Protein AF-0000000072869289 (afdb_homodimer)

Organism: Klebsiella pneumoniae subsp. ozaenae (NCBI:txid574)

Solvent-accessible surface area (backbone atoms only — not comparable to full-atom values): 39805 Å² total; per-residue (Å²): 125,84,65,54,56,80,21,33,35,34,39,14,36,30,57,50,55,31,47,49,37,37,30,36,33,13,69,44,69,39,49,22,33,37,42,73,49,72,54,67,86,74,88,50,42,26,40,28,37,53,55,65,25,35,77,48,53,43,68,58,25,20,51,44,46,40,52,46,50,61,37,41,61,85,64,80,50,32,36,40,34,40,40,46,49,60,77,60,43,44,37,63,23,15,38,50,53,29,48,28,62,72,66,62,29,43,35,32,43,36,34,38,27,24,44,95,76,33,20,27,25,54,93,42,24,36,24,51,71,84,39,50,33,42,76,42,73,50,31,65,33,90,76,38,51,25,81,55,28,42,49,60,59,53,28,50,75,48,31,85,66,52,68,44,70,43,44,40,87,50,43,46,61,54,62,72,63,57,66,88,62,60,37,33,38,33,38,30,22,65,44,68,66,37,38,38,41,42,46,60,48,38,54,90,43,26,69,43,31,32,38,29,19,12,58,38,34,35,39,27,44,19,53,52,54,35,54,68,45,32,46,27,44,38,31,41,36,69,39,85,36,69,52,35,50,44,18,55,57,59,35,70,76,40,90,54,51,43,78,44,71,40,57,72,65,38,56,77,73,48,58,48,64,60,56,11,49,56,52,23,52,42,41,73,72,60,20,24,32,38,36,32,59,59,81,41,76,72,39,70,73,33,45,62,55,47,19,60,74,66,73,36,51,69,67,55,45,52,49,47,44,29,48,36,51,12,48,18,49,44,50,15,47,73,72,28,71,58,18,29,38,34,25,27,15,46,64,37,37,51,36,32,37,49,59,38,49,30,45,26,37,34,41,62,26,65,42,64,88,71,28,38,28,25,31,46,34,58,51,53,50,68,51,46,34,31,42,36,44,27,71,59,80,53,54,54,35,56,48,42,46,53,49,44,45,56,52,64,46,59,98,124,81,66,55,59,80,21,33,36,35,41,13,36,30,59,50,56,32,47,48,38,36,30,36,33,14,67,42,69,39,49,23,32,35,40,72,49,72,55,65,88,72,86,49,42,27,42,27,38,53,54,64,25,37,77,48,53,44,68,57,24,20,51,43,44,39,52,44,49,62,37,42,61,86,62,80,51,34,36,38,35,40,41,45,49,60,78,59,42,43,36,62,23,16,38,50,53,30,47,28,62,72,65,62,30,43,36,33,42,37,33,38,26,24,42,95,77,34,20,27,26,55,92,42,24,36,23,52,71,82,38,49,34,42,76,42,74,49,31,65,33,91,76,37,51,25,81,55,28,42,48,61,60,52,28,51,74,48,32,86,66,51,69,44,70,44,46,39,87,51,42,46,62,55,63,71,64,57,66,89,62,59,38,34,38,34,38,31,22,65,43,66,67,36,37,38,41,42,46,60,48,37,56,90,42,26,68,43,30,33,38,30,18,12,57,38,34,34,38,27,46,18,54,52,54,36,54,67,45,34,46,28,43,39,30,42,36,70,38,85,36,69,52,36,50,45,16,56,56,57,36,71,78,41,88,53,50,44,79,46,70,38,56,72,64,39,58,77,72,48,58,49,64,61,56,12,49,54,52,22,52,42,41,73,71,61,21,24,32,38,37,32,59,58,82,42,76,73,38,70,73,33,45,62,57,47,20,60,73,65,73,35,52,68,66,54,46,52,50,48,44,29,47,37,52,14,49,18,49,44,52,16,48,72,72,28,71,56,19,27,40,35,25,27,15,47,64,37,39,51,34,33,36,50,61,38,48,30,47,25,37,34,42,62,25,64,41,65,88,72,28,39,27,28,29,45,32,57,51,51,50,69,50,44,34,31,42,36,45,25,72,59,80,52,55,54,34,56,47,41,46,53,49,45,46,57,52,62,46,60,97

Secondary structure (DSSP, 8-state):
---S---EEEEESSHHHHHHHHHHHHHTT--EEEESSTT-----SEEEEE---TTS-HHHHHHHHHHHHHHTTT---SEEEEE--TT--S-HHHHHHHHHHHHT-SEEEEE--BGGGTEEEETTEEEETTEEGGGSGGGG-SSS----SBHHHHHHTT----EEEEEGGGHHHHHHT--SS-EEEEEEBSSHHHHHHHHHHHGGGGGGEEEEE-HHHHHHHHHHHHHHT---EEEEE----HHHHHHHHGGGG-TTEEEEEE-TTHHHHS-HHHHHHHHHHHHHTT-EEEEEE---HHHHHHHHHHHHHHT--HHHHHHHHHHHHHHHHHHHHHHS--SEEEEESHHHHHHHHHHTT--EEEEEEEETTTEEEEEEESSS--SEEEEE-TT-S-TTHHHHHHHHHHHHS--/---S---EEEEESSHHHHHHHHHHHHHTT--EEEESSTT-----SEEEEE---TTS-HHHHHHHHHHHHHHTTT---SEEEEE--TT--S-HHHHHHHHHHHHT-SEEEEE--BGGGTEEEETTEEEETTEEGGGSGGGG-SSS----SBHHHHHHTT----EEEEEGGGHHHHHHT--SS-EEEEEEBSSHHHHHHHHHHHGGGGGGEEEEE-HHHHHHHHHHHHHHT---EEEEE----HHHHHHHHGGGG-TTEEEEEE-TTHHHHS-HHHHHHHHHHHHHTT-EEEEEE---HHHHHHHHHHHHHHT--HHHHHHHHHHHHHHHHHHHHHHS--SEEEEESHHHHHHHHHHTT--EEEEEEEETTTEEEEEEESSS--SEEEEE-TT-S-TTHHHHHHHHHHHHS--

InterPro domains:
  IPR010737 Four-carbon acid sugar kinase, N-terminal domain [PF07005] (9-221)
  IPR031475 Four-carbon acid sugar kinase, nucleotide binding domain [PF17042] (234-398)
  IPR037051 Four-carbon acid sugar kinase, N-terminal domain superfamily [G3DSA:3.40.50.10840] (5-224)
  IPR042213 Four-carbon acid sugar kinase, nucleotide binding domain superfamily [G3DSA:3.40.980.20] (225-406)

Radius of gyration: 29.25 Å; Cα contacts (8 Å, |Δi|>4): 1875; chains: 2; bounding box: 71×81×58 Å

Nearest PDB structures (foldseek):
  4xfm-assembly1_A  TM=5.303E-01  e=4.701E-38  Pectobacterium atrosepticum SCRI1043
  4xfr-assembly1_A  TM=5.429E-01  e=4.885E-29  Bordetella bronchiseptica RB50
  4xg0-assembly1_A  TM=5.554E-01  e=2.476E-28  Bordetella bronchiseptica RB50
  3dqq-assembly2_B  TM=5.123E-01  e=5.082E-27  Salmonella enterica subsp. enterica serovar Typhimurium
  5dmh-assembly2_B  TM=4.931E-01  e=1.295E-24  Cupriavidus necator H16

Foldseek 3Di:
DVLLLQAEEEEEAADVQLVLLQVLQVVLVWFEDEDPDFQDDDLTSYYYYYQVQQLPDLQVSLVSLLVRCVSVVVDQHLAAEYAYALLRGGHLQSNVVSNCVNLVAQEEEAEAADQVQQWWADPQFIDRVNHGSLPDPQCVPPRTHDNGRRNQVSNVVRHDAAEDEDELVCLLVCVVPRDNHRHYYYYGDNDLVSLLSNCVSCNVVRSRYYYYYHSSNSNSNSVVVLLVLAFAEEEEQEDLDPLLVLLVVLCVPPPQEDEDEDELVCLPVNDLLVLLVVQLVSRVVRGHYHYYYPNPVVVVVCLVVVCVVVVHDSVRSSLSSLLSSLLSPLNNCVSHPGSEYEYEAPSNVVNNCVSQPFPAWDWDQDFLVHWTKGAGRDGSHGHMYTYDYNNDDHSCSVVRVSVCSCPVSVD/DCLLLQAEEEEEAADVQLVLLQVLQVVLVWFEDEDPDFQDDDLTSYYYYYQVQQLPDLVVSLVSLLVRCVSVVVDQHLAAEYAYALLRGGHLQSNVVSNCVNLVAQEEEAEAADQVQQWWADPQFIDRVNHGSLPDPQCVPPRTHDNGRRNQVSNVVRHDAAEDEDELVCLLVCVVPRDNHRHYYYYGDNDLVRLLSNCVSCNVVRSRYYYYYHSSNSNSNSVVSLLVLAFAEEEEQEDLDPLLVLLVVVCVPPPQEDEDEDELVCLVVNDLLVLLVVQLVSRVVRGHYHYYYPNPVVCVVCLVVVCVVVVHDSVRSSLSSLLSSLLSVLNNCVSHPGSEYEYEAPSNVVSNCVSQPFPAWDWDQDFLVHWTKGAGRDGSHGHMYTYDYNNDDHSCSVVRVSVCSCPVSVD

Sequence (822 aa):
MNDGNNRVLVLADDFTGANDAGVSLAEAGMSVEVAFTAGQPSTARALILNSDSRAMSAAAAADKVAALLRGAATYVPHWQVKKIDSTLRGNPGGELEAMMAAQGCRMAVVAPAYPSAGRHTRDGRCYVHGVPLDQTEFASDPKTPVSRAEISEIIAMQSRLPCLTLNAGQLPAALATAGEEKRVLIVDAWEDSHLDQVIDAVAPHARETLLVGSAGLCEALARRLRRSEQGPLLAVVGSMSEMAQRQVAALQVHSRVRVIEIDVEQAFSGSPKEEASRIAGALREGQHCVVTTRPNHAVRQGIEARCRERGLSRAAYGEHICAWLADVTAQAVAQSSPGALYLSGGDVAIAVAHALGATGFQIRGRVAECVPYGHFLGGRWSRPVMTKAGGFGTDTTLLHVVNFIEEKLSVMNDGNNRVLVLADDFTGANDAGVSLAEAGMSVEVAFTAGQPSTARALILNSDSRAMSAAAAADKVAALLRGAATYVPHWQVKKIDSTLRGNPGGELEAMMAAQGCRMAVVAPAYPSAGRHTRDGRCYVHGVPLDQTEFASDPKTPVSRAEISEIIAMQSRLPCLTLNAGQLPAALATAGEEKRVLIVDAWEDSHLDQVIDAVAPHARETLLVGSAGLCEALARRLRRSEQGPLLAVVGSMSEMAQRQVAALQVHSRVRVIEIDVEQAFSGSPKEEASRIAGALREGQHCVVTTRPNHAVRQGIEARCRERGLSRAAYGEHICAWLADVTAQAVAQSSPGALYLSGGDVAIAVAHALGATGFQIRGRVAECVPYGHFLGGRWSRPVMTKAGGFGTDTTLLHVVNFIEEKLSV

Structure (mmCIF, N/CA/C/O backbone):
data_AF-0000000072869289-model_v1
#
loop_
_entity.id
_entity.type
_entity.pdbx_description
1 polymer 'Inner membrane protein'
#
loop_
_atom_site.group_PDB
_atom_site.id
_atom_site.type_symbol
_atom_site.label_atom_id
_atom_site.label_alt_id
_atom_site.label_comp_id
_atom_site.label_asym_id
_atom_site.label_entity_id
_atom_site.label_seq_id
_atom_site.pdbx_PDB_ins_code
_atom_site.Cartn_x
_atom_site.Cartn_y
_atom_site.Cartn_z
_atom_site.occupancy
_atom_site.B_iso_or_equiv
_atom_site.auth_seq_id
_atom_site.auth_comp_id
_atom_site.auth_asym_id
_atom_site.auth_atom_id
_atom_site.pdbx_PDB_model_num
ATOM 1 N N . MET A 1 1 ? 26.469 6.867 6.949 1 24.45 1 MET A N 1
ATOM 2 C CA . MET A 1 1 ? 25.859 5.703 6.305 1 24.45 1 MET A CA 1
ATOM 3 C C . MET A 1 1 ? 24.359 5.898 6.117 1 24.45 1 MET A C 1
ATOM 5 O O . MET A 1 1 ? 23.641 6.156 7.082 1 24.45 1 MET A O 1
ATOM 9 N N . ASN A 1 2 ? 23.953 6.629 5.098 1 33.03 2 ASN A N 1
ATOM 10 C CA . ASN A 1 2 ? 22.562 6.863 4.73 1 33.03 2 ASN A CA 1
ATOM 11 C C . ASN A 1 2 ? 21.703 5.617 4.949 1 33.03 2 ASN A C 1
ATOM 13 O O . ASN A 1 2 ? 21.859 4.621 4.238 1 33.03 2 ASN A O 1
ATOM 17 N N . ASP A 1 3 ? 21.719 5.184 5.988 1 37.91 3 ASP A N 1
ATOM 18 C CA . ASP A 1 3 ? 21.141 3.889 6.328 1 37.91 3 ASP A CA 1
ATOM 19 C C . ASP A 1 3 ? 19.781 3.705 5.664 1 37.91 3 ASP A C 1
ATOM 21 O O . ASP A 1 3 ? 19.047 2.77 5.988 1 37.91 3 ASP A O 1
ATOM 25 N N . GLY A 1 4 ? 19.734 4.078 4.426 1 49.69 4 GLY A N 1
ATOM 26 C CA . GLY A 1 4 ? 18.703 3.785 3.436 1 49.69 4 GLY A CA 1
ATOM 27 C C . GLY A 1 4 ? 17.297 3.881 3.984 1 49.69 4 GLY A C 1
ATOM 28 O O . GLY A 1 4 ? 16.328 3.805 3.23 1 49.69 4 GLY A O 1
ATOM 29 N N . ASN A 1 5 ? 17.172 3.883 5.426 1 60.34 5 ASN A N 1
ATOM 30 C CA . ASN A 1 5 ? 15.773 3.764 5.805 1 60.34 5 ASN A CA 1
ATOM 31 C C . ASN A 1 5 ? 15.117 5.133 5.98 1 60.34 5 ASN A C 1
ATOM 33 O O . ASN A 1 5 ? 15.453 5.867 6.914 1 60.34 5 ASN A O 1
ATOM 37 N N . ASN A 1 6 ? 14.781 5.949 5.023 1 80.25 6 ASN A N 1
ATOM 38 C CA . ASN A 1 6 ? 14.117 7.246 4.957 1 80.25 6 ASN A CA 1
ATOM 39 C C . ASN A 1 6 ? 12.727 7.195 5.582 1 80.25 6 ASN A C 1
ATOM 41 O O . ASN A 1 6 ? 11.773 7.762 5.043 1 80.25 6 ASN A O 1
ATOM 45 N N . ARG A 1 7 ? 12.734 6.504 6.82 1 88.31 7 ARG A N 1
ATOM 46 C CA . ARG A 1 7 ? 11.453 6.469 7.52 1 88.31 7 ARG A CA 1
ATOM 47 C C . ARG A 1 7 ? 11.094 7.84 8.078 1 88.31 7 ARG A C 1
ATOM 49 O O . ARG A 1 7 ? 11.961 8.562 8.578 1 88.31 7 ARG A O 1
ATOM 56 N N . VAL A 1 8 ? 9.836 8.156 8.016 1 95.12 8 VAL A N 1
ATOM 57 C CA . VAL A 1 8 ? 9.359 9.469 8.43 1 95.12 8 VAL A CA 1
ATOM 58 C C . VAL A 1 8 ? 8.336 9.312 9.555 1 95.12 8 VAL A C 1
ATOM 60 O O . VAL A 1 8 ? 7.371 8.555 9.422 1 95.12 8 VAL A O 1
ATOM 63 N N . LEU A 1 9 ? 8.578 9.93 10.656 1 96.5 9 LEU A N 1
ATOM 64 C CA . LEU A 1 9 ? 7.59 10.055 11.727 1 96.5 9 LEU A CA 1
ATOM 65 C C . LEU A 1 9 ? 6.98 11.453 11.742 1 96.5 9 LEU A C 1
ATOM 67 O O . LEU A 1 9 ? 7.703 12.453 11.82 1 96.5 9 LEU A O 1
ATOM 71 N N . VAL A 1 10 ? 5.668 11.492 11.586 1 97.75 10 VAL A N 1
ATOM 72 C CA . VAL A 1 10 ? 4.961 12.773 11.633 1 97.75 10 VAL A CA 1
ATOM 73 C C . VAL A 1 10 ? 4 12.789 12.82 1 97.75 10 VAL A C 1
ATOM 75 O O . VAL A 1 10 ? 3.309 11.805 13.086 1 97.75 10 VAL A O 1
ATOM 78 N N . LEU A 1 11 ? 4.031 13.828 13.57 1 97.56 11 LEU A N 1
ATOM 79 C CA . LEU A 1 11 ? 3.041 14.07 14.617 1 97.56 11 LEU A CA 1
ATOM 80 C C . LEU A 1 11 ? 2.199 15.297 14.297 1 97.56 11 LEU A C 1
ATOM 82 O O . LEU A 1 11 ? 2.725 16.406 14.219 1 97.56 11 LEU A O 1
ATOM 86 N N . ALA A 1 12 ? 0.949 15.055 14.086 1 96 12 ALA A N 1
ATOM 87 C CA . ALA A 1 12 ? 0.015 16.141 13.773 1 96 12 ALA A CA 1
ATOM 88 C C . ALA A 1 12 ? -0.88 16.453 14.969 1 96 12 ALA A C 1
ATOM 90 O O . ALA A 1 12 ? -1.074 15.609 15.844 1 96 12 ALA A O 1
ATOM 91 N N . ASP A 1 13 ? -1.413 17.672 14.984 1 93.88 13 ASP A N 1
ATOM 92 C CA . ASP A 1 13 ? -2.248 18.062 16.109 1 93.88 13 ASP A CA 1
ATOM 93 C C . ASP A 1 13 ? -3.729 17.875 15.797 1 93.88 13 ASP A C 1
ATOM 95 O O . ASP A 1 13 ? -4.586 18.062 16.656 1 93.88 13 ASP A O 1
ATOM 99 N N . ASP A 1 14 ? -3.988 17.547 14.602 1 88.5 14 ASP A N 1
ATOM 100 C CA . ASP A 1 14 ? -5.352 17.188 14.219 1 88.5 14 ASP A CA 1
ATOM 101 C C . ASP A 1 14 ? -5.359 16.234 13.023 1 88.5 14 ASP A C 1
ATOM 103 O O . ASP A 1 14 ? -4.348 16.078 12.344 1 88.5 14 ASP A O 1
ATOM 107 N N . PHE A 1 15 ? -6.484 15.656 12.75 1 87.56 15 PHE A N 1
ATOM 108 C CA . PHE A 1 15 ? -6.578 14.586 11.766 1 87.56 15 PHE A CA 1
ATOM 109 C C . PHE A 1 15 ? -6.461 15.133 10.352 1 87.56 15 PHE A C 1
ATOM 111 O O . PHE A 1 15 ? -5.879 14.484 9.477 1 87.56 15 PHE A O 1
ATOM 118 N N . THR A 1 16 ? -7.039 16.219 10.125 1 82.44 16 THR A N 1
ATOM 119 C CA . THR A 1 16 ? -6.938 16.844 8.805 1 82.44 16 THR A CA 1
ATOM 120 C C . THR A 1 16 ? -5.48 17.109 8.445 1 82.44 16 THR A C 1
ATOM 122 O O . THR A 1 16 ? -5.043 16.781 7.336 1 82.44 16 THR A O 1
ATOM 125 N N . GLY A 1 17 ? -4.785 17.672 9.352 1 89.19 17 GLY A N 1
ATOM 126 C CA . GLY A 1 17 ? -3.363 17.906 9.156 1 89.19 17 GLY A CA 1
ATOM 127 C C . GLY A 1 17 ? -2.572 16.625 8.969 1 89.19 17 GLY A C 1
ATOM 128 O O . GLY A 1 17 ? -1.647 16.578 8.156 1 89.19 17 GLY A O 1
ATOM 129 N N . ALA A 1 18 ? -2.93 15.633 9.758 1 93.06 18 ALA A N 1
ATOM 130 C CA . ALA A 1 18 ? -2.301 14.328 9.602 1 93.06 18 ALA A CA 1
ATOM 131 C C . ALA A 1 18 ? -2.455 13.812 8.18 1 93.06 18 ALA A C 1
ATOM 133 O O . ALA A 1 18 ? -1.488 13.336 7.57 1 93.06 18 ALA A O 1
ATOM 134 N N . ASN A 1 19 ? -3.609 13.977 7.645 1 91.19 19 ASN A N 1
ATOM 135 C CA . ASN A 1 19 ? -3.887 13.508 6.293 1 91.19 19 ASN A CA 1
ATOM 136 C C . ASN A 1 19 ? -3.131 14.32 5.246 1 91.19 19 ASN A C 1
ATOM 138 O O . ASN A 1 19 ? -2.637 13.773 4.262 1 91.19 19 ASN A O 1
ATOM 142 N N . ASP A 1 20 ? -3.041 15.578 5.473 1 87.94 20 ASP A N 1
ATOM 143 C CA . ASP A 1 20 ? -2.311 16.438 4.551 1 87.94 20 ASP A CA 1
ATOM 144 C C . ASP A 1 20 ? -0.848 16.016 4.441 1 87.94 20 ASP A C 1
ATOM 146 O O . ASP A 1 20 ? -0.31 15.898 3.338 1 87.94 20 ASP A O 1
ATOM 150 N N . ALA A 1 21 ? -0.309 15.875 5.582 1 93.62 21 ALA A N 1
ATOM 151 C CA . ALA A 1 21 ? 1.081 15.422 5.609 1 93.62 21 ALA A CA 1
ATOM 152 C C . ALA A 1 21 ? 1.229 14.055 4.953 1 93.62 21 ALA A C 1
ATOM 154 O O . ALA A 1 21 ? 2.127 13.844 4.133 1 93.62 21 ALA A O 1
ATOM 155 N N . GLY A 1 22 ? 0.324 13.211 5.27 1 93.88 22 GLY A N 1
ATOM 156 C CA . GLY A 1 22 ? 0.373 11.852 4.754 1 93.88 22 GLY A CA 1
ATOM 157 C C . GLY A 1 22 ? 0.218 11.781 3.246 1 93.88 22 GLY A C 1
ATOM 158 O O . GLY A 1 22 ? 0.919 11.016 2.58 1 93.88 22 GLY A O 1
ATOM 159 N N . VAL A 1 23 ? -0.647 12.539 2.697 1 91.44 23 VAL A N 1
ATOM 160 C CA . VAL A 1 23 ? -0.933 12.516 1.266 1 91.44 23 VAL A CA 1
ATOM 161 C C . VAL A 1 23 ? 0.312 12.93 0.483 1 91.44 23 VAL A C 1
ATOM 163 O O . VAL A 1 23 ? 0.65 12.312 -0.528 1 91.44 23 VAL A O 1
ATOM 166 N N . SER A 1 24 ? 0.971 13.953 0.944 1 91.44 24 SER A N 1
ATOM 167 C CA . SER A 1 24 ? 2.182 14.406 0.268 1 91.44 24 SER A CA 1
ATOM 168 C C . SER A 1 24 ? 3.23 13.305 0.21 1 91.44 24 SER A C 1
ATOM 170 O O . SER A 1 24 ? 3.871 13.102 -0.825 1 91.44 24 SER A O 1
ATOM 172 N N . LEU A 1 25 ? 3.334 12.602 1.282 1 92 25 LEU A N 1
ATOM 173 C CA . LEU A 1 25 ? 4.324 11.539 1.365 1 92 25 LEU A CA 1
ATOM 174 C C . LEU A 1 25 ? 3.891 10.328 0.542 1 92 25 LEU A C 1
ATOM 176 O O . LEU A 1 25 ? 4.711 9.711 -0.139 1 92 25 LEU A O 1
AT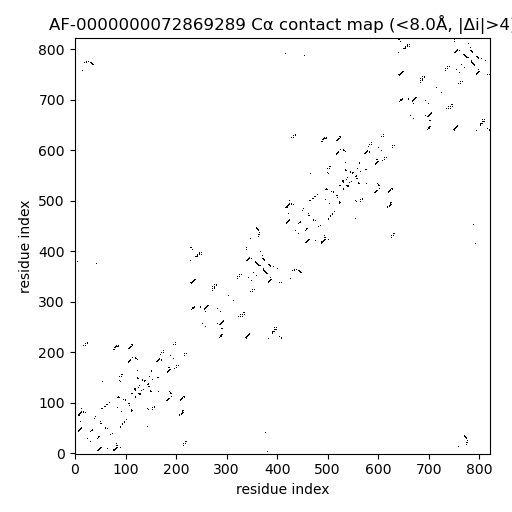OM 180 N N . ALA A 1 26 ? 2.625 10.008 0.577 1 87.31 26 ALA A N 1
ATOM 181 C CA . ALA A 1 26 ? 2.098 8.891 -0.211 1 87.31 26 ALA A CA 1
ATOM 182 C C . ALA A 1 26 ? 2.291 9.141 -1.704 1 87.31 26 ALA A C 1
ATOM 184 O O . ALA A 1 26 ? 2.674 8.234 -2.445 1 87.31 26 ALA A O 1
ATOM 185 N N . GLU A 1 27 ? 2.051 10.328 -2.094 1 82.88 27 GLU A N 1
ATOM 186 C CA . GLU A 1 27 ? 2.184 10.695 -3.502 1 82.88 27 GLU A CA 1
ATOM 187 C C . GLU A 1 27 ? 3.639 10.633 -3.953 1 82.88 27 GLU A C 1
ATOM 189 O O . GLU A 1 27 ? 3.92 10.531 -5.148 1 82.88 27 GLU A O 1
ATOM 194 N N . ALA A 1 28 ? 4.504 10.711 -3.004 1 80.81 28 ALA A N 1
ATOM 195 C CA . ALA A 1 28 ? 5.926 10.555 -3.301 1 80.81 28 ALA A CA 1
ATOM 196 C C . ALA A 1 28 ? 6.312 9.078 -3.346 1 80.81 28 ALA A C 1
ATOM 198 O O . ALA A 1 28 ? 7.492 8.742 -3.494 1 80.81 28 ALA A O 1
ATOM 199 N N . GLY A 1 29 ? 5.34 8.234 -3.158 1 74.44 29 GLY A N 1
ATOM 200 C CA . GLY A 1 29 ? 5.594 6.809 -3.316 1 74.44 29 GLY A CA 1
ATOM 201 C C . GLY A 1 29 ? 5.824 6.094 -1.999 1 74.44 29 GLY A C 1
ATOM 202 O O . GLY A 1 29 ? 6.129 4.902 -1.98 1 74.44 29 GLY A O 1
ATOM 203 N N . MET A 1 30 ? 5.617 6.738 -0.908 1 82.31 30 MET A N 1
ATOM 204 C CA . MET A 1 30 ? 5.848 6.117 0.393 1 82.31 30 MET A CA 1
ATOM 205 C C . MET A 1 30 ? 4.602 5.383 0.873 1 82.31 30 MET A C 1
ATOM 207 O O . MET A 1 30 ? 3.479 5.824 0.623 1 82.31 30 MET A O 1
ATOM 211 N N . SER A 1 31 ? 4.777 4.254 1.491 1 81.94 31 SER A N 1
ATOM 212 C CA . SER A 1 31 ? 3.695 3.688 2.287 1 81.94 31 SER A CA 1
ATOM 213 C C . SER A 1 31 ? 3.41 4.539 3.52 1 81.94 31 SER A C 1
ATOM 215 O O . SER A 1 31 ? 4.312 4.812 4.312 1 81.94 31 SER A O 1
ATOM 217 N N . VAL A 1 32 ? 2.164 4.988 3.654 1 90.06 32 VAL A N 1
ATOM 218 C CA . VAL A 1 32 ? 1.821 5.941 4.703 1 90.06 32 VAL A CA 1
ATOM 219 C C . VAL A 1 32 ? 0.677 5.391 5.551 1 90.06 32 VAL A C 1
ATOM 221 O O . VAL A 1 32 ? -0.313 4.887 5.016 1 90.06 32 VAL A O 1
ATOM 224 N N . GLU A 1 33 ? 0.871 5.496 6.832 1 90.25 33 GLU A N 1
ATOM 225 C CA . GLU A 1 33 ? -0.158 5.082 7.781 1 90.25 33 GLU A CA 1
ATOM 226 C C . GLU A 1 33 ? -0.417 6.168 8.82 1 90.25 33 GLU A C 1
ATOM 228 O O . GLU A 1 33 ? 0.524 6.75 9.367 1 90.25 33 GLU A O 1
ATOM 233 N N . VAL A 1 34 ? -1.645 6.5 8.984 1 92.19 34 VAL A N 1
ATOM 234 C CA . VAL A 1 34 ? -2.064 7.312 10.125 1 92.19 34 VAL A CA 1
ATOM 235 C C . VAL A 1 34 ? -2.543 6.41 11.258 1 92.19 34 VAL A C 1
ATOM 237 O O . VAL A 1 34 ? -3.506 5.656 11.094 1 92.19 34 VAL A O 1
ATOM 240 N N . ALA A 1 35 ? -1.951 6.496 12.391 1 89.5 35 ALA A N 1
ATOM 241 C CA . ALA A 1 35 ? -2.322 5.652 13.523 1 89.5 35 ALA A CA 1
ATOM 242 C C . ALA A 1 35 ? -3.418 6.305 14.359 1 89.5 35 ALA A C 1
ATOM 244 O O . ALA A 1 35 ? -3.32 7.484 14.703 1 89.5 35 ALA A O 1
ATOM 245 N N . PHE A 1 36 ? -4.441 5.508 14.617 1 81.62 36 PHE A N 1
ATOM 246 C CA . PHE A 1 36 ? -5.5 6 15.492 1 81.62 36 PHE A CA 1
ATOM 247 C C . PHE A 1 36 ? -5.203 5.645 16.938 1 81.62 36 PHE A C 1
ATOM 249 O O . PHE A 1 36 ? -5.715 6.289 17.859 1 81.62 36 PHE A O 1
ATOM 256 N N . THR A 1 37 ? -4.527 4.535 17.078 1 74.12 37 THR A N 1
ATOM 257 C CA . THR A 1 37 ? -4.176 4.062 18.406 1 74.12 37 THR A CA 1
ATOM 258 C C . THR A 1 37 ? -2.662 3.943 18.562 1 74.12 37 THR A C 1
ATOM 260 O O . THR A 1 37 ? -1.956 3.664 17.594 1 74.12 37 THR A O 1
ATOM 263 N N . ALA A 1 38 ? -2.262 4.301 19.812 1 68.44 38 ALA A N 1
ATOM 264 C CA . ALA A 1 38 ? -0.838 4.176 20.109 1 68.44 38 ALA A CA 1
ATOM 265 C C . ALA A 1 38 ? -0.44 2.713 20.281 1 68.44 38 ALA A C 1
ATOM 267 O O . ALA A 1 38 ? -1.241 1.896 20.75 1 68.44 38 ALA A O 1
ATOM 268 N N . GLY A 1 39 ? 0.732 2.359 19.766 1 71.31 39 GLY A N 1
ATOM 269 C CA . GLY A 1 39 ? 1.302 1.084 20.172 1 71.31 39 GLY A CA 1
ATOM 270 C C . GLY A 1 39 ? 1.252 0.034 19.078 1 71.31 39 GLY A C 1
ATOM 271 O O . GLY A 1 39 ? 1.812 -1.054 19.234 1 71.31 39 GLY A O 1
ATOM 272 N N . GLN A 1 40 ? 0.487 0.354 18.109 1 70.5 40 GLN A N 1
ATOM 273 C CA . GLN A 1 40 ? 0.489 -0.673 17.078 1 70.5 40 GLN A CA 1
ATOM 274 C C . GLN A 1 40 ? 1.732 -0.567 16.203 1 70.5 40 GLN A C 1
ATOM 276 O O . GLN A 1 40 ? 2.066 0.516 15.719 1 70.5 40 GLN A O 1
ATOM 281 N N . PRO A 1 41 ? 2.432 -1.708 16.156 1 73.44 41 PRO A N 1
ATOM 282 C CA . PRO A 1 41 ? 3.598 -1.683 15.266 1 73.44 41 PRO A CA 1
ATOM 283 C C . PRO A 1 41 ? 3.23 -1.379 13.812 1 73.44 41 PRO A C 1
ATOM 285 O O . PRO A 1 41 ? 2.158 -1.772 13.352 1 73.44 41 PRO A O 1
ATOM 288 N N . SER A 1 42 ? 4.07 -0.537 13.227 1 79.19 42 SER A N 1
ATOM 289 C CA . SER A 1 42 ? 3.859 -0.193 11.828 1 79.19 42 SER A CA 1
ATOM 290 C C . SER A 1 42 ? 5.102 -0.484 10.992 1 79.19 42 SER A C 1
ATOM 292 O O . SER A 1 42 ? 6.227 -0.239 11.438 1 79.19 42 SER A O 1
ATOM 294 N N . THR A 1 43 ? 4.867 -1.037 9.828 1 72.25 43 THR A N 1
ATOM 295 C CA . THR A 1 43 ? 5.957 -1.271 8.891 1 72.25 43 THR A CA 1
ATOM 296 C C . THR A 1 43 ? 5.965 -0.211 7.793 1 72.25 43 THR A C 1
ATOM 298 O O . THR A 1 43 ? 6.793 -0.259 6.879 1 72.25 43 THR A O 1
ATOM 301 N N . ALA A 1 44 ? 5.059 0.737 7.93 1 81.81 44 ALA A N 1
ATOM 302 C CA . ALA A 1 44 ? 5.004 1.778 6.906 1 81.81 44 ALA A CA 1
ATOM 303 C C . ALA A 1 44 ? 6.277 2.619 6.91 1 81.81 44 ALA A C 1
ATOM 305 O O . ALA A 1 44 ? 6.914 2.791 7.953 1 81.81 44 ALA A O 1
ATOM 306 N N . ARG A 1 45 ? 6.617 3.186 5.789 1 84.94 45 ARG A N 1
ATOM 307 C CA . ARG A 1 45 ? 7.777 4.062 5.688 1 84.94 45 ARG A CA 1
ATOM 308 C C . ARG A 1 45 ? 7.508 5.41 6.348 1 84.94 45 ARG A C 1
ATOM 310 O O . ARG A 1 45 ? 8.43 6.059 6.852 1 84.94 45 ARG A O 1
ATOM 317 N N . ALA A 1 46 ? 6.227 5.797 6.324 1 92.44 46 ALA A N 1
ATOM 318 C CA . ALA A 1 46 ? 5.809 7.008 7.023 1 92.44 46 ALA A CA 1
ATOM 319 C C . ALA A 1 46 ? 4.691 6.703 8.016 1 92.44 46 ALA A C 1
ATOM 321 O O . ALA A 1 46 ? 3.635 6.191 7.641 1 92.44 46 ALA A O 1
ATOM 322 N N . LEU A 1 47 ? 4.965 6.977 9.227 1 93.88 47 LEU A N 1
ATOM 323 C CA . LEU A 1 47 ? 3.979 6.832 10.289 1 93.88 47 LEU A CA 1
ATOM 324 C C . LEU A 1 47 ? 3.518 8.195 10.789 1 93.88 47 LEU A C 1
ATOM 326 O O . LEU A 1 47 ? 4.336 9.023 11.203 1 93.88 47 LEU A O 1
ATOM 330 N N . ILE A 1 48 ? 2.23 8.422 10.695 1 96.44 48 ILE A N 1
ATOM 331 C CA . ILE A 1 48 ? 1.646 9.68 11.148 1 96.44 48 ILE A CA 1
ATOM 332 C C . ILE A 1 48 ? 0.826 9.445 12.414 1 96.44 48 ILE A C 1
ATOM 334 O O . ILE A 1 48 ? -0.081 8.617 12.422 1 96.44 48 ILE A O 1
ATOM 338 N N . LEU A 1 49 ? 1.187 10.141 13.43 1 95.25 49 LEU A N 1
ATOM 339 C CA . LEU A 1 49 ? 0.43 10.164 14.68 1 95.25 49 LEU A CA 1
ATOM 340 C C . LEU A 1 49 ? -0.436 11.414 14.773 1 95.25 49 LEU A C 1
ATOM 342 O O . LEU A 1 49 ? -0.054 12.477 14.273 1 95.25 49 LEU A O 1
ATOM 346 N N . ASN A 1 50 ? -1.587 11.211 15.336 1 92.12 50 ASN A N 1
ATOM 347 C CA . ASN A 1 50 ? -2.492 12.328 15.562 1 92.12 50 ASN A CA 1
ATOM 348 C C . ASN A 1 50 ? -2.771 12.531 17.047 1 92.12 50 ASN A C 1
ATOM 350 O O . ASN A 1 50 ? -3.389 11.68 17.688 1 92.12 50 ASN A O 1
ATOM 354 N N . SER A 1 51 ? -2.408 13.664 17.547 1 92.19 51 SER A N 1
ATOM 355 C CA . SER A 1 51 ? -2.598 13.922 18.969 1 92.19 51 SER A CA 1
ATOM 356 C C . SER A 1 51 ? -3.971 14.523 19.234 1 92.19 51 SER A C 1
ATOM 358 O O . SER A 1 51 ? -4.43 14.539 20.391 1 92.19 51 SER A O 1
ATOM 360 N N . ASP A 1 52 ? -4.605 15.055 18.234 1 88.31 52 ASP A N 1
ATOM 361 C CA . ASP A 1 52 ? -5.863 15.773 18.422 1 88.31 52 ASP A CA 1
ATOM 362 C C . ASP A 1 52 ? -5.758 16.766 19.578 1 88.31 52 ASP A C 1
ATOM 364 O O . ASP A 1 52 ? -6.59 16.75 20.484 1 88.31 52 ASP A O 1
ATOM 368 N N . SER A 1 53 ? -4.789 17.547 19.547 1 92.88 53 SER A N 1
ATOM 369 C CA . SER A 1 53 ? -4.461 18.375 20.703 1 92.88 53 SER A CA 1
ATOM 370 C C . SER A 1 53 ? -4.582 19.859 20.391 1 92.88 53 SER A C 1
ATOM 372 O O . SER A 1 53 ? -4.238 20.703 21.203 1 92.88 53 SER A O 1
ATOM 374 N N . ARG A 1 54 ? -5.078 20.156 19.297 1 90.38 54 ARG A N 1
ATOM 375 C CA . ARG A 1 54 ? -5.059 21.547 18.859 1 90.38 54 ARG A CA 1
ATOM 376 C C . ARG A 1 54 ? -5.812 22.438 19.828 1 90.38 54 ARG A C 1
ATOM 378 O O . ARG A 1 54 ? -5.355 23.547 20.156 1 90.38 54 ARG A O 1
ATOM 385 N N . ALA A 1 55 ? -6.906 21.953 20.344 1 88.19 55 ALA A N 1
ATOM 386 C CA . ALA A 1 55 ? -7.766 22.797 21.172 1 88.19 55 ALA A CA 1
ATOM 387 C C . ALA A 1 55 ? -7.516 22.531 22.656 1 88.19 55 ALA A C 1
ATOM 389 O O . ALA A 1 55 ? -8.258 23.016 23.516 1 88.19 55 ALA A O 1
ATOM 390 N N . MET A 1 56 ? -6.5 21.828 22.969 1 92.5 56 MET A N 1
ATOM 391 C CA . MET A 1 56 ? -6.168 21.531 24.359 1 92.5 56 MET A CA 1
ATOM 392 C C . MET A 1 56 ? -5.316 22.641 24.969 1 92.5 56 MET A C 1
ATOM 394 O O . MET A 1 56 ? -4.855 23.531 24.25 1 92.5 56 MET A O 1
ATOM 398 N N . SER A 1 57 ? -5.215 22.578 26.281 1 95.12 57 SER A N 1
ATOM 399 C CA . SER A 1 57 ? -4.203 23.422 26.922 1 95.12 57 SER A CA 1
ATOM 400 C C . SER A 1 57 ? -2.799 23 26.516 1 95.12 57 SER A C 1
ATOM 402 O O . SER A 1 57 ? -2.58 21.844 26.125 1 95.12 57 SER A O 1
ATOM 404 N N . ALA A 1 58 ? -1.84 23.906 26.609 1 96.06 58 ALA A N 1
ATOM 405 C CA . ALA A 1 58 ? -0.462 23.625 26.219 1 96.06 58 ALA A CA 1
ATOM 406 C C . ALA A 1 58 ? 0.097 22.438 27 1 96.06 58 ALA A C 1
ATOM 408 O O . ALA A 1 58 ? 0.744 21.562 26.438 1 96.06 58 ALA A O 1
ATOM 409 N N . ALA A 1 59 ? -0.178 22.438 28.266 1 96.62 59 ALA A N 1
ATOM 410 C CA . ALA A 1 59 ? 0.324 21.359 29.125 1 96.62 59 ALA A CA 1
ATOM 411 C C . ALA A 1 59 ? -0.296 20.016 28.75 1 96.62 59 ALA A C 1
ATOM 413 O O . ALA A 1 59 ? 0.403 19 28.672 1 96.62 59 ALA A O 1
ATOM 414 N N . ALA A 1 60 ? -1.588 20 28.531 1 96.5 60 ALA A N 1
ATOM 415 C CA . ALA A 1 60 ? -2.283 18.781 28.141 1 96.5 60 ALA A CA 1
ATOM 416 C C . ALA A 1 60 ? -1.805 18.281 26.781 1 96.5 60 ALA A C 1
ATOM 418 O O . ALA A 1 60 ? -1.661 17.078 26.562 1 96.5 60 ALA A O 1
ATOM 419 N N . ALA A 1 61 ? -1.602 19.188 25.906 1 96.62 61 ALA A N 1
ATOM 420 C CA . ALA A 1 61 ? -1.098 18.859 24.578 1 96.62 61 ALA A CA 1
ATOM 421 C C . ALA A 1 61 ? 0.283 18.219 24.656 1 96.62 61 ALA A C 1
ATOM 423 O O . ALA A 1 61 ? 0.543 17.203 24.016 1 96.62 61 ALA A O 1
ATOM 424 N N . ALA A 1 62 ? 1.149 18.781 25.484 1 97.69 62 ALA A N 1
ATOM 425 C CA . ALA A 1 62 ? 2.492 18.25 25.688 1 97.69 62 ALA A CA 1
ATOM 426 C C . ALA A 1 62 ? 2.439 16.828 26.234 1 97.69 62 ALA A C 1
ATOM 428 O O . ALA A 1 62 ? 3.186 15.953 25.766 1 97.69 62 ALA A O 1
ATOM 429 N N . ASP A 1 63 ? 1.526 16.609 27.125 1 97.06 63 ASP A N 1
ATOM 430 C CA . ASP A 1 63 ? 1.363 15.281 27.719 1 97.06 63 ASP A CA 1
ATOM 431 C C . ASP A 1 63 ? 0.887 14.273 26.672 1 97.06 63 ASP A C 1
ATOM 433 O O . ASP A 1 63 ? 1.353 13.133 26.641 1 97.06 63 ASP A O 1
ATOM 437 N N . LYS A 1 64 ? 0.001 14.734 25.891 1 95.31 64 LYS A N 1
ATOM 438 C CA . LYS A 1 64 ? -0.529 13.867 24.844 1 95.31 64 LYS A CA 1
ATOM 439 C C . LYS A 1 64 ? 0.56 13.492 23.844 1 95.31 64 LYS A C 1
ATOM 441 O O . LYS A 1 64 ? 0.655 12.328 23.438 1 95.31 64 LYS A O 1
ATOM 446 N N . VAL A 1 65 ? 1.329 14.406 23.469 1 96.5 65 VAL A N 1
ATOM 447 C CA . VAL A 1 65 ? 2.426 14.188 22.531 1 96.5 65 VAL A CA 1
ATOM 448 C C . VAL A 1 65 ? 3.418 13.188 23.109 1 96.5 65 VAL A C 1
ATOM 450 O O . VAL A 1 65 ? 3.799 12.219 22.453 1 96.5 65 VAL A O 1
ATOM 453 N N . ALA A 1 66 ? 3.746 13.375 24.359 1 96.5 66 ALA A N 1
ATOM 454 C CA . ALA A 1 66 ? 4.695 12.492 25.016 1 96.5 66 ALA A CA 1
ATOM 455 C C . ALA A 1 66 ? 4.156 11.062 25.094 1 96.5 66 ALA A C 1
ATOM 457 O O . ALA A 1 66 ? 4.887 10.102 24.844 1 96.5 66 ALA A O 1
ATOM 458 N N . ALA A 1 67 ? 2.939 10.953 25.375 1 94.75 67 ALA A N 1
ATOM 459 C CA . ALA A 1 67 ? 2.309 9.648 25.5 1 94.75 67 ALA A CA 1
ATOM 460 C C . ALA A 1 67 ? 2.281 8.914 24.156 1 94.75 67 ALA A C 1
ATOM 462 O O . ALA A 1 67 ? 2.576 7.719 24.094 1 94.75 67 ALA A O 1
ATOM 463 N N . LEU A 1 68 ? 1.912 9.602 23.141 1 93.94 68 LEU A N 1
ATOM 464 C CA . LEU A 1 68 ? 1.851 9.016 21.797 1 93.94 68 LEU A CA 1
ATOM 465 C C . LEU A 1 68 ? 3.225 8.523 21.359 1 93.94 68 LEU A C 1
ATOM 467 O O . LEU A 1 68 ? 3.352 7.426 20.812 1 93.94 68 LEU A O 1
ATOM 471 N N . LEU A 1 69 ? 4.211 9.289 21.625 1 95.5 69 LEU A N 1
ATOM 472 C CA . LEU A 1 69 ? 5.562 8.961 21.172 1 95.5 69 LEU A CA 1
ATOM 473 C C . LEU A 1 69 ? 6.117 7.785 21.984 1 95.5 69 LEU A C 1
ATOM 475 O O . LEU A 1 69 ? 6.879 6.973 21.453 1 95.5 69 LEU A O 1
ATOM 479 N N . ARG A 1 70 ? 5.723 7.707 23.219 1 93.81 70 ARG A N 1
ATOM 480 C CA . ARG A 1 70 ? 6.09 6.531 24.016 1 93.81 70 ARG A CA 1
ATOM 481 C C . ARG A 1 70 ? 5.504 5.262 23.406 1 93.81 70 ARG A C 1
ATOM 483 O O . ARG A 1 70 ? 6.164 4.223 23.359 1 93.81 70 ARG A O 1
ATOM 490 N N . GLY A 1 71 ? 4.328 5.383 22.969 1 91.06 71 GLY A N 1
ATOM 491 C CA . GLY A 1 71 ? 3.67 4.25 22.344 1 91.06 71 GLY A CA 1
ATOM 492 C C . GLY A 1 71 ? 4.297 3.852 21.016 1 91.06 71 GLY A C 1
ATOM 493 O O . GLY A 1 71 ? 4.188 2.699 20.594 1 91.06 71 GLY A O 1
ATOM 494 N N . ALA A 1 72 ? 4.953 4.773 20.406 1 90.5 72 ALA A N 1
ATOM 495 C CA . ALA A 1 72 ? 5.551 4.523 19.109 1 90.5 72 ALA A CA 1
ATOM 496 C C . ALA A 1 72 ? 7.066 4.375 19.219 1 90.5 72 ALA A C 1
ATOM 498 O O . ALA A 1 72 ? 7.789 4.594 18.234 1 90.5 72 ALA A O 1
ATOM 499 N N . ALA A 1 73 ? 7.527 3.979 20.297 1 89.38 73 ALA A N 1
ATOM 500 C CA . ALA A 1 73 ? 8.961 3.986 20.594 1 89.38 73 ALA A CA 1
ATOM 501 C C . ALA A 1 73 ? 9.711 2.99 19.719 1 89.38 73 ALA A C 1
ATOM 503 O O . ALA A 1 73 ? 10.906 3.152 19.469 1 89.38 73 ALA A O 1
ATOM 504 N N . THR A 1 74 ? 9.023 2.012 19.219 1 85.69 74 THR A N 1
ATOM 505 C CA . THR A 1 74 ? 9.695 0.997 18.406 1 85.69 74 THR A CA 1
ATOM 506 C C . THR A 1 74 ? 9.898 1.487 16.984 1 85.69 74 THR A C 1
ATOM 508 O O . THR A 1 74 ? 10.656 0.89 16.219 1 85.69 74 THR A O 1
ATOM 511 N N . TYR A 1 75 ? 9.211 2.488 16.625 1 88.69 75 TYR A N 1
ATOM 512 C CA . TYR A 1 75 ? 9.406 3.086 15.305 1 88.69 75 TYR A CA 1
ATOM 513 C C . TYR A 1 75 ? 10.586 4.047 15.312 1 88.69 75 TYR A C 1
ATOM 515 O O . TYR A 1 75 ? 10.523 5.121 15.914 1 88.69 75 TYR A O 1
ATOM 523 N N . VAL A 1 76 ? 11.688 3.723 14.648 1 88.12 76 VAL A N 1
ATOM 524 C CA . VAL A 1 76 ? 12.891 4.547 14.625 1 88.12 76 VAL A CA 1
ATOM 525 C C . VAL A 1 76 ? 12.953 5.34 13.328 1 88.12 76 VAL A C 1
ATOM 527 O O . VAL A 1 76 ? 13.344 4.809 12.281 1 88.12 76 VAL A O 1
ATOM 530 N N . PRO A 1 77 ? 12.641 6.598 13.414 1 91.88 77 PRO A N 1
ATOM 531 C CA . PRO A 1 77 ? 12.578 7.395 12.188 1 91.88 77 PRO A CA 1
ATOM 532 C C . PRO A 1 77 ? 13.914 8.039 11.828 1 91.88 77 PRO A C 1
ATOM 534 O O . PRO A 1 77 ? 14.766 8.227 12.703 1 91.88 77 PRO A O 1
ATOM 537 N N . HIS A 1 78 ? 14.117 8.258 10.516 1 92.25 78 HIS A N 1
ATOM 538 C CA . HIS A 1 78 ? 15.203 9.102 10.023 1 92.25 78 HIS A CA 1
ATOM 539 C C . HIS A 1 78 ? 14.805 10.57 10.023 1 92.25 78 HIS A C 1
ATOM 541 O O . HIS A 1 78 ? 15.586 11.43 10.43 1 92.25 78 HIS A O 1
ATOM 547 N N . TRP A 1 79 ? 13.625 10.836 9.562 1 96.19 79 TRP A N 1
ATOM 548 C CA . TRP A 1 79 ? 13.039 12.18 9.57 1 96.19 79 TRP A CA 1
ATOM 549 C C . TRP A 1 79 ? 11.953 12.297 10.633 1 96.19 79 TRP A C 1
ATOM 551 O O . TRP A 1 79 ? 11.164 11.367 10.828 1 96.19 79 TRP A O 1
ATOM 561 N N . GLN A 1 80 ? 11.953 13.383 11.305 1 97.56 80 GLN A N 1
ATOM 562 C CA . GLN A 1 80 ? 10.945 13.688 12.312 1 97.56 80 GLN A CA 1
ATOM 563 C C . GLN A 1 80 ? 10.266 15.023 12.023 1 97.56 80 GLN A C 1
ATOM 565 O O . GLN A 1 80 ? 10.938 16.047 11.836 1 97.56 80 GLN A O 1
ATOM 570 N N . VAL A 1 81 ? 8.938 14.945 11.992 1 98.56 81 VAL A N 1
ATOM 571 C CA . VAL A 1 81 ? 8.195 16.141 11.617 1 98.56 81 VAL A CA 1
ATOM 572 C C . VAL A 1 81 ? 7.078 16.391 12.633 1 98.56 81 VAL A C 1
ATOM 574 O O . VAL A 1 81 ? 6.285 15.5 12.93 1 98.56 81 VAL A O 1
ATOM 577 N N . LYS A 1 82 ? 7.039 17.516 13.188 1 98.69 82 LYS A N 1
ATOM 578 C CA . LYS A 1 82 ? 5.852 18.031 13.867 1 98.69 82 LYS A CA 1
ATOM 579 C C . LYS A 1 82 ? 4.996 18.859 12.906 1 98.69 82 LYS A C 1
ATOM 581 O O . LYS A 1 82 ? 5.344 20 12.586 1 98.69 82 LYS A O 1
ATOM 586 N N . LYS A 1 83 ? 3.945 18.234 12.5 1 97.88 83 LYS A N 1
ATOM 587 C CA . LYS A 1 83 ? 3.006 18.938 11.617 1 97.88 83 LYS A CA 1
ATOM 588 C C . LYS A 1 83 ? 2.129 19.906 12.398 1 97.88 83 LYS A C 1
ATOM 590 O O . LYS A 1 83 ? 1.413 19.5 13.32 1 97.88 83 LYS A O 1
ATOM 595 N N . ILE A 1 84 ? 2.145 21.203 12.039 1 97.25 84 ILE A N 1
ATOM 596 C CA . ILE A 1 84 ? 1.352 22.234 12.695 1 97.25 84 ILE A CA 1
ATOM 597 C C . ILE A 1 84 ? 0.452 22.938 11.68 1 97.25 84 ILE A C 1
ATOM 599 O O . ILE A 1 84 ? 0.583 22.703 10.469 1 97.25 84 ILE A O 1
ATOM 603 N N . ASP A 1 85 ? -0.44 23.688 12.211 1 93.94 85 ASP A N 1
ATOM 604 C CA . ASP A 1 85 ? -1.27 24.547 11.367 1 93.94 85 ASP A CA 1
ATOM 605 C C . ASP A 1 85 ? -0.451 25.688 10.773 1 93.94 85 ASP A C 1
ATOM 607 O O . ASP A 1 85 ? 0.377 26.297 11.461 1 93.94 85 ASP A O 1
ATOM 611 N N . SER A 1 86 ? -0.716 26.016 9.555 1 95.38 86 SER A N 1
ATOM 612 C CA . SER A 1 86 ? 0.053 27.062 8.875 1 95.38 86 SER A CA 1
ATOM 613 C C . SER A 1 86 ? -0.22 28.422 9.477 1 95.38 86 SER A C 1
ATOM 615 O O . SER A 1 86 ? 0.517 29.391 9.227 1 95.38 86 SER A O 1
ATOM 617 N N . THR A 1 87 ? -1.283 28.547 10.242 1 95.5 87 THR A N 1
ATOM 618 C CA . THR A 1 87 ? -1.604 29.812 10.898 1 95.5 87 THR A CA 1
ATOM 619 C C . THR A 1 87 ? -1.315 29.719 12.391 1 95.5 87 THR A C 1
ATOM 621 O O . THR A 1 87 ? -1.831 30.531 13.172 1 95.5 87 THR A O 1
ATOM 624 N N . LEU A 1 88 ? -0.606 28.719 12.75 1 97.25 88 LEU A N 1
ATOM 625 C CA . LEU A 1 88 ? 0.002 28.578 14.07 1 97.25 88 LEU A CA 1
ATOM 626 C C . LEU A 1 88 ? -1.066 28.438 15.148 1 97.25 88 LEU A C 1
ATOM 628 O O . LEU A 1 88 ? -0.836 28.797 16.312 1 97.25 88 LEU A O 1
ATOM 632 N N . ARG A 1 89 ? -2.225 28.016 14.82 1 94.75 89 ARG A N 1
ATOM 633 C CA . ARG A 1 89 ? -3.248 27.719 15.812 1 94.75 89 ARG A CA 1
ATOM 634 C C . ARG A 1 89 ? -2.828 26.531 16.688 1 94.75 89 ARG A C 1
ATOM 636 O O . ARG A 1 89 ? -2.064 25.672 16.25 1 94.75 89 ARG A O 1
ATOM 643 N N . GLY A 1 90 ? -3.311 26.547 17.891 1 95.81 90 GLY A N 1
ATOM 644 C CA . GLY A 1 90 ? -3.105 25.422 18.797 1 95.81 90 GLY A CA 1
ATOM 645 C C . GLY A 1 90 ? -1.889 25.594 19.688 1 95.81 90 GLY A C 1
ATOM 646 O O . GLY A 1 90 ? -1.74 26.625 20.359 1 95.81 90 GLY A O 1
ATOM 647 N N . ASN A 1 91 ? -1.055 24.531 19.797 1 97.38 91 ASN A N 1
ATOM 648 C CA . ASN A 1 91 ? 0.019 24.516 20.781 1 97.38 91 ASN A CA 1
ATOM 649 C C . ASN A 1 91 ? 1.369 24.219 20.125 1 97.38 91 ASN A C 1
ATOM 651 O O . ASN A 1 91 ? 2.082 23.312 20.562 1 97.38 91 ASN A O 1
ATOM 655 N N . PRO A 1 92 ? 1.742 25.016 19.141 1 97.69 92 PRO A N 1
ATOM 656 C CA . PRO A 1 92 ? 3.004 24.703 18.453 1 97.69 92 PRO A CA 1
ATOM 657 C C . PRO A 1 92 ? 4.195 24.672 19.406 1 97.69 92 PRO A C 1
ATOM 659 O O . PRO A 1 92 ? 5.059 23.797 19.297 1 97.69 92 PRO A O 1
ATOM 662 N N . GLY A 1 93 ? 4.246 25.609 20.391 1 98.06 93 GLY A N 1
ATOM 663 C CA . GLY A 1 93 ? 5.363 25.641 21.328 1 98.06 93 GLY A CA 1
ATOM 664 C C . GLY A 1 93 ? 5.391 24.453 22.25 1 98.06 93 GLY A C 1
ATOM 665 O O . GLY A 1 93 ? 6.426 23.797 22.406 1 98.06 93 GLY A O 1
ATOM 666 N N . GLY A 1 94 ? 4.289 24.188 22.875 1 98.12 94 GLY A N 1
ATOM 667 C CA . GLY A 1 94 ? 4.203 23.062 23.812 1 98.12 94 GLY A CA 1
ATOM 668 C C . GLY A 1 94 ? 4.457 21.719 23.156 1 98.12 94 GLY A C 1
ATOM 669 O O . GLY A 1 94 ? 5.145 20.875 23.719 1 98.12 94 GLY A O 1
ATOM 670 N N . GLU A 1 95 ? 3.979 21.547 22.016 1 98.31 95 GLU A N 1
ATOM 671 C CA . GLU A 1 95 ? 4.082 20.266 21.328 1 98.31 95 GLU A CA 1
ATOM 672 C C . GLU A 1 95 ? 5.488 20.047 20.781 1 98.31 95 GLU A C 1
ATOM 674 O O . GLU A 1 95 ? 6.02 18.922 20.844 1 98.31 95 GLU A O 1
ATOM 679 N N . LEU A 1 96 ? 6.066 21.094 20.188 1 98.25 96 LEU A N 1
ATOM 680 C CA . LEU A 1 96 ? 7.414 20.922 19.656 1 98.25 96 LEU A CA 1
ATOM 681 C C . LEU A 1 96 ? 8.398 20.609 20.766 1 98.25 96 LEU A C 1
ATOM 683 O O . LEU A 1 96 ? 9.281 19.766 20.609 1 98.25 96 LEU A O 1
ATOM 687 N N . GLU A 1 97 ? 8.242 21.281 21.906 1 98 97 GLU A N 1
ATOM 688 C CA . GLU A 1 97 ? 9.133 21.016 23.031 1 98 97 GLU A CA 1
ATOM 689 C C . GLU A 1 97 ? 8.984 19.578 23.516 1 98 97 GLU A C 1
ATOM 691 O O . GLU A 1 97 ? 9.984 18.906 23.781 1 98 97 GLU A O 1
ATOM 696 N N . ALA A 1 98 ? 7.777 19.125 23.656 1 98.06 98 ALA A N 1
ATOM 697 C CA . ALA A 1 98 ? 7.512 17.75 24.109 1 98.06 98 ALA A CA 1
ATOM 698 C C . ALA A 1 98 ? 8.102 16.734 23.141 1 98.06 98 ALA A C 1
ATOM 700 O O . ALA A 1 98 ? 8.703 15.742 23.547 1 98.06 98 ALA A O 1
ATOM 701 N N . MET A 1 99 ? 7.969 16.984 21.859 1 97.88 99 MET A N 1
ATOM 702 C CA . MET A 1 99 ? 8.477 16.047 20.859 1 97.88 99 MET A CA 1
ATOM 703 C C . MET A 1 99 ? 10 16.062 20.828 1 97.88 99 MET A C 1
ATOM 705 O O . MET A 1 99 ? 10.625 15 20.719 1 97.88 99 MET A O 1
ATOM 709 N N . MET A 1 100 ? 10.609 17.234 20.938 1 97.44 100 MET A N 1
ATOM 710 C CA . MET A 1 100 ? 12.062 17.312 21.016 1 97.44 100 MET A CA 1
ATOM 711 C C . MET A 1 100 ? 12.586 16.484 22.188 1 97.44 100 MET A C 1
ATOM 713 O O . MET A 1 100 ? 13.578 15.766 22.047 1 97.44 100 MET A O 1
ATOM 717 N N . ALA A 1 101 ? 11.922 16.609 23.266 1 96.12 101 ALA A N 1
ATOM 718 C CA . ALA A 1 101 ? 12.336 15.875 24.469 1 96.12 101 ALA A CA 1
ATOM 719 C C . ALA A 1 101 ? 12.188 14.367 24.281 1 96.12 101 ALA A C 1
ATOM 721 O O . ALA A 1 101 ? 13.094 13.602 24.594 1 96.12 101 ALA A O 1
ATOM 722 N N . ALA A 1 102 ? 11.055 13.953 23.781 1 96.06 102 ALA A N 1
ATOM 723 C CA . ALA A 1 102 ? 10.75 12.531 23.625 1 96.06 102 ALA A CA 1
ATOM 724 C C . ALA A 1 102 ? 11.688 11.875 22.609 1 96.06 102 ALA A C 1
ATOM 726 O O . ALA A 1 102 ? 12.078 10.719 22.781 1 96.06 102 ALA A O 1
ATOM 727 N N . GLN A 1 103 ? 12.039 12.617 21.578 1 95.25 103 GLN A N 1
ATOM 728 C CA . GLN A 1 103 ? 12.797 12.039 20.484 1 95.25 103 GLN A CA 1
ATOM 729 C C . GLN A 1 103 ? 14.289 12.312 20.641 1 95.25 103 GLN A C 1
ATOM 731 O O . GLN A 1 103 ? 15.102 11.828 19.844 1 95.25 103 GLN A O 1
ATOM 736 N N . GLY A 1 104 ? 14.633 13.117 21.578 1 93.62 104 GLY A N 1
ATOM 737 C CA . GLY A 1 104 ? 16.031 13.438 21.828 1 93.62 104 GLY A CA 1
ATOM 738 C C . GLY A 1 104 ? 16.609 14.391 20.797 1 93.62 104 GLY A C 1
ATOM 739 O O . GLY A 1 104 ? 17.812 14.312 20.484 1 93.62 104 GLY A O 1
ATOM 740 N N . CYS A 1 105 ? 15.789 15.258 20.266 1 94.62 105 CYS A N 1
ATOM 741 C CA . CYS A 1 105 ? 16.266 16.234 19.297 1 94.62 105 CYS A CA 1
ATOM 742 C C . CYS A 1 105 ? 16.859 17.453 20 1 94.62 105 CYS A C 1
ATOM 744 O O . CYS A 1 105 ? 16.297 17.953 20.984 1 94.62 105 CYS A O 1
ATOM 746 N N . ARG A 1 106 ? 17.922 17.906 19.484 1 92.81 106 ARG A N 1
ATOM 747 C CA . ARG A 1 106 ? 18.562 19.094 20.047 1 92.81 106 ARG A CA 1
ATOM 748 C C . ARG A 1 106 ? 18.078 20.359 19.375 1 92.81 106 ARG A C 1
ATOM 750 O O . ARG A 1 106 ? 18.047 21.438 19.984 1 92.81 106 ARG A O 1
ATOM 757 N N . MET A 1 107 ? 17.719 20.219 18.125 1 96.19 107 MET A N 1
ATOM 758 C CA . MET A 1 107 ? 17.297 21.375 17.344 1 96.19 107 MET A CA 1
ATOM 759 C C . MET A 1 107 ? 15.898 21.156 16.766 1 96.19 107 MET A C 1
ATOM 761 O O . MET A 1 107 ? 15.539 20.031 16.422 1 96.19 107 MET A O 1
ATOM 765 N N . ALA A 1 108 ? 15.18 22.188 16.781 1 98.19 108 ALA A N 1
ATOM 766 C CA . ALA A 1 108 ? 13.945 22.25 16 1 98.19 108 ALA A CA 1
ATOM 767 C C . ALA A 1 108 ? 14.016 23.312 14.922 1 98.19 108 ALA A C 1
ATOM 769 O O . ALA A 1 108 ? 14.445 24.438 15.188 1 98.19 108 ALA A O 1
ATOM 770 N N . VAL A 1 109 ? 13.742 22.953 13.742 1 98.69 109 VAL A N 1
ATOM 771 C CA . VAL A 1 109 ? 13.656 23.906 12.633 1 98.69 109 VAL A CA 1
ATOM 772 C C . VAL A 1 109 ? 12.188 24.172 12.297 1 98.69 109 VAL A C 1
ATOM 774 O O . VAL A 1 109 ? 11.484 23.281 11.812 1 98.69 109 VAL A O 1
ATOM 777 N N . VAL A 1 110 ? 11.727 25.422 12.539 1 98.88 110 VAL A N 1
ATOM 778 C CA . VAL A 1 110 ? 10.336 25.828 12.367 1 98.88 110 VAL A CA 1
ATOM 779 C C . VAL A 1 110 ? 10.18 26.594 11.055 1 98.88 110 VAL A C 1
ATOM 781 O O . VAL A 1 110 ? 10.727 27.688 10.906 1 98.88 110 VAL A O 1
ATOM 784 N N . ALA A 1 111 ? 9.523 26.031 10.117 1 98.81 111 ALA A N 1
ATOM 785 C CA . ALA A 1 111 ? 9.188 26.641 8.836 1 98.81 111 ALA A CA 1
ATOM 786 C C . ALA A 1 111 ? 7.711 26.438 8.5 1 98.81 111 ALA A C 1
ATOM 788 O O . ALA A 1 111 ? 7.375 25.578 7.676 1 98.81 111 ALA A O 1
ATOM 789 N N . PRO A 1 112 ? 6.836 27.25 8.992 1 98.38 112 PRO A N 1
ATOM 790 C CA . PRO A 1 112 ? 5.395 27.016 8.898 1 98.38 112 PRO A CA 1
ATOM 791 C C . PRO A 1 112 ? 4.801 27.484 7.574 1 98.38 112 PRO A C 1
ATOM 793 O O . PRO A 1 112 ? 3.602 27.312 7.336 1 98.38 112 PRO A O 1
ATOM 796 N N . ALA A 1 113 ? 5.551 28.094 6.68 1 98.12 113 ALA A N 1
ATOM 797 C CA . ALA A 1 113 ? 5.043 28.656 5.438 1 98.12 113 ALA A CA 1
ATOM 798 C C . ALA A 1 113 ? 4.336 27.609 4.594 1 98.12 113 ALA A C 1
ATOM 800 O O . ALA A 1 113 ? 4.719 26.438 4.605 1 98.12 113 ALA A O 1
ATOM 801 N N . TYR A 1 114 ? 3.348 28 3.906 1 97.06 114 TYR A N 1
ATOM 802 C CA . TYR A 1 114 ? 2.615 27.25 2.889 1 97.06 114 TYR A CA 1
ATOM 803 C C . TYR A 1 114 ? 2.281 28.141 1.696 1 97.06 114 TYR A C 1
ATOM 805 O O . TYR A 1 114 ? 1.127 28.547 1.514 1 97.06 114 TYR A O 1
ATOM 813 N N . PRO A 1 115 ? 3.199 28.344 0.852 1 96.44 115 PRO A N 1
ATOM 814 C CA . PRO A 1 115 ? 3.107 29.375 -0.19 1 96.44 115 PRO A CA 1
ATOM 815 C C . PRO A 1 115 ? 1.861 29.219 -1.061 1 96.44 115 PRO A C 1
ATOM 817 O O . PRO A 1 115 ? 1.187 30.219 -1.358 1 96.44 115 PRO A O 1
ATOM 820 N N . SER A 1 116 ? 1.495 28 -1.391 1 89.56 116 SER A N 1
ATOM 821 C CA . SER A 1 116 ? 0.361 27.766 -2.279 1 89.56 116 SER A CA 1
ATOM 822 C C . SER A 1 116 ? -0.949 28.203 -1.626 1 89.56 116 SER A C 1
ATOM 824 O O . SER A 1 116 ? -1.939 28.453 -2.314 1 89.56 116 SER A O 1
ATOM 826 N N . ALA A 1 117 ? -0.946 28.328 -0.303 1 89 117 ALA A N 1
ATOM 827 C CA . ALA A 1 117 ? -2.133 28.781 0.424 1 89 117 ALA A CA 1
ATOM 828 C C . ALA A 1 117 ? -1.987 30.219 0.872 1 89 117 ALA A C 1
ATOM 830 O O . ALA A 1 117 ? -2.773 30.719 1.688 1 89 117 ALA A O 1
ATOM 831 N N . GLY A 1 118 ? -0.914 30.844 0.451 1 94.88 118 GLY A N 1
ATOM 832 C CA . GLY A 1 118 ? -0.702 32.25 0.749 1 94.88 118 GLY A CA 1
ATOM 833 C C . GLY A 1 118 ? -0.142 32.5 2.139 1 94.88 118 GLY A C 1
ATOM 834 O O . GLY A 1 118 ? -0.256 33.594 2.68 1 94.88 118 GLY A O 1
ATOM 835 N N . ARG A 1 119 ? 0.414 31.5 2.766 1 97.38 119 ARG A N 1
ATOM 836 C CA . ARG A 1 119 ? 1.03 31.625 4.082 1 97.38 119 ARG A CA 1
ATOM 837 C C . ARG A 1 119 ? 2.537 31.812 3.967 1 97.38 119 ARG A C 1
ATOM 839 O O . ARG A 1 119 ? 3.248 30.938 3.48 1 97.38 119 ARG A O 1
ATOM 846 N N . HIS A 1 120 ? 3.006 32.938 4.469 1 98.25 120 HIS A N 1
ATOM 847 C CA . HIS A 1 120 ? 4.414 33.281 4.34 1 98.25 120 HIS A CA 1
ATOM 848 C C . HIS A 1 120 ? 5.023 33.625 5.695 1 98.25 120 HIS A C 1
ATOM 850 O O . HIS A 1 120 ? 4.312 34.031 6.613 1 98.25 120 HIS A O 1
ATOM 856 N N . THR A 1 121 ? 6.223 33.375 5.852 1 98.69 121 THR A N 1
ATOM 857 C CA . THR A 1 121 ? 7.012 33.812 6.992 1 98.69 121 THR A CA 1
ATOM 858 C C . THR A 1 121 ? 8.094 34.812 6.539 1 98.69 121 THR A C 1
ATOM 860 O O . THR A 1 121 ? 8.914 34.469 5.68 1 98.69 121 THR A O 1
ATOM 863 N N . ARG A 1 122 ? 8.047 35.969 7.078 1 98.25 122 ARG A N 1
ATOM 864 C CA . ARG A 1 122 ? 9.023 37 6.801 1 98.25 122 ARG A CA 1
ATOM 865 C C . ARG A 1 122 ? 9.492 37.688 8.094 1 98.25 122 ARG A C 1
ATOM 867 O O . ARG A 1 122 ? 8.672 38.188 8.867 1 98.25 122 ARG A O 1
ATOM 874 N N . ASP A 1 123 ? 10.773 37.688 8.266 1 97.94 123 ASP A N 1
ATOM 875 C CA . ASP A 1 123 ? 11.383 38.281 9.461 1 97.94 123 ASP A CA 1
ATOM 876 C C . ASP A 1 123 ? 10.789 37.656 10.727 1 97.94 123 ASP A C 1
ATOM 878 O O . ASP A 1 123 ? 10.469 38.375 11.672 1 97.94 123 ASP A O 1
ATOM 882 N N . GLY A 1 124 ? 10.531 36.406 10.68 1 98.38 124 GLY A N 1
ATOM 883 C CA . GLY A 1 124 ? 10.047 35.656 11.844 1 98.38 124 GLY A CA 1
ATOM 884 C C . GLY A 1 124 ? 8.562 35.844 12.094 1 98.38 124 GLY A C 1
ATOM 885 O O . GLY A 1 124 ? 8.039 35.375 13.102 1 98.38 124 GLY A O 1
ATOM 886 N N . ARG A 1 125 ? 7.875 36.562 11.172 1 98.56 125 ARG A N 1
ATOM 887 C CA . ARG A 1 125 ? 6.445 36.844 11.32 1 98.56 125 ARG A CA 1
ATOM 888 C C . ARG A 1 125 ? 5.637 36.062 10.281 1 98.56 125 ARG A C 1
ATOM 890 O O . ARG A 1 125 ? 6.062 35.906 9.141 1 98.56 125 ARG A O 1
ATOM 897 N N . CYS A 1 126 ? 4.504 35.594 10.711 1 98.5 126 CYS A N 1
ATOM 898 C CA . CYS A 1 126 ? 3.615 34.844 9.836 1 98.5 126 CYS A CA 1
ATOM 899 C C . CYS A 1 126 ? 2.6 35.75 9.172 1 98.5 126 CYS A C 1
ATOM 901 O O . CYS A 1 126 ? 1.979 36.594 9.836 1 98.5 126 CYS A O 1
ATOM 903 N N . TYR A 1 127 ? 2.457 35.625 7.836 1 98.38 127 TYR A N 1
ATOM 904 C CA . TYR A 1 127 ? 1.519 36.406 7.043 1 98.38 127 TYR A CA 1
ATOM 905 C C . TYR A 1 127 ? 0.538 35.5 6.301 1 98.38 127 TYR A C 1
ATOM 907 O O . TYR A 1 127 ? 0.909 34.438 5.832 1 98.38 127 TYR A O 1
ATOM 915 N N . VAL A 1 128 ? -0.718 35.938 6.207 1 96.62 128 VAL A N 1
ATOM 916 C CA . VAL A 1 128 ? -1.755 35.312 5.391 1 96.62 128 VAL A CA 1
ATOM 917 C C . VAL A 1 128 ? -2.148 36.219 4.246 1 96.62 128 VAL A C 1
ATOM 919 O O . VAL A 1 128 ? -2.797 37.25 4.469 1 96.62 128 VAL A O 1
ATOM 922 N N . HIS A 1 129 ? -1.72 35.844 3.084 1 95.56 129 HIS A N 1
ATOM 923 C CA . HIS A 1 129 ? -1.943 36.688 1.91 1 95.56 129 HIS A CA 1
ATOM 924 C C . HIS A 1 129 ? -1.495 38.125 2.164 1 95.56 129 HIS A C 1
ATOM 926 O O . HIS A 1 129 ? -2.25 39.062 1.92 1 95.56 129 HIS A O 1
ATOM 932 N N . GLY A 1 130 ? -0.418 38.219 2.76 1 96.75 130 GLY A N 1
ATOM 933 C CA . GLY A 1 130 ? 0.223 39.5 2.938 1 96.75 130 GLY A CA 1
ATOM 934 C C . GLY A 1 130 ? -0.222 40.219 4.199 1 96.75 130 GLY A C 1
ATOM 935 O O . GLY A 1 130 ? 0.355 41.25 4.574 1 96.75 130 GLY A O 1
ATOM 936 N N . VAL A 1 131 ? -1.242 39.719 4.941 1 97.81 131 VAL A N 1
ATOM 937 C CA . VAL A 1 131 ? -1.747 40.312 6.172 1 97.81 131 VAL A CA 1
ATOM 938 C C . VAL A 1 131 ? -1.144 39.594 7.379 1 97.81 131 VAL A C 1
ATOM 940 O O . VAL A 1 131 ? -1.134 38.375 7.438 1 97.81 131 VAL A O 1
ATOM 943 N N . PRO A 1 132 ? -0.602 40.438 8.352 1 98.12 132 PRO A N 1
ATOM 944 C CA . PRO A 1 132 ? -0.086 39.781 9.555 1 98.12 132 PRO A CA 1
ATOM 945 C C . PRO A 1 132 ? -1.121 38.875 10.234 1 98.12 132 PRO A C 1
ATOM 947 O O . PRO A 1 132 ? -2.303 39.219 10.297 1 98.12 132 PRO A O 1
ATOM 950 N N . LEU A 1 133 ? -0.581 37.781 10.734 1 97.19 133 LEU A N 1
ATOM 951 C CA . LEU A 1 133 ? -1.446 36.719 11.25 1 97.19 133 LEU A CA 1
ATOM 952 C C . LEU A 1 133 ? -2.389 37.25 12.32 1 97.19 133 LEU A C 1
ATOM 954 O O . LEU A 1 133 ? -3.58 36.938 12.32 1 97.19 133 LEU A O 1
ATOM 958 N N . ASP A 1 134 ? -1.94 38.125 13.234 1 96.31 134 ASP A N 1
ATOM 959 C CA . ASP A 1 134 ? -2.727 38.625 14.352 1 96.31 134 ASP A CA 1
ATOM 960 C C . ASP A 1 134 ? -3.74 39.656 13.891 1 96.31 134 ASP A C 1
ATOM 962 O O . ASP A 1 134 ? -4.508 40.188 14.703 1 96.31 134 ASP A O 1
ATOM 966 N N . GLN A 1 135 ? -3.768 39.969 12.617 1 96.19 135 GLN A N 1
ATOM 967 C CA . GLN A 1 135 ? -4.727 40.906 12.039 1 96.19 135 GLN A CA 1
ATOM 968 C C . GLN A 1 135 ? -5.688 40.188 11.094 1 96.19 135 GLN A C 1
ATOM 970 O O . GLN A 1 135 ? -6.391 40.844 10.312 1 96.19 135 GLN A O 1
ATOM 975 N N . THR A 1 136 ? -5.633 38.938 11.125 1 94.06 136 THR A N 1
ATOM 976 C CA . THR A 1 136 ? -6.508 38.125 10.281 1 94.06 136 THR A CA 1
ATOM 977 C C . THR A 1 136 ? -7.641 37.5 11.109 1 94.06 136 THR A C 1
ATOM 979 O O . THR A 1 136 ? -7.738 37.75 12.312 1 94.06 136 THR A O 1
ATOM 982 N N . GLU A 1 137 ? -8.461 36.719 10.508 1 88 137 GLU A N 1
ATOM 983 C CA . GLU A 1 137 ? -9.586 36.031 11.156 1 88 137 GLU A CA 1
ATOM 984 C C . GLU A 1 137 ? -9.117 35.062 12.219 1 88 137 GLU A C 1
ATOM 986 O O . GLU A 1 137 ? -9.852 34.75 13.164 1 88 137 GLU A O 1
ATOM 991 N N . PHE A 1 138 ? -7.902 34.656 12.094 1 89.38 138 PHE A N 1
ATOM 992 C CA . PHE A 1 138 ? -7.379 33.656 13.008 1 89.38 138 PHE A CA 1
ATOM 993 C C . PHE A 1 138 ? -7.105 34.281 14.383 1 89.38 138 PHE A C 1
ATOM 995 O O . PHE A 1 138 ? -7.004 33.531 15.375 1 89.38 138 PHE A O 1
ATOM 1002 N N . ALA A 1 139 ? -6.98 35.531 14.414 1 91 139 ALA A N 1
ATOM 1003 C CA . ALA A 1 139 ? -6.801 36.219 15.68 1 91 139 ALA A CA 1
ATOM 1004 C C . ALA A 1 139 ? -8.016 36.031 16.578 1 91 139 ALA A C 1
ATOM 1006 O O . ALA A 1 139 ? -7.891 36.062 17.812 1 91 139 ALA A O 1
ATOM 1007 N N . SER A 1 140 ? -9.164 35.781 15.953 1 85.94 140 SER A N 1
ATOM 1008 C CA . SER A 1 140 ? -10.406 35.656 16.703 1 85.94 140 SER A CA 1
ATOM 1009 C C . SER A 1 140 ? -11 34.25 16.562 1 85.94 140 SER A C 1
ATOM 1011 O O . SER A 1 140 ? -12.211 34.062 16.719 1 85.94 140 SER A O 1
ATOM 1013 N N . ASP A 1 141 ? -10.125 33.375 16.125 1 81.94 141 ASP A N 1
ATOM 1014 C CA . ASP A 1 141 ? -10.609 32 16.078 1 81.94 141 ASP A CA 1
ATOM 1015 C C . ASP A 1 141 ? -11.312 31.625 17.375 1 81.94 141 ASP A C 1
ATOM 1017 O O . ASP A 1 141 ? -10.789 31.859 18.469 1 81.94 141 ASP A O 1
ATOM 1021 N N . PRO A 1 142 ? -12.43 30.969 17.328 1 73.88 142 PRO A N 1
ATOM 1022 C CA . PRO A 1 142 ? -13.219 30.719 18.547 1 73.88 142 PRO A CA 1
ATOM 1023 C C . PRO A 1 142 ? -12.562 29.703 19.469 1 73.88 142 PRO A C 1
ATOM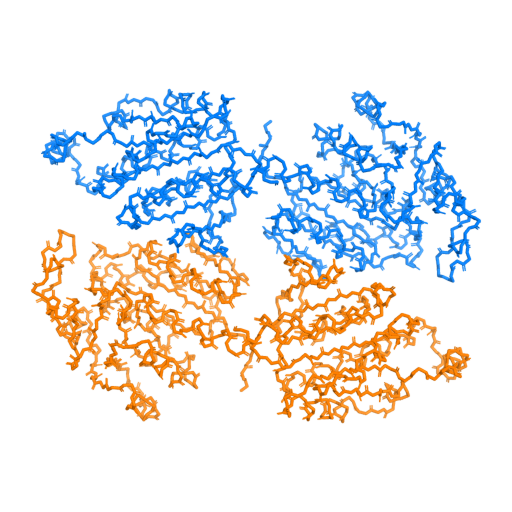 1025 O O . PRO A 1 142 ? -12.773 29.75 20.688 1 73.88 142 PRO A O 1
ATOM 1028 N N . LYS A 1 143 ? -11.75 28.859 18.984 1 77.75 143 LYS A N 1
ATOM 1029 C CA . LYS A 1 143 ? -11.195 27.781 19.797 1 77.75 143 LYS A CA 1
ATOM 1030 C C . LYS A 1 143 ? -9.727 28.031 20.125 1 77.75 143 LYS A C 1
ATOM 1032 O O . LYS A 1 143 ? -9.281 27.797 21.25 1 77.75 143 LYS A O 1
ATOM 1037 N N . THR A 1 144 ? -9.086 28.531 19.062 1 88.69 144 THR A N 1
ATOM 1038 C CA . THR A 1 144 ? -7.641 28.672 19.219 1 88.69 144 THR A CA 1
ATOM 1039 C C . THR A 1 144 ? -7.168 30 18.625 1 88.69 144 THR A C 1
ATOM 1041 O O . THR A 1 144 ? -6.434 30.016 17.641 1 88.69 144 THR A O 1
ATOM 1044 N N . PRO A 1 145 ? -7.543 31.094 19.281 1 91.25 145 PRO A N 1
ATOM 1045 C CA . PRO A 1 145 ? -7.129 32.406 18.75 1 91.25 145 PRO A CA 1
ATOM 1046 C C . PRO A 1 145 ? -5.613 32.594 18.781 1 91.25 145 PRO A C 1
ATOM 1048 O O . PRO A 1 145 ? -4.945 32.125 19.703 1 91.25 145 PRO A O 1
ATOM 1051 N N . VAL A 1 146 ? -5.129 33.25 17.781 1 94.62 146 VAL A N 1
ATOM 1052 C CA . VAL A 1 146 ? -3.707 33.562 17.672 1 94.62 146 VAL A CA 1
ATOM 1053 C C . VAL A 1 146 ? -3.502 35.062 17.797 1 94.62 146 VAL A C 1
ATOM 1055 O O . VAL A 1 146 ? -3.867 35.812 16.906 1 94.62 146 VAL A O 1
ATOM 1058 N N . SER A 1 147 ? -2.828 35.438 18.766 1 94.44 147 SER A N 1
ATOM 1059 C CA . SER A 1 147 ? -2.818 36.844 19.125 1 94.44 147 SER A CA 1
ATOM 1060 C C . SER A 1 147 ? -1.536 37.531 18.641 1 94.44 147 SER A C 1
ATOM 1062 O O . SER A 1 147 ? -1.376 38.75 18.797 1 94.44 147 SER A O 1
ATOM 1064 N N . ARG A 1 148 ? -0.595 36.781 18.125 1 97.31 148 ARG A N 1
ATOM 1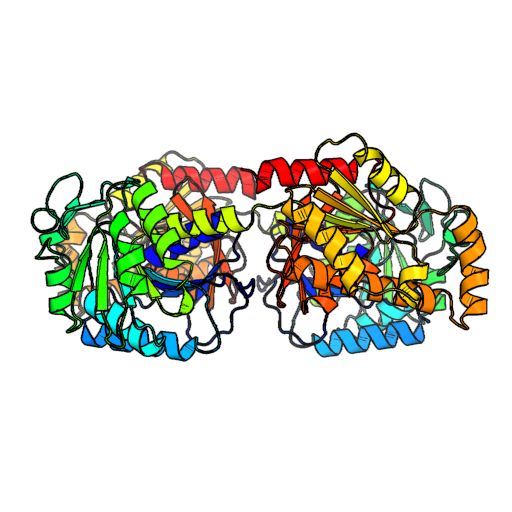065 C CA . ARG A 1 148 ? 0.685 37.312 17.672 1 97.31 148 ARG A CA 1
ATOM 1066 C C . ARG A 1 148 ? 1.028 36.812 16.281 1 97.31 148 ARG A C 1
ATOM 1068 O O . ARG A 1 148 ? 0.622 35.719 15.891 1 97.31 148 ARG A O 1
ATOM 1075 N N . ALA A 1 149 ? 1.728 37.625 15.578 1 98.12 149 ALA A N 1
ATOM 1076 C CA . ALA A 1 149 ? 2.246 37.188 14.281 1 98.12 149 ALA A CA 1
ATOM 1077 C C . ALA A 1 149 ? 3.695 36.719 14.398 1 98.12 149 ALA A C 1
ATOM 1079 O O . ALA A 1 149 ? 4.195 36 13.523 1 98.12 149 ALA A O 1
ATOM 1080 N N . GLU A 1 150 ? 4.383 37.281 15.422 1 98.5 150 GLU A N 1
ATOM 1081 C CA . GLU A 1 150 ? 5.766 36.875 15.664 1 98.5 150 GLU A CA 1
ATOM 1082 C C . GLU A 1 150 ? 5.84 35.438 16.156 1 98.5 150 GLU A C 1
ATOM 1084 O O . GLU A 1 150 ? 5.375 35.125 17.266 1 98.5 150 GLU A O 1
ATOM 1089 N N . ILE A 1 151 ? 6.484 34.562 15.391 1 98.69 151 ILE A N 1
ATOM 1090 C CA . ILE A 1 151 ? 6.48 33.125 15.648 1 98.69 151 ILE A CA 1
ATOM 1091 C C . ILE A 1 151 ? 7.215 32.844 16.953 1 98.69 151 ILE A C 1
ATOM 1093 O O . ILE A 1 151 ? 6.773 32 17.75 1 98.69 151 ILE A O 1
ATOM 1097 N N . SER A 1 152 ? 8.289 33.594 17.234 1 98.56 152 SER A N 1
ATOM 1098 C CA . SER A 1 152 ? 9.039 33.375 18.469 1 98.56 152 SER A CA 1
ATOM 1099 C C . SER A 1 152 ? 8.18 33.688 19.703 1 98.56 152 SER A C 1
ATOM 1101 O O . SER A 1 152 ? 8.281 33.031 20.719 1 98.56 152 SER A O 1
ATOM 1103 N N . GLU A 1 153 ? 7.316 34.688 19.562 1 98.25 153 GLU A N 1
ATOM 1104 C CA . GLU A 1 153 ? 6.426 35.031 20.656 1 98.25 153 GLU A CA 1
ATOM 1105 C C . GLU A 1 153 ? 5.363 33.969 20.891 1 98.25 153 GLU A C 1
ATOM 1107 O O . GLU A 1 153 ? 5.012 33.688 22.031 1 98.25 153 GLU A O 1
ATOM 1112 N N . ILE A 1 154 ? 4.938 33.469 19.781 1 98.12 154 ILE A N 1
ATOM 1113 C CA . ILE A 1 154 ? 3.924 32.406 19.875 1 98.12 154 ILE A CA 1
ATOM 1114 C C . ILE A 1 154 ? 4.512 31.188 20.578 1 98.12 154 ILE A C 1
ATOM 1116 O O . ILE A 1 154 ? 3.898 30.625 21.484 1 98.12 154 ILE A O 1
ATOM 1120 N N . ILE A 1 155 ? 5.672 30.797 20.188 1 98.25 155 ILE A N 1
ATOM 1121 C CA . ILE A 1 155 ? 6.34 29.641 20.781 1 98.25 155 ILE A CA 1
ATOM 1122 C C . ILE A 1 155 ? 6.625 29.922 22.266 1 98.25 155 ILE A C 1
ATOM 1124 O O . ILE A 1 155 ? 6.414 29.062 23.109 1 98.25 155 ILE A O 1
ATOM 1128 N N . ALA A 1 156 ? 6.961 31.141 22.625 1 97.38 156 ALA A N 1
ATOM 1129 C CA . ALA A 1 156 ? 7.355 31.531 23.984 1 97.38 156 ALA A CA 1
ATOM 1130 C C . ALA A 1 156 ? 6.16 31.484 24.922 1 97.38 156 ALA A C 1
ATOM 1132 O O . ALA A 1 156 ? 6.328 31.375 26.141 1 97.38 156 ALA A O 1
ATOM 1133 N N . MET A 1 157 ? 4.996 31.531 24.391 1 96.56 157 MET A N 1
ATOM 1134 C CA . MET A 1 157 ? 3.793 31.438 25.203 1 96.56 157 MET A CA 1
ATOM 1135 C C . MET A 1 157 ? 3.668 30.047 25.828 1 96.56 157 MET A C 1
ATOM 1137 O O . MET A 1 157 ? 2.98 29.891 26.844 1 96.56 157 MET A O 1
ATOM 1141 N N . GLN A 1 158 ? 4.395 29.109 25.266 1 96.94 158 GLN A N 1
ATOM 1142 C CA . GLN A 1 158 ? 4.141 27.719 25.672 1 96.94 158 GLN A CA 1
ATOM 1143 C C . GLN A 1 158 ? 5.449 26.984 25.953 1 96.94 158 GLN A C 1
ATOM 1145 O O . GLN A 1 158 ? 5.438 25.859 26.438 1 96.94 158 GLN A O 1
ATOM 1150 N N . SER A 1 159 ? 6.539 27.578 25.594 1 96.69 159 SER A N 1
ATOM 1151 C CA . SER A 1 159 ? 7.84 26.938 25.703 1 96.69 159 SER A CA 1
ATOM 1152 C C . SER A 1 159 ? 8.922 27.922 26.109 1 96.69 159 SER A C 1
ATOM 1154 O O . SER A 1 159 ? 8.82 29.125 25.797 1 96.69 159 SER A O 1
ATOM 1156 N N . ARG A 1 160 ? 9.961 27.375 26.781 1 94.38 160 ARG A N 1
ATOM 1157 C CA . ARG A 1 160 ? 11.055 28.234 27.219 1 94.38 160 ARG A CA 1
ATOM 1158 C C . ARG A 1 160 ? 12.273 28.062 26.312 1 94.38 160 ARG A C 1
ATOM 1160 O O . ARG A 1 160 ? 13.32 28.672 26.562 1 94.38 160 ARG A O 1
ATOM 1167 N N . LEU A 1 161 ? 12.125 27.328 25.281 1 96.06 161 LEU A N 1
ATOM 1168 C CA . LEU A 1 161 ? 13.242 27.109 24.375 1 96.06 161 LEU A CA 1
ATOM 1169 C C . LEU A 1 161 ? 13.609 28.391 23.641 1 96.06 161 LEU A C 1
ATOM 1171 O O . LEU A 1 161 ? 12.734 29.125 23.188 1 96.06 161 LEU A O 1
ATOM 1175 N N . PRO A 1 162 ? 14.906 28.719 23.594 1 95.88 162 PRO A N 1
ATOM 1176 C CA . PRO A 1 162 ? 15.328 29.906 22.859 1 95.88 162 PRO A CA 1
ATOM 1177 C C . PRO A 1 162 ? 15.078 29.797 21.359 1 95.88 162 PRO A C 1
ATOM 1179 O O . PRO A 1 162 ? 15.266 28.719 20.781 1 95.88 162 PRO A O 1
ATOM 1182 N N . CYS A 1 163 ? 14.633 30.922 20.766 1 97.19 163 CYS A N 1
ATOM 1183 C CA . CYS A 1 163 ? 14.336 30.953 19.328 1 97.19 163 CYS A CA 1
ATOM 1184 C C . CYS A 1 163 ? 15.305 31.875 18.594 1 97.19 163 CYS A C 1
ATOM 1186 O O . CYS A 1 163 ? 15.719 32.906 19.141 1 97.19 163 CYS A O 1
ATOM 1188 N N . LEU A 1 164 ? 15.727 31.453 17.469 1 96.06 164 LEU A N 1
ATOM 1189 C CA . LEU A 1 164 ? 16.516 32.25 16.547 1 96.06 164 LEU A CA 1
ATOM 1190 C C . LEU A 1 164 ? 15.867 32.312 15.164 1 96.06 164 LEU A C 1
ATOM 1192 O O . LEU A 1 164 ? 15.508 31.266 14.609 1 96.06 164 LEU A O 1
ATOM 1196 N N . THR A 1 165 ? 15.641 33.5 14.648 1 97.88 165 THR A N 1
ATOM 1197 C CA . THR A 1 165 ? 15.078 33.688 13.312 1 97.88 165 THR A CA 1
ATOM 1198 C C . THR A 1 165 ? 16.188 33.812 12.273 1 97.88 165 THR A C 1
ATOM 1200 O O . THR A 1 165 ? 17.156 34.531 12.477 1 97.88 165 THR A O 1
ATOM 1203 N N . LEU A 1 166 ? 16.047 33.094 11.219 1 97.44 166 LEU A N 1
ATOM 1204 C CA . LEU A 1 166 ? 17.031 33.156 10.141 1 97.44 166 LEU A CA 1
ATOM 1205 C C . LEU A 1 166 ? 16.391 32.844 8.797 1 97.44 166 LEU A C 1
ATOM 1207 O O . LEU A 1 166 ? 15.203 32.531 8.727 1 97.44 166 LEU A O 1
ATOM 1211 N N . ASN A 1 167 ? 17.078 33.125 7.691 1 95.69 167 ASN A N 1
ATOM 1212 C CA . ASN A 1 167 ? 16.625 32.719 6.367 1 95.69 167 ASN A CA 1
ATOM 1213 C C . ASN A 1 167 ? 17.188 31.344 5.984 1 95.69 167 ASN A C 1
ATOM 1215 O O . ASN A 1 167 ? 18.062 30.812 6.672 1 95.69 167 ASN A O 1
ATOM 1219 N N . ALA A 1 168 ? 16.625 30.812 4.949 1 94.25 168 ALA A N 1
ATOM 1220 C CA . ALA A 1 168 ? 16.969 29.453 4.531 1 94.25 168 ALA A CA 1
ATOM 1221 C C . ALA A 1 168 ? 18.469 29.344 4.23 1 94.25 168 ALA A C 1
ATOM 1223 O O . ALA A 1 168 ? 19.094 28.312 4.504 1 94.25 168 ALA A O 1
ATOM 1224 N N . GLY A 1 169 ? 19.062 30.391 3.713 1 94.5 169 GLY A N 1
ATOM 1225 C CA . GLY A 1 169 ? 20.484 30.391 3.361 1 94.5 169 GLY A CA 1
ATOM 1226 C C . GLY A 1 169 ? 21.391 30.328 4.57 1 94.5 169 GLY A C 1
ATOM 1227 O O . GLY A 1 169 ? 22.547 29.891 4.461 1 94.5 169 GLY A O 1
ATOM 1228 N N . GLN A 1 170 ? 20.938 30.734 5.727 1 96.25 170 GLN A N 1
ATOM 1229 C CA . GLN A 1 170 ? 21.719 30.781 6.953 1 96.25 170 GLN A CA 1
ATOM 1230 C C . GLN A 1 170 ? 21.594 29.484 7.738 1 96.25 170 GLN A C 1
ATOM 1232 O O . GLN A 1 170 ? 22.375 29.234 8.664 1 96.25 170 GLN A O 1
ATOM 1237 N N . LEU A 1 171 ? 20.656 28.672 7.383 1 97.06 171 LEU A N 1
ATOM 1238 C CA . LEU A 1 171 ? 20.266 27.516 8.18 1 97.06 171 LEU A CA 1
ATOM 1239 C C . LEU A 1 171 ? 21.391 26.5 8.242 1 97.06 171 LEU A C 1
ATOM 1241 O O . LEU A 1 171 ? 21.703 25.969 9.32 1 97.06 171 LEU A O 1
ATOM 1245 N N . PRO A 1 172 ? 22.125 26.203 7.121 1 96.06 172 PRO A N 1
ATOM 1246 C CA . PRO A 1 172 ? 23.203 25.219 7.199 1 96.06 172 PRO A CA 1
ATOM 1247 C C . PRO A 1 172 ? 24.266 25.578 8.242 1 96.06 172 PRO A C 1
ATOM 1249 O O . PRO A 1 172 ? 24.672 24.719 9.023 1 96.06 172 PRO A O 1
ATOM 1252 N N . ALA A 1 173 ? 24.625 26.812 8.273 1 95.06 173 ALA A N 1
ATOM 1253 C CA . ALA A 1 173 ? 25.625 27.25 9.234 1 95.06 173 ALA A CA 1
ATOM 1254 C C . ALA A 1 173 ? 25.094 27.156 10.664 1 95.06 173 ALA A C 1
ATOM 1256 O O . ALA A 1 173 ? 25.828 26.781 11.578 1 95.06 173 ALA A O 1
ATOM 1257 N N . ALA A 1 174 ? 23.859 27.531 10.836 1 95.19 174 ALA A N 1
ATOM 1258 C CA . ALA A 1 174 ? 23.25 27.469 12.156 1 95.19 174 ALA A CA 1
ATOM 1259 C C . ALA A 1 174 ? 23.188 26.031 12.672 1 95.19 174 ALA A C 1
ATOM 1261 O O . ALA A 1 174 ? 23.422 25.781 13.852 1 95.19 174 ALA A O 1
ATOM 1262 N N . LEU A 1 175 ? 22.875 25.078 11.812 1 94.75 175 LEU A N 1
ATOM 1263 C CA . LEU A 1 175 ? 22.766 23.672 12.18 1 94.75 175 LEU A CA 1
ATOM 1264 C C . LEU A 1 175 ? 24.141 23.078 12.461 1 94.75 175 LEU A C 1
ATOM 1266 O O . LEU A 1 175 ? 24.297 22.25 13.352 1 94.75 175 LEU A O 1
ATOM 1270 N N . ALA A 1 176 ? 25.109 23.531 11.758 1 90.31 176 ALA A N 1
ATOM 1271 C CA . ALA A 1 176 ? 26.469 23.016 11.914 1 90.31 176 ALA A CA 1
ATOM 1272 C C . ALA A 1 176 ? 27.078 23.469 13.234 1 90.31 176 ALA A C 1
ATOM 1274 O O . ALA A 1 176 ? 27.938 22.797 13.797 1 90.31 176 ALA A O 1
ATOM 1275 N N . THR A 1 177 ? 26.625 24.578 13.758 1 83.31 177 THR A N 1
ATOM 1276 C CA . THR A 1 177 ? 27.234 25.156 14.945 1 83.31 177 THR A CA 1
ATOM 1277 C C . THR A 1 177 ? 26.375 24.891 16.172 1 83.31 177 THR A C 1
ATOM 1279 O O . THR A 1 177 ? 26.594 25.5 17.234 1 83.31 177 THR A O 1
ATOM 1282 N N . ALA A 1 178 ? 25.484 23.984 15.914 1 74.75 178 ALA A N 1
ATOM 1283 C CA . ALA A 1 178 ? 24.562 23.719 17.016 1 74.75 178 ALA A CA 1
ATOM 1284 C C . ALA A 1 178 ? 25.297 23.109 18.219 1 74.75 178 ALA A C 1
ATOM 1286 O O . ALA A 1 178 ? 26.094 22.188 18.047 1 74.75 178 ALA A O 1
ATOM 1287 N N . GLY A 1 179 ? 25.406 23.781 19.297 1 74.56 179 GLY A N 1
ATOM 1288 C CA . GLY A 1 179 ? 25.969 23.281 20.547 1 74.56 179 GLY A CA 1
ATOM 1289 C C . GLY A 1 179 ? 25.078 22.281 21.25 1 74.56 179 GLY A C 1
ATOM 1290 O O . GLY A 1 179 ? 24.297 21.594 20.625 1 74.56 179 GLY A O 1
ATOM 1291 N N . GLU A 1 180 ? 25.25 22.125 22.484 1 80.12 180 GLU A N 1
ATOM 1292 C CA . GLU A 1 180 ? 24.547 21.141 23.312 1 80.12 180 GLU A CA 1
ATOM 1293 C C . GLU A 1 180 ? 23.188 21.688 23.75 1 80.12 180 GLU A C 1
ATOM 1295 O O . GLU A 1 180 ? 22.312 20.906 24.156 1 80.12 180 GLU A O 1
ATOM 1300 N N . GLU A 1 181 ? 23.047 22.984 23.531 1 87.75 181 GLU A N 1
ATOM 1301 C CA . GLU A 1 181 ? 21.797 23.578 24.016 1 87.75 181 GLU A CA 1
ATOM 1302 C C . GLU A 1 181 ? 20.672 23.422 23 1 87.75 181 GLU A C 1
ATOM 1304 O O . GLU A 1 181 ? 20.906 23.562 21.797 1 87.75 181 GLU A O 1
ATOM 1309 N N . LYS A 1 182 ? 19.547 23.094 23.5 1 92.44 182 LYS A N 1
ATOM 1310 C CA . LYS A 1 182 ? 18.375 22.969 22.641 1 92.44 182 LYS A CA 1
ATOM 1311 C C . LYS A 1 182 ? 17.938 24.328 22.109 1 92.44 182 LYS A C 1
ATOM 1313 O O . LYS A 1 182 ? 17.969 25.328 22.828 1 92.44 182 LYS A O 1
ATOM 1318 N N . ARG A 1 183 ? 17.703 24.453 20.844 1 94.12 183 ARG A N 1
ATOM 1319 C CA . ARG A 1 183 ? 17.297 25.703 20.219 1 94.12 183 ARG A CA 1
ATOM 1320 C C . ARG A 1 183 ? 16.219 25.469 19.156 1 94.12 183 ARG A C 1
ATOM 1322 O O . ARG A 1 183 ? 16.109 24.359 18.625 1 94.12 183 ARG A O 1
ATOM 1329 N N . VAL A 1 184 ? 15.461 26.516 19 1 97.75 184 VAL A N 1
ATOM 1330 C CA . VAL A 1 184 ? 14.461 26.562 17.938 1 97.75 184 VAL A CA 1
ATOM 1331 C C . VAL A 1 184 ? 14.906 27.547 16.859 1 97.75 184 VAL A C 1
ATOM 1333 O O . VAL A 1 184 ? 15.172 28.719 17.141 1 97.75 184 VAL A O 1
ATOM 1336 N N . LEU A 1 185 ? 15.094 27.062 15.672 1 98.25 185 LEU A N 1
ATOM 1337 C CA . LEU A 1 185 ? 15.438 27.906 14.531 1 98.25 185 LEU A CA 1
ATOM 1338 C C . LEU A 1 185 ? 14.211 28.188 13.672 1 98.25 185 LEU A C 1
ATOM 1340 O O . LEU A 1 185 ? 13.633 27.281 13.078 1 98.25 185 LEU A O 1
ATOM 1344 N N . ILE A 1 186 ? 13.766 29.453 13.648 1 98.75 186 ILE A N 1
ATOM 1345 C CA . ILE A 1 186 ? 12.625 29.891 12.836 1 98.75 186 ILE A CA 1
ATOM 1346 C C . ILE A 1 186 ? 13.117 30.375 11.477 1 98.75 186 ILE A C 1
ATOM 1348 O O . ILE A 1 186 ? 13.93 31.297 11.391 1 98.75 186 ILE A O 1
ATOM 1352 N N . VAL A 1 187 ? 12.602 29.75 10.414 1 98.81 187 VAL A N 1
ATOM 1353 C CA . VAL A 1 187 ? 13.156 30.016 9.094 1 98.81 187 VAL A CA 1
ATOM 1354 C C . VAL A 1 187 ? 12.125 30.766 8.242 1 98.81 187 VAL A C 1
ATOM 1356 O O . VAL A 1 187 ? 10.992 30.312 8.086 1 98.81 187 VAL A O 1
ATOM 1359 N N . ASP A 1 188 ? 12.578 31.891 7.668 1 98.62 188 ASP A N 1
ATOM 1360 C CA . ASP A 1 188 ? 11.766 32.656 6.723 1 98.62 188 ASP A CA 1
ATOM 1361 C C . ASP A 1 188 ? 11.609 31.906 5.406 1 98.62 188 ASP A C 1
ATOM 1363 O O . ASP A 1 188 ? 12.586 31.391 4.852 1 98.62 188 ASP A O 1
ATOM 1367 N N . ALA A 1 189 ? 10.359 31.781 4.938 1 98.44 189 ALA A N 1
ATOM 1368 C CA . ALA A 1 189 ? 10.047 31.125 3.67 1 98.44 189 ALA A CA 1
ATOM 1369 C C . ALA A 1 189 ? 8.781 31.688 3.051 1 98.44 189 ALA A C 1
ATOM 1371 O O . ALA A 1 189 ? 7.797 31.953 3.754 1 98.44 189 ALA A O 1
ATOM 1372 N N . TRP A 1 190 ? 8.75 31.969 1.741 1 97.38 190 TRP A N 1
ATOM 1373 C CA . TRP A 1 190 ? 7.562 32.469 1.054 1 97.38 190 TRP A CA 1
ATOM 1374 C C . TRP A 1 190 ? 7.43 31.828 -0.325 1 97.38 190 TRP A C 1
ATOM 1376 O O . TRP A 1 190 ? 6.48 32.125 -1.058 1 97.38 190 TRP A O 1
ATOM 1386 N N . GLU A 1 191 ? 8.328 30.938 -0.663 1 97.12 191 GLU A N 1
ATOM 1387 C CA . GLU A 1 191 ? 8.281 30.094 -1.856 1 97.12 191 GLU A CA 1
ATOM 1388 C C . GLU A 1 191 ? 8.609 28.641 -1.524 1 97.12 191 GLU A C 1
ATOM 1390 O O . GLU A 1 191 ? 9.273 28.359 -0.522 1 97.12 191 GLU A O 1
ATOM 1395 N N . ASP A 1 192 ? 8.148 27.828 -2.404 1 96.81 192 ASP A N 1
ATOM 1396 C CA . ASP A 1 192 ? 8.414 26.406 -2.199 1 96.81 192 ASP A CA 1
ATOM 1397 C C . ASP A 1 192 ? 9.914 26.125 -2.186 1 96.81 192 ASP A C 1
ATOM 1399 O O . ASP A 1 192 ? 10.375 25.266 -1.441 1 96.81 192 ASP A O 1
ATOM 1403 N N . SER A 1 193 ? 10.633 26.844 -2.961 1 97.19 193 SER A N 1
ATOM 1404 C CA . SER A 1 193 ? 12.07 26.641 -3.047 1 97.19 193 SER A CA 1
ATOM 1405 C C . SER A 1 193 ? 12.758 26.922 -1.711 1 97.19 193 SER A C 1
ATOM 1407 O O . SER A 1 193 ? 13.773 26.297 -1.384 1 97.19 193 SER A O 1
ATOM 1409 N N . HIS A 1 194 ? 12.219 27.906 -0.953 1 98.06 194 HIS A N 1
ATOM 1410 C CA . HIS A 1 194 ? 12.758 28.156 0.377 1 98.06 194 HIS A CA 1
ATOM 1411 C C . HIS A 1 194 ? 12.594 26.938 1.282 1 98.06 194 HIS A C 1
ATOM 1413 O O . HIS A 1 194 ? 13.508 26.609 2.043 1 98.06 194 HIS A O 1
ATOM 1419 N N . LEU A 1 195 ? 11.469 26.312 1.2 1 98.5 195 LEU A N 1
ATOM 1420 C CA . LEU A 1 195 ? 11.211 25.125 2.008 1 98.5 195 LEU A CA 1
ATOM 1421 C C . LEU A 1 195 ? 12.086 23.953 1.556 1 98.5 195 LEU A C 1
ATOM 1423 O O . LEU A 1 195 ? 12.539 23.156 2.379 1 98.5 195 LEU A O 1
ATOM 1427 N N . ASP A 1 196 ? 12.32 23.875 0.234 1 97.44 196 ASP A N 1
ATOM 1428 C CA . ASP A 1 196 ? 13.258 22.875 -0.275 1 97.44 196 ASP A CA 1
ATOM 1429 C C . ASP A 1 196 ? 14.648 23.078 0.329 1 97.44 196 ASP A C 1
ATOM 1431 O O . ASP A 1 196 ? 15.312 22.109 0.701 1 97.44 196 ASP A O 1
ATOM 1435 N N . GLN A 1 197 ? 15.07 24.297 0.438 1 97.88 197 GLN A N 1
ATOM 1436 C CA . GLN A 1 197 ? 16.359 24.625 1.024 1 97.88 197 GLN A CA 1
ATOM 1437 C C . GLN A 1 197 ? 16.422 24.219 2.494 1 97.88 197 GLN A C 1
ATOM 1439 O O . GLN A 1 197 ? 17.469 23.766 2.979 1 97.88 197 GLN A O 1
ATOM 1444 N N . VAL A 1 198 ? 15.344 24.391 3.145 1 98.44 198 VAL A N 1
ATOM 1445 C CA . VAL A 1 198 ? 15.273 23.984 4.547 1 98.44 198 VAL A CA 1
ATOM 1446 C C . VAL A 1 198 ? 15.523 22.484 4.668 1 98.44 198 VAL A C 1
ATOM 1448 O O . VAL A 1 198 ? 16.359 22.047 5.469 1 98.44 198 VAL A O 1
ATOM 1451 N N . ILE A 1 199 ? 14.781 21.688 3.883 1 97.88 199 ILE A N 1
ATOM 1452 C CA . ILE A 1 199 ? 14.914 20.234 3.926 1 97.88 199 ILE A CA 1
ATOM 1453 C C . ILE A 1 199 ? 16.344 19.844 3.576 1 97.88 199 ILE A C 1
ATOM 1455 O O . ILE A 1 199 ? 16.938 19 4.25 1 97.88 199 ILE A O 1
ATOM 1459 N N . ASP A 1 200 ? 16.891 20.469 2.576 1 95.69 200 ASP A N 1
ATOM 1460 C CA . ASP A 1 200 ? 18.25 20.156 2.148 1 95.69 200 ASP A CA 1
ATOM 1461 C C . ASP A 1 200 ? 19.25 20.453 3.258 1 95.69 200 ASP A C 1
ATOM 1463 O O . ASP A 1 200 ? 20.203 19.688 3.467 1 95.69 200 ASP A O 1
ATOM 1467 N N . ALA A 1 201 ? 19.078 21.5 3.924 1 96.94 201 ALA A N 1
ATOM 1468 C CA . ALA A 1 201 ? 19.969 21.891 5.004 1 96.94 201 ALA A CA 1
ATOM 1469 C C . ALA A 1 201 ? 19.875 20.922 6.176 1 96.94 201 ALA A C 1
ATOM 1471 O O . ALA A 1 201 ? 20.875 20.641 6.836 1 96.94 201 ALA A O 1
ATOM 1472 N N . VAL A 1 202 ? 18.719 20.406 6.434 1 96.94 202 VAL A N 1
ATOM 1473 C CA . VAL A 1 202 ? 18.469 19.562 7.594 1 96.94 202 VAL A CA 1
ATOM 1474 C C . VAL A 1 202 ? 18.906 18.125 7.297 1 96.94 202 VAL A C 1
ATOM 1476 O O . VAL A 1 202 ? 19.25 17.375 8.211 1 96.94 202 VAL A O 1
ATOM 1479 N N . ALA A 1 203 ? 18.938 17.734 6.066 1 93.69 203 ALA A N 1
ATOM 1480 C CA . ALA A 1 203 ? 19.141 16.359 5.613 1 93.69 203 ALA A CA 1
ATOM 1481 C C . ALA A 1 203 ? 20.344 15.719 6.293 1 93.69 203 ALA A C 1
ATOM 1483 O O . ALA A 1 203 ? 20.25 14.633 6.863 1 93.69 203 ALA A O 1
ATOM 1484 N N . PRO A 1 204 ? 21.516 16.438 6.371 1 91.31 204 PRO A N 1
ATOM 1485 C CA . PRO A 1 204 ? 22.672 15.836 7.027 1 91.31 204 PRO A CA 1
ATOM 1486 C C . PRO A 1 204 ? 22.484 15.68 8.539 1 91.31 204 PRO A C 1
ATOM 1488 O O . PRO A 1 204 ? 23.234 14.953 9.188 1 91.31 204 PRO A O 1
ATOM 1491 N N . HIS A 1 205 ? 21.438 16.359 9.086 1 93.31 205 HIS A N 1
ATOM 1492 C CA . HIS A 1 205 ? 21.203 16.375 10.523 1 93.31 205 HIS A CA 1
ATOM 1493 C C . HIS A 1 205 ? 19.828 15.812 10.859 1 93.31 205 HIS A C 1
ATOM 1495 O O . HIS A 1 205 ? 19.281 16.078 11.938 1 93.31 205 HIS A O 1
ATOM 1501 N N . ALA A 1 206 ? 19.266 15.07 10 1 93.62 206 ALA A N 1
ATOM 1502 C CA . ALA A 1 206 ? 17.859 14.727 10.039 1 93.62 206 ALA A CA 1
ATOM 1503 C C . ALA A 1 206 ? 17.5 13.992 11.336 1 93.62 206 ALA A C 1
ATOM 1505 O O . ALA A 1 206 ? 16.5 14.289 11.977 1 93.62 206 ALA A O 1
ATOM 1506 N N . ARG A 1 207 ? 18.359 13.133 11.875 1 91.38 207 ARG A N 1
ATOM 1507 C CA . ARG A 1 207 ? 18.062 12.289 13.023 1 91.38 207 ARG A CA 1
ATOM 1508 C C . ARG A 1 207 ? 18.047 13.094 14.312 1 91.38 207 ARG A C 1
ATOM 1510 O O . ARG A 1 207 ? 17.391 12.727 15.281 1 91.38 207 ARG A O 1
ATOM 1517 N N . GLU A 1 208 ? 18.75 14.203 14.273 1 93.19 208 GLU A N 1
ATOM 1518 C CA . GLU A 1 208 ? 18.891 14.992 15.492 1 93.19 208 GLU A CA 1
ATOM 1519 C C . GLU A 1 208 ? 18.062 16.281 15.414 1 93.19 208 GLU A C 1
ATOM 1521 O O . GLU A 1 208 ? 18.125 17.125 16.312 1 93.19 208 GLU A O 1
ATOM 1526 N N . THR A 1 209 ? 17.375 16.453 14.359 1 97 209 THR A N 1
ATOM 1527 C CA . THR A 1 209 ? 16.641 17.688 14.125 1 97 209 THR A CA 1
ATOM 1528 C C . THR A 1 209 ? 15.141 17.406 13.977 1 97 209 THR A C 1
ATOM 1530 O O . THR A 1 209 ? 14.758 16.453 13.297 1 97 209 THR A O 1
ATOM 1533 N N . LEU A 1 210 ? 14.359 18.172 14.695 1 98.44 210 LEU A N 1
ATOM 1534 C CA . LEU A 1 210 ? 12.914 18.125 14.523 1 98.44 210 LEU A CA 1
ATOM 1535 C C . LEU A 1 210 ? 12.461 19.156 13.5 1 98.44 210 LEU A C 1
ATOM 1537 O O . LEU A 1 210 ? 12.695 20.359 13.68 1 98.44 210 LEU A O 1
ATOM 1541 N N . LEU A 1 211 ? 11.883 18.672 12.43 1 98.75 211 LEU A N 1
ATOM 1542 C CA . LEU A 1 211 ? 11.227 19.578 11.492 1 98.75 211 LEU A CA 1
ATOM 1543 C C . LEU A 1 211 ? 9.836 19.969 11.984 1 98.75 211 LEU A C 1
ATOM 1545 O O . LEU A 1 211 ? 9.055 19.094 12.391 1 98.75 211 LEU A O 1
ATOM 1549 N N . VAL A 1 212 ? 9.523 21.266 12 1 98.81 212 VAL A N 1
ATOM 1550 C CA . VAL A 1 212 ? 8.219 21.766 12.43 1 98.81 212 VAL A CA 1
ATOM 1551 C C . VAL A 1 212 ? 7.613 22.641 11.336 1 98.81 212 VAL A C 1
ATOM 1553 O O . VAL A 1 212 ? 8.188 23.672 10.969 1 98.81 212 VAL A O 1
ATOM 1556 N N . GLY A 1 213 ? 6.516 22.203 10.844 1 98.44 213 GLY A N 1
ATOM 1557 C CA . GLY A 1 213 ? 5.957 23.016 9.773 1 98.44 213 GLY A CA 1
ATOM 1558 C C . GLY A 1 213 ? 4.59 22.547 9.32 1 98.44 213 GLY A C 1
ATOM 1559 O O . GLY A 1 213 ? 3.975 21.703 9.961 1 98.44 213 GLY A O 1
ATOM 1560 N N . SER A 1 214 ? 4.047 23.25 8.312 1 96.88 214 SER A N 1
ATOM 1561 C CA . SER A 1 214 ? 2.73 22.984 7.738 1 96.88 214 SER A CA 1
ATOM 1562 C C . SER A 1 214 ? 2.818 21.969 6.594 1 96.88 214 SER A C 1
ATOM 1564 O O . SER A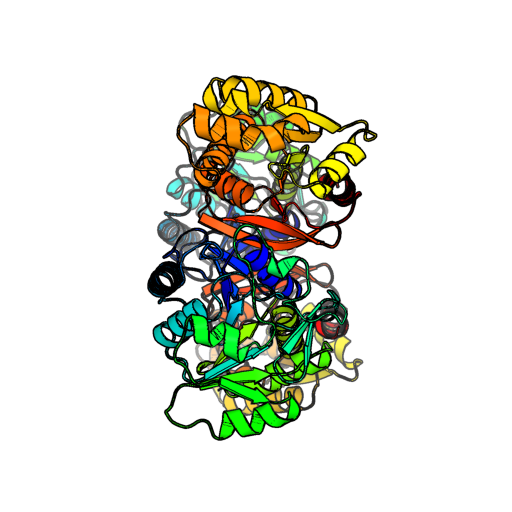 1 214 ? 3.791 21.219 6.492 1 96.88 214 SER A O 1
ATOM 1566 N N . ALA A 1 215 ? 1.724 21.891 5.789 1 93.44 215 ALA A N 1
ATOM 1567 C CA . ALA A 1 215 ? 1.696 21.047 4.602 1 93.44 215 ALA A CA 1
ATOM 1568 C C . ALA A 1 215 ? 2.834 21.391 3.648 1 93.44 215 ALA A C 1
ATOM 1570 O O . ALA A 1 215 ? 3.387 20.516 2.977 1 93.44 215 ALA A O 1
ATOM 1571 N N . GLY A 1 216 ? 3.186 22.672 3.654 1 95.69 216 GLY A N 1
ATOM 1572 C CA . GLY A 1 216 ? 4.27 23.125 2.791 1 95.69 216 GLY A CA 1
ATOM 1573 C C . GLY A 1 216 ? 5.586 22.422 3.08 1 95.69 216 GLY A C 1
ATOM 1574 O O . GLY A 1 216 ? 6.285 22 2.158 1 95.69 216 GLY A O 1
ATOM 1575 N N . LEU A 1 217 ? 5.922 22.312 4.312 1 97.94 217 LEU A N 1
ATOM 1576 C CA . LEU A 1 217 ? 7.16 21.656 4.707 1 97.94 217 LEU A CA 1
ATOM 1577 C C . LEU A 1 217 ? 7.102 20.156 4.402 1 97.94 217 LEU A C 1
ATOM 1579 O O . LEU A 1 217 ? 8.094 19.578 3.967 1 97.94 217 LEU A O 1
ATOM 1583 N N . CYS A 1 218 ? 5.949 19.547 4.621 1 96.69 218 CYS A N 1
ATOM 1584 C CA . CYS A 1 218 ? 5.758 18.141 4.316 1 96.69 218 CYS A CA 1
ATOM 1585 C C . CYS A 1 218 ? 5.906 17.875 2.82 1 96.69 218 CYS A C 1
ATOM 1587 O O . CYS A 1 218 ? 6.512 16.891 2.418 1 96.69 218 CYS A O 1
ATOM 1589 N N . GLU A 1 219 ? 5.379 18.75 2.039 1 94.81 219 GLU A N 1
ATOM 1590 C CA . GLU A 1 219 ? 5.527 18.641 0.591 1 94.81 219 GLU A CA 1
ATOM 1591 C C . GLU A 1 219 ? 6.992 18.75 0.179 1 94.81 219 GLU A C 1
ATOM 1593 O O . GLU A 1 219 ? 7.449 18.031 -0.708 1 94.81 219 GLU A O 1
ATOM 1598 N N . ALA A 1 220 ? 7.664 19.703 0.796 1 97.12 220 ALA A N 1
ATOM 1599 C CA . ALA A 1 220 ? 9.086 19.859 0.505 1 97.12 220 ALA A CA 1
ATOM 1600 C C . ALA A 1 220 ? 9.859 18.578 0.836 1 97.12 220 ALA A C 1
ATOM 1602 O O . ALA A 1 220 ? 10.711 18.141 0.06 1 97.12 220 ALA A O 1
ATOM 1603 N N . LEU A 1 221 ? 9.562 18 1.992 1 96.88 221 LEU A N 1
ATOM 1604 C CA . LEU A 1 221 ? 10.195 16.75 2.375 1 96.88 221 LEU A CA 1
ATOM 1605 C C . LEU A 1 221 ? 9.875 15.648 1.37 1 96.88 221 LEU A C 1
ATOM 1607 O O . LEU A 1 221 ? 10.758 14.898 0.956 1 96.88 221 LEU A O 1
ATOM 1611 N N . ALA A 1 222 ? 8.625 15.562 0.972 1 92.88 222 ALA A N 1
ATOM 1612 C CA . ALA A 1 222 ? 8.188 14.57 -0.011 1 92.88 222 ALA A CA 1
ATOM 1613 C C . ALA A 1 222 ? 8.961 14.727 -1.318 1 92.88 222 ALA A C 1
ATOM 1615 O O . ALA A 1 222 ? 9.391 13.734 -1.914 1 92.88 222 ALA A O 1
ATOM 1616 N N . ARG A 1 223 ? 9.102 15.984 -1.746 1 90.81 223 ARG A N 1
ATOM 1617 C CA . ARG A 1 223 ? 9.852 16.25 -2.971 1 90.81 223 ARG A CA 1
ATOM 1618 C C . ARG A 1 223 ? 11.289 15.734 -2.852 1 90.81 223 ARG A C 1
ATOM 1620 O O . ARG A 1 223 ? 11.82 15.141 -3.787 1 90.81 223 ARG A O 1
ATOM 1627 N N . ARG A 1 224 ? 11.898 16 -1.726 1 91.06 224 ARG A N 1
ATOM 1628 C CA . ARG A 1 224 ? 13.266 15.539 -1.5 1 91.06 224 ARG A CA 1
ATOM 1629 C C . ARG A 1 224 ? 13.344 14.016 -1.538 1 91.06 224 ARG A C 1
ATOM 1631 O O . ARG A 1 224 ? 14.266 13.453 -2.131 1 91.06 224 ARG A O 1
ATOM 1638 N N . LEU A 1 225 ? 12.414 13.398 -0.891 1 86.69 225 LEU A N 1
ATOM 1639 C CA . LEU A 1 225 ? 12.43 11.945 -0.79 1 86.69 225 LEU A CA 1
ATOM 1640 C C . LEU A 1 225 ? 12.164 11.305 -2.148 1 86.69 225 LEU A C 1
ATOM 1642 O O . LEU A 1 225 ? 12.727 10.25 -2.461 1 86.69 225 LEU A O 1
ATOM 1646 N N . ARG A 1 226 ? 11.328 11.914 -2.914 1 79.94 226 ARG A N 1
ATOM 1647 C CA . ARG A 1 226 ? 11.078 11.445 -4.273 1 79.94 226 ARG A CA 1
ATOM 1648 C C . ARG A 1 226 ? 12.344 11.516 -5.121 1 79.94 226 ARG A C 1
ATOM 1650 O O . ARG A 1 226 ? 12.625 10.609 -5.906 1 79.94 226 ARG A O 1
ATOM 1657 N N . ARG A 1 227 ? 13.133 12.578 -5.016 1 74.62 227 ARG A N 1
ATOM 1658 C CA . ARG A 1 227 ? 14.367 12.781 -5.762 1 74.62 227 ARG A CA 1
ATOM 1659 C C . ARG A 1 227 ? 15.43 11.758 -5.355 1 74.62 227 ARG A C 1
ATOM 1661 O O . ARG A 1 227 ? 16.219 11.312 -6.191 1 74.62 227 ARG A O 1
ATOM 1668 N N . SER A 1 228 ? 15.375 11.531 -4.078 1 69.75 228 SER A N 1
ATOM 1669 C CA . SER A 1 228 ? 16.375 10.602 -3.57 1 69.75 228 SER A CA 1
ATOM 1670 C C . SER A 1 228 ? 16.125 9.188 -4.098 1 69.75 228 SER A C 1
ATOM 1672 O O . SER A 1 228 ? 17.047 8.359 -4.102 1 69.75 228 SER A O 1
ATOM 1674 N N . GLU A 1 229 ? 14.906 9.008 -4.473 1 67.94 229 GLU A N 1
ATOM 1675 C CA . GLU A 1 229 ? 14.578 7.684 -4.988 1 67.94 229 GLU A CA 1
ATOM 1676 C C . GLU A 1 229 ? 14.875 7.586 -6.484 1 67.94 229 GLU A C 1
ATOM 1678 O O . GLU A 1 229 ? 14.859 6.492 -7.055 1 67.94 229 GLU A O 1
ATOM 1683 N N . GLN A 1 230 ? 15.234 8.766 -6.949 1 73.19 230 GLN A N 1
ATOM 1684 C CA . GLN A 1 230 ? 15.578 8.766 -8.367 1 73.19 230 GLN A CA 1
ATOM 1685 C C . GLN A 1 230 ? 17 8.273 -8.586 1 73.19 230 GLN A C 1
ATOM 1687 O O . GLN A 1 230 ? 17.875 8.516 -7.758 1 73.19 230 GLN A O 1
ATOM 1692 N N . GLY A 1 231 ? 17.328 7.293 -9.359 1 81.12 231 GLY A N 1
ATOM 1693 C CA . GLY A 1 231 ? 18.609 6.719 -9.703 1 81.12 231 GLY A CA 1
ATOM 1694 C C . GLY A 1 231 ? 18.531 5.676 -10.797 1 81.12 231 GLY A C 1
ATOM 1695 O O . GLY A 1 231 ? 17.438 5.332 -11.258 1 81.12 231 GLY A O 1
ATOM 1696 N N . PRO A 1 232 ? 19.719 5.367 -11.203 1 90.88 232 PRO A N 1
ATOM 1697 C CA . PRO A 1 232 ? 19.75 4.359 -12.266 1 90.88 232 PRO A CA 1
ATOM 1698 C C . PRO A 1 232 ? 19.266 2.992 -11.805 1 90.88 232 PRO A C 1
ATOM 1700 O O . PRO A 1 232 ? 19.172 2.74 -10.602 1 90.88 232 PRO A O 1
ATOM 1703 N N . LEU A 1 233 ? 18.938 2.23 -12.789 1 94.5 233 LEU A N 1
ATOM 1704 C CA . LEU A 1 233 ? 18.5 0.858 -12.547 1 94.5 233 LEU A CA 1
ATOM 1705 C C . LEU A 1 233 ? 19.703 -0.066 -12.359 1 94.5 233 LEU A C 1
ATOM 1707 O O . LEU A 1 233 ? 20.703 0.036 -13.086 1 94.5 233 LEU A O 1
ATOM 1711 N N . LEU A 1 234 ? 19.672 -0.875 -11.344 1 96.69 234 LEU A N 1
ATOM 1712 C CA . LEU A 1 234 ? 20.531 -2.051 -11.266 1 96.69 234 LEU A CA 1
ATOM 1713 C C . LEU A 1 234 ? 19.734 -3.322 -11.57 1 96.69 234 LEU A C 1
ATOM 1715 O O . LEU A 1 234 ? 18.875 -3.719 -10.789 1 96.69 234 LEU A O 1
ATOM 1719 N N . ALA A 1 235 ? 20.016 -3.857 -12.68 1 96.5 235 ALA A N 1
ATOM 1720 C CA . ALA A 1 235 ? 19.391 -5.105 -13.094 1 96.5 235 ALA A CA 1
ATOM 1721 C C . ALA A 1 235 ? 20.328 -6.293 -12.883 1 96.5 235 ALA A C 1
ATOM 1723 O O . ALA A 1 235 ? 21.469 -6.273 -13.328 1 96.5 235 ALA A O 1
ATOM 1724 N N . VAL A 1 236 ? 19.844 -7.309 -12.164 1 95.81 236 VAL A N 1
ATOM 1725 C CA . VAL A 1 236 ? 20.578 -8.555 -11.977 1 95.81 236 VAL A CA 1
ATOM 1726 C C . VAL A 1 236 ? 19.859 -9.695 -12.695 1 95.81 236 VAL A C 1
ATOM 1728 O O . VAL A 1 236 ? 18.781 -10.117 -12.273 1 95.81 236 VAL A O 1
ATOM 1731 N N . VAL A 1 237 ? 20.453 -10.133 -13.773 1 92.06 237 VAL A N 1
ATOM 1732 C CA . VAL A 1 237 ? 19.891 -11.188 -14.609 1 92.06 237 VAL A CA 1
ATOM 1733 C C . VAL A 1 237 ? 20.672 -12.484 -14.414 1 92.06 237 VAL A C 1
ATOM 1735 O O . VAL A 1 237 ? 21.672 -12.719 -15.086 1 92.06 237 VAL A O 1
ATOM 1738 N N . GLY A 1 238 ? 20.156 -13.328 -13.5 1 81.69 238 GLY A N 1
ATOM 1739 C CA . GLY A 1 238 ? 20.828 -14.586 -13.195 1 81.69 238 GLY A CA 1
ATOM 1740 C C . GLY A 1 238 ? 20.375 -15.734 -14.078 1 81.69 238 GLY A C 1
ATOM 1741 O O . GLY A 1 238 ? 21.031 -16.781 -14.117 1 81.69 238 GLY A O 1
ATOM 1742 N N . SER A 1 239 ? 19.312 -15.562 -14.797 1 75.19 239 SER A N 1
ATOM 1743 C CA . SER A 1 239 ? 18.734 -16.641 -15.594 1 75.19 239 SER A CA 1
ATOM 1744 C C . SER A 1 239 ? 19.562 -16.906 -16.844 1 75.19 239 SER A C 1
ATOM 1746 O O . SER A 1 239 ? 20.078 -15.969 -17.469 1 75.19 239 SER A O 1
ATOM 1748 N N . MET A 1 240 ? 19.75 -18.203 -17.109 1 71.25 240 MET A N 1
ATOM 1749 C CA . MET A 1 240 ? 20.469 -18.625 -18.297 1 71.25 240 MET A CA 1
ATOM 1750 C C . MET A 1 240 ? 19.516 -18.875 -19.453 1 71.25 240 MET A C 1
ATOM 1752 O O . MET A 1 240 ? 19.906 -19.438 -20.484 1 71.25 240 MET A O 1
ATOM 1756 N N . SER A 1 241 ? 18.297 -18.453 -19.203 1 76.06 241 SER A N 1
ATOM 1757 C CA . SER A 1 241 ? 17.312 -18.688 -20.266 1 76.06 241 SER A CA 1
ATOM 1758 C C . SER A 1 241 ? 17.656 -17.891 -21.516 1 76.06 241 SER A C 1
ATOM 1760 O O . SER A 1 241 ? 18.266 -16.828 -21.438 1 76.06 241 SER A O 1
ATOM 1762 N N . GLU A 1 242 ? 17.266 -18.438 -22.672 1 80.62 242 GLU A N 1
ATOM 1763 C CA . GLU A 1 242 ? 17.469 -17.734 -23.938 1 80.62 242 GLU A CA 1
ATOM 1764 C C . GLU A 1 242 ? 16.75 -16.391 -23.938 1 80.62 242 GLU A C 1
ATOM 1766 O O . GLU A 1 242 ? 17.297 -15.398 -24.422 1 80.62 242 GLU A O 1
ATOM 1771 N N . MET A 1 243 ? 15.617 -16.359 -23.391 1 83.75 243 MET A N 1
ATOM 1772 C CA . MET A 1 243 ? 14.836 -15.141 -23.344 1 83.75 243 MET A CA 1
ATOM 1773 C C . MET A 1 243 ? 15.547 -14.062 -22.531 1 83.75 243 MET A C 1
ATOM 1775 O O . MET A 1 243 ? 15.633 -12.906 -22.969 1 83.75 243 MET A O 1
ATOM 1779 N N . ALA A 1 244 ? 16.078 -14.422 -21.438 1 85 244 ALA A N 1
ATOM 1780 C CA . ALA A 1 244 ? 16.812 -13.469 -20.594 1 85 244 ALA A CA 1
ATOM 1781 C C . ALA A 1 244 ? 18.016 -12.891 -21.344 1 85 244 ALA A C 1
ATOM 1783 O O . ALA A 1 244 ? 18.281 -11.688 -21.281 1 85 244 ALA A O 1
ATOM 1784 N N . GLN A 1 245 ? 18.641 -13.727 -22.141 1 85.62 245 GLN A N 1
ATOM 1785 C CA . GLN A 1 245 ? 19.797 -13.297 -22.906 1 85.62 245 GLN A CA 1
ATOM 1786 C C . GLN A 1 245 ? 19.391 -12.328 -24.016 1 85.62 245 GLN A C 1
ATOM 1788 O O . GLN A 1 245 ? 20.078 -11.328 -24.266 1 85.62 245 GLN A O 1
ATOM 1793 N N . ARG A 1 246 ? 18.359 -12.633 -24.594 1 90.06 246 ARG A N 1
ATOM 1794 C CA . ARG A 1 246 ? 17.859 -11.758 -25.656 1 90.06 246 ARG A CA 1
ATOM 1795 C C . ARG A 1 246 ? 17.438 -10.406 -25.094 1 90.06 246 ARG A C 1
ATOM 1797 O O . ARG A 1 246 ? 17.625 -9.375 -25.75 1 90.06 246 ARG A O 1
ATOM 1804 N N . GLN A 1 247 ? 16.891 -10.406 -23.953 1 91.56 247 GLN A N 1
ATOM 1805 C CA . GLN A 1 247 ? 16.469 -9.172 -23.312 1 91.56 247 GLN A CA 1
ATOM 1806 C C . GLN A 1 247 ? 17.672 -8.297 -22.969 1 91.56 247 GLN A C 1
ATOM 1808 O O . GLN A 1 247 ? 17.625 -7.074 -23.125 1 91.56 247 GLN A O 1
ATOM 1813 N N . VAL A 1 248 ? 18.719 -8.938 -22.531 1 92.31 248 VAL A N 1
ATOM 1814 C CA . VAL A 1 248 ? 19.938 -8.195 -22.219 1 92.31 248 VAL A CA 1
ATOM 1815 C C . VAL A 1 248 ? 20.547 -7.637 -23.516 1 92.31 248 VAL A C 1
ATOM 1817 O O . VAL A 1 248 ? 20.984 -6.488 -23.547 1 92.31 248 VAL A O 1
ATOM 1820 N N . ALA A 1 249 ? 20.516 -8.445 -24.531 1 91.44 249 ALA A N 1
ATOM 1821 C CA . ALA A 1 249 ? 21.078 -8.039 -25.812 1 91.44 249 ALA A CA 1
ATOM 1822 C C . ALA A 1 249 ? 20.328 -6.828 -26.375 1 91.44 249 ALA A C 1
ATOM 1824 O O . ALA A 1 249 ? 20.922 -5.969 -27.016 1 91.44 249 ALA A O 1
ATOM 1825 N N . ALA A 1 250 ? 19.094 -6.785 -26.125 1 93 250 ALA A N 1
ATOM 1826 C CA . ALA A 1 250 ? 18.25 -5.703 -26.641 1 93 250 ALA A CA 1
ATOM 1827 C C . ALA A 1 250 ? 18.641 -4.367 -26.016 1 93 250 ALA A C 1
ATOM 1829 O O . ALA A 1 250 ? 18.297 -3.307 -26.547 1 93 250 ALA A O 1
ATOM 1830 N N . LEU A 1 251 ? 19.344 -4.367 -24.891 1 92.88 251 LEU A N 1
ATOM 1831 C CA . LEU A 1 251 ? 19.688 -3.15 -24.172 1 92.88 251 LEU A CA 1
ATOM 1832 C C . LEU A 1 251 ? 21 -2.562 -24.703 1 92.88 251 LEU A C 1
ATOM 1834 O O . LEU A 1 251 ? 21.359 -1.44 -24.359 1 92.88 251 LEU A O 1
ATOM 1838 N N . GLN A 1 252 ? 21.625 -3.328 -25.516 1 84.62 252 GLN A N 1
ATOM 1839 C CA . GLN A 1 252 ? 22.938 -2.906 -26 1 84.62 252 GLN A CA 1
ATOM 1840 C C . GLN A 1 252 ? 22.828 -1.597 -26.781 1 84.62 252 GLN A C 1
ATOM 1842 O O . GLN A 1 252 ? 23.781 -0.817 -26.812 1 84.62 252 GLN A O 1
ATOM 1847 N N . VAL A 1 253 ? 21.688 -1.289 -27.234 1 83.69 253 VAL A N 1
ATOM 1848 C CA . VAL A 1 253 ? 21.5 -0.103 -28.062 1 83.69 253 VAL A CA 1
ATOM 1849 C C . VAL A 1 253 ? 21.172 1.102 -27.188 1 83.69 253 VAL A C 1
ATOM 1851 O O . VAL A 1 253 ? 21.219 2.244 -27.641 1 83.69 253 VAL A O 1
ATOM 1854 N N . HIS A 1 254 ? 20.969 0.873 -26 1 89.69 254 HIS A N 1
ATOM 1855 C CA . HIS A 1 254 ? 20.578 1.968 -25.109 1 89.69 254 HIS A CA 1
ATOM 1856 C C . HIS A 1 254 ? 21.812 2.684 -24.562 1 89.69 254 HIS A C 1
ATOM 1858 O O . HIS A 1 254 ? 22.656 2.07 -23.891 1 89.69 254 HIS A O 1
ATOM 1864 N N . SER A 1 255 ? 21.938 3.949 -24.703 1 88.62 255 SER A N 1
ATOM 1865 C CA . SER A 1 255 ? 23.141 4.73 -24.469 1 88.62 255 SER A CA 1
ATOM 1866 C C . SER A 1 255 ? 23.438 4.855 -22.969 1 88.62 255 SER A C 1
ATOM 1868 O O . SER A 1 255 ? 24.578 5.098 -22.578 1 88.62 255 SER A O 1
ATOM 1870 N N . ARG A 1 256 ? 22.531 4.609 -22.156 1 92.06 256 ARG A N 1
ATOM 1871 C CA . ARG A 1 256 ? 22.75 4.816 -20.734 1 92.06 256 ARG A CA 1
ATOM 1872 C C . ARG A 1 256 ? 22.812 3.484 -19.984 1 92.06 256 ARG A C 1
ATOM 1874 O O . ARG A 1 256 ? 22.672 3.443 -18.766 1 92.06 256 ARG A O 1
ATOM 1881 N N . VAL A 1 257 ? 23.016 2.43 -20.766 1 95.56 257 VAL A N 1
ATOM 1882 C CA . VAL A 1 257 ? 23.047 1.118 -20.141 1 95.56 257 VAL A CA 1
ATOM 1883 C C . VAL A 1 257 ? 24.453 0.535 -20.234 1 95.56 257 VAL A C 1
ATOM 1885 O O . VAL A 1 257 ? 25.062 0.527 -21.297 1 95.56 257 VAL A O 1
ATOM 1888 N N . ARG A 1 258 ? 24.984 0.11 -19.156 1 95.56 258 ARG A N 1
ATOM 1889 C CA . ARG A 1 258 ? 26.234 -0.651 -19.094 1 95.56 258 ARG A CA 1
ATOM 1890 C C . ARG A 1 258 ? 25.969 -2.104 -18.719 1 95.56 258 ARG A C 1
ATOM 1892 O O . ARG A 1 258 ? 25.344 -2.381 -17.672 1 95.56 258 ARG A O 1
ATOM 1899 N N . VAL A 1 259 ? 26.438 -2.979 -19.547 1 94.94 259 VAL A N 1
ATOM 1900 C CA . VAL A 1 259 ? 26.297 -4.402 -19.266 1 94.94 259 VAL A CA 1
ATOM 1901 C C . VAL A 1 259 ? 27.594 -4.941 -18.656 1 94.94 259 VAL A C 1
ATOM 1903 O O . VAL A 1 259 ? 28.672 -4.746 -19.203 1 94.94 259 VAL A O 1
ATOM 1906 N N . ILE A 1 260 ? 27.453 -5.543 -17.531 1 93.25 260 ILE A N 1
ATOM 1907 C CA . ILE A 1 260 ? 28.578 -6.188 -16.859 1 93.25 260 ILE A CA 1
ATOM 1908 C C . ILE A 1 260 ? 28.359 -7.699 -16.844 1 93.25 260 ILE A C 1
ATOM 1910 O O . ILE A 1 260 ? 27.422 -8.188 -16.219 1 93.25 260 ILE A O 1
ATOM 1914 N N . GLU A 1 261 ? 29.234 -8.391 -17.484 1 90.94 261 GLU A N 1
ATOM 1915 C CA . GLU A 1 261 ? 29.188 -9.844 -17.516 1 90.94 261 GLU A CA 1
ATOM 1916 C C . GLU A 1 261 ? 30.094 -10.453 -16.453 1 90.94 261 GLU A C 1
ATOM 1918 O O . GLU A 1 261 ? 31.281 -10.109 -16.375 1 90.94 261 GLU A O 1
ATOM 1923 N N . ILE A 1 262 ? 29.453 -11.266 -15.719 1 88.06 262 ILE A N 1
ATOM 1924 C CA . ILE A 1 262 ? 30.203 -11.93 -14.664 1 88.06 262 ILE A CA 1
ATOM 1925 C C . ILE A 1 262 ? 30.484 -13.375 -15.047 1 88.06 262 ILE A C 1
ATOM 1927 O O . ILE A 1 262 ? 29.562 -14.109 -15.438 1 88.06 262 ILE A O 1
ATOM 1931 N N . ASP A 1 263 ? 31.719 -13.711 -14.969 1 83.5 263 ASP A N 1
ATOM 1932 C CA . ASP A 1 263 ? 32.125 -15.102 -15.141 1 83.5 263 ASP A CA 1
ATOM 1933 C C . ASP A 1 263 ? 31.703 -15.945 -13.938 1 83.5 263 ASP A C 1
ATOM 1935 O O . ASP A 1 263 ? 32.062 -15.641 -12.805 1 83.5 263 ASP A O 1
ATOM 1939 N N . VAL A 1 264 ? 30.922 -16.953 -14.195 1 81.56 264 VAL A N 1
ATOM 1940 C CA . VAL A 1 264 ? 30.375 -17.797 -13.141 1 81.56 264 VAL A CA 1
ATOM 1941 C C . VAL A 1 264 ? 31.516 -18.359 -12.289 1 81.56 264 VAL A C 1
ATOM 1943 O O . VAL A 1 264 ? 31.328 -18.641 -11.102 1 81.56 264 VAL A O 1
ATOM 1946 N N . GLU A 1 265 ? 32.719 -18.453 -12.859 1 81.56 265 GLU A N 1
ATOM 1947 C CA . GLU A 1 265 ? 33.906 -18.938 -12.125 1 81.56 265 GLU A CA 1
ATOM 1948 C C . GLU A 1 265 ? 34.281 -18 -10.992 1 81.56 265 GLU A C 1
ATOM 1950 O O . GLU A 1 265 ? 34.844 -18.422 -9.977 1 81.56 265 GLU A O 1
ATOM 1955 N N . GLN A 1 266 ? 33.969 -16.797 -11.242 1 83.38 266 GLN A N 1
ATOM 1956 C CA . GLN A 1 266 ? 34.25 -15.805 -10.219 1 83.38 266 GLN A CA 1
ATOM 1957 C C . GLN A 1 266 ? 33.469 -16.062 -8.945 1 83.38 266 GLN A C 1
ATOM 1959 O O . GLN A 1 266 ? 33.875 -15.656 -7.859 1 83.38 266 GLN A O 1
ATOM 1964 N N . ALA A 1 267 ? 32.281 -16.703 -9.023 1 83.44 267 ALA A N 1
ATOM 1965 C CA . ALA A 1 267 ? 31.469 -17.047 -7.867 1 83.44 267 ALA A CA 1
ATOM 1966 C C . ALA A 1 267 ? 32.188 -18.016 -6.941 1 83.44 267 ALA A C 1
ATOM 1968 O O . ALA A 1 267 ? 31.859 -18.125 -5.758 1 83.44 267 ALA A O 1
ATOM 1969 N N . PHE A 1 268 ? 33.219 -18.641 -7.453 1 82.56 268 PHE A N 1
ATOM 1970 C CA . PHE A 1 268 ? 33.906 -19.656 -6.668 1 82.56 268 PHE A CA 1
ATOM 1971 C C . PHE A 1 268 ? 35.281 -19.203 -6.285 1 82.56 268 PHE A C 1
ATOM 1973 O O . PHE A 1 268 ? 35.906 -19.719 -5.344 1 82.56 268 PHE A O 1
ATOM 1980 N N . SER A 1 269 ? 35.812 -18.297 -7.035 1 81.81 269 SER A N 1
ATOM 1981 C CA . SER A 1 269 ? 37.188 -17.938 -6.766 1 81.81 269 SER A CA 1
ATOM 1982 C C . SER A 1 269 ? 37.344 -16.422 -6.645 1 81.81 269 SER A C 1
ATOM 1984 O O . SER A 1 269 ? 38.406 -15.938 -6.188 1 81.81 269 SER A O 1
ATOM 1986 N N . GLY A 1 270 ? 36.406 -15.758 -7.035 1 83.88 270 GLY A N 1
ATOM 1987 C CA . GLY A 1 270 ? 36.531 -14.312 -7.066 1 83.88 270 GLY A CA 1
ATOM 1988 C C . GLY A 1 270 ? 35.969 -13.633 -5.824 1 83.88 270 GLY A C 1
ATOM 1989 O O . GLY A 1 270 ? 35.406 -14.297 -4.957 1 83.88 270 GLY A O 1
ATOM 1990 N N . SER A 1 271 ? 36.25 -12.336 -5.742 1 89.62 271 SER A N 1
ATOM 1991 C CA . SER A 1 271 ? 35.781 -11.5 -4.645 1 89.62 271 SER A CA 1
ATOM 1992 C C . SER A 1 271 ? 34.5 -10.758 -5.031 1 89.62 271 SER A C 1
ATOM 1994 O O . SER A 1 271 ? 34.5 -10 -6.004 1 89.62 271 SER A O 1
ATOM 1996 N N . PRO A 1 272 ? 33.469 -11 -4.266 1 93.06 272 PRO A N 1
ATOM 1997 C CA . PRO A 1 272 ? 32.25 -10.211 -4.52 1 93.06 272 PRO A CA 1
ATOM 1998 C C . PRO A 1 272 ? 32.5 -8.711 -4.457 1 93.06 272 PRO A C 1
ATOM 2000 O O . PRO A 1 272 ? 31.859 -7.941 -5.176 1 93.06 272 PRO A O 1
ATOM 2003 N N . LYS A 1 273 ? 33.5 -8.297 -3.701 1 94.44 273 LYS A N 1
ATOM 2004 C CA . LYS A 1 273 ? 33.781 -6.879 -3.504 1 94.44 273 LYS A CA 1
ATOM 2005 C C . LYS A 1 273 ? 34.25 -6.23 -4.801 1 94.44 273 LYS A C 1
ATOM 2007 O O . LYS A 1 273 ? 33.906 -5.086 -5.094 1 94.44 273 LYS A O 1
ATOM 2012 N N . GLU A 1 274 ? 35.062 -6.926 -5.516 1 93.88 274 GLU A N 1
ATOM 2013 C CA . GLU A 1 274 ? 35.594 -6.391 -6.762 1 93.88 274 GLU A CA 1
ATOM 2014 C C . GLU A 1 274 ? 34.5 -6.152 -7.781 1 93.88 274 GLU A C 1
ATOM 2016 O O . GLU A 1 274 ? 34.438 -5.086 -8.398 1 93.88 274 GLU A O 1
ATOM 2021 N N . GLU A 1 275 ? 33.688 -7.121 -7.938 1 94.5 275 GLU A N 1
ATOM 2022 C CA . GLU A 1 275 ? 32.562 -6.98 -8.867 1 94.5 275 GLU A CA 1
ATOM 2023 C C . GLU A 1 275 ? 31.578 -5.91 -8.398 1 94.5 275 GLU A C 1
ATOM 2025 O O . GLU A 1 275 ? 31.047 -5.156 -9.211 1 94.5 275 GLU A O 1
ATOM 2030 N N . ALA A 1 276 ? 31.375 -5.855 -7.133 1 96.5 276 ALA A N 1
ATOM 2031 C CA . ALA A 1 276 ? 30.484 -4.844 -6.559 1 96.5 276 ALA A CA 1
ATOM 2032 C C . ALA A 1 276 ? 31 -3.438 -6.871 1 96.5 276 ALA A C 1
ATOM 2034 O O . ALA A 1 276 ? 30.203 -2.547 -7.207 1 96.5 276 ALA A O 1
ATOM 2035 N N . SER A 1 277 ? 32.281 -3.275 -6.781 1 96.12 277 SER A N 1
ATOM 2036 C CA . SER A 1 277 ? 32.906 -1.976 -7.059 1 96.12 277 SER A CA 1
ATOM 2037 C C . SER A 1 277 ? 32.719 -1.589 -8.523 1 96.12 277 SER A C 1
ATOM 2039 O O . SER A 1 277 ? 32.5 -0.417 -8.844 1 96.12 277 SER A O 1
ATOM 2041 N N . ARG A 1 278 ? 32.875 -2.574 -9.352 1 95.25 278 ARG A N 1
ATOM 2042 C CA . ARG A 1 278 ? 32.656 -2.336 -10.781 1 95.25 278 ARG A CA 1
ATOM 2043 C C . ARG A 1 278 ? 31.234 -1.886 -11.055 1 95.25 278 ARG A C 1
ATOM 2045 O O . ARG A 1 278 ? 31 -0.92 -11.789 1 95.25 278 ARG A O 1
ATOM 2052 N N . ILE A 1 279 ? 30.328 -2.525 -10.477 1 96.62 279 ILE A N 1
ATOM 2053 C CA . ILE A 1 279 ? 28.906 -2.201 -10.617 1 96.62 279 ILE A CA 1
ATOM 2054 C C . ILE A 1 279 ? 28.641 -0.809 -10.047 1 96.62 279 ILE A C 1
ATOM 2056 O O . ILE A 1 279 ? 28.031 0.028 -10.711 1 96.62 279 ILE A O 1
ATOM 2060 N N . ALA A 1 280 ? 29.156 -0.583 -8.867 1 96.38 280 ALA A N 1
ATOM 2061 C CA . ALA A 1 280 ? 28.953 0.706 -8.211 1 96.38 280 ALA A CA 1
ATOM 2062 C C . ALA A 1 280 ? 29.547 1.843 -9.047 1 96.38 280 ALA A C 1
ATOM 2064 O O . ALA A 1 280 ? 28.984 2.941 -9.086 1 96.38 280 ALA A O 1
ATOM 2065 N N . GLY A 1 281 ? 30.656 1.571 -9.625 1 95.44 281 GLY A N 1
ATOM 2066 C CA . GLY A 1 281 ? 31.266 2.562 -10.5 1 95.44 281 GLY A CA 1
ATOM 2067 C C . GLY A 1 281 ? 30.375 2.98 -11.648 1 95.44 281 GLY A C 1
ATOM 2068 O O . GLY A 1 281 ? 30.234 4.172 -11.93 1 95.44 281 GLY A O 1
ATOM 2069 N N . ALA A 1 282 ? 29.734 2.029 -12.273 1 95.06 282 ALA A N 1
ATOM 2070 C CA . ALA A 1 282 ? 28.812 2.314 -13.367 1 95.06 282 ALA A CA 1
ATOM 2071 C C . ALA A 1 282 ? 27.609 3.115 -12.867 1 95.06 282 ALA A C 1
ATOM 2073 O O . ALA A 1 282 ? 27.188 4.074 -13.516 1 95.06 282 ALA A O 1
ATOM 2074 N N . LEU A 1 283 ? 27.109 2.781 -11.758 1 94.12 283 LEU A N 1
ATOM 2075 C CA . LEU A 1 283 ? 25.938 3.441 -11.172 1 94.12 283 LEU A CA 1
ATOM 2076 C C . LEU A 1 283 ? 26.266 4.883 -10.797 1 94.12 283 LEU A C 1
ATOM 2078 O O . LEU A 1 283 ? 25.453 5.785 -11.008 1 94.12 283 LEU A O 1
ATOM 2082 N N . ARG A 1 284 ? 27.453 5.109 -10.305 1 91.56 284 ARG A N 1
ATOM 2083 C CA . ARG A 1 284 ? 27.875 6.449 -9.906 1 91.56 284 ARG A CA 1
ATOM 2084 C C . ARG A 1 284 ? 27.969 7.375 -11.117 1 91.56 284 ARG A C 1
ATOM 2086 O O . ARG A 1 284 ? 27.797 8.594 -10.984 1 91.56 284 ARG A O 1
ATOM 2093 N N . GLU A 1 285 ? 28.203 6.773 -12.211 1 92.38 285 GLU A N 1
ATOM 2094 C CA . GLU A 1 285 ? 28.281 7.547 -13.445 1 92.38 285 GLU A CA 1
ATOM 2095 C C . GLU A 1 285 ? 26.891 7.848 -14 1 92.38 285 GLU A C 1
ATOM 2097 O O . GLU A 1 285 ? 26.75 8.445 -15.07 1 92.38 285 GLU A O 1
ATOM 2102 N N . GLY A 1 286 ? 25.875 7.363 -13.312 1 89.12 286 GLY A N 1
ATOM 2103 C CA . GLY A 1 286 ? 24.5 7.633 -13.703 1 89.12 286 GLY A CA 1
ATOM 2104 C C . GLY A 1 286 ? 23.969 6.66 -14.742 1 89.12 286 GLY A C 1
ATOM 2105 O O . GLY A 1 286 ? 22.906 6.891 -15.336 1 89.12 286 GLY A O 1
ATOM 2106 N N . GLN A 1 287 ? 24.719 5.578 -14.977 1 93.5 287 GLN A N 1
ATOM 2107 C CA . GLN A 1 287 ? 24.312 4.574 -15.953 1 93.5 287 GLN A CA 1
ATOM 2108 C C . GLN A 1 287 ? 23.484 3.473 -15.297 1 93.5 287 GLN A C 1
ATOM 2110 O O . GLN A 1 287 ? 23.75 3.088 -14.156 1 93.5 287 GLN A O 1
ATOM 2115 N N . HIS A 1 288 ? 22.5 3.08 -16.094 1 95.56 288 HIS A N 1
ATOM 2116 C CA . HIS A 1 288 ? 21.875 1.816 -15.703 1 95.56 288 HIS A CA 1
ATOM 2117 C C . HIS A 1 288 ? 22.875 0.663 -15.805 1 95.56 288 HIS A C 1
ATOM 2119 O O . HIS A 1 288 ? 23.672 0.605 -16.75 1 95.56 288 HIS A O 1
ATOM 2125 N N . CYS A 1 289 ? 22.844 -0.189 -14.852 1 96.88 289 CYS A N 1
ATOM 2126 C CA . CYS A 1 289 ? 23.781 -1.315 -14.859 1 96.88 289 CYS A CA 1
ATOM 2127 C C . CYS A 1 289 ? 23.031 -2.639 -14.953 1 96.88 289 CYS A C 1
ATOM 2129 O O . CYS A 1 289 ? 22.125 -2.908 -14.148 1 96.88 289 CYS A O 1
ATOM 2131 N N . VAL A 1 290 ? 23.359 -3.4 -15.938 1 96.44 290 VAL A N 1
ATOM 2132 C CA . VAL A 1 290 ? 22.797 -4.738 -16.109 1 96.44 290 VAL A CA 1
ATOM 2133 C C . VAL A 1 290 ? 23.875 -5.789 -15.883 1 96.44 290 VAL A C 1
ATOM 2135 O O . VAL A 1 290 ? 24.844 -5.867 -16.641 1 96.44 290 VAL A O 1
ATOM 2138 N N . VAL A 1 291 ? 23.672 -6.559 -14.844 1 95.31 291 VAL A N 1
ATOM 2139 C CA . VAL A 1 291 ? 24.609 -7.625 -14.484 1 95.31 291 VAL A CA 1
ATOM 2140 C C . VAL A 1 291 ? 24.062 -8.961 -14.984 1 95.31 291 VAL A C 1
ATOM 2142 O O . VAL A 1 291 ? 22.938 -9.336 -14.68 1 95.31 291 VAL A O 1
ATOM 2145 N N . THR A 1 292 ? 24.812 -9.641 -15.742 1 91.38 292 THR A N 1
ATOM 2146 C CA . THR A 1 292 ? 24.422 -10.953 -16.25 1 91.38 292 THR A CA 1
ATOM 2147 C C . THR A 1 292 ? 25.594 -11.938 -16.172 1 91.38 292 THR A C 1
ATOM 2149 O O . THR A 1 292 ? 26.734 -11.531 -15.984 1 91.38 292 THR A O 1
ATOM 2152 N N . THR A 1 293 ? 25.156 -13.234 -16.078 1 84.44 293 THR A N 1
ATOM 2153 C CA . THR A 1 293 ? 26.203 -14.25 -16.141 1 84.44 293 THR A CA 1
ATOM 2154 C C . THR A 1 293 ? 26.594 -14.523 -17.594 1 84.44 293 THR A C 1
ATOM 2156 O O . THR A 1 293 ? 25.734 -14.477 -18.484 1 84.44 293 THR A O 1
ATOM 2159 N N . ARG A 1 294 ? 27.891 -14.594 -17.906 1 73.12 294 ARG A N 1
ATOM 2160 C CA . ARG A 1 294 ? 28.391 -14.789 -19.266 1 73.12 294 ARG A CA 1
ATOM 2161 C C . ARG A 1 294 ? 27.781 -16.031 -19.891 1 73.12 294 ARG A C 1
ATOM 2163 O O . ARG A 1 294 ? 27.812 -17.125 -19.297 1 73.12 294 ARG A O 1
ATOM 2170 N N . PRO A 1 295 ? 26.938 -15.75 -21.125 1 59.5 295 PRO A N 1
ATOM 2171 C CA . PRO A 1 295 ? 26.312 -16.875 -21.828 1 59.5 295 PRO A CA 1
ATOM 2172 C C . PRO A 1 295 ? 27.328 -17.828 -22.438 1 59.5 295 PRO A C 1
ATOM 2174 O O . PRO A 1 295 ? 28.219 -17.406 -23.188 1 59.5 295 PRO A O 1
ATOM 2177 N N . ASN A 1 296 ? 28.234 -18.359 -21.844 1 52.25 296 ASN A N 1
ATOM 2178 C CA . ASN A 1 296 ? 29.094 -19.203 -22.688 1 52.25 296 ASN A CA 1
ATOM 2179 C C . ASN A 1 296 ? 28.359 -20.453 -23.141 1 52.25 296 ASN A C 1
ATOM 2181 O O . ASN A 1 296 ? 27.984 -21.297 -22.328 1 52.25 296 ASN A O 1
ATOM 2185 N N . HIS A 1 297 ? 27.688 -20.328 -24.344 1 49.03 297 HIS A N 1
ATOM 2186 C CA . HIS A 1 297 ? 27.125 -21.531 -24.938 1 49.03 297 HIS A CA 1
ATOM 2187 C C . HIS A 1 297 ? 27.875 -22.781 -24.484 1 49.03 297 HIS A C 1
ATOM 2189 O O . HIS A 1 297 ? 27.281 -23.812 -24.219 1 49.03 297 HIS A O 1
ATOM 2195 N N . ALA A 1 298 ? 29.156 -22.75 -24.672 1 48.12 298 ALA A N 1
ATOM 2196 C CA . ALA A 1 298 ? 30.031 -23.844 -24.234 1 48.12 298 ALA A CA 1
ATOM 2197 C C . ALA A 1 298 ? 29.859 -24.125 -22.75 1 48.12 298 ALA A C 1
ATOM 2199 O O . ALA A 1 298 ? 30.172 -25.203 -22.266 1 48.12 298 ALA A O 1
ATOM 2200 N N . VAL A 1 299 ? 29.234 -23.234 -22.047 1 50.75 299 VAL A N 1
ATOM 2201 C CA . VAL A 1 299 ? 29.125 -23.297 -20.594 1 50.75 299 VAL A CA 1
ATOM 2202 C C . VAL A 1 299 ? 27.938 -24.156 -20.188 1 50.75 299 VAL A C 1
ATOM 2204 O O . VAL A 1 299 ? 28 -24.906 -19.219 1 50.75 299 VAL A O 1
ATOM 2207 N N . ARG A 1 300 ? 26.766 -24.031 -20.891 1 52.97 300 ARG A N 1
ATOM 2208 C CA . ARG A 1 300 ? 25.703 -24.953 -20.5 1 52.97 300 ARG A CA 1
ATOM 2209 C C . ARG A 1 300 ? 26.172 -26.406 -20.547 1 52.97 300 ARG A C 1
ATOM 2211 O O . ARG A 1 300 ? 25.859 -27.203 -19.656 1 52.97 300 ARG A O 1
ATOM 2218 N N . GLN A 1 301 ? 26.938 -26.672 -21.672 1 54.09 301 GLN A N 1
ATOM 2219 C CA . GLN A 1 301 ? 27.547 -28 -21.781 1 54.09 301 GLN A CA 1
ATOM 2220 C C . GLN A 1 301 ? 28.609 -28.203 -20.703 1 54.09 301 GLN A C 1
ATOM 2222 O O . GLN A 1 301 ? 28.875 -29.328 -20.297 1 54.09 301 GLN A O 1
ATOM 2227 N N . GLY A 1 302 ? 28.953 -27.109 -20.109 1 63.91 302 GLY A N 1
ATOM 2228 C CA . GLY A 1 302 ? 30.047 -27.203 -19.141 1 63.91 302 GLY A CA 1
ATOM 2229 C C . GLY A 1 302 ? 29.578 -27.203 -17.703 1 63.91 302 GLY A C 1
ATOM 2230 O O . GLY A 1 302 ? 30.359 -27.469 -16.797 1 63.91 302 GLY A O 1
ATOM 2231 N N . ILE A 1 303 ? 28.281 -27.016 -17.5 1 71.25 303 ILE A N 1
ATOM 2232 C CA . ILE A 1 303 ? 27.812 -26.938 -16.109 1 71.25 303 ILE A CA 1
ATOM 2233 C C . ILE A 1 303 ? 27.969 -28.281 -15.438 1 71.25 303 ILE A C 1
ATOM 2235 O O . ILE A 1 303 ? 28.391 -28.359 -14.281 1 71.25 303 ILE A O 1
ATOM 2239 N N . GLU A 1 304 ? 27.594 -29.266 -16.219 1 75.94 304 GLU A N 1
ATOM 2240 C CA . GLU A 1 304 ? 27.75 -30.609 -15.656 1 75.94 304 GLU A CA 1
ATOM 2241 C C . GLU A 1 304 ? 29.203 -30.906 -15.305 1 75.94 304 GLU A C 1
ATOM 2243 O O . GLU A 1 304 ? 29.484 -31.469 -14.242 1 75.94 304 GLU A O 1
ATOM 2248 N N . ALA A 1 305 ? 30.016 -30.547 -16.266 1 79.19 305 ALA A N 1
ATOM 2249 C CA . ALA A 1 305 ? 31.438 -30.766 -16.031 1 79.19 305 ALA A CA 1
ATOM 2250 C C . ALA A 1 305 ? 31.922 -29.969 -14.828 1 79.19 305 ALA A C 1
ATOM 2252 O O . ALA A 1 305 ? 32.688 -30.469 -14.008 1 79.19 305 ALA A O 1
ATOM 2253 N N . ARG A 1 306 ? 31.453 -28.906 -14.672 1 80.5 306 ARG A N 1
ATOM 2254 C CA . ARG A 1 306 ? 31.859 -28.031 -13.57 1 80.5 306 ARG A CA 1
ATOM 2255 C C . ARG A 1 306 ? 31.281 -28.547 -12.242 1 80.5 306 ARG A C 1
ATOM 2257 O O . ARG A 1 306 ? 31.969 -28.484 -11.211 1 80.5 306 ARG A O 1
ATOM 2264 N N . CYS A 1 307 ? 30.078 -28.891 -12.258 1 83.69 307 CYS A N 1
ATOM 2265 C CA . CYS A 1 307 ? 29.469 -29.484 -11.07 1 83.69 307 CYS A CA 1
ATOM 2266 C C . CYS A 1 307 ? 30.281 -30.672 -10.57 1 83.69 307 CYS A C 1
ATOM 2268 O O . CYS A 1 307 ? 30.562 -30.781 -9.375 1 83.69 307 CYS A O 1
ATOM 2270 N N . ARG A 1 308 ? 30.703 -31.469 -11.547 1 83.25 308 ARG A N 1
ATOM 2271 C CA . ARG A 1 308 ? 31.5 -32.656 -11.211 1 83.25 308 ARG A CA 1
ATOM 2272 C C . ARG A 1 308 ? 32.844 -32.25 -10.633 1 83.25 308 ARG A C 1
ATOM 2274 O O . ARG A 1 308 ? 33.312 -32.844 -9.656 1 83.25 308 ARG A O 1
ATOM 2281 N N . GLU A 1 309 ? 33.406 -31.344 -11.273 1 83.56 309 GLU A N 1
ATOM 2282 C CA . GLU A 1 309 ? 34.719 -30.859 -10.836 1 83.56 309 GLU A CA 1
ATOM 2283 C C . GLU A 1 309 ? 34.656 -30.328 -9.406 1 83.56 309 GLU A C 1
ATOM 2285 O O . GLU A 1 309 ? 35.594 -30.469 -8.641 1 83.56 309 GLU A O 1
ATOM 2290 N N . ARG A 1 310 ? 33.562 -29.859 -9.047 1 86.12 310 ARG A N 1
ATOM 2291 C CA . ARG A 1 310 ? 33.438 -29.188 -7.758 1 86.12 310 ARG A CA 1
ATOM 2292 C C . ARG A 1 310 ? 32.688 -30.062 -6.758 1 86.12 310 ARG A C 1
ATOM 2294 O O . ARG A 1 310 ? 32.531 -29.688 -5.59 1 86.12 310 ARG A O 1
ATOM 2301 N N . GLY A 1 311 ? 32.219 -31.094 -7.203 1 87.38 311 GLY A N 1
ATOM 2302 C CA . GLY A 1 311 ? 31.5 -32.031 -6.344 1 87.38 311 GLY A CA 1
ATOM 2303 C C . GLY A 1 311 ? 30.156 -31.484 -5.887 1 87.38 311 GLY A C 1
ATOM 2304 O O . GLY A 1 311 ? 29.766 -31.688 -4.738 1 87.38 311 GLY A O 1
ATOM 2305 N N . LEU A 1 312 ? 29.578 -30.672 -6.738 1 86.69 312 LEU A N 1
ATOM 2306 C CA . LEU A 1 312 ? 28.297 -30.078 -6.402 1 86.69 312 LEU A CA 1
ATOM 2307 C C . LEU A 1 312 ? 27.203 -30.594 -7.332 1 86.69 312 LEU A C 1
ATOM 2309 O O . LEU A 1 312 ? 27.453 -30.906 -8.492 1 86.69 312 LEU A O 1
ATOM 2313 N N . SER A 1 313 ? 26.047 -30.75 -6.777 1 83.19 313 SER A N 1
ATOM 2314 C CA . SER A 1 313 ? 24.906 -30.984 -7.648 1 83.19 313 SER A CA 1
ATOM 2315 C C . SER A 1 313 ? 24.578 -29.75 -8.477 1 83.19 313 SER A C 1
ATOM 2317 O O . SER A 1 313 ? 25.047 -28.641 -8.164 1 83.19 313 SER A O 1
ATOM 2319 N N . ARG A 1 314 ? 23.938 -29.906 -9.531 1 78.62 314 ARG A N 1
ATOM 2320 C CA . ARG A 1 314 ? 23.531 -28.781 -10.367 1 78.62 314 ARG A CA 1
ATOM 2321 C C . ARG A 1 314 ? 22.75 -27.75 -9.547 1 78.62 314 ARG A C 1
ATOM 2323 O O . ARG A 1 314 ? 22.969 -26.547 -9.703 1 78.62 314 ARG A O 1
ATOM 2330 N N . ALA A 1 315 ? 21.891 -28.25 -8.703 1 76.94 315 ALA A N 1
ATOM 2331 C CA . ALA A 1 315 ? 21.109 -27.375 -7.848 1 76.94 315 ALA A CA 1
ATOM 2332 C C . ALA A 1 315 ? 22 -26.578 -6.902 1 76.94 315 ALA A C 1
ATOM 2334 O O . ALA A 1 315 ? 21.844 -25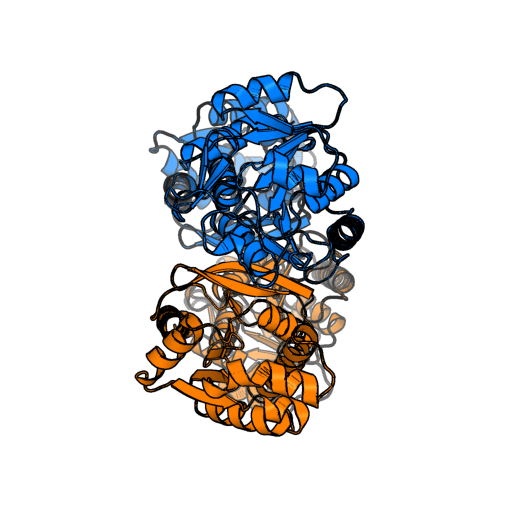.375 -6.758 1 76.94 315 ALA A O 1
ATOM 2335 N N . ALA A 1 316 ? 22.906 -27.281 -6.316 1 83.12 316 ALA A N 1
ATOM 2336 C CA . ALA A 1 316 ? 23.828 -26.641 -5.387 1 83.12 316 ALA A CA 1
ATOM 2337 C C . ALA A 1 316 ? 24.703 -25.625 -6.105 1 83.12 316 ALA A C 1
ATOM 2339 O O . ALA A 1 316 ? 25.031 -24.578 -5.551 1 83.12 316 ALA A O 1
ATOM 2340 N N . TYR A 1 317 ? 25.094 -26.031 -7.258 1 84.12 317 TYR A N 1
ATOM 2341 C CA . TYR A 1 317 ? 25.891 -25.141 -8.086 1 84.12 317 TYR A CA 1
ATOM 2342 C C . TYR A 1 317 ? 25.141 -23.844 -8.383 1 84.12 317 TYR A C 1
ATOM 2344 O O . TYR A 1 317 ? 25.688 -22.75 -8.219 1 84.12 317 TYR A O 1
ATOM 2352 N N . GLY A 1 318 ? 23.906 -23.891 -8.828 1 82.69 318 GLY A N 1
ATOM 2353 C CA . GLY A 1 318 ? 23.062 -22.734 -9.094 1 82.69 318 GLY A CA 1
ATOM 2354 C C . GLY A 1 318 ? 22.828 -21.859 -7.867 1 82.69 318 GLY A C 1
ATOM 2355 O O . GLY A 1 318 ? 22.875 -20.641 -7.949 1 82.69 318 GLY A O 1
ATOM 2356 N N . GLU A 1 319 ? 22.656 -22.547 -6.75 1 84.44 319 GLU A N 1
ATOM 2357 C CA . GLU A 1 319 ? 22.438 -21.844 -5.492 1 84.44 319 GLU A CA 1
ATOM 2358 C C . GLU A 1 319 ? 23.656 -21.016 -5.098 1 84.44 319 GLU A C 1
ATOM 2360 O O . GLU A 1 319 ? 23.516 -19.906 -4.57 1 84.44 319 GLU A O 1
ATOM 2365 N N . HIS A 1 320 ? 24.766 -21.656 -5.332 1 87.25 320 HIS A N 1
ATOM 2366 C CA . HIS A 1 320 ? 26 -20.953 -5.012 1 87.25 320 HIS A CA 1
ATOM 2367 C C . HIS A 1 320 ? 26.156 -19.703 -5.855 1 87.25 320 HIS A C 1
ATOM 2369 O O . HIS A 1 320 ? 26.547 -18.641 -5.34 1 87.25 320 HIS A O 1
ATOM 2375 N N . ILE A 1 321 ? 25.891 -19.859 -7.066 1 86.88 321 ILE A N 1
ATOM 2376 C CA . ILE A 1 321 ? 26 -18.719 -7.973 1 86.88 321 ILE A CA 1
ATOM 2377 C C . ILE A 1 321 ? 25.016 -17.625 -7.551 1 86.88 321 ILE A C 1
ATOM 2379 O O . ILE A 1 321 ? 25.359 -16.453 -7.496 1 86.88 321 ILE A O 1
ATOM 2383 N N . CYS A 1 322 ? 23.828 -18 -7.211 1 88.69 322 CYS A N 1
ATOM 2384 C CA . CYS A 1 322 ? 22.781 -17.078 -6.793 1 88.69 322 CYS A CA 1
ATOM 2385 C C . CYS A 1 322 ? 23.203 -16.328 -5.527 1 88.69 322 CYS A C 1
ATOM 2387 O O . CYS A 1 322 ? 23.016 -15.117 -5.434 1 88.69 322 CYS A O 1
ATOM 2389 N N . ALA A 1 323 ? 23.719 -17.062 -4.613 1 91 323 ALA A N 1
ATOM 2390 C CA . ALA A 1 323 ? 24.172 -16.453 -3.361 1 91 323 ALA A CA 1
ATOM 2391 C C . ALA A 1 323 ? 25.297 -15.453 -3.604 1 91 323 ALA A C 1
ATOM 2393 O O . ALA A 1 323 ? 25.344 -14.406 -2.959 1 91 323 ALA A O 1
ATOM 2394 N N . TRP A 1 324 ? 26.156 -15.883 -4.457 1 92.94 324 TRP A N 1
ATOM 2395 C CA . TRP A 1 324 ? 27.266 -15 -4.789 1 92.94 324 TRP A CA 1
ATOM 2396 C C . TRP A 1 324 ? 26.781 -13.719 -5.453 1 92.94 324 TRP A C 1
ATOM 2398 O O . TRP A 1 324 ? 27.203 -12.617 -5.098 1 92.94 324 TRP A O 1
ATOM 2408 N N . LEU A 1 325 ? 25.922 -13.828 -6.398 1 93.56 325 LEU A N 1
ATOM 2409 C CA . LEU A 1 325 ? 25.344 -12.664 -7.066 1 93.56 325 LEU A CA 1
ATOM 2410 C C . LEU A 1 325 ? 24.609 -11.773 -6.062 1 93.56 325 LEU A C 1
ATOM 2412 O O . LEU A 1 325 ? 24.656 -10.547 -6.18 1 93.56 325 LEU A O 1
ATOM 2416 N N . ALA A 1 326 ? 23.938 -12.367 -5.137 1 95.5 326 ALA A N 1
ATOM 2417 C CA . ALA A 1 326 ? 23.219 -11.633 -4.09 1 95.5 326 ALA A CA 1
ATOM 2418 C C . ALA A 1 326 ? 24.188 -10.805 -3.248 1 95.5 326 ALA A C 1
ATOM 2420 O O . ALA A 1 326 ? 23.922 -9.641 -2.943 1 95.5 326 ALA A O 1
ATOM 2421 N N . ASP A 1 327 ? 25.266 -11.438 -2.941 1 95.75 327 ASP A N 1
ATOM 2422 C CA . ASP A 1 327 ? 26.297 -10.75 -2.164 1 95.75 327 ASP A CA 1
ATOM 2423 C C . ASP A 1 327 ? 26.891 -9.578 -2.943 1 95.75 327 ASP A C 1
ATOM 2425 O O . ASP A 1 327 ? 27.062 -8.492 -2.395 1 95.75 327 ASP A O 1
ATOM 2429 N N . VAL A 1 328 ? 27.219 -9.844 -4.156 1 95.69 328 VAL A N 1
ATOM 2430 C CA . VAL A 1 328 ? 27.719 -8.797 -5.031 1 95.69 328 VAL A CA 1
ATOM 2431 C C . VAL A 1 328 ? 26.719 -7.637 -5.082 1 95.69 328 VAL A C 1
ATOM 2433 O O . VAL A 1 328 ? 27.109 -6.473 -4.945 1 95.69 328 VAL A O 1
ATOM 2436 N N . THR A 1 329 ? 25.484 -7.945 -5.25 1 96 329 THR A N 1
ATOM 2437 C CA . THR A 1 329 ? 24.422 -6.945 -5.355 1 96 329 THR A CA 1
ATOM 2438 C C . THR A 1 329 ? 24.312 -6.137 -4.066 1 96 329 THR A C 1
ATOM 2440 O O . THR A 1 329 ? 24.25 -4.902 -4.102 1 96 329 THR A O 1
ATOM 2443 N N . ALA A 1 330 ? 24.297 -6.824 -2.932 1 95.88 330 ALA A N 1
ATOM 2444 C CA . ALA A 1 330 ? 24.172 -6.168 -1.63 1 95.88 330 ALA A CA 1
ATOM 2445 C C . ALA A 1 330 ? 25.328 -5.199 -1.402 1 95.88 330 ALA A C 1
ATOM 2447 O O . ALA A 1 330 ? 25.125 -4.086 -0.917 1 95.88 330 ALA A O 1
ATOM 2448 N N . GLN A 1 331 ? 26.516 -5.617 -1.803 1 95.12 331 GLN A N 1
ATOM 2449 C CA . GLN A 1 331 ? 27.688 -4.77 -1.635 1 95.12 331 GLN A CA 1
ATOM 2450 C C . GLN A 1 331 ? 27.656 -3.588 -2.6 1 95.12 331 GLN A C 1
ATOM 2452 O O . GLN A 1 331 ? 28.062 -2.479 -2.24 1 95.12 331 GLN A O 1
ATOM 2457 N N . ALA A 1 332 ? 27.234 -3.814 -3.781 1 95.44 332 ALA A N 1
ATOM 2458 C CA . ALA A 1 332 ? 27.125 -2.734 -4.758 1 95.44 332 ALA A CA 1
ATOM 2459 C C . ALA A 1 332 ? 26.156 -1.658 -4.289 1 95.44 332 ALA A C 1
ATOM 2461 O O . ALA A 1 332 ? 26.438 -0.464 -4.379 1 95.44 332 ALA A O 1
ATOM 2462 N N . VAL A 1 333 ? 25.016 -2.111 -3.787 1 92.62 333 VAL A N 1
ATOM 2463 C CA . VAL A 1 333 ? 23.969 -1.193 -3.338 1 92.62 333 VAL A CA 1
ATOM 2464 C C . VAL A 1 333 ? 24.469 -0.393 -2.137 1 92.62 333 VAL A C 1
ATOM 2466 O O . VAL A 1 333 ? 24.109 0.773 -1.966 1 92.62 333 VAL A O 1
ATOM 2469 N N . ALA A 1 334 ? 25.297 -1.016 -1.374 1 89.06 334 ALA A N 1
ATOM 2470 C CA . ALA A 1 334 ? 25.875 -0.338 -0.214 1 89.06 334 ALA A CA 1
ATOM 2471 C C . ALA A 1 334 ? 26.859 0.752 -0.646 1 89.06 334 ALA A C 1
ATOM 2473 O O . ALA A 1 334 ? 27.031 1.752 0.057 1 89.06 334 ALA A O 1
ATOM 2474 N N . GLN A 1 335 ? 27.469 0.538 -1.782 1 90.31 335 GLN A N 1
ATOM 2475 C CA . GLN A 1 335 ? 28.469 1.47 -2.279 1 90.31 335 GLN A CA 1
ATOM 2476 C C . GLN A 1 335 ? 27.844 2.576 -3.115 1 90.31 335 GLN A C 1
ATOM 2478 O O . GLN A 1 335 ? 28.406 3.656 -3.268 1 90.31 335 GLN A O 1
ATOM 2483 N N . SER A 1 336 ? 26.75 2.193 -3.711 1 86.25 336 SER A N 1
ATOM 2484 C CA . SER A 1 336 ? 25.984 3.115 -4.547 1 86.25 336 SER A CA 1
ATOM 2485 C C . SER A 1 336 ? 24.484 2.857 -4.426 1 86.25 336 SER A C 1
ATOM 2487 O O . SER A 1 336 ? 24.078 1.745 -4.098 1 86.25 336 SER A O 1
ATOM 2489 N N . SER A 1 337 ? 23.719 3.865 -4.539 1 78.75 337 SER A N 1
ATOM 2490 C CA . SER A 1 337 ? 22.281 3.664 -4.344 1 78.75 337 SER A CA 1
ATOM 2491 C C . SER A 1 337 ? 21.516 3.814 -5.656 1 78.75 337 SER A C 1
ATOM 2493 O O . SER A 1 337 ? 21.109 4.914 -6.012 1 78.75 337 SER A O 1
ATOM 2495 N N . PRO A 1 338 ? 21.406 2.635 -6.297 1 89.69 338 PRO A N 1
ATOM 2496 C CA . PRO A 1 338 ? 20.531 2.701 -7.465 1 89.69 338 PRO A CA 1
ATOM 2497 C C . PRO A 1 338 ? 19.094 3.102 -7.105 1 89.69 338 PRO A C 1
ATOM 2499 O O . PRO A 1 338 ? 18.719 3.082 -5.926 1 89.69 338 PRO A O 1
ATOM 2502 N N . GLY A 1 339 ? 18.406 3.535 -8.188 1 86.75 339 GLY A N 1
ATOM 2503 C CA . GLY A 1 339 ? 17.031 3.967 -7.98 1 86.75 339 GLY A CA 1
ATOM 2504 C C . GLY A 1 339 ? 16.062 2.814 -7.879 1 86.75 339 GLY A C 1
ATOM 2505 O O . GLY A 1 339 ? 14.969 2.969 -7.324 1 86.75 339 GLY A O 1
ATOM 2506 N N . ALA A 1 340 ? 16.438 1.74 -8.438 1 91.75 340 ALA A N 1
ATOM 2507 C CA . ALA A 1 340 ? 15.57 0.562 -8.453 1 91.75 340 ALA A CA 1
ATOM 2508 C C . ALA A 1 340 ? 16.375 -0.705 -8.727 1 91.75 340 ALA A C 1
ATOM 2510 O O . ALA A 1 340 ? 17.5 -0.636 -9.227 1 91.75 340 ALA A O 1
ATOM 2511 N N . LEU A 1 341 ? 15.773 -1.812 -8.305 1 94.44 341 LEU A N 1
ATOM 2512 C CA . LEU A 1 341 ? 16.344 -3.121 -8.602 1 94.44 341 LEU A CA 1
ATOM 2513 C C . LEU A 1 341 ? 15.453 -3.896 -9.562 1 94.44 341 LEU A C 1
ATOM 2515 O O . LEU A 1 341 ? 14.227 -3.857 -9.438 1 94.44 341 LEU A O 1
ATOM 2519 N N . TYR A 1 342 ? 16.078 -4.453 -10.523 1 95.31 342 TYR A N 1
ATOM 2520 C CA . TYR A 1 342 ? 15.438 -5.449 -11.383 1 95.31 342 TYR A CA 1
ATOM 2521 C C . TYR A 1 342 ? 16.094 -6.812 -11.211 1 95.31 342 TYR A C 1
ATOM 2523 O O . TYR A 1 342 ? 17.281 -6.977 -11.492 1 95.31 342 TYR A O 1
ATOM 2531 N N . LEU A 1 343 ? 15.312 -7.734 -10.766 1 94.06 343 LEU A N 1
ATOM 2532 C CA . LEU A 1 343 ? 15.836 -9.062 -10.453 1 94.06 343 LEU A CA 1
ATOM 2533 C C . LEU A 1 343 ? 15.164 -10.125 -11.312 1 94.06 343 LEU A C 1
ATOM 2535 O O . LEU A 1 343 ? 14 -10.461 -11.094 1 94.06 343 LEU A O 1
ATOM 2539 N N . SER A 1 344 ? 15.898 -10.586 -12.227 1 90.94 344 SER A N 1
ATOM 2540 C CA . SER A 1 344 ? 15.375 -11.609 -13.133 1 90.94 344 SER A CA 1
ATOM 2541 C C . SER A 1 344 ? 15.727 -13.008 -12.641 1 90.94 344 SER A C 1
ATOM 2543 O O . SER A 1 344 ? 16.906 -13.359 -12.531 1 90.94 344 SER A O 1
ATOM 2545 N N . GLY A 1 345 ? 14.688 -13.828 -12.469 1 84.94 345 GLY A N 1
ATOM 2546 C CA . GLY A 1 345 ? 14.82 -15.141 -11.859 1 84.94 345 GLY A CA 1
ATOM 2547 C C . GLY A 1 345 ? 14.375 -15.18 -10.414 1 84.94 345 GLY A C 1
ATOM 2548 O O . GLY A 1 345 ? 14.805 -14.359 -9.602 1 84.94 345 GLY A O 1
ATOM 2549 N N . GLY A 1 346 ? 13.555 -16.062 -10.109 1 84.31 346 GLY A N 1
ATOM 2550 C CA . GLY A 1 346 ? 13.008 -16.172 -8.758 1 84.31 346 GLY A CA 1
ATOM 2551 C C . GLY A 1 346 ? 14.078 -16.422 -7.707 1 84.31 346 GLY A C 1
ATOM 2552 O O . GLY A 1 346 ? 14.062 -15.789 -6.645 1 84.31 346 GLY A O 1
ATOM 2553 N N . ASP A 1 347 ? 15.031 -17.297 -8.016 1 83.69 347 ASP A N 1
ATOM 2554 C CA . ASP A 1 347 ? 16.094 -17.625 -7.07 1 83.69 347 ASP A CA 1
ATOM 2555 C C . ASP A 1 347 ? 16.984 -16.422 -6.793 1 83.69 347 ASP A C 1
ATOM 2557 O O . ASP A 1 347 ? 17.375 -16.188 -5.648 1 83.69 347 ASP A O 1
ATOM 2561 N N . VAL A 1 348 ? 17.219 -15.75 -7.805 1 88.88 348 VAL A N 1
ATOM 2562 C CA . VAL A 1 348 ? 18.047 -14.555 -7.656 1 88.88 348 VAL A CA 1
ATOM 2563 C C . VAL A 1 348 ? 17.297 -13.516 -6.816 1 88.88 348 VAL A C 1
ATOM 2565 O O . VAL A 1 348 ? 17.891 -12.898 -5.922 1 88.88 348 VAL A O 1
ATOM 2568 N N . ALA A 1 349 ? 16.062 -13.312 -7.113 1 90.44 349 ALA A N 1
ATOM 2569 C CA . ALA A 1 349 ? 15.242 -12.328 -6.402 1 90.44 349 ALA A CA 1
ATOM 2570 C C . ALA A 1 349 ? 15.195 -12.633 -4.91 1 90.44 349 ALA A C 1
ATOM 2572 O O . ALA A 1 349 ? 15.406 -11.75 -4.082 1 90.44 349 ALA A O 1
ATOM 2573 N N . ILE A 1 350 ? 15.008 -13.852 -4.578 1 87.62 350 ILE A N 1
ATOM 2574 C CA . ILE A 1 350 ? 14.906 -14.258 -3.18 1 87.62 350 ILE A CA 1
ATOM 2575 C C . ILE A 1 350 ? 16.266 -14.109 -2.502 1 87.62 350 ILE A C 1
ATOM 2577 O O . ILE A 1 350 ? 16.359 -13.641 -1.365 1 87.62 350 ILE A O 1
ATOM 2581 N N . ALA A 1 351 ? 17.328 -14.562 -3.182 1 90.69 351 ALA A N 1
ATOM 2582 C CA . ALA A 1 351 ? 18.672 -14.461 -2.625 1 90.69 351 ALA A CA 1
ATOM 2583 C C . ALA A 1 351 ? 19.047 -13.016 -2.34 1 90.69 351 ALA A C 1
ATOM 2585 O O . ALA A 1 351 ? 19.578 -12.695 -1.275 1 90.69 351 ALA A O 1
ATOM 2586 N N . VAL A 1 352 ? 18.719 -12.195 -3.281 1 94.19 352 VAL A N 1
ATOM 2587 C CA . VAL A 1 352 ? 19.031 -10.773 -3.105 1 94.19 352 VAL A CA 1
ATOM 2588 C C . VAL A 1 352 ? 18.188 -10.203 -1.973 1 94.19 352 VAL A C 1
ATOM 2590 O O . VAL A 1 352 ? 18.672 -9.422 -1.155 1 94.19 352 VAL A O 1
ATOM 2593 N N . ALA A 1 353 ? 16.938 -10.508 -1.902 1 92.12 353 ALA A N 1
ATOM 2594 C CA . ALA A 1 353 ? 16.047 -10.062 -0.822 1 92.12 353 ALA A CA 1
ATOM 2595 C C . ALA A 1 353 ? 16.625 -10.43 0.542 1 92.12 353 ALA A C 1
ATOM 2597 O O . ALA A 1 353 ? 16.719 -9.578 1.435 1 92.12 353 ALA A O 1
ATOM 2598 N N . HIS A 1 354 ? 17.094 -11.641 0.627 1 90.75 354 HIS A N 1
ATOM 2599 C CA . HIS A 1 354 ? 17.672 -12.102 1.881 1 90.75 354 HIS A CA 1
ATOM 2600 C C . HIS A 1 354 ? 18.969 -11.352 2.201 1 90.75 354 HIS A C 1
ATOM 2602 O O . HIS A 1 354 ? 19.188 -10.961 3.35 1 90.75 354 HIS A O 1
ATOM 2608 N N . ALA A 1 355 ? 19.797 -11.234 1.211 1 94.12 355 ALA A N 1
ATOM 2609 C CA . ALA A 1 355 ? 21.062 -10.531 1.401 1 94.12 355 ALA A CA 1
ATOM 2610 C C . ALA A 1 355 ? 20.828 -9.102 1.865 1 94.12 355 ALA A C 1
ATOM 2612 O O . ALA A 1 355 ? 21.641 -8.539 2.605 1 94.12 355 ALA A O 1
ATOM 2613 N N . LEU A 1 356 ? 19.703 -8.578 1.517 1 92.88 356 LEU A N 1
ATOM 2614 C CA . LEU A 1 356 ? 19.375 -7.203 1.875 1 92.88 356 LEU A CA 1
ATOM 2615 C C . LEU A 1 356 ? 18.516 -7.156 3.137 1 92.88 356 LEU A C 1
ATOM 2617 O O . LEU A 1 356 ? 18.094 -6.078 3.562 1 92.88 356 LEU A O 1
ATOM 2621 N N . GLY A 1 357 ? 18.219 -8.281 3.648 1 89.44 357 GLY A N 1
ATOM 2622 C CA . GLY A 1 357 ? 17.531 -8.367 4.934 1 89.44 357 GLY A CA 1
ATOM 2623 C C . GLY A 1 357 ? 16.031 -8.289 4.816 1 89.44 357 GLY A C 1
ATOM 2624 O O . GLY A 1 357 ? 15.336 -8.008 5.801 1 89.44 357 GLY A O 1
ATOM 2625 N N . ALA A 1 358 ? 15.477 -8.477 3.654 1 87.88 358 ALA A N 1
ATOM 2626 C CA . ALA A 1 358 ? 14.039 -8.367 3.449 1 87.88 358 ALA A CA 1
ATOM 2627 C C . ALA A 1 358 ? 13.312 -9.594 4.008 1 87.88 358 ALA A C 1
ATOM 2629 O O . ALA A 1 358 ? 13.805 -10.719 3.906 1 87.88 358 ALA A O 1
ATOM 2630 N N . THR A 1 359 ? 12.117 -9.336 4.523 1 85.5 359 THR A N 1
ATOM 2631 C CA . THR A 1 359 ? 11.312 -10.414 5.082 1 85.5 359 THR A CA 1
ATOM 2632 C C . THR A 1 359 ? 10.117 -10.719 4.176 1 85.5 359 THR A C 1
ATOM 2634 O O . THR A 1 359 ? 9.453 -11.742 4.348 1 85.5 359 THR A O 1
ATOM 2637 N N . GLY A 1 360 ? 9.922 -9.898 3.285 1 87.31 360 GLY A N 1
ATOM 2638 C CA . GLY A 1 360 ? 8.82 -10.07 2.352 1 87.31 360 GLY A CA 1
ATOM 2639 C C . GLY A 1 360 ? 8.859 -9.078 1.2 1 87.31 360 GLY A C 1
ATOM 2640 O O . GLY A 1 360 ? 9.82 -8.328 1.048 1 87.31 360 GLY A O 1
ATOM 2641 N N . PHE A 1 361 ? 7.871 -9.18 0.365 1 89.38 361 PHE A N 1
ATOM 2642 C CA . PHE A 1 361 ? 7.723 -8.359 -0.828 1 89.38 361 PHE A CA 1
ATOM 2643 C C . PHE A 1 361 ? 6.289 -7.863 -0.967 1 89.38 361 PHE A C 1
ATOM 2645 O O . PHE A 1 361 ? 5.355 -8.664 -1.059 1 89.38 361 PHE A O 1
ATOM 2652 N N . GLN A 1 362 ? 6.141 -6.555 -0.886 1 88.75 362 GLN A N 1
ATOM 2653 C CA . GLN A 1 362 ? 4.84 -5.938 -1.135 1 88.75 362 GLN A CA 1
ATOM 2654 C C . GLN A 1 362 ? 4.629 -5.68 -2.623 1 88.75 362 GLN A C 1
ATOM 2656 O O . GLN A 1 362 ? 5.371 -4.91 -3.238 1 88.75 362 GLN A O 1
ATOM 2661 N N . ILE A 1 363 ? 3.662 -6.312 -3.17 1 90.62 363 ILE A N 1
ATOM 2662 C CA . ILE A 1 363 ? 3.385 -6.133 -4.59 1 90.62 363 ILE A CA 1
ATOM 2663 C C . ILE A 1 363 ? 2.477 -4.922 -4.793 1 90.62 363 ILE A C 1
ATOM 2665 O O . ILE A 1 363 ? 1.452 -4.789 -4.117 1 90.62 363 ILE A O 1
ATOM 2669 N N . ARG A 1 364 ? 2.857 -4.055 -5.73 1 83.06 364 ARG A N 1
ATOM 2670 C CA . ARG A 1 364 ? 2.074 -2.857 -6.02 1 83.06 364 ARG A CA 1
ATOM 2671 C C . ARG A 1 364 ? 1.377 -2.977 -7.371 1 83.06 364 ARG A C 1
ATOM 2673 O O . ARG A 1 364 ? 0.31 -2.396 -7.578 1 83.06 364 ARG A O 1
ATOM 2680 N N . GLY A 1 365 ? 1.96 -3.678 -8.25 1 83.81 365 GLY A N 1
ATOM 2681 C CA . GLY A 1 365 ? 1.411 -3.828 -9.586 1 83.81 365 GLY A CA 1
ATOM 2682 C C . GLY A 1 365 ? 2.395 -4.426 -10.57 1 83.81 365 GLY A C 1
ATOM 2683 O O . GLY A 1 365 ? 3.221 -5.266 -10.203 1 83.81 365 GLY A O 1
ATOM 2684 N N . ARG A 1 366 ? 2.145 -4.035 -11.82 1 85.81 366 ARG A N 1
ATOM 2685 C CA . ARG A 1 366 ? 3.01 -4.523 -12.891 1 85.81 366 ARG A CA 1
ATOM 2686 C C . ARG A 1 366 ? 3.57 -3.365 -13.711 1 85.81 366 ARG A C 1
ATOM 2688 O O . ARG A 1 366 ? 2.93 -2.32 -13.844 1 85.81 366 ARG A O 1
ATOM 2695 N N . VAL A 1 367 ? 4.762 -3.576 -14.062 1 83.69 367 VAL A N 1
ATOM 2696 C CA . VAL A 1 367 ? 5.379 -2.66 -15.023 1 83.69 367 VAL A CA 1
ATOM 2697 C C . VAL A 1 367 ? 5.723 -3.408 -16.312 1 83.69 367 VAL A C 1
ATOM 2699 O O . VAL A 1 367 ? 5.777 -4.641 -16.312 1 83.69 367 VAL A O 1
ATOM 2702 N N . ALA A 1 368 ? 5.867 -2.719 -17.391 1 80.19 368 ALA A N 1
ATOM 2703 C CA . ALA A 1 368 ? 6.211 -3.305 -18.688 1 80.19 368 ALA A CA 1
ATOM 2704 C C . ALA A 1 368 ? 5.301 -4.484 -19.016 1 80.19 368 ALA A C 1
ATOM 2706 O O . ALA A 1 368 ? 5.777 -5.543 -19.438 1 80.19 368 ALA A O 1
ATOM 2707 N N . GLU A 1 369 ? 4.117 -4.348 -18.656 1 73.38 369 GLU A N 1
ATOM 2708 C CA . GLU A 1 369 ? 3.02 -5.238 -19.016 1 73.38 369 GLU A CA 1
ATOM 2709 C C . GLU A 1 369 ? 3.029 -6.5 -18.156 1 73.38 369 GLU A C 1
ATOM 2711 O O . GLU A 1 369 ? 1.975 -6.965 -17.719 1 73.38 369 GLU A O 1
ATOM 2716 N N . CYS A 1 370 ? 4.301 -6.977 -17.875 1 79.38 370 CYS A N 1
ATOM 2717 C CA . CYS A 1 370 ? 4.254 -8.312 -17.297 1 79.38 370 CYS A CA 1
ATOM 2718 C C . CYS A 1 370 ? 5.23 -8.438 -16.125 1 79.38 370 CYS A C 1
ATOM 2720 O O . CYS A 1 370 ? 5.516 -9.539 -15.664 1 79.38 370 CYS A O 1
ATOM 2722 N N . VAL A 1 371 ? 5.801 -7.375 -15.672 1 89.31 371 VAL A N 1
ATOM 2723 C CA . VAL A 1 371 ? 6.824 -7.469 -14.641 1 89.31 371 VAL A CA 1
ATOM 2724 C C . VAL A 1 371 ? 6.258 -6.996 -13.305 1 89.31 371 VAL A C 1
ATOM 2726 O O . VAL A 1 371 ? 5.992 -5.805 -13.117 1 89.31 371 VAL A O 1
ATOM 2729 N N . PRO A 1 372 ? 6.121 -7.891 -12.383 1 90.81 372 PRO A N 1
ATOM 2730 C CA . PRO A 1 372 ? 5.699 -7.453 -11.055 1 90.81 372 PRO A CA 1
ATOM 2731 C C . PRO A 1 372 ? 6.648 -6.426 -10.438 1 90.81 372 PRO A C 1
ATOM 2733 O O . PRO A 1 372 ? 7.867 -6.535 -10.602 1 90.81 372 PRO A O 1
ATOM 2736 N N . TYR A 1 373 ? 6.078 -5.438 -9.805 1 90.5 373 TYR A N 1
ATOM 2737 C CA . TYR A 1 373 ? 6.879 -4.434 -9.109 1 90.5 373 TYR A CA 1
ATOM 2738 C C . TYR A 1 373 ? 6.301 -4.125 -7.734 1 90.5 373 TYR A C 1
ATOM 2740 O O . TYR A 1 373 ? 5.102 -4.301 -7.504 1 90.5 373 TYR A O 1
ATOM 2748 N N . GLY A 1 374 ? 7.23 -3.781 -6.848 1 88.75 374 GLY A N 1
ATOM 2749 C CA . GLY A 1 374 ? 6.883 -3.424 -5.48 1 88.75 374 GLY A CA 1
ATOM 2750 C C . GLY A 1 374 ? 8.086 -3.049 -4.637 1 88.75 374 GLY A C 1
ATOM 2751 O O . GLY A 1 374 ? 9.031 -2.43 -5.133 1 88.75 374 GLY A O 1
ATOM 2752 N N . HIS A 1 375 ? 7.922 -3.402 -3.355 1 87.81 375 HIS A N 1
ATOM 2753 C CA . HIS A 1 375 ? 8.984 -3.078 -2.406 1 87.81 375 HIS A CA 1
ATOM 2754 C C . HIS A 1 375 ? 9.25 -4.242 -1.46 1 87.81 375 HIS A C 1
ATOM 2756 O O . HIS A 1 375 ? 8.328 -4.977 -1.097 1 87.81 375 HIS A O 1
ATOM 2762 N N . PHE A 1 376 ? 10.516 -4.375 -1.146 1 87.81 376 PHE A N 1
ATOM 2763 C CA . PHE A 1 376 ? 10.836 -5.316 -0.078 1 87.81 376 PHE A CA 1
ATOM 2764 C C . PHE A 1 376 ? 10.266 -4.84 1.253 1 87.81 376 PHE A C 1
ATOM 2766 O O . PHE A 1 376 ? 10.227 -3.637 1.52 1 87.81 376 PHE A O 1
ATOM 2773 N N . LEU A 1 377 ? 9.742 -5.707 1.975 1 80.81 377 LEU A N 1
ATOM 2774 C CA . LEU A 1 377 ? 9.359 -5.434 3.354 1 80.81 377 LEU A CA 1
ATOM 2775 C C . LEU A 1 377 ? 10.516 -5.703 4.309 1 80.81 377 LEU A C 1
ATOM 2777 O O . LEU A 1 377 ? 11.203 -6.723 4.191 1 80.81 377 LEU A O 1
ATOM 2781 N N . GLY A 1 378 ? 10.664 -4.793 5.098 1 74.81 378 GLY A N 1
ATOM 2782 C CA . GLY A 1 378 ? 11.82 -4.918 5.977 1 74.81 378 GLY A CA 1
ATOM 2783 C C . GLY A 1 378 ? 13.141 -4.73 5.258 1 74.81 378 GLY A C 1
ATOM 2784 O O . GLY A 1 378 ? 13.164 -4.344 4.086 1 74.81 378 GLY A O 1
ATOM 2785 N N . GLY A 1 379 ? 14.219 -4.875 5.949 1 78.69 379 GLY A N 1
ATOM 2786 C CA . GLY A 1 379 ? 15.555 -4.816 5.383 1 78.69 379 GLY A CA 1
ATOM 2787 C C . GLY A 1 379 ? 16.047 -3.4 5.137 1 78.69 379 GLY A C 1
ATOM 2788 O O . GLY A 1 379 ? 15.422 -2.439 5.59 1 78.69 379 GLY A O 1
ATOM 2789 N N . ARG A 1 380 ? 17.109 -3.355 4.363 1 78.62 380 ARG A N 1
ATOM 2790 C CA . ARG A 1 380 ? 17.781 -2.064 4.23 1 78.62 380 ARG A CA 1
ATOM 2791 C C . ARG A 1 380 ? 17.453 -1.407 2.896 1 78.62 380 ARG A C 1
ATOM 2793 O O . ARG A 1 380 ? 17.859 -0.274 2.637 1 78.62 380 ARG A O 1
ATOM 2800 N N . TRP A 1 381 ? 16.719 -2.219 2.033 1 84.06 381 TRP A N 1
ATOM 2801 C CA . TRP A 1 381 ? 16.344 -1.675 0.73 1 84.06 381 TRP A CA 1
ATOM 2802 C C . TRP A 1 381 ? 14.898 -1.203 0.729 1 84.06 381 TRP A C 1
ATOM 2804 O O . TRP A 1 381 ? 13.984 -1.984 1 1 84.06 381 TRP A O 1
ATOM 2814 N N . SER A 1 382 ? 14.672 0.022 0.333 1 77.69 382 SER A N 1
ATOM 2815 C CA . SER A 1 382 ? 13.32 0.563 0.416 1 77.69 382 SER A CA 1
ATOM 2816 C C . SER A 1 382 ? 12.836 1.065 -0.942 1 77.69 382 SER A C 1
ATOM 2818 O O . SER A 1 382 ? 11.703 1.522 -1.075 1 77.69 382 SER A O 1
ATOM 2820 N N . ARG A 1 383 ? 13.703 0.954 -1.918 1 83.62 383 ARG A N 1
ATOM 2821 C CA . ARG A 1 383 ? 13.352 1.448 -3.246 1 83.62 383 ARG A CA 1
ATOM 2822 C C . ARG A 1 383 ? 12.664 0.366 -4.07 1 83.62 383 ARG A C 1
ATOM 2824 O O . ARG A 1 383 ? 12.586 -0.79 -3.648 1 83.62 383 ARG A O 1
ATOM 2831 N N . PRO A 1 384 ? 12.094 0.739 -5.211 1 86.88 384 PRO A N 1
ATOM 2832 C CA . PRO A 1 384 ? 11.312 -0.214 -6 1 86.88 384 PRO A CA 1
ATOM 2833 C C . PRO A 1 384 ? 12.125 -1.428 -6.441 1 86.88 384 PRO A C 1
ATOM 2835 O O . PRO A 1 384 ? 13.32 -1.302 -6.738 1 86.88 384 PRO A O 1
ATOM 2838 N N . VAL A 1 385 ? 11.43 -2.527 -6.41 1 92.31 385 VAL A N 1
ATOM 2839 C CA . VAL A 1 385 ? 11.984 -3.783 -6.902 1 92.31 385 VAL A CA 1
ATOM 2840 C C . VAL A 1 385 ? 11.062 -4.371 -7.973 1 92.31 385 VAL A C 1
ATOM 2842 O O . VAL A 1 385 ? 9.844 -4.363 -7.82 1 92.31 385 VAL A O 1
ATOM 2845 N N . MET A 1 386 ? 11.68 -4.711 -9.047 1 93.38 386 MET A N 1
ATOM 2846 C CA . MET A 1 386 ? 10.992 -5.441 -10.109 1 93.38 386 MET A CA 1
ATOM 2847 C C . MET A 1 386 ? 11.547 -6.852 -10.242 1 93.38 386 MET A C 1
ATOM 2849 O O . MET A 1 386 ? 12.758 -7.062 -10.133 1 93.38 386 MET A O 1
ATOM 2853 N N . THR A 1 387 ? 10.633 -7.754 -10.352 1 91.5 387 THR A N 1
ATOM 2854 C CA . THR A 1 387 ? 11.109 -9.133 -10.461 1 91.5 387 THR A CA 1
ATOM 2855 C C . THR A 1 387 ? 10.281 -9.906 -11.484 1 91.5 387 THR A C 1
ATOM 2857 O O . THR A 1 387 ? 9.086 -9.648 -11.641 1 91.5 387 THR A O 1
ATOM 2860 N N . LYS A 1 388 ? 10.938 -10.766 -12.164 1 84.12 388 LYS A N 1
ATOM 2861 C CA . LYS A 1 388 ? 10.281 -11.641 -13.125 1 84.12 388 LYS A CA 1
ATOM 2862 C C . LYS A 1 388 ? 11 -12.984 -13.234 1 84.12 388 LYS A C 1
ATOM 2864 O O . LYS A 1 388 ? 12.172 -13.094 -12.852 1 84.12 388 LYS A O 1
ATOM 2869 N N . ALA A 1 389 ? 10.156 -13.891 -13.742 1 75.44 389 ALA A N 1
ATOM 2870 C CA . ALA A 1 389 ? 10.805 -15.156 -14.07 1 75.44 389 ALA A CA 1
ATOM 2871 C C . ALA A 1 389 ? 11.75 -14.992 -15.258 1 75.44 389 ALA A C 1
ATOM 2873 O O . ALA A 1 389 ? 11.539 -14.125 -16.109 1 75.44 389 ALA A O 1
ATOM 2874 N N . GLY A 1 390 ? 12.805 -15.703 -15.305 1 66.69 390 GLY A N 1
ATOM 2875 C CA . GLY A 1 390 ? 13.828 -15.578 -16.328 1 66.69 390 GLY A CA 1
ATOM 2876 C C . GLY A 1 390 ? 13.289 -15.734 -17.734 1 66.69 390 GLY A C 1
ATOM 2877 O O . GLY A 1 390 ? 13.719 -15.031 -18.656 1 66.69 390 GLY A O 1
ATOM 2878 N N . GLY A 1 391 ? 12.352 -16.625 -17.906 1 68.88 391 GLY A N 1
ATOM 2879 C CA . GLY A 1 391 ? 11.859 -16.922 -19.234 1 68.88 391 GLY A CA 1
ATOM 2880 C C . GLY A 1 391 ? 10.625 -16.109 -19.609 1 68.88 391 GLY A C 1
ATOM 2881 O O . GLY A 1 391 ? 10.078 -16.281 -20.703 1 68.88 391 GLY A O 1
ATOM 2882 N N . PHE A 1 392 ? 10.305 -15.164 -18.875 1 76.12 392 PHE A N 1
ATOM 2883 C CA . PHE A 1 392 ? 9.047 -14.445 -19.078 1 76.12 392 PHE A CA 1
ATOM 2884 C C . PHE A 1 392 ? 9.289 -13.141 -19.828 1 76.12 392 PHE A C 1
ATOM 2886 O O . PHE A 1 392 ? 10.391 -12.586 -19.766 1 76.12 392 PHE A O 1
ATOM 2893 N N . GLY A 1 393 ? 8.305 -12.75 -20.625 1 81.25 393 GLY A N 1
ATOM 2894 C CA . GLY A 1 393 ? 8.344 -11.469 -21.312 1 81.25 393 GLY A CA 1
ATOM 2895 C C . GLY A 1 393 ? 8.734 -11.578 -22.766 1 81.25 393 GLY A C 1
ATOM 2896 O O . GLY A 1 393 ? 8.648 -12.664 -23.359 1 81.25 393 GLY A O 1
ATOM 2897 N N . THR A 1 394 ? 9.023 -10.453 -23.312 1 87.25 394 THR A N 1
ATOM 2898 C CA . THR A 1 394 ? 9.461 -10.352 -24.703 1 87.25 394 THR A CA 1
ATOM 2899 C C . THR A 1 394 ? 10.891 -9.82 -24.781 1 87.25 394 THR A C 1
ATOM 2901 O O . THR A 1 394 ? 11.492 -9.5 -23.75 1 87.25 394 THR A O 1
ATOM 2904 N N . ASP A 1 395 ? 11.328 -9.742 -25.953 1 90.06 395 ASP A N 1
ATOM 2905 C CA . ASP A 1 395 ? 12.688 -9.273 -26.188 1 90.06 395 ASP A CA 1
ATOM 2906 C C . ASP A 1 395 ? 12.875 -7.852 -25.656 1 90.06 395 ASP A C 1
ATOM 2908 O O . ASP A 1 395 ? 13.984 -7.469 -25.266 1 90.06 395 ASP A O 1
ATOM 2912 N N . THR A 1 396 ? 11.805 -7.164 -25.531 1 90.62 396 THR A N 1
ATOM 2913 C CA . THR A 1 396 ? 11.93 -5.746 -25.203 1 90.62 396 THR A CA 1
ATOM 2914 C C . THR A 1 396 ? 11.5 -5.48 -23.766 1 90.62 396 THR A C 1
ATOM 2916 O O . THR A 1 396 ? 11.445 -4.328 -23.328 1 90.62 396 THR A O 1
ATOM 2919 N N . THR A 1 397 ? 11.227 -6.461 -23.016 1 91.19 397 THR A N 1
ATOM 2920 C CA . THR A 1 397 ? 10.719 -6.301 -21.672 1 91.19 397 THR A CA 1
ATOM 2921 C C . THR A 1 397 ? 11.688 -5.492 -20.812 1 91.19 397 THR A C 1
ATOM 2923 O O . THR A 1 397 ? 11.289 -4.52 -20.172 1 91.19 397 THR A O 1
ATOM 2926 N N . LEU A 1 398 ? 12.945 -5.852 -20.812 1 92.81 398 LEU A N 1
ATOM 2927 C CA . LEU A 1 398 ? 13.93 -5.16 -19.984 1 92.81 398 LEU A CA 1
ATOM 2928 C C . LEU A 1 398 ? 14.125 -3.725 -20.453 1 92.81 398 LEU A C 1
ATOM 2930 O O . LEU A 1 398 ? 14.336 -2.82 -19.641 1 92.81 398 LEU A O 1
ATOM 2934 N N . LEU A 1 399 ? 14.047 -3.549 -21.75 1 92.56 399 LEU A N 1
ATOM 2935 C CA . LEU A 1 399 ? 14.109 -2.199 -22.312 1 92.56 399 LEU A CA 1
ATOM 2936 C C . LEU A 1 399 ? 12.961 -1.345 -21.797 1 92.56 399 LEU A C 1
ATOM 2938 O O . LEU A 1 399 ? 13.156 -0.18 -21.438 1 92.56 399 LEU A O 1
ATOM 2942 N N . HIS A 1 400 ? 11.812 -1.936 -21.75 1 90.62 400 HIS A N 1
ATOM 2943 C CA . HIS A 1 400 ? 10.633 -1.23 -21.25 1 90.62 400 HIS A CA 1
ATOM 2944 C C . HIS A 1 400 ? 10.797 -0.873 -19.766 1 90.62 400 HIS A C 1
ATOM 2946 O O . HIS A 1 400 ? 10.336 0.182 -19.328 1 90.62 400 HIS A O 1
ATOM 2952 N N . VAL A 1 401 ? 11.422 -1.715 -19.047 1 91.38 401 VAL A N 1
ATOM 2953 C CA . VAL A 1 401 ? 11.664 -1.453 -17.625 1 91.38 401 VAL A CA 1
ATOM 2954 C C . VAL A 1 401 ? 12.609 -0.266 -17.484 1 91.38 401 VAL A C 1
ATOM 2956 O O . VAL A 1 401 ? 12.367 0.633 -16.672 1 91.38 401 VAL A O 1
ATOM 2959 N N . VAL A 1 402 ? 13.656 -0.246 -18.266 1 91.25 402 VAL A N 1
ATOM 2960 C CA . VAL A 1 402 ? 14.617 0.852 -18.234 1 91.25 402 VAL A CA 1
ATOM 2961 C C . VAL A 1 402 ? 13.914 2.166 -18.547 1 91.25 402 VAL A C 1
ATOM 2963 O O . VAL A 1 402 ? 14.094 3.168 -17.859 1 91.25 402 VAL A O 1
ATOM 2966 N N . ASN A 1 403 ? 13.078 2.115 -19.531 1 86.56 403 ASN A N 1
ATOM 2967 C CA . ASN A 1 403 ? 12.336 3.307 -19.922 1 86.56 403 ASN A CA 1
ATOM 2968 C C . ASN A 1 403 ? 11.398 3.777 -18.812 1 86.56 403 ASN A C 1
ATOM 2970 O O . ASN A 1 403 ? 11.258 4.98 -18.578 1 86.56 403 ASN A O 1
ATOM 2974 N N . PHE A 1 404 ? 10.82 2.893 -18.219 1 83.81 404 PHE A N 1
ATOM 2975 C CA . PHE A 1 404 ? 9.922 3.197 -17.109 1 83.81 404 PHE A CA 1
ATOM 2976 C C . PHE A 1 404 ? 10.664 3.914 -15.992 1 83.81 404 PHE A C 1
ATOM 2978 O O . PHE A 1 404 ? 10.172 4.898 -15.445 1 83.81 404 PHE A O 1
ATOM 2985 N N . ILE A 1 405 ? 11.766 3.402 -15.68 1 83 405 ILE A N 1
ATOM 2986 C CA . ILE A 1 405 ? 12.57 3.984 -14.617 1 83 405 ILE A CA 1
ATOM 2987 C C . ILE A 1 405 ? 13.008 5.395 -15.008 1 83 405 ILE A C 1
ATOM 2989 O O . ILE A 1 405 ? 13.008 6.305 -14.18 1 83 405 ILE A O 1
ATOM 2993 N N . GLU A 1 406 ? 13.312 5.508 -16.25 1 82 406 GLU A N 1
ATOM 2994 C CA . GLU A 1 406 ? 13.758 6.816 -16.719 1 82 406 GLU A CA 1
ATOM 2995 C C . GLU A 1 406 ? 12.602 7.82 -16.734 1 82 406 GLU A C 1
ATOM 2997 O O . GLU A 1 406 ? 12.805 9.008 -16.469 1 82 406 GLU A O 1
ATOM 3002 N N . GLU A 1 407 ? 11.359 7.363 -17.047 1 71.5 407 GLU A N 1
ATOM 3003 C CA . GLU A 1 407 ? 10.203 8.25 -17.125 1 71.5 407 GLU A CA 1
ATOM 3004 C C . GLU A 1 407 ? 9.633 8.531 -15.734 1 71.5 407 GLU A C 1
ATOM 3006 O O . GLU A 1 407 ? 9.281 9.672 -15.422 1 71.5 407 GLU A O 1
ATOM 3011 N N . LYS A 1 408 ? 9.242 7.574 -15.062 1 59.53 408 LYS A N 1
ATOM 3012 C CA . LYS A 1 408 ? 8.477 7.703 -13.828 1 59.53 408 LYS A CA 1
ATOM 3013 C C . LYS A 1 408 ? 9.383 8.078 -12.656 1 59.53 408 LYS A C 1
ATOM 3015 O O . LYS A 1 408 ? 8.969 8.812 -11.758 1 59.53 408 LYS A O 1
ATOM 3020 N N . LEU A 1 409 ? 10.5 7.398 -12.781 1 52.56 409 LEU A N 1
ATOM 3021 C CA . LEU A 1 409 ? 11.336 7.695 -11.617 1 52.56 409 LEU A CA 1
ATOM 3022 C C . LEU A 1 409 ? 12.219 8.906 -11.891 1 52.56 409 LEU A C 1
ATOM 3024 O O . LEU A 1 409 ? 12.922 9.383 -10.992 1 52.56 409 LEU A O 1
ATOM 3028 N N . SER A 1 410 ? 12.141 9.398 -13.164 1 40.31 410 SER A N 1
ATOM 3029 C CA . SER A 1 410 ? 12.727 10.695 -13.508 1 40.31 410 SER A CA 1
ATOM 3030 C C . SER A 1 410 ? 11.703 11.82 -13.375 1 40.31 410 SER A C 1
ATOM 3032 O O . SER A 1 410 ? 12.039 12.992 -13.539 1 40.31 410 SER A O 1
ATOM 3034 N N . VAL A 1 411 ? 10.477 11.477 -13.266 1 31.88 411 VAL A N 1
ATOM 3035 C CA . VAL A 1 411 ? 9.625 12.656 -13.242 1 31.88 411 VAL A CA 1
ATOM 3036 C C . VAL A 1 411 ? 9.609 13.258 -11.836 1 31.88 411 VAL A C 1
ATOM 3038 O O . VAL A 1 411 ? 9.43 12.547 -10.852 1 31.88 411 VAL A O 1
ATOM 3041 N N . MET B 1 1 ? -23.031 -13.773 7.215 1 24.94 1 MET B N 1
ATOM 3042 C CA . MET B 1 1 ? -22.516 -12.445 7.535 1 24.94 1 MET B CA 1
ATOM 3043 C C . MET B 1 1 ? -21.188 -12.188 6.832 1 24.94 1 MET B C 1
ATOM 3045 O O . MET B 1 1 ? -20.234 -12.953 6.992 1 24.94 1 MET B O 1
ATOM 3049 N N . ASN B 1 2 ? -21.219 -11.828 5.586 1 33.62 2 ASN B N 1
ATOM 3050 C CA . ASN B 1 2 ? -20.062 -11.484 4.773 1 33.62 2 ASN B CA 1
ATOM 3051 C C . ASN B 1 2 ? -19.047 -10.672 5.562 1 33.62 2 ASN B C 1
ATOM 3053 O O . ASN B 1 2 ? -19.297 -9.516 5.914 1 33.62 2 ASN B O 1
ATOM 3057 N N . ASP B 1 3 ? -18.625 -11.188 6.551 1 39.53 3 ASP B N 1
ATOM 3058 C CA . ASP B 1 3 ? -17.844 -10.469 7.555 1 39.53 3 ASP B CA 1
ATOM 3059 C C . ASP B 1 3 ? -16.844 -9.531 6.898 1 39.53 3 ASP B C 1
ATOM 3061 O O . ASP B 1 3 ? -15.992 -8.945 7.578 1 39.53 3 ASP B O 1
ATOM 3065 N N . GLY B 1 4 ? -17.156 -9.117 5.703 1 50.03 4 GLY B N 1
ATOM 3066 C CA . GLY B 1 4 ? -16.484 -8.023 5.027 1 50.03 4 GLY B CA 1
ATOM 3067 C C . GLY B 1 4 ? -14.992 -8.266 4.828 1 50.03 4 GLY B C 1
ATOM 3068 O O . GLY B 1 4 ? -14.32 -7.508 4.133 1 50.03 4 GLY B O 1
ATOM 3069 N N . ASN B 1 5 ? -14.43 -9.359 5.629 1 60.69 5 ASN B N 1
ATOM 3070 C CA . ASN B 1 5 ? -12.977 -9.375 5.496 1 60.69 5 ASN B CA 1
ATOM 3071 C C . ASN B 1 5 ? -12.523 -10.281 4.355 1 60.69 5 ASN B C 1
ATOM 3073 O O . ASN B 1 5 ? -12.68 -11.5 4.426 1 60.69 5 ASN B O 1
ATOM 3077 N N . ASN B 1 6 ? -12.617 -10.008 3.09 1 80.19 6 ASN B N 1
ATOM 3078 C CA . ASN B 1 6 ? -12.211 -10.688 1.866 1 80.19 6 ASN B CA 1
ATOM 3079 C C . ASN B 1 6 ? -10.703 -10.914 1.822 1 80.19 6 ASN B C 1
ATOM 3081 O O . ASN B 1 6 ? -10.078 -10.742 0.776 1 80.19 6 ASN B O 1
ATOM 3085 N N . ARG B 1 7 ? -10.203 -11.398 3.055 1 88.5 7 ARG B N 1
ATOM 3086 C CA . ARG B 1 7 ? -8.773 -11.703 3.08 1 88.5 7 ARG B CA 1
ATOM 3087 C C . ARG B 1 7 ? -8.469 -12.953 2.262 1 88.5 7 ARG B C 1
ATOM 3089 O O . ARG B 1 7 ? -9.227 -13.922 2.299 1 88.5 7 ARG B O 1
ATOM 3096 N N . VAL B 1 8 ? -7.359 -12.906 1.583 1 95.19 8 VAL B N 1
ATOM 3097 C CA . VAL B 1 8 ? -6.977 -13.992 0.69 1 95.19 8 VAL B CA 1
ATOM 3098 C C . VAL B 1 8 ? -5.637 -14.57 1.129 1 95.19 8 VAL B C 1
ATOM 3100 O O . VAL B 1 8 ? -4.664 -13.836 1.312 1 95.19 8 VAL B O 1
ATOM 3103 N N . LEU B 1 9 ? -5.602 -15.844 1.391 1 96.5 9 LEU B N 1
ATOM 3104 C CA . LEU B 1 9 ? -4.352 -16.562 1.6 1 96.5 9 LEU B CA 1
ATOM 3105 C C . LEU B 1 9 ? -3.988 -17.391 0.368 1 96.5 9 LEU B C 1
ATOM 3107 O O . LEU B 1 9 ? -4.793 -18.203 -0.101 1 96.5 9 LEU B O 1
ATOM 3111 N N . VAL B 1 10 ? -2.824 -17.094 -0.178 1 97.69 10 VAL B N 1
ATOM 3112 C CA . VAL B 1 10 ? -2.346 -17.844 -1.334 1 97.69 10 VAL B CA 1
ATOM 3113 C C . VAL B 1 10 ? -1.065 -18.594 -0.968 1 97.69 10 VAL B C 1
ATOM 3115 O O . VAL B 1 10 ? -0.185 -18.047 -0.302 1 97.69 10 VAL B O 1
ATOM 3118 N N . LEU B 1 11 ? -1.002 -19.828 -1.3 1 97.56 11 LEU B N 1
ATOM 3119 C CA . LEU B 1 11 ? 0.225 -20.625 -1.19 1 97.56 11 LEU B CA 1
ATOM 3120 C C . LEU B 1 11 ? 0.72 -21.047 -2.568 1 97.56 11 LEU B C 1
ATOM 3122 O O . LEU B 1 11 ? 0.033 -21.781 -3.277 1 97.56 11 LEU B O 1
ATOM 3126 N N . ALA B 1 12 ? 1.854 -20.547 -2.908 1 96.06 12 ALA B N 1
ATOM 3127 C CA . ALA B 1 12 ? 2.459 -20.859 -4.199 1 96.06 12 ALA B CA 1
ATOM 3128 C C . ALA B 1 12 ? 3.633 -21.812 -4.035 1 96.06 12 ALA B C 1
ATOM 3130 O O . ALA B 1 12 ? 4.23 -21.891 -2.961 1 96.06 12 ALA B O 1
ATOM 3131 N N . ASP B 1 13 ? 3.955 -22.531 -5.113 1 93.88 13 ASP B N 1
ATOM 3132 C CA . ASP B 1 13 ? 5.039 -23.5 -5.023 1 93.88 13 ASP B CA 1
ATOM 3133 C C . ASP B 1 13 ? 6.352 -22.906 -5.535 1 93.88 13 ASP B C 1
ATOM 3135 O O . ASP B 1 13 ? 7.402 -23.547 -5.453 1 93.88 13 ASP B O 1
ATOM 3139 N N . ASP B 1 14 ? 6.254 -21.766 -6.082 1 88.5 14 ASP B N 1
ATOM 3140 C CA . ASP B 1 14 ? 7.457 -21.047 -6.48 1 88.5 14 ASP B CA 1
ATOM 3141 C C . ASP B 1 14 ? 7.223 -19.531 -6.457 1 88.5 14 ASP B C 1
ATOM 3143 O O . ASP B 1 14 ? 6.078 -19.078 -6.414 1 88.5 14 ASP B O 1
ATOM 3147 N N . PHE B 1 15 ? 8.266 -18.781 -6.543 1 87.62 15 PHE B N 1
ATOM 3148 C CA . PHE B 1 15 ? 8.203 -17.344 -6.336 1 87.62 15 PHE B CA 1
ATOM 3149 C C . PHE B 1 15 ? 7.551 -16.656 -7.531 1 87.62 15 PHE B C 1
ATOM 3151 O O . PHE B 1 15 ? 6.816 -15.68 -7.367 1 87.62 15 PHE B O 1
ATOM 3158 N N . THR B 1 16 ? 7.855 -17.078 -8.664 1 82.44 16 THR B N 1
ATOM 3159 C CA . THR B 1 16 ? 7.238 -16.516 -9.859 1 82.44 16 THR B CA 1
ATOM 3160 C C . THR B 1 16 ? 5.723 -16.641 -9.797 1 82.44 16 THR B C 1
ATOM 3162 O O . THR B 1 16 ? 5 -15.68 -10.062 1 82.44 16 THR B O 1
ATOM 3165 N N . GLY B 1 17 ? 5.289 -17.812 -9.469 1 89.38 17 GLY B N 1
ATOM 3166 C CA . GLY B 1 17 ? 3.861 -18.031 -9.297 1 89.38 17 GLY B CA 1
ATOM 3167 C C . GLY B 1 17 ? 3.252 -17.188 -8.195 1 89.38 17 GLY B C 1
ATOM 3168 O O . GLY B 1 17 ? 2.131 -16.688 -8.328 1 89.38 17 GLY B O 1
ATOM 3169 N N . ALA B 1 18 ? 3.988 -17.078 -7.109 1 93.12 18 ALA B N 1
ATOM 3170 C CA . ALA B 1 18 ? 3.545 -16.219 -6.02 1 93.12 18 ALA B CA 1
ATOM 3171 C C . ALA B 1 18 ? 3.303 -14.797 -6.512 1 93.12 18 ALA B C 1
ATOM 3173 O O . ALA B 1 18 ? 2.271 -14.195 -6.207 1 93.12 18 ALA B O 1
ATOM 3174 N N . ASN B 1 19 ? 4.184 -14.32 -7.316 1 91.19 19 ASN B N 1
ATOM 3175 C CA . ASN B 1 19 ? 4.074 -12.961 -7.836 1 91.19 19 ASN B CA 1
ATOM 3176 C C . ASN B 1 19 ? 2.908 -12.828 -8.812 1 91.19 19 ASN B C 1
ATOM 3178 O O . ASN B 1 19 ? 2.211 -11.812 -8.82 1 91.19 19 ASN B O 1
ATOM 3182 N N . ASP B 1 20 ? 2.707 -13.828 -9.594 1 87.94 20 ASP B N 1
ATOM 3183 C CA . ASP B 1 20 ? 1.595 -13.812 -10.539 1 87.94 20 ASP B CA 1
ATOM 3184 C C . ASP B 1 20 ? 0.258 -13.68 -9.812 1 87.94 20 ASP B C 1
ATOM 3186 O O . ASP B 1 20 ? -0.585 -12.867 -10.188 1 87.94 20 ASP B O 1
ATOM 3190 N N . ALA B 1 21 ? 0.148 -14.523 -8.867 1 93.69 21 ALA B N 1
ATOM 3191 C CA . ALA B 1 21 ? -1.073 -14.469 -8.07 1 93.69 21 ALA B CA 1
ATOM 3192 C C . ALA B 1 21 ? -1.218 -13.117 -7.379 1 93.69 21 ALA B C 1
ATOM 3194 O O . ALA B 1 21 ? -2.291 -12.508 -7.41 1 93.69 21 ALA B O 1
ATOM 3195 N N . GLY B 1 22 ? -0.144 -12.664 -6.848 1 93.81 22 GLY B N 1
ATOM 3196 C CA . GLY B 1 22 ? -0.153 -11.406 -6.121 1 93.81 22 GLY B CA 1
ATOM 3197 C C . GLY B 1 22 ? -0.485 -10.211 -6.996 1 93.81 22 GLY B C 1
ATOM 3198 O O . GLY B 1 22 ? -1.238 -9.328 -6.582 1 93.81 22 GLY B O 1
ATOM 3199 N N . VAL B 1 23 ? 0.026 -10.156 -8.164 1 91.31 23 VAL B N 1
ATOM 3200 C CA . VAL B 1 23 ? -0.164 -9.031 -9.07 1 91.31 23 VAL B CA 1
ATOM 3201 C C . VAL B 1 23 ? -1.643 -8.898 -9.43 1 91.31 23 VAL B C 1
ATOM 3203 O O . VAL B 1 23 ? -2.189 -7.797 -9.445 1 91.31 23 VAL B O 1
ATOM 3206 N N . SER B 1 24 ? -2.266 -10 -9.711 1 91.31 24 SER B N 1
ATOM 3207 C CA . SER B 1 24 ? -3.686 -9.977 -10.055 1 91.31 24 SER B CA 1
ATOM 3208 C C . SER B 1 24 ? -4.516 -9.383 -8.922 1 91.31 24 SER B C 1
ATOM 3210 O O . SER B 1 24 ? -5.414 -8.57 -9.156 1 91.31 24 SER B O 1
ATOM 3212 N N . LEU B 1 25 ? -4.152 -9.75 -7.746 1 91.94 25 LEU B N 1
ATOM 3213 C CA . LEU B 1 25 ? -4.887 -9.281 -6.578 1 91.94 25 LEU B CA 1
ATOM 3214 C C . LEU B 1 25 ? -4.566 -7.816 -6.289 1 91.94 25 LEU B C 1
ATOM 3216 O O . LEU B 1 25 ? -5.457 -7.035 -5.957 1 91.94 25 LEU B O 1
ATOM 3220 N N . ALA B 1 26 ? -3.326 -7.441 -6.441 1 87.38 26 ALA B N 1
ATOM 3221 C CA . ALA B 1 26 ? -2.92 -6.051 -6.238 1 87.38 26 ALA B CA 1
ATOM 3222 C C . ALA B 1 26 ? -3.621 -5.125 -7.227 1 87.38 26 ALA B C 1
ATOM 3224 O O . ALA B 1 26 ? -4.082 -4.043 -6.852 1 87.38 26 ALA B O 1
ATOM 3225 N N . GLU B 1 27 ? -3.707 -5.562 -8.414 1 82.75 27 GLU B N 1
ATOM 3226 C CA . GLU B 1 27 ? -4.344 -4.766 -9.461 1 82.75 27 GLU B CA 1
ATOM 3227 C C . GLU B 1 27 ? -5.84 -4.609 -9.203 1 82.75 27 GLU B C 1
ATOM 3229 O O . GLU B 1 27 ? -6.477 -3.693 -9.727 1 82.75 27 GLU B O 1
ATOM 3234 N N . ALA B 1 28 ? -6.348 -5.508 -8.438 1 80.81 28 ALA B N 1
ATOM 3235 C CA . ALA B 1 28 ? -7.75 -5.402 -8.023 1 80.81 28 ALA B CA 1
ATOM 3236 C C . ALA B 1 28 ? -7.902 -4.473 -6.824 1 80.81 28 ALA B C 1
ATOM 3238 O O . ALA B 1 28 ? -9 -4.324 -6.281 1 80.81 28 ALA B O 1
ATOM 3239 N N . GLY B 1 29 ? -6.793 -3.914 -6.395 1 74.25 29 GLY B N 1
ATOM 3240 C CA . GLY B 1 29 ? -6.871 -2.916 -5.34 1 74.25 29 GLY B CA 1
ATOM 3241 C C . GLY B 1 29 ? -6.547 -3.475 -3.969 1 74.25 29 GLY B C 1
ATOM 3242 O O . GLY B 1 29 ? -6.652 -2.766 -2.965 1 74.25 29 GLY B O 1
ATOM 3243 N N . MET B 1 30 ? -6.094 -4.672 -3.887 1 82.38 30 MET B N 1
ATOM 3244 C CA . MET B 1 30 ? -5.793 -5.277 -2.594 1 82.38 30 MET B CA 1
ATOM 3245 C C . MET B 1 30 ? -4.359 -4.969 -2.17 1 82.38 30 MET B C 1
ATOM 3247 O O . MET B 1 30 ? -3.461 -4.895 -3.012 1 82.38 30 MET B O 1
ATOM 3251 N N . SER B 1 31 ? -4.156 -4.734 -0.912 1 82.06 31 SER B N 1
ATOM 3252 C CA . SER B 1 31 ? -2.801 -4.793 -0.377 1 82.06 31 SER B CA 1
ATOM 3253 C C . SER B 1 31 ? -2.264 -6.223 -0.389 1 82.06 31 SER B C 1
ATOM 3255 O O . SER B 1 31 ? -2.891 -7.129 0.162 1 82.06 31 SER B O 1
ATOM 3257 N N . VAL B 1 32 ? -1.134 -6.422 -1.056 1 90.12 32 VAL B N 1
ATOM 3258 C CA . VAL B 1 32 ? -0.62 -7.77 -1.271 1 90.12 32 VAL B CA 1
ATOM 3259 C C . VAL B 1 32 ? 0.808 -7.867 -0.738 1 90.12 32 VAL B C 1
ATOM 3261 O O . VAL B 1 32 ? 1.639 -6.996 -1.003 1 90.12 32 VAL B O 1
ATOM 3264 N N . GLU B 1 33 ? 1.026 -8.922 -0.011 1 90.31 33 GLU B N 1
ATOM 3265 C CA . GLU B 1 33 ? 2.357 -9.203 0.516 1 90.31 33 GLU B CA 1
ATOM 3266 C C . GLU B 1 33 ? 2.771 -10.648 0.227 1 90.31 33 GLU B C 1
ATOM 3268 O O . GLU B 1 33 ? 1.979 -11.57 0.409 1 90.31 33 GLU B O 1
ATOM 3273 N N . VAL B 1 34 ? 3.92 -10.789 -0.321 1 92.25 34 VAL B N 1
ATOM 3274 C CA . VAL B 1 34 ? 4.555 -12.102 -0.403 1 92.25 34 VAL B CA 1
ATOM 3275 C C . VAL B 1 34 ? 5.508 -12.289 0.778 1 92.25 34 VAL B C 1
ATOM 3277 O O . VAL B 1 34 ? 6.469 -11.539 0.935 1 92.25 34 VAL B O 1
ATOM 3280 N N . ALA B 1 35 ? 5.312 -13.289 1.562 1 89.62 35 ALA B N 1
ATOM 3281 C CA . ALA B 1 35 ? 6.152 -13.523 2.73 1 89.62 35 ALA B CA 1
ATOM 3282 C C . ALA B 1 35 ? 7.348 -14.406 2.373 1 89.62 35 ALA B C 1
ATOM 3284 O O . ALA B 1 35 ? 7.191 -15.445 1.725 1 89.62 35 ALA B O 1
ATOM 3285 N N . PHE B 1 36 ? 8.508 -13.922 2.791 1 81.62 36 PHE B N 1
ATOM 3286 C CA . PHE B 1 36 ? 9.703 -14.727 2.592 1 81.62 36 PHE B CA 1
ATOM 3287 C C . PHE B 1 36 ? 9.953 -15.633 3.795 1 81.62 36 PHE B C 1
ATOM 3289 O O . PHE B 1 36 ? 10.625 -16.656 3.678 1 81.62 36 PHE B O 1
ATOM 3296 N N . THR B 1 37 ? 9.531 -15.125 4.922 1 74.12 37 THR B N 1
ATOM 3297 C CA . THR B 1 37 ? 9.711 -15.875 6.16 1 74.12 37 THR B CA 1
ATOM 3298 C C . THR B 1 37 ? 8.367 -16.141 6.832 1 74.12 37 THR B C 1
ATOM 3300 O O . THR B 1 37 ? 7.438 -15.328 6.715 1 74.12 37 THR B O 1
ATOM 3303 N N . ALA B 1 38 ? 8.328 -17.375 7.402 1 68.12 38 ALA B N 1
ATOM 3304 C CA . ALA B 1 38 ? 7.113 -17.734 8.133 1 68.12 38 ALA B CA 1
ATOM 3305 C C . ALA B 1 38 ? 7.027 -16.984 9.461 1 68.12 38 ALA B C 1
ATOM 3307 O O . ALA B 1 38 ? 8.055 -16.672 10.078 1 68.12 38 ALA B O 1
ATOM 3308 N N . GLY B 1 39 ? 5.82 -16.531 9.797 1 71.25 39 GLY B N 1
ATOM 3309 C CA . GLY B 1 39 ? 5.621 -16.094 11.172 1 71.25 39 GLY B CA 1
ATOM 3310 C C . GLY B 1 39 ? 5.469 -14.594 11.305 1 71.25 39 GLY B C 1
ATOM 3311 O O . GLY B 1 39 ? 5.156 -14.094 12.391 1 71.25 39 GLY B O 1
ATOM 3312 N N . GLN B 1 40 ? 5.824 -13.969 10.258 1 70.31 40 GLN B N 1
ATOM 3313 C CA . GLN B 1 40 ? 5.641 -12.531 10.422 1 70.31 40 GLN B CA 1
ATOM 3314 C C . GLN B 1 40 ? 4.176 -12.141 10.234 1 70.31 40 GLN B C 1
ATOM 3316 O O . GLN B 1 40 ? 3.547 -12.531 9.25 1 70.31 40 GLN B O 1
ATOM 3321 N N . PRO B 1 41 ? 3.672 -11.484 11.297 1 73.62 41 PRO B N 1
ATOM 3322 C CA . PRO B 1 41 ? 2.291 -11.023 11.141 1 73.62 41 PRO B CA 1
ATOM 3323 C C . PRO B 1 41 ? 2.113 -10.078 9.953 1 73.62 41 PRO B C 1
ATOM 3325 O O . PRO B 1 41 ? 3.021 -9.312 9.633 1 73.62 41 PRO B O 1
ATOM 3328 N N . SER B 1 42 ? 1.016 -10.312 9.25 1 79.44 42 SER B N 1
ATOM 3329 C CA . SER B 1 42 ? 0.706 -9.461 8.109 1 79.44 42 SER B CA 1
ATOM 3330 C C . SER B 1 42 ? -0.681 -8.836 8.242 1 79.44 42 SER B C 1
ATOM 3332 O O . SER B 1 42 ? -1.624 -9.5 8.68 1 79.44 42 SER B O 1
ATOM 3334 N N . THR B 1 43 ? -0.751 -7.566 7.91 1 72.44 43 THR B N 1
ATOM 3335 C CA . THR B 1 43 ? -2.037 -6.879 7.895 1 72.44 43 THR B CA 1
ATOM 3336 C C . THR B 1 43 ? -2.557 -6.738 6.465 1 72.44 43 THR B C 1
ATOM 3338 O O . THR B 1 43 ? -3.619 -6.152 6.242 1 72.44 43 THR B O 1
ATOM 3341 N N . ALA B 1 44 ? -1.802 -7.316 5.547 1 81.94 44 ALA B N 1
ATOM 3342 C CA . ALA B 1 44 ? -2.236 -7.211 4.156 1 81.94 44 ALA B CA 1
ATOM 3343 C C . ALA B 1 44 ? -3.553 -7.953 3.934 1 81.94 44 ALA B C 1
ATOM 3345 O O . ALA B 1 44 ? -3.838 -8.938 4.613 1 81.94 44 ALA B O 1
ATOM 3346 N N . ARG B 1 45 ? -4.32 -7.535 2.975 1 85.31 45 ARG B N 1
ATOM 3347 C CA . ARG B 1 45 ? -5.574 -8.203 2.631 1 85.31 45 ARG B CA 1
ATOM 3348 C C . ARG B 1 45 ? -5.309 -9.523 1.917 1 85.31 45 ARG B C 1
ATOM 3350 O O . ARG B 1 45 ? -6.105 -10.461 2.018 1 85.31 45 ARG B O 1
ATOM 3357 N N . ALA B 1 46 ? -4.18 -9.555 1.203 1 92.44 46 ALA B N 1
ATOM 3358 C CA . ALA B 1 46 ? -3.746 -10.797 0.571 1 92.44 46 ALA B CA 1
ATOM 3359 C C . ALA B 1 46 ? -2.336 -11.18 1.014 1 92.44 46 ALA B C 1
ATOM 3361 O O . ALA B 1 46 ? -1.395 -10.398 0.837 1 92.44 46 ALA B O 1
ATOM 3362 N N . LEU B 1 47 ? -2.246 -12.297 1.6 1 93.94 47 LEU B N 1
ATOM 3363 C CA . LEU B 1 47 ? -0.958 -12.844 2.006 1 93.94 47 LEU B CA 1
ATOM 3364 C C . LEU B 1 47 ? -0.572 -14.031 1.129 1 93.94 47 LEU B C 1
ATOM 3366 O O . LEU B 1 47 ? -1.328 -15 1.019 1 93.94 47 LEU B O 1
ATOM 3370 N N . ILE B 1 48 ? 0.567 -13.906 0.498 1 96.44 48 ILE B N 1
ATOM 3371 C CA . ILE B 1 48 ? 1.065 -14.961 -0.37 1 96.44 48 ILE B CA 1
ATOM 3372 C C . ILE B 1 48 ? 2.275 -15.633 0.277 1 96.44 48 ILE B C 1
ATOM 3374 O O . ILE B 1 48 ? 3.254 -14.969 0.619 1 96.44 48 ILE B O 1
ATOM 3378 N N . LEU B 1 49 ? 2.166 -16.906 0.469 1 95.25 49 LEU B N 1
ATOM 3379 C CA . LEU B 1 49 ? 3.273 -17.734 0.93 1 95.25 49 LEU B CA 1
ATOM 3380 C C . LEU B 1 49 ? 3.916 -18.469 -0.235 1 95.25 49 LEU B C 1
ATOM 3382 O O . LEU B 1 49 ? 3.234 -18.844 -1.193 1 95.25 49 LEU B O 1
ATOM 3386 N N . ASN B 1 50 ? 5.207 -18.594 -0.123 1 92.19 50 ASN B N 1
ATOM 3387 C CA . ASN B 1 50 ? 5.953 -19.344 -1.124 1 92.19 50 ASN B CA 1
ATOM 3388 C C . ASN B 1 50 ? 6.668 -20.547 -0.506 1 92.19 50 ASN B C 1
ATOM 3390 O O . ASN B 1 50 ? 7.582 -20.375 0.301 1 92.19 50 ASN B O 1
ATOM 3394 N N . SER B 1 51 ? 6.316 -21.688 -0.953 1 92.12 51 SER B N 1
ATOM 3395 C CA . SER B 1 51 ? 6.914 -22.891 -0.382 1 92.12 51 SER B CA 1
ATOM 3396 C C . SER B 1 51 ? 8.195 -23.281 -1.116 1 92.12 51 SER B C 1
ATOM 3398 O O . SER B 1 51 ? 8.992 -24.078 -0.613 1 92.12 51 SER B O 1
ATOM 3400 N N . ASP B 1 52 ? 8.375 -22.766 -2.303 1 88.19 52 ASP B N 1
ATOM 3401 C CA . ASP B 1 52 ? 9.5 -23.172 -3.131 1 88.19 52 ASP B CA 1
ATOM 3402 C C . ASP B 1 52 ? 9.625 -24.703 -3.168 1 88.19 52 ASP B C 1
ATOM 3404 O O . ASP B 1 52 ? 10.695 -25.25 -2.898 1 88.19 52 ASP B O 1
ATOM 3408 N N . SER B 1 53 ? 8.602 -25.328 -3.463 1 92.88 53 SER B N 1
ATOM 3409 C CA . SER B 1 53 ? 8.547 -26.781 -3.297 1 92.88 53 SER B CA 1
ATOM 3410 C C . SER B 1 53 ? 8.328 -27.484 -4.633 1 92.88 53 SER B C 1
ATOM 3412 O O . SER B 1 53 ? 8.148 -28.703 -4.68 1 92.88 53 SER B O 1
ATOM 3414 N N . ARG B 1 54 ? 8.391 -26.797 -5.652 1 90.38 54 ARG B N 1
ATOM 3415 C CA . ARG B 1 54 ? 8.023 -27.375 -6.941 1 90.38 54 ARG B CA 1
ATOM 3416 C C . ARG B 1 54 ? 8.906 -28.562 -7.281 1 90.38 54 ARG B C 1
ATOM 3418 O O . ARG B 1 54 ? 8.422 -29.594 -7.766 1 90.38 54 ARG B O 1
ATOM 3425 N N . ALA B 1 55 ? 10.172 -28.453 -6.977 1 88.25 55 ALA B N 1
ATOM 3426 C CA . ALA B 1 55 ? 11.125 -29.484 -7.395 1 88.25 55 ALA B CA 1
ATOM 3427 C C . ALA B 1 55 ? 11.406 -30.469 -6.258 1 88.25 55 ALA B C 1
ATOM 3429 O O . ALA B 1 55 ? 12.305 -31.297 -6.359 1 88.25 55 ALA B O 1
ATOM 3430 N N . MET B 1 56 ? 10.672 -30.406 -5.211 1 92.5 56 MET B N 1
ATOM 3431 C CA . MET B 1 56 ? 10.844 -31.297 -4.078 1 92.5 56 MET B CA 1
ATOM 3432 C C . MET B 1 56 ? 10.078 -32.594 -4.285 1 92.5 56 MET B C 1
ATOM 3434 O O . MET B 1 56 ? 9.281 -32.719 -5.223 1 92.5 56 MET B O 1
ATOM 3438 N N . SER B 1 57 ? 10.414 -33.562 -3.439 1 95.19 57 SER B N 1
ATOM 3439 C CA . SER B 1 57 ? 9.547 -34.719 -3.385 1 95.19 57 SER B CA 1
ATOM 3440 C C . SER B 1 57 ? 8.172 -34.375 -2.846 1 95.19 57 SER B C 1
ATOM 3442 O O . SER B 1 57 ? 8.016 -33.375 -2.141 1 95.19 57 SER B O 1
ATOM 3444 N N . ALA B 1 58 ? 7.176 -35.188 -3.17 1 96.12 58 ALA B N 1
ATOM 3445 C CA . ALA B 1 58 ? 5.805 -34.938 -2.738 1 96.12 58 ALA B CA 1
ATOM 3446 C C . ALA B 1 58 ? 5.719 -34.844 -1.218 1 96.12 58 ALA B C 1
ATOM 3448 O O . ALA B 1 58 ? 5.07 -33.938 -0.682 1 96.12 58 ALA B O 1
ATOM 3449 N N . ALA B 1 59 ? 6.379 -35.719 -0.56 1 96.62 59 ALA B N 1
ATOM 3450 C CA . ALA B 1 59 ? 6.352 -35.75 0.901 1 96.62 59 ALA B CA 1
ATOM 3451 C C . ALA B 1 59 ? 7.012 -34.5 1.486 1 96.62 59 ALA B C 1
ATOM 3453 O O . ALA B 1 59 ? 6.484 -33.906 2.418 1 96.62 59 ALA B O 1
ATOM 3454 N N . ALA B 1 60 ? 8.148 -34.125 0.957 1 96.56 60 ALA B N 1
ATOM 3455 C CA . ALA B 1 60 ? 8.859 -32.938 1.424 1 96.56 60 ALA B CA 1
ATOM 3456 C C . ALA B 1 60 ? 8.047 -31.688 1.158 1 96.56 60 ALA B C 1
ATOM 3458 O O . ALA B 1 60 ? 8.023 -30.766 1.985 1 96.56 60 ALA B O 1
ATOM 3459 N N . ALA B 1 61 ? 7.434 -31.656 0.032 1 96.62 61 ALA B N 1
ATOM 3460 C CA . ALA B 1 61 ? 6.582 -30.516 -0.325 1 96.62 61 ALA B CA 1
ATOM 3461 C C . ALA B 1 61 ? 5.418 -30.375 0.651 1 96.62 61 ALA B C 1
ATOM 3463 O O . ALA B 1 61 ? 5.121 -29.281 1.114 1 96.62 61 ALA B O 1
ATOM 3464 N N . ALA B 1 62 ? 4.793 -31.5 0.977 1 97.75 62 ALA B N 1
ATOM 3465 C CA . ALA B 1 62 ? 3.682 -31.516 1.927 1 97.75 62 ALA B CA 1
ATOM 3466 C C . ALA B 1 62 ? 4.121 -30.984 3.289 1 97.75 62 ALA B C 1
ATOM 3468 O O . ALA B 1 62 ? 3.412 -30.188 3.918 1 97.75 62 ALA B O 1
ATOM 3469 N N . ASP B 1 63 ? 5.293 -31.375 3.684 1 97.06 63 ASP B N 1
ATOM 3470 C CA . ASP B 1 63 ? 5.84 -30.938 4.965 1 97.06 63 ASP B CA 1
ATOM 3471 C C . ASP B 1 63 ? 6.102 -29.422 4.957 1 97.06 63 ASP B C 1
ATOM 3473 O O . ASP B 1 63 ? 5.832 -28.734 5.945 1 97.06 63 ASP B O 1
ATOM 3477 N N . LYS B 1 64 ? 6.609 -29.016 3.873 1 95.31 64 LYS B N 1
ATOM 3478 C CA . LYS B 1 64 ? 6.898 -27.578 3.738 1 95.31 64 LYS B CA 1
ATOM 3479 C C . LYS B 1 64 ? 5.617 -26.75 3.793 1 95.31 64 LYS B C 1
ATOM 3481 O O . LYS B 1 64 ? 5.57 -25.719 4.457 1 95.31 64 LYS B O 1
ATOM 3486 N N . VAL B 1 65 ? 4.641 -27.188 3.139 1 96.5 65 VAL B N 1
ATOM 3487 C CA . VAL B 1 65 ? 3.346 -26.516 3.111 1 96.5 65 VAL B CA 1
ATOM 3488 C C . VAL B 1 65 ? 2.762 -26.453 4.52 1 96.5 65 VAL B C 1
ATOM 3490 O O . VAL B 1 65 ? 2.342 -25.391 4.984 1 96.5 65 VAL B O 1
ATOM 3493 N N . ALA B 1 66 ? 2.822 -27.562 5.199 1 96.56 66 ALA B N 1
ATOM 3494 C CA . ALA B 1 66 ? 2.285 -27.625 6.555 1 96.56 66 ALA B CA 1
ATOM 3495 C C . ALA B 1 66 ? 3.031 -26.672 7.488 1 96.56 66 ALA B C 1
ATOM 3497 O O . ALA B 1 66 ? 2.414 -25.984 8.297 1 96.56 66 ALA B O 1
ATOM 3498 N N . ALA B 1 67 ? 4.281 -26.625 7.348 1 94.75 67 ALA B N 1
ATOM 3499 C CA . ALA B 1 67 ? 5.109 -25.781 8.195 1 94.75 67 ALA B CA 1
ATOM 3500 C C . ALA B 1 67 ? 4.812 -24.297 7.957 1 94.75 67 ALA B C 1
ATOM 3502 O O . ALA B 1 67 ? 4.691 -23.516 8.906 1 94.75 67 ALA B O 1
ATOM 3503 N N . LEU B 1 68 ? 4.715 -23.922 6.727 1 93.94 68 LEU B N 1
ATOM 3504 C CA . LEU B 1 68 ? 4.43 -22.531 6.375 1 93.94 68 LEU B CA 1
ATOM 3505 C C . LEU B 1 68 ? 3.078 -22.109 6.93 1 93.94 68 LEU B C 1
ATOM 3507 O O . LEU B 1 68 ? 2.947 -21 7.473 1 93.94 68 LEU B O 1
ATOM 3511 N N . LEU B 1 69 ? 2.129 -22.953 6.82 1 95.5 69 LEU B N 1
ATOM 3512 C CA . LEU B 1 69 ? 0.776 -22.609 7.25 1 95.5 69 LEU B CA 1
ATOM 3513 C C . LEU B 1 69 ? 0.691 -22.531 8.773 1 95.5 69 LEU B C 1
ATOM 3515 O O . LEU B 1 69 ? -0.07 -21.734 9.32 1 95.5 69 LEU B O 1
ATOM 3519 N N . ARG B 1 70 ? 1.472 -23.344 9.43 1 93.81 70 ARG B N 1
ATOM 3520 C CA . ARG B 1 70 ? 1.558 -23.234 10.883 1 93.81 70 ARG B CA 1
ATOM 3521 C C . ARG B 1 70 ? 2.102 -21.859 11.289 1 93.81 70 ARG B C 1
ATOM 3523 O O . ARG B 1 70 ? 1.631 -21.266 12.258 1 93.81 70 ARG B O 1
ATOM 3530 N N . GLY B 1 71 ? 3.043 -21.453 10.562 1 91 71 GLY B N 1
ATOM 3531 C CA . GLY B 1 71 ? 3.627 -20.141 10.828 1 91 71 GLY B CA 1
ATOM 3532 C C . GLY B 1 71 ? 2.672 -19 10.562 1 91 71 GLY B C 1
ATOM 3533 O O . GLY B 1 71 ? 2.812 -17.922 11.141 1 91 71 GLY B O 1
ATOM 3534 N N . ALA B 1 72 ? 1.727 -19.234 9.734 1 90.56 72 ALA B N 1
ATOM 3535 C CA . ALA B 1 72 ? 0.781 -18.188 9.352 1 90.56 72 ALA B CA 1
ATOM 3536 C C . ALA B 1 72 ? -0.575 -18.406 10.023 1 90.56 72 ALA B C 1
ATOM 3538 O O . ALA B 1 72 ? -1.601 -17.938 9.523 1 90.56 72 ALA B O 1
ATOM 3539 N N . ALA B 1 73 ? -0.6 -19.016 11.094 1 89.5 73 ALA B N 1
ATOM 3540 C CA . ALA B 1 73 ? -1.838 -19.469 11.727 1 89.5 73 ALA B CA 1
ATOM 3541 C C . ALA B 1 73 ? -2.67 -18.281 12.203 1 89.5 73 ALA B C 1
ATOM 3543 O O . ALA B 1 73 ? -3.893 -18.391 12.328 1 89.5 73 ALA B O 1
ATOM 3544 N N . THR B 1 74 ? -2.041 -17.172 12.414 1 85.75 74 THR B N 1
ATOM 3545 C CA . THR B 1 74 ? -2.771 -16.016 12.922 1 85.75 74 THR B CA 1
ATOM 3546 C C . THR B 1 74 ? -3.502 -15.297 11.789 1 85.75 74 THR B C 1
ATOM 3548 O O . THR B 1 74 ? -4.371 -14.461 12.039 1 85.75 74 THR B O 1
ATOM 3551 N N . TYR B 1 75 ? -3.129 -15.578 10.609 1 88.69 75 TYR B N 1
ATOM 3552 C CA . TYR B 1 75 ? -3.828 -15.008 9.461 1 88.69 75 TYR B CA 1
ATOM 3553 C C . TYR B 1 75 ? -5.078 -15.812 9.133 1 88.69 75 TYR B C 1
ATOM 3555 O O . TYR B 1 75 ? -4.98 -16.953 8.664 1 88.69 75 TYR B O 1
ATOM 3563 N N . VAL B 1 76 ? -6.27 -15.273 9.352 1 88.12 76 VAL B N 1
ATOM 3564 C CA . VAL B 1 76 ? -7.527 -15.977 9.109 1 88.12 76 VAL B CA 1
ATOM 3565 C C . VAL B 1 76 ? -8.125 -15.523 7.781 1 88.12 76 VAL B C 1
ATOM 3567 O O . VAL B 1 76 ? -8.758 -14.469 7.707 1 88.12 76 VAL B O 1
ATOM 3570 N N . PRO B 1 77 ? -8 -16.359 6.785 1 91.81 77 PRO B N 1
ATOM 3571 C CA . PRO B 1 77 ? -8.461 -15.945 5.457 1 91.81 77 PRO B CA 1
ATOM 3572 C C . PRO B 1 77 ? -9.93 -16.297 5.207 1 91.81 77 PRO B C 1
ATOM 3574 O O . PRO B 1 77 ? -10.461 -17.203 5.848 1 91.81 77 PRO B O 1
ATOM 3577 N N . HIS B 1 78 ? -10.578 -15.492 4.336 1 92.25 78 HIS B N 1
ATOM 3578 C CA . HIS B 1 78 ? -11.875 -15.836 3.77 1 92.25 78 HIS B CA 1
ATOM 3579 C C . HIS B 1 78 ? -11.727 -16.734 2.543 1 92.25 78 HIS B C 1
ATOM 3581 O O . HIS B 1 78 ? -12.461 -17.703 2.389 1 92.25 78 HIS B O 1
ATOM 3587 N N . TRP B 1 79 ? -10.805 -16.391 1.709 1 96.19 79 TRP B N 1
ATOM 3588 C CA . TRP B 1 79 ? -10.461 -17.156 0.522 1 96.19 79 TRP B CA 1
ATOM 3589 C C . TRP B 1 79 ? -9.125 -17.859 0.702 1 96.19 79 TRP B C 1
ATOM 3591 O O . TRP B 1 79 ? -8.18 -17.297 1.254 1 96.19 79 TRP B O 1
ATOM 3601 N N . GLN B 1 80 ? -9.07 -19.078 0.272 1 97.56 80 GLN B N 1
ATOM 3602 C CA . GLN B 1 80 ? -7.844 -19.875 0.303 1 97.56 80 GLN B CA 1
ATOM 3603 C C . GLN B 1 80 ? -7.504 -20.406 -1.083 1 97.56 80 GLN B C 1
ATOM 3605 O O . GLN B 1 80 ? -8.344 -21.047 -1.732 1 97.56 80 GLN B O 1
ATOM 3610 N N . VAL B 1 81 ? -6.258 -20.141 -1.461 1 98.56 81 VAL B N 1
ATOM 3611 C CA . VAL B 1 81 ? -5.871 -20.516 -2.816 1 98.56 81 VAL B CA 1
ATOM 3612 C C . VAL B 1 81 ? -4.539 -21.266 -2.781 1 98.56 81 VAL B C 1
ATOM 3614 O O . VAL B 1 81 ? -3.568 -20.781 -2.189 1 98.56 81 VAL B O 1
ATOM 3617 N N . LYS B 1 82 ? -4.496 -22.406 -3.314 1 98.69 82 LYS B N 1
ATOM 3618 C CA . LYS B 1 82 ? -3.248 -23.062 -3.695 1 98.69 82 LYS B CA 1
ATOM 3619 C C . LYS B 1 82 ? -2.885 -22.75 -5.145 1 98.69 82 LYS B C 1
ATOM 3621 O O . LYS B 1 82 ? -3.492 -23.297 -6.07 1 98.69 82 LYS B O 1
ATOM 3626 N N . LYS B 1 83 ? -1.938 -21.891 -5.262 1 97.88 83 LYS B N 1
ATOM 3627 C CA . LYS B 1 83 ? -1.451 -21.531 -6.594 1 97.88 83 LYS B CA 1
ATOM 3628 C C . LYS B 1 83 ? -0.525 -22.609 -7.145 1 97.88 83 LYS B C 1
ATOM 3630 O O . LYS B 1 83 ? 0.499 -22.922 -6.535 1 97.88 83 LYS B O 1
ATOM 3635 N N . ILE B 1 84 ? -0.855 -23.172 -8.328 1 97.25 84 ILE B N 1
ATOM 3636 C CA . ILE B 1 84 ? -0.053 -24.219 -8.969 1 97.25 84 ILE B CA 1
ATOM 3637 C C . ILE B 1 84 ? 0.347 -23.766 -10.375 1 97.25 84 ILE B C 1
ATOM 3639 O O . ILE B 1 84 ? -0.137 -22.734 -10.867 1 97.25 84 ILE B O 1
ATOM 3643 N N . ASP B 1 85 ? 1.241 -24.5 -10.914 1 93.94 85 ASP B N 1
ATOM 3644 C CA . ASP B 1 85 ? 1.611 -24.297 -12.312 1 93.94 85 ASP B CA 1
ATOM 3645 C C . ASP B 1 85 ? 0.48 -24.719 -13.25 1 93.94 85 ASP B C 1
ATOM 3647 O O . ASP B 1 85 ? -0.159 -25.766 -13.031 1 93.94 85 ASP B O 1
ATOM 3651 N N . SER B 1 86 ? 0.275 -23.984 -14.289 1 95.38 86 SER B N 1
ATOM 3652 C CA . SER B 1 86 ? -0.82 -24.266 -15.211 1 95.38 86 SER B CA 1
ATOM 3653 C C . SER B 1 86 ? -0.575 -25.562 -15.977 1 95.38 86 SER B C 1
ATOM 3655 O O . SER B 1 86 ? -1.49 -26.109 -16.594 1 95.38 86 SER B O 1
ATOM 3657 N N . THR B 1 87 ? 0.651 -26.031 -15.961 1 95.5 87 THR B N 1
ATOM 3658 C CA . THR B 1 87 ? 0.975 -27.297 -16.625 1 95.5 87 THR B CA 1
ATOM 3659 C C . THR B 1 87 ? 1.201 -28.406 -15.594 1 95.5 87 THR B C 1
ATOM 3661 O O . THR B 1 87 ? 1.814 -29.422 -15.906 1 95.5 87 THR B O 1
ATOM 3664 N N . LEU B 1 88 ? 0.809 -28.141 -14.414 1 97.19 88 LEU B N 1
ATOM 3665 C CA . LEU B 1 88 ? 0.689 -29.125 -13.344 1 97.19 88 LEU B CA 1
ATOM 3666 C C . LEU B 1 88 ? 2.057 -29.672 -12.953 1 97.19 88 LEU B C 1
ATOM 3668 O O . LEU B 1 88 ? 2.164 -30.797 -12.477 1 97.19 88 LEU B O 1
ATOM 3672 N N . ARG B 1 89 ? 3.098 -28.969 -13.203 1 94.69 89 ARG B N 1
ATOM 3673 C CA . ARG B 1 89 ? 4.422 -29.344 -12.727 1 94.69 89 ARG B CA 1
ATOM 3674 C C . ARG B 1 89 ? 4.488 -29.312 -11.203 1 94.69 89 ARG B C 1
ATOM 3676 O O . ARG B 1 89 ? 3.766 -28.547 -10.562 1 94.69 89 ARG B O 1
ATOM 3683 N N . GLY B 1 90 ? 5.324 -30.141 -10.664 1 95.75 90 GLY B N 1
ATOM 3684 C CA . GLY B 1 90 ? 5.598 -30.141 -9.242 1 95.75 90 GLY B CA 1
ATOM 3685 C C . GLY B 1 90 ? 4.719 -31.094 -8.461 1 95.75 90 GLY B C 1
ATOM 3686 O O . GLY B 1 90 ? 4.641 -32.281 -8.789 1 95.75 90 GLY B O 1
ATOM 3687 N N . ASN B 1 91 ? 4.141 -30.609 -7.336 1 97.38 91 ASN B N 1
ATOM 3688 C CA . ASN B 1 91 ? 3.463 -31.5 -6.395 1 97.38 91 ASN B CA 1
ATOM 3689 C C . ASN B 1 91 ? 2.037 -31.031 -6.117 1 97.38 91 ASN B C 1
ATOM 3691 O O . ASN B 1 91 ? 1.645 -30.875 -4.957 1 97.38 91 ASN B O 1
ATOM 3695 N N . PRO B 1 92 ? 1.252 -30.875 -7.164 1 97.69 92 PRO B N 1
ATOM 3696 C CA . PRO B 1 92 ? -0.099 -30.359 -6.922 1 97.69 92 PRO B CA 1
ATOM 3697 C C . PRO B 1 92 ? -0.9 -31.234 -5.965 1 97.69 92 PRO B C 1
ATOM 3699 O O . PRO B 1 92 ? -1.606 -30.719 -5.094 1 97.69 92 PRO B O 1
ATOM 3702 N N . GLY B 1 93 ? -0.782 -32.594 -6.09 1 98.06 93 GLY B N 1
ATOM 3703 C CA . GLY B 1 93 ? -1.53 -33.469 -5.211 1 98.06 93 GLY B CA 1
ATOM 3704 C C . GLY B 1 93 ? -1.077 -33.406 -3.766 1 98.06 93 GLY B C 1
ATOM 3705 O O . GLY B 1 93 ? -1.897 -33.25 -2.859 1 98.06 93 GLY B O 1
ATOM 3706 N N . GLY B 1 94 ? 0.196 -33.531 -3.559 1 98.06 94 GLY B N 1
ATOM 3707 C CA . GLY B 1 94 ? 0.745 -33.469 -2.211 1 98.06 94 GLY B CA 1
ATOM 3708 C C . GLY B 1 94 ? 0.498 -32.156 -1.507 1 98.06 94 GLY B C 1
ATOM 3709 O O . GLY B 1 94 ? 0.163 -32.125 -0.321 1 98.06 94 GLY B O 1
ATOM 3710 N N . GLU B 1 95 ? 0.604 -31.125 -2.184 1 98.31 95 GLU B N 1
ATOM 3711 C CA . GLU B 1 95 ? 0.478 -29.797 -1.593 1 98.31 95 GLU B CA 1
ATOM 3712 C C . GLU B 1 95 ? -0.98 -29.453 -1.293 1 98.31 95 GLU B C 1
ATOM 3714 O O . GLU B 1 95 ? -1.287 -28.875 -0.253 1 98.31 95 GLU B O 1
ATOM 3719 N N . LEU B 1 96 ? -1.872 -29.797 -2.244 1 98.25 96 LEU B N 1
ATOM 3720 C CA . LEU B 1 96 ? -3.271 -29.484 -1.978 1 98.25 96 LEU B CA 1
ATOM 3721 C C . LEU B 1 96 ? -3.787 -30.266 -0.778 1 98.25 96 LEU B C 1
ATOM 3723 O O . LEU B 1 96 ? -4.535 -29.734 0.046 1 98.25 96 LEU B O 1
ATOM 3727 N N . GLU B 1 97 ? -3.373 -31.531 -0.685 1 98 97 GLU B N 1
ATOM 3728 C CA . GLU B 1 97 ? -3.799 -32.344 0.456 1 98 97 GLU B CA 1
ATOM 3729 C C . GLU B 1 97 ? -3.285 -31.75 1.768 1 98 97 GLU B C 1
ATOM 3731 O O . GLU B 1 97 ? -4.027 -31.656 2.748 1 98 97 GLU B O 1
ATOM 3736 N N . ALA B 1 98 ? -2.039 -31.375 1.809 1 98.06 98 ALA B N 1
ATOM 3737 C CA . ALA B 1 98 ? -1.438 -30.781 3 1 98.06 98 ALA B CA 1
ATOM 3738 C C . ALA B 1 98 ? -2.152 -29.484 3.387 1 98.06 98 ALA B C 1
ATOM 3740 O O . ALA B 1 98 ? -2.426 -29.25 4.566 1 98.06 98 ALA B O 1
ATOM 3741 N N . MET B 1 99 ? -2.479 -28.672 2.416 1 97.88 99 MET B N 1
ATOM 3742 C CA . MET B 1 99 ? -3.131 -27.406 2.703 1 97.88 99 MET B CA 1
ATOM 3743 C C . MET B 1 99 ? -4.566 -27.625 3.174 1 97.88 99 MET B C 1
ATOM 3745 O O . MET B 1 99 ? -5.031 -26.938 4.094 1 97.88 99 MET B O 1
ATOM 3749 N N . MET B 1 100 ? -5.266 -28.562 2.543 1 97.44 100 MET B N 1
ATOM 3750 C CA . MET B 1 100 ? -6.613 -28.891 2.998 1 97.44 100 MET B CA 1
ATOM 3751 C C . MET B 1 100 ? -6.602 -29.312 4.465 1 97.44 100 MET B C 1
ATOM 3753 O O . MET B 1 100 ? -7.457 -28.891 5.242 1 97.44 100 MET B O 1
ATOM 3757 N N . ALA B 1 101 ? -5.645 -30.094 4.793 1 96.19 101 ALA B N 1
ATOM 3758 C CA . ALA B 1 101 ? -5.535 -30.578 6.168 1 96.19 101 ALA B CA 1
ATOM 3759 C C . ALA B 1 101 ? -5.23 -29.438 7.133 1 96.19 101 ALA B C 1
ATOM 3761 O O . ALA B 1 101 ? -5.867 -29.312 8.18 1 96.19 101 ALA B O 1
ATOM 3762 N N . ALA B 1 102 ? -4.273 -28.625 6.797 1 96.06 102 ALA B N 1
ATOM 3763 C CA . ALA B 1 102 ? -3.824 -27.547 7.668 1 96.06 102 ALA B CA 1
ATOM 3764 C C . ALA B 1 102 ? -4.926 -26.516 7.871 1 96.06 102 ALA B C 1
ATOM 3766 O O . ALA B 1 102 ? -5.066 -25.953 8.961 1 96.06 102 ALA B O 1
ATOM 3767 N N . GLN B 1 103 ? -5.703 -26.266 6.828 1 95.19 103 GLN B N 1
ATOM 3768 C CA . GLN B 1 103 ? -6.68 -25.188 6.863 1 95.19 103 GLN B CA 1
ATOM 3769 C C . GLN B 1 103 ? -8.07 -25.719 7.227 1 95.19 103 GLN B C 1
ATOM 3771 O O . GLN B 1 103 ? -9.008 -24.938 7.387 1 95.19 103 GLN B O 1
ATOM 3776 N N . GLY B 1 104 ? -8.195 -26.984 7.281 1 93.62 104 GLY B N 1
ATOM 3777 C CA . GLY B 1 104 ? -9.469 -27.594 7.637 1 93.62 104 GLY B CA 1
ATOM 3778 C C . GLY B 1 104 ? -10.492 -27.531 6.52 1 93.62 104 GLY B C 1
ATOM 3779 O O . GLY B 1 104 ? -11.695 -27.438 6.773 1 93.62 104 GLY B O 1
ATOM 3780 N N . CYS B 1 105 ? -10.023 -27.578 5.293 1 94.62 105 CYS B N 1
ATOM 3781 C CA . CYS B 1 105 ? -10.93 -27.562 4.152 1 94.62 105 CYS B CA 1
ATOM 3782 C C . CYS B 1 105 ? -11.445 -28.969 3.842 1 94.62 105 CYS B C 1
ATOM 3784 O O . CYS B 1 105 ? -10.672 -29.922 3.861 1 94.62 105 CYS B O 1
ATOM 3786 N N . ARG B 1 106 ? -12.672 -29.031 3.549 1 92.88 106 ARG B N 1
ATOM 3787 C CA . ARG B 1 106 ? -13.273 -30.312 3.207 1 92.88 106 ARG B CA 1
ATOM 3788 C C . ARG B 1 106 ? -13.227 -30.562 1.702 1 92.88 106 ARG B C 1
ATOM 3790 O O . ARG B 1 106 ? -13.164 -31.703 1.255 1 92.88 106 ARG B O 1
ATOM 3797 N N . MET B 1 107 ? -13.273 -29.484 0.975 1 96.19 107 MET B N 1
ATOM 3798 C CA . MET B 1 107 ? -13.297 -29.578 -0.482 1 96.19 107 MET B CA 1
ATOM 3799 C C . MET B 1 107 ? -12.148 -28.781 -1.1 1 96.19 107 MET B C 1
ATOM 3801 O O . MET B 1 107 ? -11.758 -27.734 -0.577 1 96.19 107 MET B O 1
ATOM 3805 N N . ALA B 1 108 ? -11.633 -29.375 -2.105 1 98.19 108 ALA B N 1
ATOM 3806 C CA . ALA B 1 108 ? -10.742 -28.625 -2.992 1 98.19 108 ALA B CA 1
ATOM 3807 C C . ALA B 1 108 ? -11.32 -28.531 -4.398 1 98.19 108 ALA B C 1
ATOM 3809 O O . ALA B 1 108 ? -11.805 -29.516 -4.945 1 98.19 108 ALA B O 1
ATOM 3810 N N . VAL B 1 109 ? -11.398 -27.359 -4.895 1 98.69 109 VAL B N 1
ATOM 3811 C CA . VAL B 1 109 ? -11.812 -27.141 -6.273 1 98.69 109 VAL B CA 1
ATOM 3812 C C . VAL B 1 109 ? -10.594 -26.828 -7.141 1 98.69 109 VAL B C 1
ATOM 3814 O O . VAL B 1 109 ? -9.953 -25.781 -6.98 1 98.69 109 VAL B O 1
ATOM 3817 N N . VAL B 1 110 ? -10.281 -27.75 -8.094 1 98.88 110 VAL B N 1
ATOM 3818 C CA . VAL B 1 110 ? -9.094 -27.672 -8.938 1 98.88 110 VAL B CA 1
ATOM 3819 C C . VAL B 1 110 ? -9.492 -27.156 -10.328 1 98.88 110 VAL B C 1
ATOM 3821 O O . VAL B 1 110 ? -10.219 -27.844 -11.055 1 98.88 110 VAL B O 1
ATOM 3824 N N . ALA B 1 111 ? -9.086 -25.984 -10.664 1 98.81 111 ALA B N 1
ATOM 3825 C CA . ALA B 1 111 ? -9.281 -25.375 -11.977 1 98.81 111 ALA B CA 1
ATOM 3826 C C . ALA B 1 111 ? -7.984 -24.766 -12.492 1 98.81 111 ALA B C 1
ATOM 3828 O O . ALA B 1 111 ? -7.805 -23.547 -12.43 1 98.81 111 ALA B O 1
ATOM 3829 N N . PRO B 1 112 ? -7.133 -25.516 -13.102 1 98.38 112 PRO B N 1
ATOM 3830 C CA . PRO B 1 112 ? -5.777 -25.078 -13.438 1 98.38 112 PRO B CA 1
ATOM 3831 C C . PRO B 1 112 ? -5.723 -24.297 -14.75 1 98.38 112 PRO B C 1
ATOM 3833 O O . PRO B 1 112 ? -4.656 -23.812 -15.141 1 98.38 112 PRO B O 1
ATOM 3836 N N . ALA B 1 113 ? -6.805 -24.125 -15.477 1 98.06 113 ALA B N 1
ATOM 3837 C CA . ALA B 1 113 ? -6.82 -23.5 -16.781 1 98.06 113 ALA B CA 1
ATOM 3838 C C . ALA B 1 113 ? -6.27 -22.078 -16.719 1 98.06 113 ALA B C 1
ATOM 3840 O O . ALA B 1 113 ? -6.449 -21.391 -15.703 1 98.06 113 ALA B O 1
ATOM 3841 N N . TYR B 1 114 ? -5.637 -21.672 -17.719 1 97 114 TYR B N 1
ATOM 3842 C CA . TYR B 1 114 ? -5.168 -20.312 -18 1 97 114 TYR B CA 1
ATOM 3843 C C . TYR B 1 114 ? -5.379 -19.953 -19.453 1 97 114 TYR B C 1
ATOM 3845 O O . TYR B 1 114 ? -4.422 -19.891 -20.234 1 97 114 TYR B O 1
ATOM 3853 N N . PRO B 1 115 ? -6.539 -19.594 -19.812 1 96.38 115 PRO B N 1
ATOM 3854 C CA . PRO B 1 115 ? -6.945 -19.453 -21.203 1 96.38 115 PRO B CA 1
ATOM 3855 C C . PRO B 1 115 ? -6.043 -18.516 -22 1 96.38 115 PRO B C 1
ATOM 3857 O O . PRO B 1 115 ? -5.656 -18.828 -23.141 1 96.38 115 PRO B O 1
ATOM 3860 N N . SER B 1 116 ? -5.621 -17.422 -21.406 1 89.56 116 SER B N 1
ATOM 3861 C CA . SER B 1 116 ? -4.816 -16.438 -22.125 1 89.56 116 SER B CA 1
ATOM 3862 C C . SER B 1 116 ? -3.443 -17 -22.484 1 89.56 116 SER B C 1
ATOM 3864 O O . SER B 1 116 ? -2.777 -16.5 -23.391 1 89.56 116 SER B O 1
ATOM 3866 N N . ALA B 1 117 ? -3.043 -18.078 -21.797 1 88.81 117 ALA B N 1
ATOM 3867 C CA . ALA B 1 117 ? -1.767 -18.719 -22.094 1 88.81 117 ALA B CA 1
ATOM 3868 C C . ALA B 1 117 ? -1.974 -20.016 -22.875 1 88.81 117 ALA B C 1
ATOM 3870 O O . ALA B 1 117 ? -1.048 -20.812 -23 1 88.81 117 ALA B O 1
ATOM 3871 N N . GLY B 1 118 ? -3.199 -20.25 -23.234 1 94.75 118 GLY B N 1
ATOM 3872 C CA . GLY B 1 118 ? -3.51 -21.422 -24.047 1 94.75 118 GLY B CA 1
ATOM 3873 C C . GLY B 1 118 ? -3.619 -22.703 -23.234 1 94.75 118 GLY B C 1
ATOM 3874 O O . GLY B 1 118 ? -3.496 -23.797 -23.781 1 94.75 118 GLY B O 1
ATOM 3875 N N . ARG B 1 119 ? -3.795 -22.625 -21.953 1 97.31 119 ARG B N 1
ATOM 3876 C CA . ARG B 1 119 ? -3.963 -23.781 -21.078 1 97.31 119 ARG B CA 1
ATOM 3877 C C . ARG B 1 119 ? -5.438 -24.047 -20.812 1 97.31 119 ARG B C 1
ATOM 3879 O O . ARG B 1 119 ? -6.125 -23.219 -20.203 1 97.31 119 ARG B O 1
ATOM 3886 N N . HIS B 1 120 ? -5.871 -25.203 -21.188 1 98.19 120 HIS B N 1
ATOM 3887 C CA . HIS B 1 120 ? -7.281 -25.562 -21.078 1 98.19 120 HIS B CA 1
ATOM 3888 C C . HIS B 1 120 ? -7.465 -26.891 -20.344 1 98.19 120 HIS B C 1
ATOM 3890 O O . HIS B 1 120 ? -6.566 -27.734 -20.359 1 98.19 120 HIS B O 1
ATOM 3896 N N . THR B 1 121 ? -8.492 -27.031 -19.688 1 98.69 121 THR B N 1
ATOM 3897 C CA . THR B 1 121 ? -8.938 -28.297 -19.109 1 98.69 121 THR B CA 1
ATOM 3898 C C . THR B 1 121 ? -10.234 -28.766 -19.75 1 98.69 121 THR B C 1
ATOM 3900 O O . THR B 1 121 ? -11.234 -28.031 -19.75 1 98.69 121 THR B O 1
ATOM 3903 N N . ARG B 1 122 ? -10.195 -29.906 -20.328 1 98.19 122 ARG B N 1
ATOM 3904 C CA . ARG B 1 122 ? -11.359 -30.531 -20.953 1 98.19 122 ARG B CA 1
ATOM 3905 C C . ARG B 1 122 ? -11.469 -32 -20.547 1 98.19 122 ARG B C 1
ATOM 3907 O O . ARG B 1 122 ? -10.531 -32.781 -20.734 1 98.19 122 ARG B O 1
ATOM 3914 N N . ASP B 1 123 ? -12.625 -32.312 -20.031 1 97.94 123 ASP B N 1
ATOM 3915 C CA . ASP B 1 123 ? -12.891 -33.688 -19.578 1 97.94 123 ASP B CA 1
ATOM 3916 C C . ASP B 1 123 ? -11.836 -34.156 -18.594 1 97.94 123 ASP B C 1
ATOM 3918 O O . ASP B 1 123 ? -11.336 -35.281 -18.688 1 97.94 123 ASP B O 1
ATOM 3922 N N . GLY B 1 124 ? -11.406 -33.281 -17.766 1 98.38 124 GLY B N 1
ATOM 3923 C CA . GLY B 1 124 ? -10.469 -33.594 -16.703 1 98.38 124 GLY B CA 1
ATOM 3924 C C . GLY B 1 124 ? -9.031 -33.688 -17.172 1 98.38 124 GLY B C 1
ATOM 3925 O O . GLY B 1 124 ? -8.141 -34.031 -16.406 1 98.38 124 GLY B O 1
ATOM 3926 N N . ARG B 1 125 ? -8.797 -33.344 -18.453 1 98.56 125 ARG B N 1
ATOM 3927 C CA . ARG B 1 125 ? -7.457 -33.406 -19.031 1 98.56 125 ARG B CA 1
ATOM 3928 C C . ARG B 1 125 ? -6.918 -31.984 -19.312 1 98.56 125 ARG B C 1
ATOM 3930 O O . ARG B 1 125 ? -7.668 -31.109 -19.734 1 98.56 125 ARG B O 1
ATOM 3937 N N . CYS B 1 126 ? -5.656 -31.844 -19.062 1 98.5 126 CYS B N 1
ATOM 3938 C CA . CYS B 1 126 ? -5 -30.562 -19.312 1 98.5 126 CYS B CA 1
ATOM 3939 C C . CYS B 1 126 ? -4.402 -30.5 -20.703 1 98.5 126 CYS B C 1
ATOM 3941 O O . CYS B 1 126 ? -3.732 -31.438 -21.141 1 98.5 126 CYS B O 1
ATOM 3943 N N . TYR B 1 127 ? -4.68 -29.391 -21.438 1 98.38 127 TYR B N 1
ATOM 3944 C CA . TYR B 1 127 ? -4.176 -29.172 -22.781 1 98.38 127 TYR B CA 1
ATOM 3945 C C . TYR B 1 127 ? -3.365 -27.875 -22.859 1 98.38 127 TYR B C 1
ATOM 3947 O O . TYR B 1 127 ? -3.703 -26.891 -22.203 1 98.38 127 TYR B O 1
ATOM 3955 N N . VAL B 1 128 ? -2.281 -27.891 -23.625 1 96.62 128 VAL B N 1
ATOM 3956 C CA . VAL B 1 128 ? -1.482 -26.719 -23.969 1 96.62 128 VAL B CA 1
ATOM 3957 C C . VAL B 1 128 ? -1.629 -26.406 -25.453 1 96.62 128 VAL B C 1
ATOM 3959 O O . VAL B 1 128 ? -1.099 -27.125 -26.297 1 96.62 128 VAL B O 1
ATOM 3962 N N . HIS B 1 129 ? -2.354 -25.359 -25.703 1 95.56 129 HIS B N 1
ATOM 3963 C CA . HIS B 1 129 ? -2.652 -24.984 -27.078 1 95.56 129 HIS B CA 1
ATOM 3964 C C . HIS B 1 129 ? -3.207 -26.172 -27.859 1 95.56 129 HIS B C 1
ATOM 3966 O O . HIS B 1 129 ? -2.725 -26.469 -28.953 1 95.56 129 HIS B O 1
ATOM 3972 N N . GLY B 1 130 ? -4.035 -26.828 -27.234 1 96.75 130 GLY B N 1
ATOM 3973 C CA . GLY B 1 130 ? -4.77 -27.906 -27.891 1 96.75 130 GLY B CA 1
ATOM 3974 C C . GLY B 1 130 ? -4.055 -29.234 -27.844 1 96.75 130 GLY B C 1
ATOM 3975 O O . GLY B 1 130 ? -4.629 -30.266 -28.188 1 96.75 130 GLY B O 1
ATOM 3976 N N . VAL B 1 131 ? -2.789 -29.297 -27.359 1 97.81 131 VAL B N 1
ATOM 3977 C CA . VAL B 1 131 ? -2.01 -30.531 -27.266 1 97.81 131 VAL B CA 1
ATOM 3978 C C . VAL B 1 131 ? -2.074 -31.062 -25.828 1 97.81 131 VAL B C 1
ATOM 3980 O O . VAL B 1 131 ? -1.881 -30.312 -24.875 1 97.81 131 VAL B O 1
ATOM 3983 N N . PRO B 1 132 ? -2.385 -32.406 -25.703 1 98.12 132 PRO B N 1
ATOM 3984 C CA . PRO B 1 132 ? -2.379 -32.969 -24.359 1 98.12 132 PRO B CA 1
ATOM 3985 C C . PRO B 1 132 ? -1.058 -32.75 -23.625 1 98.12 132 PRO B C 1
ATOM 3987 O O . PRO B 1 132 ? 0.012 -32.812 -24.234 1 98.12 132 PRO B O 1
ATOM 3990 N N . LEU B 1 133 ? -1.23 -32.469 -22.328 1 97.19 133 LEU B N 1
ATOM 3991 C CA . LEU B 1 133 ? -0.098 -32.031 -21.516 1 97.19 133 LEU B CA 1
ATOM 3992 C C . LEU B 1 133 ? 1.048 -33.062 -21.609 1 97.19 133 LEU B C 1
ATOM 3994 O O . LEU B 1 133 ? 2.209 -32.656 -21.75 1 97.19 133 LEU B O 1
ATOM 3998 N N . ASP B 1 134 ? 0.799 -34.375 -21.578 1 96.38 134 ASP B N 1
ATOM 3999 C CA . ASP B 1 134 ? 1.821 -35.406 -21.562 1 96.38 134 ASP B CA 1
ATOM 4000 C C . ASP B 1 134 ? 2.463 -35.594 -22.938 1 96.38 134 ASP B C 1
ATOM 4002 O O . ASP B 1 134 ? 3.357 -36.406 -23.109 1 96.38 134 ASP B O 1
ATOM 4006 N N . GLN B 1 135 ? 2.031 -34.812 -23.906 1 96.19 135 GLN B N 1
ATOM 4007 C CA . GLN B 1 135 ? 2.6 -34.844 -25.25 1 96.19 135 GLN B CA 1
ATOM 4008 C C . GLN B 1 135 ? 3.297 -33.531 -25.578 1 96.19 135 GLN B C 1
ATOM 4010 O O . GLN B 1 135 ? 3.605 -33.25 -26.734 1 96.19 135 GLN B O 1
ATOM 4015 N N . THR B 1 136 ? 3.441 -32.75 -24.594 1 94.06 136 THR B N 1
ATOM 4016 C CA . THR B 1 136 ? 4.105 -31.453 -24.766 1 94.06 136 THR B CA 1
ATOM 4017 C C . THR B 1 136 ? 5.52 -31.5 -24.188 1 94.06 136 THR B C 1
ATOM 4019 O O . THR B 1 136 ? 5.965 -32.531 -23.703 1 94.06 136 THR B O 1
ATOM 4022 N N . GLU B 1 137 ? 6.211 -30.391 -24.203 1 88 137 GLU B N 1
ATOM 4023 C CA . GLU B 1 137 ? 7.574 -30.281 -23.703 1 88 137 GLU B CA 1
ATOM 4024 C C . GLU B 1 137 ? 7.629 -30.516 -22.203 1 88 137 GLU B C 1
ATOM 4026 O O . GLU B 1 137 ? 8.672 -30.906 -21.656 1 88 137 GLU B O 1
ATOM 4031 N N . PHE B 1 138 ? 6.512 -30.359 -21.594 1 89.44 138 PHE B N 1
ATOM 4032 C CA . PHE B 1 138 ? 6.473 -30.484 -20.141 1 89.44 138 PHE B CA 1
ATOM 4033 C C . PHE B 1 138 ? 6.57 -31.938 -19.703 1 89.44 138 PHE B C 1
ATOM 4035 O O . PHE B 1 138 ? 6.902 -32.219 -18.547 1 89.44 138 PHE B O 1
ATOM 4042 N N . ALA B 1 139 ? 6.277 -32.781 -20.578 1 91.25 139 ALA B N 1
ATOM 4043 C CA . ALA B 1 139 ? 6.414 -34.219 -20.312 1 91.25 139 ALA B CA 1
ATOM 4044 C C . ALA B 1 139 ? 7.871 -34.594 -20.047 1 91.25 139 ALA B C 1
ATOM 4046 O O . ALA B 1 139 ? 8.148 -35.531 -19.297 1 91.25 139 ALA B O 1
ATOM 4047 N N . SER B 1 140 ? 8.781 -33.781 -20.578 1 86.06 140 SER B N 1
ATOM 4048 C CA . SER B 1 140 ? 10.203 -34.062 -20.453 1 86.06 140 SER B CA 1
ATOM 4049 C C . SER B 1 140 ? 10.922 -32.969 -19.672 1 86.06 140 SER B C 1
ATOM 4051 O O . SER B 1 140 ? 12.133 -32.75 -19.828 1 86.06 140 SER B O 1
ATOM 4053 N N . ASP B 1 141 ? 10.102 -32.188 -18.984 1 82 141 ASP B N 1
ATOM 4054 C CA . ASP B 1 141 ? 10.742 -31.188 -18.156 1 82 141 ASP B CA 1
ATOM 4055 C C . ASP B 1 141 ? 11.875 -31.812 -17.328 1 82 141 ASP B C 1
ATOM 4057 O O . ASP B 1 141 ? 11.703 -32.844 -16.703 1 82 141 ASP B O 1
ATOM 4061 N N . PRO B 1 142 ? 13.023 -31.188 -17.234 1 74.06 142 PRO B N 1
ATOM 4062 C CA . PRO B 1 142 ? 14.188 -31.797 -16.594 1 74.06 142 PRO B CA 1
ATOM 4063 C C . PRO B 1 142 ? 14.023 -31.938 -15.086 1 74.06 142 PRO B C 1
ATOM 4065 O O . PRO B 1 142 ? 14.594 -32.844 -14.484 1 74.06 142 PRO B O 1
ATOM 4068 N N . LYS B 1 143 ? 13.234 -31.156 -14.469 1 77.75 143 LYS B N 1
ATOM 4069 C CA . LYS B 1 143 ? 13.141 -31.141 -13.008 1 77.75 143 LYS B CA 1
ATOM 4070 C C . LYS B 1 143 ? 11.836 -31.781 -12.539 1 77.75 143 LYS B C 1
ATOM 4072 O O . LYS B 1 143 ? 11.82 -32.531 -11.578 1 77.75 143 LYS B O 1
ATOM 4077 N N . THR B 1 144 ? 10.805 -31.406 -13.32 1 88.81 144 THR B N 1
ATOM 4078 C CA . THR B 1 144 ? 9.484 -31.844 -12.875 1 88.81 144 THR B CA 1
ATOM 4079 C C . THR B 1 144 ? 8.656 -32.344 -14.055 1 88.81 144 THR B C 1
ATOM 4081 O O . THR B 1 144 ? 7.648 -31.719 -14.414 1 88.81 144 THR B O 1
ATOM 4084 N N . PRO B 1 145 ? 9.055 -33.469 -14.617 1 91.25 145 PRO B N 1
ATOM 4085 C CA . PRO B 1 145 ? 8.297 -33.969 -15.766 1 91.25 145 PRO B CA 1
ATOM 4086 C C . PRO B 1 145 ? 6.863 -34.344 -15.406 1 91.25 145 PRO B C 1
ATOM 4088 O O . PRO B 1 145 ? 6.605 -34.844 -14.305 1 91.25 145 PRO B O 1
ATOM 4091 N N . VAL B 1 146 ? 5.984 -34.125 -16.328 1 94.62 146 VAL B N 1
ATOM 4092 C CA . VAL B 1 146 ? 4.574 -34.469 -16.156 1 94.62 146 VAL B CA 1
ATOM 4093 C C . VAL B 1 146 ? 4.191 -35.562 -17.156 1 94.62 146 VAL B C 1
ATOM 4095 O O . VAL B 1 146 ? 4.129 -35.312 -18.359 1 94.62 146 VAL B O 1
ATOM 4098 N N . SER B 1 147 ? 3.818 -36.625 -16.656 1 94.38 147 SER B N 1
ATOM 4099 C CA . SER B 1 147 ? 3.707 -37.781 -17.5 1 94.38 147 SER B CA 1
ATOM 4100 C C . SER B 1 147 ? 2.254 -38.062 -17.875 1 94.38 147 SER B C 1
ATOM 4102 O O . SER B 1 147 ? 1.969 -39 -18.625 1 94.38 147 SER B O 1
ATOM 4104 N N . ARG B 1 148 ? 1.322 -37.344 -17.312 1 97.31 148 ARG B N 1
ATOM 4105 C CA . ARG B 1 148 ? -0.101 -37.562 -17.562 1 97.31 148 ARG B CA 1
ATOM 4106 C C . ARG B 1 148 ? -0.798 -36.25 -17.891 1 97.31 148 ARG B C 1
ATOM 4108 O O . ARG B 1 148 ? -0.375 -35.188 -17.438 1 97.31 148 ARG B O 1
ATOM 4115 N N . ALA B 1 149 ? -1.806 -36.344 -18.672 1 98.12 149 ALA B N 1
ATOM 4116 C CA . ALA B 1 149 ? -2.645 -35.188 -18.922 1 98.12 149 ALA B CA 1
ATOM 4117 C C . ALA B 1 149 ? -3.891 -35.188 -18.047 1 98.12 149 ALA B C 1
ATOM 4119 O O . ALA B 1 149 ? -4.531 -34.156 -17.859 1 98.12 149 ALA B O 1
ATOM 4120 N N . GLU B 1 150 ? -4.281 -36.406 -17.641 1 98.5 150 GLU B N 1
ATOM 4121 C CA . GLU B 1 150 ? -5.43 -36.562 -16.75 1 98.5 150 GLU B CA 1
ATOM 4122 C C . GLU B 1 150 ? -5.121 -36 -15.359 1 98.5 150 GLU B C 1
ATOM 4124 O O . GLU B 1 150 ? -4.285 -36.562 -14.648 1 98.5 150 GLU B O 1
ATOM 4129 N N . ILE B 1 151 ? -5.832 -34.969 -14.961 1 98.69 151 ILE B N 1
ATOM 4130 C CA . ILE B 1 151 ? -5.527 -34.219 -13.734 1 98.69 151 ILE B CA 1
ATOM 4131 C C . ILE B 1 151 ? -5.742 -35.125 -12.523 1 98.69 151 ILE B C 1
ATOM 4133 O O . ILE B 1 151 ? -4.949 -35.125 -11.578 1 98.69 151 ILE B O 1
ATOM 4137 N N . SER B 1 152 ? -6.773 -36 -12.57 1 98.56 152 SER B N 1
ATOM 4138 C CA . SER B 1 152 ? -7.039 -36.906 -11.461 1 98.56 152 SER B CA 1
ATOM 4139 C C . SER B 1 152 ? -5.891 -37.906 -11.266 1 98.56 152 SER B C 1
ATOM 4141 O O . SER B 1 152 ? -5.555 -38.25 -10.141 1 98.56 152 SER B O 1
ATOM 4143 N N . GLU B 1 153 ? -5.281 -38.312 -12.359 1 98.25 153 GLU B N 1
ATOM 4144 C CA . GLU B 1 153 ? -4.148 -39.219 -12.281 1 98.25 153 GLU B CA 1
ATOM 4145 C C . GLU B 1 153 ? -2.918 -38.531 -11.695 1 98.25 153 GLU B C 1
ATOM 4147 O O . GLU B 1 153 ? -2.172 -39.125 -10.922 1 98.25 153 GLU B O 1
ATOM 4152 N N . ILE B 1 154 ? -2.807 -37.312 -12.086 1 98.12 154 ILE B N 1
ATOM 4153 C CA . ILE B 1 154 ? -1.673 -36.531 -11.57 1 98.12 154 ILE B CA 1
ATOM 4154 C C . ILE B 1 154 ? -1.811 -36.375 -10.062 1 98.12 154 ILE B C 1
ATOM 4156 O O . ILE B 1 154 ? -0.858 -36.594 -9.312 1 98.12 154 ILE B O 1
ATOM 4160 N N . ILE B 1 155 ? -2.953 -36 -9.617 1 98.25 155 ILE B N 1
ATOM 4161 C CA . ILE B 1 155 ? -3.207 -35.812 -8.195 1 98.25 155 ILE B CA 1
ATOM 4162 C C . ILE B 1 155 ? -3.041 -37.125 -7.453 1 98.25 155 ILE B C 1
ATOM 4164 O O . ILE B 1 155 ? -2.438 -37.188 -6.379 1 98.25 155 ILE B O 1
ATOM 4168 N N . ALA B 1 156 ? -3.42 -38.25 -8.047 1 97.38 156 ALA B N 1
ATOM 4169 C CA . ALA B 1 156 ? -3.406 -39.562 -7.418 1 97.38 156 ALA B CA 1
ATOM 4170 C C . ALA B 1 156 ? -1.979 -40.062 -7.227 1 97.38 156 ALA B C 1
ATOM 4172 O O . ALA B 1 156 ? -1.726 -40.938 -6.387 1 97.38 156 ALA B O 1
ATOM 4173 N N . MET B 1 157 ? -1.079 -39.5 -7.949 1 96.5 157 MET B N 1
ATOM 4174 C CA . MET B 1 157 ? 0.325 -39.875 -7.789 1 96.5 157 MET B CA 1
ATOM 4175 C C . MET B 1 157 ? 0.855 -39.438 -6.43 1 96.5 157 MET B C 1
ATOM 4177 O O . MET B 1 157 ? 1.849 -39.969 -5.941 1 96.5 157 MET B O 1
ATOM 4181 N N . GLN B 1 158 ? 0.133 -38.5 -5.816 1 96.94 158 GLN B N 1
ATOM 4182 C CA . GLN B 1 158 ? 0.71 -37.875 -4.629 1 96.94 158 GLN B CA 1
ATOM 4183 C C . GLN B 1 158 ? -0.308 -37.812 -3.494 1 96.94 158 GLN B C 1
ATOM 4185 O O . GLN B 1 158 ? 0.033 -37.438 -2.369 1 96.94 158 GLN B O 1
ATOM 4190 N N . SER B 1 159 ? -1.534 -38.094 -3.793 1 96.69 159 SER B N 1
ATOM 4191 C CA . SER B 1 159 ? -2.615 -37.969 -2.822 1 96.69 159 SER B CA 1
ATOM 4192 C C . SER B 1 159 ? -3.645 -39.062 -2.988 1 96.69 159 SER B C 1
ATOM 4194 O O . SER B 1 159 ? -3.838 -39.594 -4.09 1 96.69 159 SER B O 1
ATOM 4196 N N . ARG B 1 160 ? -4.301 -39.375 -1.853 1 94.31 160 ARG B N 1
ATOM 4197 C CA . ARG B 1 160 ? -5.312 -40.438 -1.89 1 94.31 160 ARG B CA 1
ATOM 4198 C C . ARG B 1 160 ? -6.719 -39.844 -1.899 1 94.31 160 ARG B C 1
ATOM 4200 O O . ARG B 1 160 ? -7.707 -40.562 -1.854 1 94.31 160 ARG B O 1
ATOM 4207 N N . LEU B 1 161 ? -6.812 -38.562 -1.996 1 96.06 161 LEU B N 1
ATOM 4208 C CA . LEU B 1 161 ? -8.117 -37.938 -1.994 1 96.06 161 LEU B CA 1
ATOM 4209 C C . LEU B 1 161 ? -8.898 -38.281 -3.258 1 96.06 161 LEU B C 1
ATOM 4211 O O . LEU B 1 161 ? -8.336 -38.281 -4.359 1 96.06 161 LEU B O 1
ATOM 4215 N N . PRO B 1 162 ? -10.164 -38.625 -3.102 1 95.94 162 PRO B N 1
ATOM 4216 C CA . PRO B 1 162 ? -10.984 -38.906 -4.285 1 95.94 162 PRO B CA 1
ATOM 4217 C C . PRO B 1 162 ? -11.211 -37.688 -5.152 1 95.94 162 PRO B C 1
ATOM 4219 O O . PRO B 1 162 ? -11.406 -36.594 -4.629 1 95.94 162 PRO B O 1
ATOM 4222 N N . CYS B 1 163 ? -11.172 -37.875 -6.484 1 97.19 163 CYS B N 1
ATOM 4223 C CA . CYS B 1 163 ? -11.367 -36.812 -7.438 1 97.19 163 CYS B CA 1
ATOM 4224 C C . CYS B 1 163 ? -12.641 -37 -8.242 1 97.19 163 CYS B C 1
ATOM 4226 O O . CYS B 1 163 ? -13.008 -38.125 -8.57 1 97.19 163 CYS B O 1
ATOM 4228 N N . LEU B 1 164 ? -13.328 -35.938 -8.445 1 96.06 164 LEU B N 1
ATOM 4229 C CA . LEU B 1 164 ? -14.492 -35.906 -9.328 1 96.06 164 LEU B CA 1
ATOM 4230 C C . LEU B 1 164 ? -14.336 -34.781 -10.375 1 96.06 164 LEU B C 1
ATOM 4232 O O . LEU B 1 164 ? -14.023 -33.656 -10.039 1 96.06 164 LEU B O 1
ATOM 4236 N N . THR B 1 165 ? -14.477 -35.156 -11.648 1 97.88 165 THR B N 1
ATOM 4237 C CA . THR B 1 165 ? -14.406 -34.188 -12.734 1 97.88 165 THR B CA 1
ATOM 4238 C C . THR B 1 165 ? -15.797 -33.656 -13.086 1 97.88 165 THR B C 1
ATOM 4240 O O . THR B 1 165 ? -16.75 -34.438 -13.188 1 97.88 165 THR B O 1
ATOM 4243 N N . LEU B 1 166 ? -15.906 -32.375 -13.195 1 97.5 166 LEU B N 1
ATOM 4244 C CA . LEU B 1 166 ? -17.188 -31.781 -13.555 1 97.5 166 LEU B CA 1
ATOM 4245 C C . LEU B 1 166 ? -16.969 -30.469 -14.32 1 97.5 166 LEU B C 1
ATOM 4247 O O . LEU B 1 166 ? -15.836 -30.031 -14.492 1 97.5 166 LEU B O 1
ATOM 4251 N N . ASN B 1 167 ? -18 -29.922 -14.938 1 95.69 167 ASN B N 1
ATOM 4252 C CA . ASN B 1 167 ? -17.938 -28.594 -15.539 1 95.69 167 ASN B CA 1
ATOM 4253 C C . ASN B 1 167 ? -18.391 -27.516 -14.562 1 95.69 167 ASN B C 1
ATOM 4255 O O . ASN B 1 167 ? -18.906 -27.812 -13.484 1 95.69 167 ASN B O 1
ATOM 4259 N N . ALA B 1 168 ? -18.109 -26.312 -14.945 1 94.25 168 ALA B N 1
ATOM 4260 C CA . ALA B 1 168 ? -18.375 -25.172 -14.062 1 94.25 168 ALA B CA 1
ATOM 4261 C C . ALA B 1 168 ? -19.859 -25.109 -13.672 1 94.25 168 ALA B C 1
ATOM 4263 O O . ALA B 1 168 ? -20.188 -24.75 -12.547 1 94.25 168 ALA B O 1
ATOM 4264 N N . GLY B 1 169 ? -20.734 -25.484 -14.555 1 94.38 169 GLY B N 1
ATOM 4265 C CA . GLY B 1 169 ? -22.172 -25.438 -14.312 1 94.38 169 GLY B CA 1
ATOM 4266 C C . GLY B 1 169 ? -22.625 -26.438 -13.266 1 94.38 169 GLY B C 1
ATOM 4267 O O . GLY B 1 169 ? -23.656 -26.25 -12.633 1 94.38 169 GLY B O 1
ATOM 4268 N N . GLN B 1 170 ? -21.891 -27.5 -13.047 1 96.19 170 GLN B N 1
ATOM 4269 C CA . GLN B 1 170 ? -22.219 -28.562 -12.117 1 96.19 170 GLN B CA 1
ATOM 4270 C C . GLN B 1 170 ? -21.656 -28.297 -10.727 1 96.19 170 GLN B C 1
ATOM 4272 O O . GLN B 1 170 ? -22.047 -28.953 -9.75 1 96.19 170 GLN B O 1
ATOM 4277 N N . LEU B 1 171 ? -20.766 -27.375 -10.641 1 97.06 171 LEU B N 1
ATOM 4278 C CA . LEU B 1 171 ? -19.969 -27.156 -9.438 1 97.06 171 LEU B CA 1
ATOM 4279 C C . LEU B 1 171 ? -20.859 -26.734 -8.273 1 97.06 171 LEU B C 1
ATOM 4281 O O . LEU B 1 171 ? -20.719 -27.234 -7.156 1 97.06 171 LEU B O 1
ATOM 4285 N N . PRO B 1 172 ? -21.859 -25.812 -8.477 1 96 172 PRO B N 1
ATOM 4286 C CA . PRO B 1 172 ? -22.688 -25.406 -7.348 1 96 172 PRO B CA 1
ATOM 4287 C C . PRO B 1 172 ? -23.391 -26.578 -6.668 1 96 172 PRO B C 1
ATOM 4289 O O . PRO B 1 172 ? -23.406 -26.656 -5.438 1 96 172 PRO B O 1
ATOM 4292 N N . ALA B 1 173 ? -23.906 -27.453 -7.453 1 95 173 ALA B N 1
ATOM 4293 C CA . ALA B 1 173 ? -24.594 -28.609 -6.902 1 95 173 ALA B CA 1
ATOM 4294 C C . ALA B 1 173 ? -23.625 -29.531 -6.172 1 95 173 ALA B C 1
ATOM 4296 O O . ALA B 1 173 ? -23.953 -30.094 -5.125 1 95 173 ALA B O 1
ATOM 4297 N N . ALA B 1 174 ? -22.469 -29.719 -6.746 1 95.19 174 ALA B N 1
ATOM 4298 C CA . ALA B 1 174 ? -21.469 -30.578 -6.129 1 95.19 174 ALA B CA 1
ATOM 4299 C C . ALA B 1 174 ? -21.016 -30.016 -4.777 1 95.19 174 ALA B C 1
ATOM 4301 O O . ALA B 1 174 ? -20.828 -30.766 -3.824 1 95.19 174 ALA B O 1
ATOM 4302 N N . LEU B 1 175 ? -20.859 -28.703 -4.668 1 94.75 175 LEU B N 1
ATOM 4303 C CA . LEU B 1 175 ? -20.438 -28.047 -3.436 1 94.75 175 LEU B CA 1
ATOM 4304 C C . LEU B 1 175 ? -21.531 -28.094 -2.385 1 94.75 175 LEU B C 1
ATOM 4306 O O . LEU B 1 175 ? -21.266 -28.25 -1.191 1 94.75 175 LEU B O 1
ATOM 4310 N N . ALA B 1 176 ? -22.734 -28 -2.816 1 90.19 176 ALA B N 1
ATOM 4311 C CA . ALA B 1 176 ? -23.875 -28 -1.908 1 90.19 176 ALA B CA 1
ATOM 4312 C C . ALA B 1 176 ? -24.094 -29.375 -1.288 1 90.19 176 ALA B C 1
ATOM 4314 O O . ALA B 1 176 ? -24.609 -29.5 -0.177 1 90.19 176 ALA B O 1
ATOM 4315 N N . THR B 1 177 ? -23.672 -30.406 -1.95 1 83.19 177 THR B N 1
ATOM 4316 C CA . THR B 1 177 ? -23.938 -31.766 -1.498 1 83.19 177 THR B CA 1
ATOM 4317 C C . THR B 1 177 ? -22.703 -32.375 -0.858 1 83.19 177 THR B C 1
ATOM 4319 O O . THR B 1 177 ? -22.641 -33.594 -0.64 1 83.19 177 THR B O 1
ATOM 4322 N N . ALA B 1 178 ? -21.812 -31.453 -0.61 1 74.81 178 ALA B N 1
ATOM 4323 C CA . ALA B 1 178 ? -20.562 -31.969 -0.063 1 74.81 178 ALA B CA 1
ATOM 4324 C C . ALA B 1 178 ? -20.781 -32.594 1.312 1 74.81 178 ALA B C 1
ATOM 4326 O O . ALA B 1 178 ? -21.438 -32 2.172 1 74.81 178 ALA B O 1
ATOM 4327 N N . GLY B 1 179 ? -20.609 -33.844 1.465 1 74.62 179 GLY B N 1
ATOM 4328 C CA . GLY B 1 179 ? -20.672 -34.531 2.736 1 74.62 179 GLY B CA 1
ATOM 4329 C C . GLY B 1 179 ? -19.453 -34.312 3.615 1 74.62 179 GLY B C 1
ATOM 4330 O O . GLY B 1 179 ? -18.828 -33.25 3.531 1 74.62 179 GLY B O 1
ATOM 4331 N N . GLU B 1 180 ? -19.203 -35.156 4.5 1 80.12 180 GLU B N 1
ATOM 4332 C CA . GLU B 1 180 ? -18.125 -35.031 5.48 1 80.12 180 GLU B CA 1
ATOM 4333 C C . GLU B 1 180 ? -16.781 -35.5 4.895 1 80.12 180 GLU B C 1
ATOM 4335 O O . GLU B 1 180 ? -15.727 -35.156 5.422 1 80.12 180 GLU B O 1
ATOM 4340 N N . GLU B 1 181 ? -16.922 -36.156 3.748 1 87.88 181 GLU B N 1
ATOM 4341 C CA . GLU B 1 181 ? -15.695 -36.688 3.172 1 87.88 181 GLU B CA 1
ATOM 4342 C C . GLU B 1 181 ? -14.945 -35.656 2.35 1 87.88 181 GLU B C 1
ATOM 4344 O O . GLU B 1 181 ? -15.562 -34.875 1.617 1 87.88 181 GLU B O 1
ATOM 4349 N N . LYS B 1 182 ? -13.688 -35.656 2.523 1 92.44 182 LYS B N 1
ATOM 4350 C CA . LYS B 1 182 ? -12.852 -34.75 1.744 1 92.44 182 LYS B CA 1
ATOM 4351 C C . LYS B 1 182 ? -12.812 -35.156 0.276 1 92.44 182 LYS B C 1
ATOM 4353 O O . LYS B 1 182 ? -12.75 -36.344 -0.039 1 92.44 182 LYS B O 1
ATOM 4358 N N . ARG B 1 183 ? -13.016 -34.25 -0.62 1 94 183 ARG B N 1
ATOM 4359 C CA . ARG B 1 183 ? -13.023 -34.531 -2.051 1 94 183 ARG B CA 1
ATOM 4360 C C . ARG B 1 183 ? -12.336 -33.406 -2.834 1 94 183 ARG B C 1
ATOM 4362 O O . ARG B 1 183 ? -12.234 -32.281 -2.354 1 94 183 ARG B O 1
ATOM 4369 N N . VAL B 1 184 ? -11.836 -33.844 -3.963 1 97.75 184 VAL B N 1
ATOM 4370 C CA . VAL B 1 184 ? -11.258 -32.938 -4.938 1 97.75 184 VAL B CA 1
ATOM 4371 C C . VAL B 1 184 ? -12.172 -32.844 -6.156 1 97.75 184 VAL B C 1
ATOM 4373 O O . VAL B 1 184 ? -12.508 -33.844 -6.777 1 97.75 184 VAL B O 1
ATOM 4376 N N . LEU B 1 185 ? -12.648 -31.656 -6.414 1 98.25 185 LEU B N 1
ATOM 4377 C CA . LEU B 1 185 ? -13.469 -31.406 -7.594 1 98.25 185 LEU B CA 1
ATOM 4378 C C . LEU B 1 185 ? -12.641 -30.766 -8.703 1 98.25 185 LEU B C 1
ATOM 4380 O O . LEU B 1 185 ? -12.164 -29.641 -8.555 1 98.25 185 LEU B O 1
ATOM 4384 N N . ILE B 1 186 ? -12.43 -31.5 -9.805 1 98.75 186 ILE B N 1
ATOM 4385 C CA . ILE B 1 186 ? -11.695 -31 -10.969 1 98.75 186 ILE B CA 1
ATOM 4386 C C . ILE B 1 186 ? -12.664 -30.375 -11.961 1 98.75 186 ILE B C 1
ATOM 4388 O O . ILE B 1 186 ? -13.594 -31.031 -12.438 1 98.75 186 ILE B O 1
ATOM 4392 N N . VAL B 1 187 ? -12.438 -29.094 -12.281 1 98.75 187 VAL B N 1
ATOM 4393 C CA . VAL B 1 187 ? -13.422 -28.359 -13.078 1 98.75 187 VAL B CA 1
ATOM 4394 C C . VAL B 1 187 ? -12.844 -28.062 -14.461 1 98.75 187 VAL B C 1
ATOM 4396 O O . VAL B 1 187 ? -11.766 -27.469 -14.57 1 98.75 187 VAL B O 1
ATOM 4399 N N . ASP B 1 188 ? -13.625 -28.422 -15.492 1 98.62 188 ASP B N 1
ATOM 4400 C CA . ASP B 1 188 ? -13.289 -28.078 -16.875 1 98.62 188 ASP B CA 1
ATOM 4401 C C . ASP B 1 188 ? -13.453 -26.578 -17.109 1 98.62 188 ASP B C 1
ATOM 4403 O O . ASP B 1 188 ? -14.469 -25.984 -16.734 1 98.62 188 ASP B O 1
ATOM 4407 N N . ALA B 1 189 ? -12.422 -25.969 -17.703 1 98.44 189 ALA B N 1
ATOM 4408 C CA . ALA B 1 189 ? -12.445 -24.547 -18.047 1 98.44 189 ALA B CA 1
ATOM 4409 C C . ALA B 1 189 ? -11.539 -24.25 -19.234 1 98.44 189 ALA B C 1
ATOM 4411 O O . ALA B 1 189 ? -10.438 -24.781 -19.344 1 98.44 189 ALA B O 1
ATOM 4412 N N . TRP B 1 190 ? -11.984 -23.453 -20.219 1 97.38 190 TRP B N 1
ATOM 4413 C CA . TRP B 1 190 ? -11.172 -23.078 -21.359 1 97.38 190 TRP B CA 1
ATOM 4414 C C . TRP B 1 190 ? -11.398 -21.609 -21.734 1 97.38 190 TRP B C 1
ATOM 4416 O O . TRP B 1 190 ? -10.789 -21.094 -22.672 1 97.38 190 TRP B O 1
ATOM 4426 N N . GLU B 1 191 ? -12.219 -20.922 -20.969 1 97.06 191 GLU B N 1
ATOM 4427 C CA . GLU B 1 191 ? -12.438 -19.469 -21.062 1 97.06 191 GLU B CA 1
ATOM 4428 C C . GLU B 1 191 ? -12.414 -18.828 -19.672 1 97.06 191 GLU B C 1
ATOM 4430 O O . GLU B 1 191 ? -12.664 -19.5 -18.672 1 97.06 191 GLU B O 1
ATOM 4435 N N . ASP B 1 192 ? -12.133 -17.578 -19.719 1 96.81 192 ASP B N 1
ATOM 4436 C CA . ASP B 1 192 ? -12.102 -16.859 -18.453 1 96.81 192 ASP B CA 1
ATOM 4437 C C . ASP B 1 192 ? -13.461 -16.922 -17.75 1 96.81 192 ASP B C 1
ATOM 4439 O O . ASP B 1 192 ? -13.523 -17 -16.516 1 96.81 192 ASP B O 1
ATOM 4443 N N . SER B 1 193 ? -14.492 -16.922 -18.5 1 97.12 193 SER B N 1
ATOM 4444 C CA . SER B 1 193 ? -15.836 -16.938 -17.938 1 97.12 193 SER B CA 1
ATOM 4445 C C . SER B 1 193 ? -16.078 -18.219 -17.156 1 97.12 193 SER B C 1
ATOM 4447 O O . SER B 1 193 ? -16.828 -18.234 -16.172 1 97.12 193 SER B O 1
ATOM 4449 N N . HIS B 1 194 ? -15.484 -19.328 -17.625 1 98 194 HIS B N 1
ATOM 4450 C CA . HIS B 1 194 ? -15.594 -20.578 -16.875 1 98 194 HIS B CA 1
ATOM 4451 C C . HIS B 1 194 ? -14.969 -20.438 -15.484 1 98 194 HIS B C 1
ATOM 4453 O O . HIS B 1 194 ? -15.523 -20.938 -14.5 1 98 194 HIS B O 1
ATOM 4459 N N . LEU B 1 195 ? -13.844 -19.797 -15.422 1 98.5 195 LEU B N 1
ATOM 4460 C CA . LEU B 1 195 ? -13.164 -19.609 -14.148 1 98.5 195 LEU B CA 1
ATOM 4461 C C . LEU B 1 195 ? -13.953 -18.641 -13.258 1 98.5 195 LEU B C 1
ATOM 4463 O O . LEU B 1 195 ? -13.992 -18.812 -12.031 1 98.5 195 LEU B O 1
ATOM 4467 N N . ASP B 1 196 ? -14.586 -17.656 -13.898 1 97.38 196 ASP B N 1
ATOM 4468 C CA . ASP B 1 196 ? -15.477 -16.766 -13.141 1 97.38 196 ASP B CA 1
ATOM 4469 C C . ASP B 1 196 ? -16.609 -17.562 -12.492 1 97.38 196 ASP B C 1
ATOM 4471 O O . ASP B 1 196 ? -16.953 -17.328 -11.336 1 97.38 196 ASP B O 1
ATOM 4475 N N . GLN B 1 197 ? -17.156 -18.5 -13.203 1 97.81 197 GLN B N 1
ATOM 4476 C CA . GLN B 1 197 ? -18.219 -19.344 -12.688 1 97.81 197 GLN B CA 1
ATOM 4477 C C . GLN B 1 197 ? -17.734 -20.188 -11.508 1 97.81 197 GLN B C 1
ATOM 4479 O O . GLN B 1 197 ? -18.484 -20.422 -10.555 1 97.81 197 GLN B O 1
ATOM 4484 N N . VAL B 1 198 ? -16.547 -20.625 -11.609 1 98.44 198 VAL B N 1
ATOM 4485 C CA . VAL B 1 198 ? -15.961 -21.406 -10.523 1 98.44 198 VAL B CA 1
ATOM 4486 C C . VAL B 1 198 ? -15.93 -20.562 -9.25 1 98.44 198 VAL B C 1
ATOM 4488 O O . VAL B 1 198 ? -16.375 -21 -8.188 1 98.44 198 VAL B O 1
ATOM 4491 N N . ILE B 1 199 ? -15.375 -19.344 -9.344 1 97.88 199 ILE B N 1
ATOM 4492 C CA . ILE B 1 199 ? -15.258 -18.469 -8.188 1 97.88 199 ILE B CA 1
ATOM 4493 C C . ILE B 1 199 ? -16.656 -18.156 -7.625 1 97.88 199 ILE B C 1
ATOM 4495 O O . ILE B 1 199 ? -16.859 -18.219 -6.414 1 97.88 199 ILE B O 1
ATOM 4499 N N . ASP B 1 200 ? -17.578 -17.906 -8.508 1 95.62 200 ASP B N 1
ATOM 4500 C CA . ASP B 1 200 ? -18.938 -17.594 -8.086 1 95.62 200 ASP B CA 1
ATOM 4501 C C . ASP B 1 200 ? -19.562 -18.766 -7.34 1 95.62 200 ASP B C 1
ATOM 4503 O O . ASP B 1 200 ? -20.266 -18.578 -6.34 1 95.62 200 ASP B O 1
ATOM 4507 N N . ALA B 1 201 ? -19.328 -19.922 -7.801 1 96.81 201 ALA B N 1
ATOM 4508 C CA . ALA B 1 201 ? -19.875 -21.109 -7.172 1 96.81 201 ALA B CA 1
ATOM 4509 C C . ALA B 1 201 ? -19.266 -21.344 -5.793 1 96.81 201 ALA B C 1
ATOM 4511 O O . ALA B 1 201 ? -19.953 -21.812 -4.875 1 96.81 201 ALA B O 1
ATOM 4512 N N . VAL B 1 202 ? -18.016 -21.016 -5.637 1 97 202 VAL B N 1
ATOM 4513 C CA . VAL B 1 202 ? -17.281 -21.297 -4.41 1 97 202 VAL B CA 1
ATOM 4514 C C . VAL B 1 202 ? -17.578 -20.219 -3.369 1 97 202 VAL B C 1
ATOM 4516 O O . VAL B 1 202 ? -17.484 -20.469 -2.164 1 97 202 VAL B O 1
ATOM 4519 N N . ALA B 1 203 ? -17.953 -19.047 -3.779 1 93.56 203 ALA B N 1
ATOM 4520 C CA . ALA B 1 203 ? -18.078 -17.859 -2.949 1 93.56 203 ALA B CA 1
ATOM 4521 C C . ALA B 1 203 ? -18.891 -18.141 -1.691 1 93.56 203 ALA B C 1
ATOM 4523 O O . ALA B 1 203 ? -18.453 -17.844 -0.578 1 93.56 203 ALA B O 1
ATOM 4524 N N . PRO B 1 204 ? -20.062 -18.844 -1.811 1 91.25 204 PRO B N 1
ATOM 4525 C CA . PRO B 1 204 ? -20.844 -19.125 -0.603 1 91.25 204 PRO B CA 1
ATOM 4526 C C . PRO B 1 204 ? -20.156 -20.125 0.33 1 91.25 204 PRO B C 1
ATOM 4528 O O . PRO B 1 204 ? -20.531 -20.25 1.493 1 91.25 204 PRO B O 1
ATOM 4531 N N . HIS B 1 205 ? -19.109 -20.812 -0.191 1 93.25 205 HIS B N 1
ATOM 4532 C CA . HIS B 1 205 ? -18.422 -21.859 0.554 1 93.25 205 HIS B CA 1
ATOM 4533 C C . HIS B 1 205 ? -16.938 -21.531 0.725 1 93.25 205 HIS B C 1
ATOM 4535 O O . HIS B 1 205 ? -16.125 -22.422 0.98 1 93.25 205 HIS B O 1
ATOM 4541 N N . ALA B 1 206 ? -16.578 -20.328 0.6 1 93.62 206 ALA B N 1
ATOM 4542 C CA . ALA B 1 206 ? -15.188 -19.906 0.429 1 93.62 206 ALA B CA 1
ATOM 4543 C C . ALA B 1 206 ? -14.336 -20.344 1.616 1 93.62 206 ALA B C 1
ATOM 4545 O O . ALA B 1 206 ? -13.234 -20.859 1.438 1 93.62 206 ALA B O 1
ATOM 4546 N N . ARG B 1 207 ? -14.828 -20.328 2.844 1 91.38 207 ARG B N 1
ATOM 4547 C CA . ARG B 1 207 ? -14.047 -20.594 4.047 1 91.38 207 ARG B CA 1
ATOM 4548 C C . ARG B 1 207 ? -13.742 -22.078 4.188 1 91.38 207 ARG B C 1
ATOM 4550 O O . ARG B 1 207 ? -12.758 -22.469 4.812 1 91.38 207 ARG B O 1
ATOM 4557 N N . GLU B 1 208 ? -14.57 -22.875 3.557 1 93.19 208 GLU B N 1
ATOM 4558 C CA . GLU B 1 208 ? -14.43 -24.328 3.715 1 93.19 208 GLU B CA 1
ATOM 4559 C C . GLU B 1 208 ? -13.883 -24.969 2.443 1 93.19 208 GLU B C 1
ATOM 4561 O O . GLU B 1 208 ? -13.773 -26.188 2.357 1 93.19 208 GLU B O 1
ATOM 4566 N N . THR B 1 209 ? -13.609 -24.188 1.485 1 97 209 THR B N 1
ATOM 4567 C CA . THR B 1 209 ? -13.172 -24.703 0.188 1 97 209 THR B CA 1
ATOM 4568 C C . THR B 1 209 ? -11.789 -24.172 -0.163 1 97 209 THR B C 1
ATOM 4570 O O . THR B 1 209 ? -11.5 -22.984 0.024 1 97 209 THR B O 1
ATOM 4573 N N . LEU B 1 210 ? -10.945 -25.078 -0.567 1 98.44 210 LEU B N 1
ATOM 4574 C CA . LEU B 1 210 ? -9.641 -24.688 -1.103 1 98.44 210 LEU B CA 1
ATOM 4575 C C . LEU B 1 210 ? -9.703 -24.531 -2.617 1 98.44 210 LEU B C 1
ATOM 4577 O O . LEU B 1 210 ? -10.055 -25.469 -3.336 1 98.44 210 LEU B O 1
ATOM 4581 N N . LEU B 1 211 ? -9.445 -23.328 -3.064 1 98.75 211 LEU B N 1
ATOM 4582 C CA . LEU B 1 211 ? -9.273 -23.109 -4.496 1 98.75 211 LEU B CA 1
ATOM 4583 C C . LEU B 1 211 ? -7.867 -23.5 -4.941 1 98.75 211 LEU B C 1
ATOM 4585 O O . LEU B 1 211 ? -6.879 -23.125 -4.312 1 98.75 211 LEU B O 1
ATOM 4589 N N . VAL B 1 212 ? -7.77 -24.312 -6.004 1 98.81 212 VAL B N 1
ATOM 4590 C CA . VAL B 1 212 ? -6.488 -24.766 -6.547 1 98.81 212 VAL B CA 1
ATOM 4591 C C . VAL B 1 212 ? -6.41 -24.422 -8.031 1 98.81 212 VAL B C 1
ATOM 4593 O O . VAL B 1 212 ? -7.219 -24.891 -8.828 1 98.81 212 VAL B O 1
ATOM 4596 N N . GLY B 1 213 ? -5.48 -23.594 -8.344 1 98.44 213 GLY B N 1
ATOM 4597 C CA . GLY B 1 213 ? -5.426 -23.234 -9.758 1 98.44 213 GLY B CA 1
ATOM 4598 C C . GLY B 1 213 ? -4.219 -22.391 -10.109 1 98.44 213 GLY B C 1
ATOM 4599 O O . GLY B 1 213 ? -3.309 -22.219 -9.297 1 98.44 213 GLY B O 1
ATOM 4600 N N . SER B 1 214 ? -4.152 -22 -11.391 1 96.88 214 SER B N 1
ATOM 4601 C CA . SER B 1 214 ? -3.068 -21.188 -11.953 1 96.88 214 SER B CA 1
ATOM 4602 C C . SER B 1 214 ? -3.369 -19.703 -11.844 1 96.88 214 SER B C 1
ATOM 4604 O O . SER B 1 214 ? -4.199 -19.297 -11.023 1 96.88 214 SER B O 1
ATOM 4606 N N . ALA B 1 215 ? -2.59 -18.875 -12.594 1 93.44 215 ALA B N 1
ATOM 4607 C CA . ALA B 1 215 ? -2.82 -17.438 -12.664 1 93.44 215 ALA B CA 1
ATOM 4608 C C . ALA B 1 215 ? -4.246 -17.125 -13.117 1 93.44 215 ALA B C 1
ATOM 4610 O O . ALA B 1 215 ? -4.848 -16.141 -12.672 1 93.44 215 ALA B O 1
ATOM 4611 N N . GLY B 1 216 ? -4.762 -18.016 -13.953 1 95.75 216 GLY B N 1
ATOM 4612 C CA . GLY B 1 216 ? -6.121 -17.828 -14.43 1 95.75 216 GLY B CA 1
ATOM 4613 C C . GLY B 1 216 ? -7.152 -17.797 -13.32 1 95.75 216 GLY B C 1
ATOM 4614 O O . GLY B 1 216 ? -8.039 -16.938 -13.312 1 95.75 216 GLY B O 1
ATOM 4615 N N . LEU B 1 217 ? -7.055 -18.703 -12.414 1 98 217 LEU B N 1
ATOM 4616 C CA . LEU B 1 217 ? -7.988 -18.75 -11.297 1 98 217 LEU B CA 1
ATOM 4617 C C . LEU B 1 217 ? -7.809 -17.562 -10.375 1 98 217 LEU B C 1
ATOM 4619 O O . LEU B 1 217 ? -8.789 -17 -9.875 1 98 217 LEU B O 1
ATOM 4623 N N . CYS B 1 218 ? -6.562 -17.156 -10.164 1 96.69 218 CYS B N 1
ATOM 4624 C CA . CYS B 1 218 ? -6.27 -15.984 -9.344 1 96.69 218 CYS B CA 1
ATOM 4625 C C . CYS B 1 218 ? -6.855 -14.719 -9.969 1 96.69 218 CYS B C 1
ATOM 4627 O O . CYS B 1 218 ? -7.402 -13.867 -9.266 1 96.69 218 CYS B O 1
ATOM 4629 N N . GLU B 1 219 ? -6.75 -14.617 -11.25 1 94.75 219 GLU B N 1
ATOM 4630 C CA . GLU B 1 219 ? -7.344 -13.484 -11.961 1 94.75 219 GLU B CA 1
ATOM 4631 C C . GLU B 1 219 ? -8.859 -13.469 -11.805 1 94.75 219 GLU B C 1
ATOM 4633 O O . GLU B 1 219 ? -9.461 -12.414 -11.625 1 94.75 219 GLU B O 1
ATOM 4638 N N . ALA B 1 220 ? -9.43 -14.648 -11.945 1 97.06 220 ALA B N 1
ATOM 4639 C CA . ALA B 1 220 ? -10.875 -14.758 -11.773 1 97.06 220 ALA B CA 1
ATOM 4640 C C . ALA B 1 220 ? -11.297 -14.297 -10.375 1 97.06 220 ALA B C 1
ATOM 4642 O O . ALA B 1 220 ? -12.281 -13.57 -10.227 1 97.06 220 ALA B O 1
ATOM 4643 N N . LEU B 1 221 ? -10.555 -14.75 -9.367 1 96.88 221 LEU B N 1
ATOM 4644 C CA . LEU B 1 221 ? -10.828 -14.32 -8 1 96.88 221 LEU B CA 1
ATOM 4645 C C . LEU B 1 221 ? -10.688 -12.805 -7.863 1 96.88 221 LEU B C 1
ATOM 4647 O O . LEU B 1 221 ? -11.539 -12.148 -7.258 1 96.88 221 LEU B O 1
ATOM 4651 N N . ALA B 1 222 ? -9.633 -12.258 -8.438 1 92.88 222 ALA B N 1
ATOM 4652 C CA . ALA B 1 222 ? -9.398 -10.812 -8.406 1 92.88 222 ALA B CA 1
ATOM 4653 C C . ALA B 1 222 ? -10.57 -10.055 -9.031 1 92.88 222 ALA B C 1
ATOM 4655 O O . ALA B 1 222 ? -11.016 -9.039 -8.5 1 92.88 222 ALA B O 1
ATOM 4656 N N . ARG B 1 223 ? -11.031 -10.57 -10.172 1 90.75 223 ARG B N 1
ATOM 4657 C CA . ARG B 1 223 ? -12.164 -9.938 -10.836 1 90.75 223 ARG B CA 1
ATOM 4658 C C . ARG B 1 223 ? -13.391 -9.922 -9.922 1 90.75 223 ARG B C 1
ATOM 4660 O O . ARG B 1 223 ? -14.102 -8.914 -9.844 1 90.75 223 ARG B O 1
ATOM 4667 N N . ARG B 1 224 ? -13.641 -11.023 -9.266 1 90.94 224 ARG B N 1
ATOM 4668 C CA . ARG B 1 224 ? -14.773 -11.109 -8.352 1 90.94 224 ARG B CA 1
ATOM 4669 C C . ARG B 1 224 ? -14.633 -10.109 -7.207 1 90.94 224 ARG B C 1
ATOM 4671 O O . ARG B 1 224 ? -15.602 -9.445 -6.832 1 90.94 224 ARG B O 1
ATOM 4678 N N . LEU B 1 225 ? -13.453 -10.055 -6.676 1 86.69 225 LEU B N 1
ATOM 4679 C CA . LEU B 1 225 ? -13.211 -9.195 -5.523 1 86.69 225 LEU B CA 1
ATOM 4680 C C . LEU B 1 225 ? -13.312 -7.723 -5.918 1 86.69 225 LEU B C 1
ATOM 4682 O O . LEU B 1 225 ? -13.781 -6.898 -5.129 1 86.69 225 LEU B O 1
ATOM 4686 N N . ARG B 1 226 ? -12.883 -7.406 -7.082 1 79.62 226 ARG B N 1
ATOM 4687 C CA . ARG B 1 226 ? -13.016 -6.051 -7.594 1 79.62 226 ARG B CA 1
ATOM 4688 C C . ARG B 1 226 ? -14.484 -5.66 -7.734 1 79.62 226 ARG B C 1
ATOM 4690 O O . ARG B 1 226 ? -14.867 -4.535 -7.414 1 79.62 226 ARG B O 1
ATOM 4697 N N . ARG B 1 227 ? -15.344 -6.543 -8.211 1 74.31 227 ARG B N 1
ATOM 4698 C CA . ARG B 1 227 ? -16.766 -6.312 -8.398 1 74.31 227 ARG B CA 1
ATOM 4699 C C . ARG B 1 227 ? -17.484 -6.121 -7.062 1 74.31 227 ARG B C 1
ATOM 4701 O O . ARG B 1 227 ? -18.422 -5.332 -6.961 1 74.31 227 ARG B O 1
ATOM 4708 N N . SER B 1 228 ? -16.969 -6.914 -6.172 1 69.69 228 SER B N 1
ATOM 4709 C CA . SER B 1 228 ? -17.594 -6.848 -4.859 1 69.69 228 SER B CA 1
ATOM 4710 C C . SER B 1 228 ? -17.344 -5.504 -4.188 1 69.69 228 SER B C 1
ATOM 4712 O O . SER B 1 228 ? -18.062 -5.113 -3.268 1 69.69 228 SER B O 1
ATOM 4714 N N . GLU B 1 229 ? -16.281 -4.91 -4.672 1 67.75 229 GLU B N 1
ATOM 4715 C CA . GLU B 1 229 ? -15.945 -3.617 -4.082 1 67.75 229 GLU B CA 1
ATOM 4716 C C . GLU B 1 229 ? -16.688 -2.482 -4.781 1 67.75 229 GLU B C 1
ATOM 4718 O O . GLU B 1 229 ? -16.688 -1.346 -4.301 1 67.75 229 GLU B O 1
ATOM 4723 N N . GLN B 1 230 ? -17.375 -2.951 -5.812 1 73.19 230 GLN B N 1
ATOM 4724 C CA . GLN B 1 230 ? -18.156 -1.94 -6.523 1 73.19 230 GLN B CA 1
ATOM 4725 C C . GLN B 1 230 ? -19.469 -1.673 -5.816 1 73.19 230 GLN B C 1
ATOM 4727 O O . GLN B 1 230 ? -20.062 -2.582 -5.23 1 73.19 230 GLN B O 1
ATOM 4732 N N . GLY B 1 231 ? -19.859 -0.516 -5.422 1 81.25 231 GLY B N 1
ATOM 4733 C CA . GLY B 1 231 ? -21.094 -0.087 -4.77 1 81.25 231 GLY B CA 1
ATOM 4734 C C . GLY B 1 231 ? -21.219 1.42 -4.656 1 81.25 231 GLY B C 1
ATOM 4735 O O . GLY B 1 231 ? -20.297 2.152 -5.02 1 81.25 231 GLY B O 1
ATOM 4736 N N . PRO B 1 232 ? -22.406 1.743 -4.285 1 90.88 232 PRO B N 1
ATOM 4737 C CA . PRO B 1 232 ? -22.625 3.184 -4.141 1 90.88 232 PRO B CA 1
ATOM 4738 C C . PRO B 1 232 ? -21.812 3.797 -3.01 1 90.88 232 PRO B C 1
ATOM 4740 O O . PRO B 1 232 ? -21.297 3.074 -2.146 1 90.88 232 PRO B O 1
ATOM 4743 N N . LEU B 1 233 ? -21.703 5.074 -3.111 1 94.5 233 LEU B N 1
ATOM 4744 C CA . LEU B 1 233 ? -21.016 5.848 -2.09 1 94.5 233 LEU B CA 1
ATOM 4745 C C . LEU B 1 233 ? -21.922 6.125 -0.9 1 94.5 233 LEU B C 1
ATOM 4747 O O . LEU B 1 233 ? -23.109 6.449 -1.077 1 94.5 233 LEU B O 1
ATOM 4751 N N . LEU B 1 234 ? -21.438 5.902 0.275 1 96.62 234 LEU B N 1
ATOM 4752 C CA . LEU B 1 234 ? -22.031 6.473 1.48 1 96.62 234 LEU B CA 1
ATOM 4753 C C . LEU B 1 234 ? -21.203 7.641 1.997 1 96.62 234 LEU B C 1
ATOM 4755 O O . LEU B 1 234 ? -20.078 7.445 2.463 1 96.62 234 LEU B O 1
ATOM 4759 N N . ALA B 1 235 ? -21.734 8.773 1.848 1 96.5 235 ALA B N 1
ATOM 4760 C CA . ALA B 1 235 ? -21.078 9.984 2.332 1 96.5 235 ALA B CA 1
ATOM 4761 C C . ALA B 1 235 ? -21.703 10.453 3.645 1 96.5 235 ALA B C 1
ATOM 4763 O O . ALA B 1 235 ? -22.922 10.594 3.744 1 96.5 235 ALA B O 1
ATOM 4764 N N . VAL B 1 236 ? -20.875 10.648 4.676 1 95.81 236 VAL B N 1
ATOM 4765 C CA . VAL B 1 236 ? -21.297 11.203 5.953 1 95.81 236 VAL B CA 1
ATOM 4766 C C . VAL B 1 236 ? -20.688 12.586 6.152 1 95.81 236 VAL B C 1
ATOM 4768 O O . VAL B 1 236 ? -19.484 12.711 6.359 1 95.81 236 VAL B O 1
ATOM 4771 N N . VAL B 1 237 ? -21.531 13.586 6.043 1 92.06 237 VAL B N 1
ATOM 4772 C CA . VAL B 1 237 ? -21.109 14.977 6.164 1 92.06 237 VAL B CA 1
ATOM 4773 C C . VAL B 1 237 ? -21.578 15.547 7.5 1 92.06 237 VAL B C 1
ATOM 4775 O O . VAL B 1 237 ? -22.688 16.062 7.609 1 92.06 237 VAL B O 1
ATOM 4778 N N . GLY B 1 238 ? -20.672 15.492 8.508 1 81.75 238 GLY B N 1
ATOM 4779 C CA . GLY B 1 238 ? -21 15.969 9.844 1 81.75 238 GLY B CA 1
ATOM 4780 C C . GLY B 1 238 ? -20.688 17.438 10.047 1 81.75 238 GLY B C 1
ATOM 4781 O O . GLY B 1 238 ? -21.141 18.047 11.016 1 81.75 238 GLY B O 1
ATOM 4782 N N . SER B 1 239 ? -19.953 18.031 9.148 1 75.25 239 SER B N 1
ATOM 4783 C CA . SER B 1 239 ? -19.5 19.406 9.297 1 75.25 239 SER B CA 1
ATOM 4784 C C . SER B 1 239 ? -20.641 20.391 9.04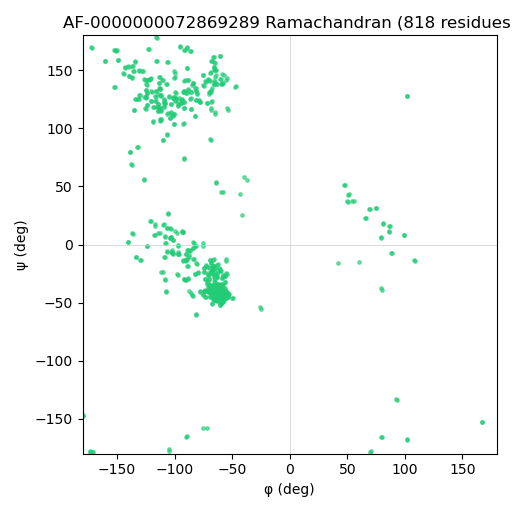7 1 75.25 239 SER B C 1
ATOM 4786 O O . SER B 1 239 ? -21.469 20.172 8.156 1 75.25 239 SER B O 1
ATOM 4788 N N . MET B 1 240 ? -20.703 21.406 9.93 1 71.19 240 MET B N 1
ATOM 4789 C CA . MET B 1 240 ? -21.703 22.469 9.781 1 71.19 240 MET B CA 1
ATOM 4790 C C . MET B 1 240 ? -21.141 23.641 8.984 1 71.19 240 MET B C 1
ATOM 4792 O O . MET B 1 240 ? -21.75 24.719 8.938 1 71.19 240 MET B O 1
ATOM 4796 N N . SER B 1 241 ? -19.984 23.359 8.414 1 75.94 241 SER B N 1
ATOM 4797 C CA . SER B 1 241 ? -19.375 24.438 7.652 1 75.94 241 SER B CA 1
ATOM 4798 C C . SER B 1 241 ? -20.219 24.812 6.438 1 75.94 241 SER B C 1
ATOM 4800 O O . SER B 1 241 ? -20.938 23.969 5.895 1 75.94 241 SER B O 1
ATOM 4802 N N . GLU B 1 242 ? -20.141 26.078 6.055 1 80.56 242 GLU B N 1
ATOM 4803 C CA . GLU B 1 242 ? -20.859 26.547 4.867 1 80.56 242 GLU B CA 1
ATOM 4804 C C . GLU B 1 242 ? -20.406 25.797 3.623 1 80.56 242 GLU B C 1
ATOM 4806 O O . GLU B 1 242 ? -21.219 25.438 2.773 1 80.56 242 GLU B O 1
ATOM 4811 N N . MET B 1 243 ? -19.172 25.531 3.553 1 83.81 243 MET B N 1
ATOM 4812 C CA . MET B 1 243 ? -18.609 24.828 2.402 1 83.81 243 MET B CA 1
ATOM 4813 C C . MET B 1 243 ? -19.188 23.422 2.301 1 83.81 243 MET B C 1
ATOM 4815 O O . MET B 1 243 ? -19.578 22.984 1.219 1 83.81 243 MET B O 1
ATOM 4819 N N . ALA B 1 244 ? -19.266 22.75 3.383 1 85 244 ALA B N 1
ATOM 4820 C CA . ALA B 1 244 ? -19.828 21.391 3.389 1 85 244 ALA B CA 1
ATOM 4821 C C . ALA B 1 244 ? -21.281 21.406 2.914 1 85 244 ALA B C 1
ATOM 4823 O O . ALA B 1 244 ? -21.688 20.531 2.146 1 85 244 ALA B O 1
ATOM 4824 N N . GLN B 1 245 ? -21.984 22.438 3.293 1 85.44 245 GLN B N 1
ATOM 4825 C CA . GLN B 1 245 ? -23.391 22.547 2.904 1 85.44 245 GLN B CA 1
ATOM 4826 C C . GLN B 1 245 ? -23.516 22.812 1.407 1 85.44 245 GLN B C 1
ATOM 4828 O O . GLN B 1 245 ? -24.391 22.25 0.749 1 85.44 245 GLN B O 1
ATOM 4833 N N . ARG B 1 246 ? -22.688 23.609 0.949 1 90 246 ARG B N 1
ATOM 4834 C CA . ARG B 1 246 ? -22.703 23.906 -0.479 1 90 246 ARG B CA 1
ATOM 4835 C C . ARG B 1 246 ? -22.344 22.672 -1.302 1 90 246 ARG B C 1
ATOM 4837 O O . ARG B 1 246 ? -22.891 22.469 -2.385 1 90 246 ARG B O 1
ATOM 4844 N N . GLN B 1 247 ? -21.469 21.922 -0.812 1 91.5 247 GLN B N 1
ATOM 4845 C CA . GLN B 1 247 ? -21.047 20.703 -1.496 1 91.5 247 GLN B CA 1
ATOM 4846 C C . GLN B 1 247 ? -22.203 19.688 -1.555 1 91.5 247 GLN B C 1
ATOM 4848 O O . GLN B 1 247 ? -22.391 19.016 -2.574 1 91.5 247 GLN B O 1
ATOM 4853 N N . VAL B 1 248 ? -22.922 19.609 -0.49 1 92.25 248 VAL B N 1
ATOM 4854 C CA . VAL B 1 248 ? -24.078 18.719 -0.466 1 92.25 248 VAL B CA 1
ATOM 4855 C C . VAL B 1 248 ? -25.141 19.219 -1.431 1 92.25 248 VAL B C 1
ATOM 4857 O O . VAL B 1 248 ? -25.75 18.438 -2.168 1 92.25 248 VAL B O 1
ATOM 4860 N N . ALA B 1 249 ? -25.328 20.5 -1.422 1 91.31 249 ALA B N 1
ATOM 4861 C CA . ALA B 1 249 ? -26.328 21.109 -2.289 1 91.31 249 ALA B CA 1
ATOM 4862 C C . ALA B 1 249 ? -26.016 20.875 -3.76 1 91.31 249 ALA B C 1
ATOM 4864 O O . ALA B 1 249 ? -26.922 20.703 -4.582 1 91.31 249 ALA B O 1
ATOM 4865 N N . ALA B 1 250 ? -24.781 20.859 -4.055 1 92.88 250 ALA B N 1
ATOM 4866 C CA . ALA B 1 250 ? -24.344 20.656 -5.434 1 92.88 250 ALA B CA 1
ATOM 4867 C C . ALA B 1 250 ? -24.703 19.266 -5.941 1 92.88 250 ALA B C 1
ATOM 4869 O O . ALA B 1 250 ? -24.734 19.031 -7.152 1 92.88 250 ALA B O 1
ATOM 4870 N N . LEU B 1 251 ? -24.984 18.328 -5.062 1 92.75 251 LEU B N 1
ATOM 4871 C CA . LEU B 1 251 ? -25.266 16.938 -5.438 1 92.75 251 LEU B CA 1
ATOM 4872 C C . LEU B 1 251 ? -26.75 16.766 -5.75 1 92.75 251 LEU B C 1
ATOM 4874 O O . LEU B 1 251 ? -27.156 15.711 -6.262 1 92.75 251 LEU B O 1
ATOM 4878 N N . GLN B 1 252 ? -27.484 17.766 -5.434 1 84.25 252 GLN B N 1
ATOM 4879 C CA . GLN B 1 252 ? -28.922 17.656 -5.605 1 84.25 252 GLN B CA 1
ATOM 4880 C C . GLN B 1 252 ? -29.297 17.406 -7.062 1 84.25 252 GLN B C 1
ATOM 4882 O O . GLN B 1 252 ? -30.312 16.781 -7.352 1 84.25 252 GLN B O 1
ATOM 4887 N N . VAL B 1 253 ? -28.422 17.734 -7.941 1 83.44 253 VAL B N 1
ATOM 4888 C CA . VAL B 1 253 ? -28.719 17.625 -9.367 1 83.44 253 VAL B CA 1
ATOM 4889 C C . VAL B 1 253 ? -28.312 16.234 -9.867 1 83.44 253 VAL B C 1
ATOM 4891 O O . VAL B 1 253 ? -28.672 15.836 -10.977 1 83.44 253 VAL B O 1
ATOM 4894 N N . HIS B 1 254 ? -27.688 15.523 -9.078 1 89.56 254 HIS B N 1
ATOM 4895 C CA . HIS B 1 254 ? -27.203 14.211 -9.516 1 89.56 254 HIS B CA 1
ATOM 4896 C C . HIS B 1 254 ? -28.281 13.148 -9.336 1 89.56 254 HIS B C 1
ATOM 4898 O O . HIS B 1 254 ? -28.75 12.906 -8.219 1 89.56 254 HIS B O 1
ATOM 4904 N N . SER B 1 255 ? -28.625 12.422 -10.32 1 88.44 255 SER B N 1
ATOM 4905 C CA . SER B 1 255 ? -29.781 11.547 -10.375 1 88.44 255 SER B CA 1
ATOM 4906 C C . SER B 1 255 ? -29.594 10.305 -9.508 1 88.44 255 SER B C 1
ATOM 4908 O O . SER B 1 255 ? -30.562 9.672 -9.094 1 88.44 255 SER B O 1
ATOM 4910 N N . ARG B 1 256 ? -28.453 9.992 -9.164 1 91.94 256 ARG B N 1
ATOM 4911 C CA . ARG B 1 256 ? -28.219 8.758 -8.414 1 91.94 256 ARG B CA 1
ATOM 4912 C C . ARG B 1 256 ? -27.828 9.055 -6.973 1 91.94 256 ARG B C 1
ATOM 4914 O O . ARG B 1 256 ? -27.281 8.195 -6.285 1 91.94 256 ARG B O 1
ATOM 4921 N N . VAL B 1 257 ? -28.125 10.281 -6.57 1 95.56 257 VAL B N 1
ATOM 4922 C CA . VAL B 1 257 ? -27.734 10.648 -5.211 1 95.56 257 VAL B CA 1
ATOM 4923 C C . VAL B 1 257 ? -29 10.891 -4.371 1 95.56 257 VAL B C 1
ATOM 4925 O O . VAL B 1 257 ? -29.906 11.609 -4.793 1 95.56 257 VAL B O 1
ATOM 4928 N N . ARG B 1 258 ? -29.078 10.289 -3.258 1 95.5 258 ARG B N 1
ATOM 4929 C CA . ARG B 1 258 ? -30.094 10.547 -2.246 1 95.5 258 ARG B CA 1
ATOM 4930 C C . ARG B 1 258 ? -29.5 11.242 -1.029 1 95.5 258 ARG B C 1
ATOM 4932 O O . ARG B 1 258 ? -28.562 10.734 -0.421 1 95.5 258 ARG B O 1
ATOM 4939 N N . VAL B 1 259 ? -30.094 12.367 -0.708 1 94.88 259 VAL B N 1
ATOM 4940 C CA . VAL B 1 259 ? -29.641 13.094 0.474 1 94.88 259 VAL B CA 1
ATOM 4941 C C . VAL B 1 259 ? -30.562 12.789 1.65 1 94.88 259 VAL B C 1
ATOM 4943 O O . VAL B 1 259 ? -31.797 12.914 1.536 1 94.88 259 VAL B O 1
ATOM 4946 N N . ILE B 1 260 ? -29.984 12.367 2.713 1 93.25 260 ILE B N 1
ATOM 4947 C CA . ILE B 1 260 ? -30.719 12.117 3.947 1 93.25 260 ILE B CA 1
ATOM 4948 C C . ILE B 1 260 ? -30.281 13.109 5.023 1 93.25 260 ILE B C 1
ATOM 4950 O O . ILE B 1 260 ? -29.125 13.102 5.449 1 93.25 260 ILE B O 1
ATOM 4954 N N . GLU B 1 261 ? -31.188 13.914 5.434 1 90.94 261 GLU B N 1
ATOM 4955 C CA . GLU B 1 261 ? -30.938 14.891 6.488 1 90.94 261 GLU B CA 1
ATOM 4956 C C . GLU B 1 261 ? -31.328 14.344 7.855 1 90.94 261 GLU B C 1
ATOM 4958 O O . GLU B 1 261 ? -32.469 13.883 8.039 1 90.94 261 GLU B O 1
ATOM 4963 N N . ILE B 1 262 ? -30.359 14.414 8.68 1 88.12 262 ILE B N 1
ATOM 4964 C CA . ILE B 1 262 ? -30.625 13.938 10.031 1 88.12 262 ILE B CA 1
ATOM 4965 C C . ILE B 1 262 ? -30.781 15.125 10.977 1 88.12 262 ILE B C 1
ATOM 4967 O O . ILE B 1 262 ? -29.953 16.031 11 1 88.12 262 ILE B O 1
ATOM 4971 N N . ASP B 1 263 ? -31.875 15.094 11.68 1 83.31 263 ASP B N 1
ATOM 4972 C CA . ASP B 1 263 ? -32.062 16.062 12.75 1 83.31 263 ASP B CA 1
ATOM 4973 C C . ASP B 1 263 ? -31.172 15.766 13.938 1 83.31 263 ASP B C 1
ATOM 4975 O O . ASP B 1 263 ? -31.203 14.664 14.492 1 83.31 263 ASP B O 1
ATOM 4979 N N . VAL B 1 264 ? -30.359 16.719 14.281 1 81.62 264 VAL B N 1
ATOM 4980 C CA . VAL B 1 264 ? -29.391 16.562 15.352 1 81.62 264 VAL B CA 1
ATOM 4981 C C . VAL B 1 264 ? -30.094 16.109 16.641 1 81.62 264 VAL B C 1
ATOM 4983 O O . VAL B 1 264 ? -29.484 15.445 17.484 1 81.62 264 VAL B O 1
ATOM 4986 N N . GLU B 1 265 ? -31.391 16.422 16.766 1 81.5 265 GLU B N 1
ATOM 4987 C CA . GLU B 1 265 ? -32.156 16.016 17.938 1 81.5 265 GLU B CA 1
ATOM 4988 C C . GLU B 1 265 ? -32.312 14.5 18.016 1 81.5 265 GLU B C 1
ATOM 4990 O O . GLU B 1 265 ? -32.438 13.93 19.094 1 81.5 265 GLU B O 1
ATOM 4995 N N . GLN B 1 266 ? -32.281 13.961 16.875 1 83.44 266 GLN B N 1
ATOM 4996 C CA . GLN B 1 266 ? -32.375 12.508 16.812 1 83.44 266 GLN B CA 1
ATOM 4997 C C . GLN B 1 266 ? -31.188 11.844 17.5 1 83.44 266 GLN B C 1
ATOM 4999 O O . GLN B 1 266 ? -31.281 10.703 17.953 1 83.44 266 GLN B O 1
ATOM 5004 N N . ALA B 1 267 ? -30.016 12.5 17.547 1 83.38 267 ALA B N 1
ATOM 5005 C CA . ALA B 1 267 ? -28.828 11.969 18.203 1 83.38 267 ALA B CA 1
ATOM 5006 C C . ALA B 1 267 ? -29.062 11.797 19.703 1 83.38 267 ALA B C 1
ATOM 5008 O O . ALA B 1 267 ? -28.359 11.023 20.359 1 83.38 267 ALA B O 1
ATOM 5009 N N . PHE B 1 268 ? -30.062 12.445 20.188 1 82.56 268 PHE B N 1
ATOM 5010 C CA . PHE B 1 268 ? -30.297 12.414 21.641 1 82.56 268 PHE B CA 1
ATOM 5011 C C . PHE B 1 268 ? -31.547 11.609 21.953 1 82.56 268 PHE B C 1
ATOM 5013 O O . PHE B 1 268 ? -31.734 11.156 23.094 1 82.56 268 PHE B O 1
ATOM 5020 N N . SER B 1 269 ? -32.406 11.5 21.016 1 81.94 269 SER B N 1
ATOM 5021 C CA . SER B 1 269 ? -33.688 10.852 21.359 1 81.94 269 SER B CA 1
ATOM 5022 C C . SER B 1 269 ? -34.031 9.766 20.344 1 81.94 269 SER B C 1
ATOM 5024 O O . SER B 1 269 ? -34.906 8.953 20.594 1 81.94 269 SER B O 1
ATOM 5026 N N . GLY B 1 270 ? -33.375 9.766 19.312 1 84 270 GLY B N 1
ATOM 5027 C CA . GLY B 1 270 ? -33.719 8.836 18.25 1 84 270 GLY B CA 1
ATOM 5028 C C . GLY B 1 270 ? -32.906 7.551 18.297 1 84 270 GLY B C 1
ATOM 5029 O O . GLY B 1 270 ? -32 7.414 19.109 1 84 270 GLY B O 1
ATOM 5030 N N . SER B 1 271 ? -33.344 6.602 17.469 1 89.75 271 SER B N 1
ATOM 5031 C CA . SER B 1 271 ? -32.656 5.316 17.328 1 89.75 271 SER B CA 1
ATOM 5032 C C . SER B 1 271 ? -31.719 5.316 16.125 1 89.75 271 SER B C 1
ATOM 5034 O O . SER B 1 271 ? -32.156 5.559 15 1 89.75 271 SER B O 1
ATOM 5036 N N . PRO B 1 272 ? -30.469 5.055 16.422 1 93.12 272 PRO B N 1
ATOM 5037 C CA . PRO B 1 272 ? -29.547 4.922 15.289 1 93.12 272 PRO B CA 1
ATOM 5038 C C . PRO B 1 272 ? -30 3.861 14.281 1 93.12 272 PRO B C 1
ATOM 5040 O O . PRO B 1 272 ? -29.734 3.998 13.086 1 93.12 272 PRO B O 1
ATOM 5043 N N . LYS B 1 273 ? -30.734 2.883 14.742 1 94.5 273 LYS B N 1
ATOM 5044 C CA . LYS B 1 273 ? -31.156 1.774 13.891 1 94.5 273 LYS B CA 1
ATOM 5045 C C . LYS B 1 273 ? -32.125 2.254 12.805 1 94.5 273 LYS B C 1
ATOM 5047 O O . LYS B 1 273 ? -32.062 1.781 11.672 1 94.5 273 LYS B O 1
ATOM 5052 N N . GLU B 1 274 ? -33 3.113 13.18 1 93.81 274 GLU B N 1
ATOM 5053 C CA . GLU B 1 274 ? -33.969 3.617 12.227 1 93.81 274 GLU B CA 1
ATOM 5054 C C . GLU B 1 274 ? -33.312 4.395 11.094 1 93.81 274 GLU B C 1
ATOM 5056 O O . GLU B 1 274 ? -33.594 4.18 9.922 1 93.81 274 GLU B O 1
ATOM 5061 N N . GLU B 1 275 ? -32.438 5.262 11.469 1 94.44 275 GLU B N 1
ATOM 5062 C CA . GLU B 1 275 ? -31.734 6.035 10.461 1 94.44 275 GLU B CA 1
ATOM 5063 C C . GLU B 1 275 ? -30.828 5.141 9.617 1 94.44 275 GLU B C 1
ATOM 5065 O O . GLU B 1 275 ? -30.703 5.34 8.406 1 94.44 275 GLU B O 1
ATOM 5070 N N . ALA B 1 276 ? -30.234 4.188 10.242 1 96.5 276 ALA B N 1
ATOM 5071 C CA . ALA B 1 276 ? -29.391 3.236 9.531 1 96.5 276 ALA B CA 1
ATOM 5072 C C . ALA B 1 276 ? -30.172 2.484 8.461 1 96.5 276 ALA B C 1
ATOM 5074 O O . ALA B 1 276 ? -29.688 2.271 7.352 1 96.5 276 ALA B O 1
ATOM 5075 N N . SER B 1 277 ? -31.391 2.127 8.812 1 96.12 277 SER B N 1
ATOM 5076 C CA . SER B 1 277 ? -32.25 1.4 7.879 1 96.12 277 SER B CA 1
ATOM 5077 C C . SER B 1 277 ? -32.625 2.27 6.684 1 96.12 277 SER B C 1
ATOM 5079 O O . SER B 1 277 ? -32.719 1.78 5.555 1 96.12 277 SER B O 1
ATOM 5081 N N . ARG B 1 278 ? -32.875 3.502 6.984 1 95.19 278 ARG B N 1
ATOM 5082 C CA . ARG B 1 278 ? -33.156 4.445 5.91 1 95.19 278 ARG B CA 1
ATOM 5083 C C . ARG B 1 278 ? -31.984 4.574 4.949 1 95.19 278 ARG B C 1
ATOM 5085 O O . ARG B 1 278 ? -32.156 4.527 3.732 1 95.19 278 ARG B O 1
ATOM 5092 N N . ILE B 1 279 ? -30.859 4.691 5.473 1 96.62 279 ILE B N 1
ATOM 5093 C CA . ILE B 1 279 ? -29.641 4.801 4.691 1 96.62 279 ILE B CA 1
ATOM 5094 C C . ILE B 1 279 ? -29.422 3.518 3.891 1 96.62 279 ILE B C 1
ATOM 5096 O O . ILE B 1 279 ? -29.188 3.564 2.682 1 96.62 279 ILE B O 1
ATOM 5100 N N . ALA B 1 280 ? -29.531 2.412 4.57 1 96.31 280 ALA B N 1
ATOM 5101 C CA . ALA B 1 280 ? -29.344 1.113 3.932 1 96.31 280 ALA B CA 1
ATOM 5102 C C . ALA B 1 280 ? -30.328 0.913 2.785 1 96.31 280 ALA B C 1
ATOM 5104 O O . ALA B 1 280 ? -29.984 0.315 1.762 1 96.31 280 ALA B O 1
ATOM 5105 N N . GLY B 1 281 ? -31.516 1.353 3.021 1 95.44 281 GLY B N 1
ATOM 5106 C CA . GLY B 1 281 ? -32.531 1.269 1.975 1 95.44 281 GLY B CA 1
ATOM 5107 C C . GLY B 1 281 ? -32.125 1.992 0.703 1 95.44 281 GLY B C 1
ATOM 5108 O O . GLY B 1 281 ? -32.25 1.452 -0.396 1 95.44 281 GLY B O 1
ATOM 5109 N N . ALA B 1 282 ? -31.609 3.172 0.834 1 95.06 282 ALA B N 1
ATOM 5110 C CA . ALA B 1 282 ? -31.141 3.943 -0.314 1 95.06 282 ALA B CA 1
ATOM 5111 C C . ALA B 1 282 ? -29.984 3.238 -1.012 1 95.06 282 ALA B C 1
ATOM 5113 O O . ALA B 1 282 ? -29.938 3.17 -2.242 1 95.06 282 ALA B O 1
ATOM 5114 N N . LEU B 1 283 ? -29.078 2.707 -0.284 1 94.12 283 LEU B N 1
ATOM 5115 C CA . LEU B 1 283 ? -27.906 2.02 -0.811 1 94.12 283 LEU B CA 1
ATOM 5116 C C . LEU B 1 283 ? -28.312 0.756 -1.565 1 94.12 283 LEU B C 1
ATOM 5118 O O . LEU B 1 283 ? -27.75 0.456 -2.623 1 94.12 283 LEU B O 1
ATOM 5122 N N . ARG B 1 284 ? -29.297 0.067 -1.063 1 91.56 284 ARG B N 1
ATOM 5123 C CA . ARG B 1 284 ? -29.766 -1.163 -1.695 1 91.56 284 ARG B CA 1
ATOM 5124 C C . ARG B 1 284 ? -30.391 -0.876 -3.057 1 91.56 284 ARG B C 1
ATOM 5126 O O . ARG B 1 284 ? -30.375 -1.732 -3.943 1 91.56 284 ARG B O 1
ATOM 5133 N N . GLU B 1 285 ? -30.844 0.293 -3.162 1 92.38 285 GLU B N 1
ATOM 5134 C CA . GLU B 1 285 ? -31.438 0.702 -4.43 1 92.38 285 GLU B CA 1
ATOM 5135 C C . GLU B 1 285 ? -30.375 1.137 -5.426 1 92.38 285 GLU B C 1
ATOM 5137 O O . GLU B 1 285 ? -30.688 1.568 -6.535 1 92.38 285 GLU B O 1
ATOM 5142 N N . GLY B 1 286 ? -29.125 1.097 -4.992 1 89.19 286 GLY B N 1
ATOM 5143 C CA . GLY B 1 286 ? -28.016 1.424 -5.871 1 89.19 286 GLY B CA 1
ATOM 5144 C C . GLY B 1 286 ? -27.719 2.908 -5.918 1 89.19 286 GLY B C 1
ATOM 5145 O O . GLY B 1 286 ? -26.953 3.365 -6.777 1 89.19 286 GLY B O 1
ATOM 5146 N N . GLN B 1 287 ? -28.328 3.68 -5.004 1 93.5 287 GLN B N 1
ATOM 5147 C CA . GLN B 1 287 ? -28.109 5.121 -4.953 1 93.5 287 GLN B CA 1
ATOM 5148 C C . GLN B 1 287 ? -26.969 5.469 -4.012 1 93.5 287 GLN B C 1
ATOM 5150 O O . GLN B 1 287 ? -26.781 4.824 -2.975 1 93.5 287 GLN B O 1
ATOM 5155 N N . HIS B 1 288 ? -26.219 6.457 -4.504 1 95.56 288 HIS B N 1
ATOM 5156 C CA . HIS B 1 288 ? -25.328 7.078 -3.537 1 95.56 288 HIS B CA 1
ATOM 5157 C C . HIS B 1 288 ? -26.109 7.754 -2.416 1 95.56 288 HIS B C 1
ATOM 5159 O O . HIS B 1 288 ? -27.156 8.375 -2.664 1 95.56 288 HIS B O 1
ATOM 5165 N N . CYS B 1 289 ? -25.656 7.594 -1.229 1 96.81 289 CYS B N 1
ATOM 5166 C CA . CYS B 1 289 ? -26.344 8.188 -0.093 1 96.81 289 CYS B CA 1
ATOM 5167 C C . CYS B 1 289 ? -25.469 9.227 0.599 1 96.81 289 CYS B C 1
ATOM 5169 O O . CYS B 1 289 ? -24.328 8.938 0.977 1 96.81 289 CYS B O 1
ATOM 5171 N N . VAL B 1 290 ? -25.984 10.398 0.702 1 96.38 290 VAL B N 1
ATOM 5172 C CA . VAL B 1 290 ? -25.312 11.477 1.416 1 96.38 290 VAL B CA 1
ATOM 5173 C C . VAL B 1 290 ? -26.094 11.82 2.688 1 96.38 290 VAL B C 1
ATOM 5175 O O . VAL B 1 290 ? -27.219 12.297 2.621 1 96.38 290 VAL B O 1
ATOM 5178 N N . VAL B 1 291 ? -25.438 11.578 3.807 1 95.31 291 VAL B N 1
ATOM 5179 C CA . VAL B 1 291 ? -26.016 11.859 5.113 1 95.31 291 VAL B CA 1
ATOM 5180 C C . VAL B 1 291 ? -25.469 13.18 5.648 1 95.31 291 VAL B C 1
ATOM 5182 O O . VAL B 1 291 ? -24.25 13.367 5.734 1 95.31 291 VAL B O 1
ATOM 5185 N N . THR B 1 292 ? -26.312 14.078 5.949 1 91.31 292 THR B N 1
ATOM 5186 C CA . THR B 1 292 ? -25.906 15.367 6.5 1 91.31 292 THR B CA 1
ATOM 5187 C C . THR B 1 292 ? -26.812 15.766 7.66 1 91.31 292 THR B C 1
ATOM 5189 O O . THR B 1 292 ? -27.891 15.188 7.844 1 91.31 292 THR B O 1
ATOM 5192 N N . THR B 1 293 ? -26.172 16.609 8.539 1 84.38 293 THR B N 1
ATOM 5193 C CA . THR B 1 293 ? -27.016 17.156 9.602 1 84.38 293 THR B CA 1
ATOM 5194 C C . THR B 1 293 ? -27.797 18.359 9.094 1 84.38 293 THR B C 1
ATOM 5196 O O . THR B 1 293 ? -27.297 19.125 8.266 1 84.38 293 THR B O 1
ATOM 5199 N N . ARG B 1 294 ? -29.094 18.438 9.383 1 72.94 294 ARG B N 1
ATOM 5200 C CA . ARG B 1 294 ? -29.984 19.5 8.922 1 72.94 294 ARG B CA 1
ATOM 5201 C C . ARG B 1 294 ? -29.422 20.875 9.289 1 72.94 294 ARG B C 1
ATOM 5203 O O . ARG B 1 294 ? -29.094 21.125 10.445 1 72.94 294 ARG B O 1
ATOM 5210 N N . PRO B 1 295 ? -29.062 21.734 8.094 1 59.44 295 PRO B N 1
ATOM 5211 C CA . PRO B 1 295 ? -28.531 23.078 8.32 1 59.44 295 PRO B CA 1
ATOM 5212 C C . PRO B 1 295 ? -29.531 24 9.008 1 59.44 295 PRO B C 1
ATOM 5214 O O . PRO B 1 295 ? -30.672 24.156 8.539 1 59.44 295 PRO B O 1
ATOM 5217 N N . ASN B 1 296 ? -30.109 23.75 10.031 1 52.22 296 ASN B N 1
ATOM 5218 C CA . ASN B 1 296 ? -31.062 24.781 10.445 1 52.22 296 ASN B CA 1
ATOM 5219 C C . ASN B 1 296 ? -30.328 26.062 10.859 1 52.22 296 ASN B C 1
ATOM 5221 O O . ASN B 1 296 ? -29.578 26.062 11.836 1 52.22 296 ASN B O 1
ATOM 5225 N N . HIS B 1 297 ? -30.109 26.969 9.844 1 48.88 297 HIS B N 1
ATOM 5226 C CA . HIS B 1 297 ? -29.594 28.281 10.195 1 48.88 297 HIS B CA 1
ATOM 5227 C C . HIS B 1 297 ? -29.938 28.641 11.633 1 48.88 297 HIS B C 1
ATOM 5229 O O . HIS B 1 297 ? -29.125 29.234 12.352 1 48.88 297 HIS B O 1
ATOM 5235 N N . ALA B 1 298 ? -31.188 28.594 11.938 1 48.03 298 ALA B N 1
ATOM 5236 C CA . ALA B 1 298 ? -31.672 28.859 13.289 1 48.03 298 ALA B CA 1
ATOM 5237 C C . ALA B 1 298 ? -30.984 27.953 14.312 1 48.03 298 ALA B C 1
ATOM 5239 O O . ALA B 1 298 ? -30.984 28.25 15.508 1 48.03 298 ALA B O 1
ATOM 5240 N N . VAL B 1 299 ? -30.297 26.953 13.852 1 50.72 299 VAL B N 1
ATOM 5241 C CA . VAL B 1 299 ? -29.734 25.922 14.719 1 50.72 299 VAL B CA 1
ATOM 5242 C C . VAL B 1 299 ? -28.359 26.359 15.211 1 50.72 299 VAL B C 1
ATOM 5244 O O . VAL B 1 299 ? -27.984 26.125 16.359 1 50.72 299 VAL B O 1
ATOM 5247 N N . ARG B 1 300 ? -27.5 27 14.359 1 52.81 300 ARG B N 1
ATOM 5248 C CA . ARG B 1 300 ? -26.25 27.469 14.945 1 52.81 300 ARG B CA 1
ATOM 5249 C C . ARG B 1 300 ? -26.5 28.344 16.156 1 52.81 300 ARG B C 1
ATOM 5251 O O . ARG B 1 300 ? -25.797 28.219 17.172 1 52.81 300 ARG B O 1
ATOM 5258 N N . GLN B 1 301 ? -27.516 29.25 15.961 1 53.97 301 GLN B N 1
ATOM 5259 C CA . GLN B 1 301 ? -27.922 30.078 17.094 1 53.97 301 GLN B CA 1
ATOM 5260 C C . GLN B 1 301 ? -28.547 29.234 18.188 1 53.97 301 GLN B C 1
ATOM 5262 O O . GLN B 1 301 ? -28.5 29.594 19.375 1 53.97 301 GLN B O 1
ATOM 5267 N N . GLY B 1 302 ? -28.828 28.047 17.812 1 63.88 302 GLY B N 1
ATOM 5268 C CA . GLY B 1 302 ? -29.547 27.188 18.75 1 63.88 302 GLY B CA 1
ATOM 5269 C C . GLY B 1 302 ? -28.641 26.188 19.453 1 63.88 302 GLY B C 1
ATOM 5270 O O . GLY B 1 302 ? -29.047 25.562 20.438 1 63.88 302 GLY B O 1
ATOM 5271 N N . ILE B 1 303 ? -27.391 26.109 19.016 1 71.5 303 ILE B N 1
ATOM 5272 C CA . ILE B 1 303 ? -26.531 25.094 19.609 1 71.5 303 ILE B CA 1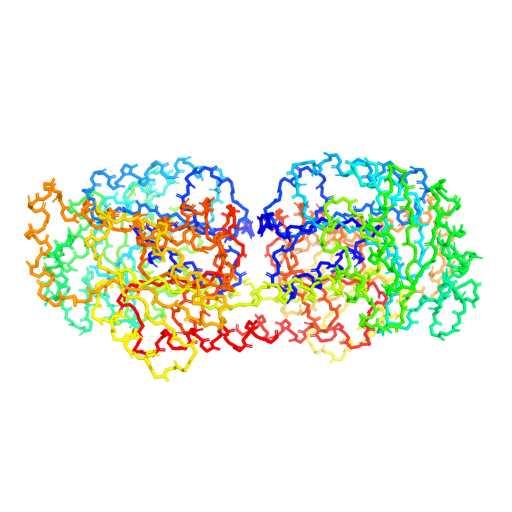
ATOM 5273 C C . ILE B 1 303 ? -26.25 25.438 21.062 1 71.5 303 ILE B C 1
ATOM 5275 O O . ILE B 1 303 ? -26.266 24.562 21.938 1 71.5 303 ILE B O 1
ATOM 5279 N N . GLU B 1 304 ? -25.984 26.719 21.219 1 76.06 304 GLU B N 1
ATOM 5280 C CA . GLU B 1 304 ? -25.734 27.141 22.594 1 76.06 304 GLU B CA 1
ATOM 5281 C C . GLU B 1 304 ? -26.938 26.844 23.5 1 76.06 304 GLU B C 1
ATOM 5283 O O . GLU B 1 304 ? -26.766 26.375 24.625 1 76.06 304 GLU B O 1
ATOM 5288 N N . ALA B 1 305 ? -28.062 27.219 22.922 1 79.44 305 ALA B N 1
ATOM 5289 C CA . ALA B 1 305 ? -29.281 26.969 23.688 1 79.44 305 ALA B CA 1
ATOM 5290 C C . ALA B 1 305 ? -29.469 25.469 23.938 1 79.44 305 ALA B C 1
ATOM 5292 O O . ALA B 1 305 ? -29.859 25.062 25.047 1 79.44 305 ALA B O 1
ATOM 5293 N N . ARG B 1 306 ? -29.156 24.75 23.094 1 80.56 306 ARG B N 1
ATOM 5294 C CA . ARG B 1 306 ? -29.312 23.297 23.203 1 80.56 306 ARG B CA 1
ATOM 5295 C C . ARG B 1 306 ? -28.281 22.719 24.172 1 80.56 306 ARG B C 1
ATOM 5297 O O . ARG B 1 306 ? -28.594 21.812 24.953 1 80.56 306 ARG B O 1
ATOM 5304 N N . CYS B 1 307 ? -27.109 23.141 24.047 1 84 307 CYS B N 1
ATOM 5305 C CA . CYS B 1 307 ? -26.062 22.734 24.984 1 84 307 CYS B CA 1
ATOM 5306 C C . CYS B 1 307 ? -26.484 23.016 26.422 1 84 307 CYS B C 1
ATOM 5308 O O . CYS B 1 307 ? -26.344 22.156 27.281 1 84 307 CYS B O 1
ATOM 5310 N N . ARG B 1 308 ? -27.062 24.188 26.594 1 83.31 308 ARG B N 1
ATOM 5311 C CA . ARG B 1 308 ? -27.516 24.578 27.922 1 83.31 308 ARG B CA 1
ATOM 5312 C C . ARG B 1 308 ? -28.656 23.688 28.391 1 83.31 308 ARG B C 1
ATOM 5314 O O . ARG B 1 308 ? -28.688 23.281 29.562 1 83.31 308 ARG B O 1
ATOM 5321 N N . GLU B 1 309 ? -29.516 23.5 27.531 1 83.56 309 GLU B N 1
ATOM 5322 C CA . GLU B 1 309 ? -30.672 22.672 27.844 1 83.56 309 GLU B CA 1
ATOM 5323 C C . GLU B 1 309 ? -30.234 21.266 28.25 1 83.56 309 GLU B C 1
ATOM 5325 O O . GLU B 1 309 ? -30.859 20.641 29.125 1 83.56 309 GLU B O 1
ATOM 5330 N N . ARG B 1 310 ? -29.172 20.859 27.766 1 86.25 310 ARG B N 1
ATOM 5331 C CA . ARG B 1 310 ? -28.75 19.484 27.984 1 86.25 310 ARG B CA 1
ATOM 5332 C C . ARG B 1 310 ? -27.594 19.406 28.969 1 86.25 310 ARG B C 1
ATOM 5334 O O . ARG B 1 310 ? -27.141 18.328 29.328 1 86.25 310 ARG B O 1
ATOM 5341 N N . GLY B 1 311 ? -27.141 20.484 29.328 1 87.38 311 GLY B N 1
ATOM 5342 C CA . GLY B 1 311 ? -26.047 20.547 30.281 1 87.38 311 GLY B CA 1
ATOM 5343 C C . GLY B 1 311 ? -24.734 20.047 29.719 1 87.38 311 GLY B C 1
ATOM 5344 O O . GLY B 1 311 ? -23.953 19.391 30.406 1 87.38 311 GLY B O 1
ATOM 5345 N N . LEU B 1 312 ? -24.594 20.234 28.422 1 86.88 312 LEU B N 1
ATOM 5346 C CA . LEU B 1 312 ? -23.375 19.797 27.75 1 86.88 312 LEU B CA 1
ATOM 5347 C C . LEU B 1 312 ? -22.562 20.984 27.25 1 86.88 312 LEU B C 1
ATOM 5349 O O . LEU B 1 312 ? -23.141 22.016 26.891 1 86.88 312 LEU B O 1
ATOM 5353 N N . SER B 1 313 ? -21.297 20.859 27.312 1 83.38 313 SER B N 1
ATOM 5354 C CA . SER B 1 313 ? -20.469 21.828 26.609 1 83.38 313 SER B CA 1
ATOM 5355 C C . SER B 1 313 ? -20.625 21.688 25.094 1 83.38 313 SER B C 1
ATOM 5357 O O . SER B 1 313 ? -21.125 20.672 24.609 1 83.38 313 SER B O 1
ATOM 5359 N N . ARG B 1 314 ? -20.328 22.672 24.391 1 78.69 314 ARG B N 1
ATOM 5360 C CA . ARG B 1 314 ? -20.391 22.625 22.922 1 78.69 314 ARG B CA 1
ATOM 5361 C C . ARG B 1 314 ? -19.562 21.469 22.375 1 78.69 314 ARG B C 1
ATOM 5363 O O . ARG B 1 314 ? -20 20.781 21.453 1 78.69 314 ARG B O 1
ATOM 5370 N N . ALA B 1 315 ? -18.422 21.297 22.984 1 77.06 315 ALA B N 1
ATOM 5371 C CA . ALA B 1 315 ? -17.531 20.203 22.562 1 77.06 315 ALA B CA 1
ATOM 5372 C C . ALA B 1 315 ? -18.188 18.844 22.812 1 77.06 315 ALA B C 1
ATOM 5374 O O . ALA B 1 315 ? -18.188 17.969 21.938 1 77.06 315 ALA B O 1
ATOM 5375 N N . ALA B 1 316 ? -18.734 18.734 23.969 1 83.38 316 ALA B N 1
ATOM 5376 C CA . ALA B 1 316 ? -19.406 17.484 24.328 1 83.38 316 ALA B CA 1
ATOM 5377 C C . ALA B 1 316 ? -20.609 17.234 23.438 1 83.38 316 ALA B C 1
ATOM 5379 O O . ALA B 1 316 ? -20.906 16.078 23.094 1 83.38 316 ALA B O 1
ATOM 5380 N N . TYR B 1 317 ? -21.281 18.297 23.203 1 84.38 317 TYR B N 1
ATOM 5381 C CA . TYR B 1 317 ? -22.438 18.219 22.312 1 84.38 317 TYR B CA 1
ATOM 5382 C C . TYR B 1 317 ? -22.031 17.719 20.922 1 84.38 317 TYR B C 1
ATOM 5384 O O . TYR B 1 317 ? -22.656 16.797 20.391 1 84.38 317 TYR B O 1
ATOM 5392 N N . GLY B 1 318 ? -21.016 18.25 20.297 1 82.88 318 GLY B N 1
ATOM 5393 C CA . GLY B 1 318 ? -20.484 17.828 19.016 1 82.88 318 GLY B CA 1
ATOM 5394 C C . GLY B 1 318 ? -20.016 16.391 19 1 82.88 318 GLY B C 1
ATOM 5395 O O . GLY B 1 318 ? -20.266 15.648 18.047 1 82.88 318 GLY B O 1
ATOM 5396 N N . GLU B 1 319 ? -19.375 16.031 20.094 1 84.56 319 GLU B N 1
ATOM 5397 C CA . GLU B 1 319 ? -18.875 14.656 20.234 1 84.56 319 GLU B CA 1
ATOM 5398 C C . GLU B 1 319 ? -20.016 13.648 20.25 1 84.56 319 GLU B C 1
ATOM 5400 O O . GLU B 1 319 ? -19.891 12.562 19.688 1 84.56 319 GLU B O 1
ATOM 5405 N N . HIS B 1 320 ? -21.031 14.07 20.938 1 87.5 320 HIS B N 1
ATOM 5406 C CA . HIS B 1 320 ? -22.188 13.195 21.016 1 87.5 320 HIS B CA 1
ATOM 5407 C C . HIS B 1 320 ? -22.812 12.984 19.625 1 87.5 320 HIS B C 1
ATOM 5409 O O . HIS B 1 320 ? -23.156 11.859 19.266 1 87.5 320 HIS B O 1
ATOM 5415 N N . ILE B 1 321 ? -22.922 14.031 18.953 1 87.06 321 ILE B N 1
ATOM 5416 C CA . ILE B 1 321 ? -23.484 13.953 17.609 1 87.06 321 ILE B CA 1
ATOM 5417 C C . ILE B 1 321 ? -22.594 13.086 16.719 1 87.06 321 ILE B C 1
ATOM 5419 O O . ILE B 1 321 ? -23.094 12.234 15.984 1 87.06 321 ILE B O 1
ATOM 5423 N N . CYS B 1 322 ? -21.328 13.266 16.812 1 88.75 322 CYS B N 1
ATOM 5424 C CA . CYS B 1 322 ? -20.375 12.5 16.016 1 88.75 322 CYS B CA 1
ATOM 5425 C C . CYS B 1 322 ? -20.469 11.016 16.328 1 88.75 322 CYS B C 1
ATOM 5427 O O . CYS B 1 322 ? -20.453 10.188 15.422 1 88.75 322 CYS B O 1
ATOM 5429 N N . ALA B 1 323 ? -20.547 10.719 17.594 1 91.12 323 ALA B N 1
ATOM 5430 C CA . ALA B 1 323 ? -20.641 9.32 18.016 1 91.12 323 ALA B CA 1
ATOM 5431 C C . ALA B 1 323 ? -21.922 8.688 17.484 1 91.12 323 ALA B C 1
ATOM 5433 O O . ALA B 1 323 ? -21.938 7.516 17.094 1 91.12 323 ALA B O 1
ATOM 5434 N N . TRP B 1 324 ? -22.938 9.477 17.578 1 93 324 TRP B N 1
ATOM 5435 C CA . TRP B 1 324 ? -24.219 8.984 17.094 1 93 324 TRP B CA 1
ATOM 5436 C C . TRP B 1 324 ? -24.172 8.727 15.594 1 93 324 TRP B C 1
ATOM 5438 O O . TRP B 1 324 ? -24.625 7.684 15.117 1 93 324 TRP B O 1
ATOM 5448 N N . LEU B 1 325 ? -23.672 9.633 14.844 1 93.56 325 LEU B N 1
ATOM 5449 C CA . LEU B 1 325 ? -23.516 9.469 13.398 1 93.56 325 LEU B CA 1
ATOM 5450 C C . LEU B 1 325 ? -22.656 8.25 13.086 1 93.56 325 LEU B C 1
ATOM 5452 O O . LEU B 1 325 ? -22.922 7.535 12.109 1 93.56 325 LEU B O 1
ATOM 5456 N N . ALA B 1 326 ? -21.625 8.039 13.852 1 95.5 326 ALA B N 1
ATOM 5457 C CA . ALA B 1 326 ? -20.75 6.891 13.68 1 95.5 326 ALA B CA 1
ATOM 5458 C C . ALA B 1 326 ? -21.516 5.582 13.867 1 95.5 326 ALA B C 1
ATOM 5460 O O . ALA B 1 326 ? -21.344 4.641 13.086 1 95.5 326 ALA B O 1
ATOM 5461 N N . ASP B 1 327 ? -22.312 5.598 14.859 1 95.81 327 ASP B N 1
ATOM 5462 C CA . ASP B 1 327 ? -23.125 4.418 15.133 1 95.81 327 ASP B CA 1
ATOM 5463 C C . ASP B 1 327 ? -24.109 4.152 13.992 1 95.81 327 ASP B C 1
ATOM 5465 O O . ASP B 1 327 ? -24.266 3.012 13.555 1 95.81 327 ASP B O 1
ATOM 5469 N N . VAL B 1 328 ? -24.766 5.188 13.594 1 95.69 328 VAL B N 1
ATOM 5470 C CA . VAL B 1 328 ? -25.688 5.086 12.469 1 95.69 328 VAL B CA 1
ATOM 5471 C C . VAL B 1 328 ? -24.938 4.523 11.25 1 95.69 328 VAL B C 1
ATOM 5473 O O . VAL B 1 328 ? -25.438 3.615 10.578 1 95.69 328 VAL B O 1
ATOM 5476 N N . THR B 1 329 ? -23.797 5.027 10.977 1 96.06 329 THR B N 1
ATOM 5477 C CA . THR B 1 329 ? -22.984 4.617 9.828 1 96.06 329 THR B CA 1
ATOM 5478 C C . THR B 1 329 ? -22.594 3.148 9.938 1 96.06 329 THR B C 1
ATOM 5480 O O . THR B 1 329 ? -22.734 2.389 8.977 1 96.06 329 THR B O 1
ATOM 5483 N N . ALA B 1 330 ? -22.094 2.752 11.102 1 95.81 330 ALA B N 1
ATOM 5484 C CA . ALA B 1 330 ? -21.672 1.373 11.336 1 95.81 330 ALA B CA 1
ATOM 5485 C C . ALA B 1 330 ? -22.828 0.402 11.117 1 95.81 330 ALA B C 1
ATOM 5487 O O . ALA B 1 330 ? -22.656 -0.651 10.5 1 95.81 330 ALA B O 1
ATOM 5488 N N . GLN B 1 331 ? -24 0.793 11.57 1 95.12 331 GLN B N 1
ATOM 5489 C CA . GLN B 1 331 ? -25.188 -0.057 11.422 1 95.12 331 GLN B CA 1
ATOM 5490 C C . GLN B 1 331 ? -25.641 -0.097 9.969 1 95.12 331 GLN B C 1
ATOM 5492 O O . GLN B 1 331 ? -26.078 -1.144 9.477 1 95.12 331 GLN B O 1
ATOM 5497 N N . ALA B 1 332 ? -25.594 0.996 9.305 1 95.44 332 ALA B N 1
ATOM 5498 C CA . ALA B 1 332 ? -25.969 1.043 7.902 1 95.44 332 ALA B CA 1
ATOM 5499 C C . ALA B 1 332 ? -25.078 0.145 7.055 1 95.44 332 ALA B C 1
ATOM 5501 O O . ALA B 1 332 ? -25.562 -0.601 6.199 1 95.44 332 ALA B O 1
ATOM 5502 N N . VAL B 1 333 ? -23.781 0.235 7.316 1 92.62 333 VAL B N 1
ATOM 5503 C CA . VAL B 1 333 ? -22.812 -0.535 6.559 1 92.62 333 VAL B CA 1
ATOM 5504 C C . VAL B 1 333 ? -23 -2.025 6.816 1 92.62 333 VAL B C 1
ATOM 5506 O O . VAL B 1 333 ? -22.797 -2.852 5.926 1 92.62 333 VAL B O 1
ATOM 5509 N N . ALA B 1 334 ? -23.438 -2.324 8 1 88.88 334 ALA B N 1
ATOM 5510 C CA . ALA B 1 334 ? -23.703 -3.717 8.352 1 88.88 334 ALA B CA 1
ATOM 5511 C C . ALA B 1 334 ? -24.922 -4.25 7.605 1 88.88 334 ALA B C 1
ATOM 5513 O O . ALA B 1 334 ? -25.016 -5.445 7.324 1 88.88 334 ALA B O 1
ATOM 5514 N N . GLN B 1 335 ? -25.844 -3.352 7.297 1 90.19 335 GLN B N 1
ATOM 5515 C CA . GLN B 1 335 ? -27.078 -3.736 6.641 1 90.19 335 GLN B CA 1
ATOM 5516 C C . GLN B 1 335 ? -26.922 -3.727 5.125 1 90.19 335 GLN B C 1
ATOM 5518 O O . GLN B 1 335 ? -27.688 -4.391 4.414 1 90.19 335 GLN B O 1
ATOM 5523 N N . SER B 1 336 ? -26.047 -2.869 4.715 1 86.12 336 SER B N 1
ATOM 5524 C CA . SER B 1 336 ? -25.75 -2.719 3.293 1 86.12 336 SER B CA 1
ATOM 5525 C C . SER B 1 336 ? -24.281 -2.42 3.066 1 86.12 336 SER B C 1
ATOM 5527 O O . SER B 1 336 ? -23.609 -1.868 3.941 1 86.12 336 SER B O 1
ATOM 5529 N N . SER B 1 337 ? -23.734 -2.871 2.01 1 78.75 337 SER B N 1
ATOM 5530 C CA . SER B 1 337 ? -22.312 -2.672 1.809 1 78.75 337 SER B CA 1
ATOM 5531 C C . SER B 1 337 ? -22.047 -1.676 0.685 1 78.75 337 SER B C 1
ATOM 5533 O O . SER B 1 337 ? -21.953 -2.061 -0.483 1 78.75 337 SER B O 1
ATOM 5535 N N . PRO B 1 338 ? -21.969 -0.416 1.147 1 89.62 338 PRO B N 1
ATOM 5536 C CA . PRO B 1 338 ? -21.531 0.547 0.13 1 89.62 338 PRO B CA 1
ATOM 5537 C C . PRO B 1 338 ? -20.141 0.243 -0.422 1 89.62 338 PRO B C 1
ATOM 5539 O O . PRO B 1 338 ? -19.406 -0.567 0.152 1 89.62 338 PRO B O 1
ATOM 5542 N N . GLY B 1 339 ? -19.922 0.881 -1.595 1 86.69 339 GLY B N 1
ATOM 5543 C CA . GLY B 1 339 ? -18.641 0.659 -2.246 1 86.69 339 GLY B CA 1
ATOM 5544 C C . GLY B 1 339 ? -17.516 1.479 -1.644 1 86.69 339 GLY B C 1
ATOM 5545 O O . GLY B 1 339 ? -16.344 1.131 -1.789 1 86.69 339 GLY B O 1
ATOM 5546 N N . ALA B 1 340 ? -17.891 2.535 -1.048 1 91.75 340 ALA B N 1
ATOM 5547 C CA . ALA B 1 340 ? -16.906 3.438 -0.454 1 91.75 340 ALA B CA 1
ATOM 5548 C C . ALA B 1 340 ? -17.547 4.34 0.594 1 91.75 340 ALA B C 1
ATOM 5550 O O . ALA B 1 340 ? -18.766 4.5 0.616 1 91.75 340 ALA B O 1
ATOM 5551 N N . LEU B 1 341 ? -16.672 4.824 1.476 1 94.38 341 LEU B N 1
ATOM 5552 C CA . LEU B 1 341 ? -17.109 5.809 2.467 1 94.38 341 LEU B CA 1
ATOM 5553 C C . LEU B 1 341 ? -16.453 7.164 2.201 1 94.38 341 LEU B C 1
ATOM 5555 O O . LEU B 1 341 ? -15.281 7.234 1.849 1 94.38 341 LEU B O 1
ATOM 5559 N N . TYR B 1 342 ? -17.281 8.148 2.256 1 95.31 342 TYR B N 1
ATOM 5560 C CA . TYR B 1 342 ? -16.797 9.531 2.297 1 95.31 342 TYR B CA 1
ATOM 5561 C C . TYR B 1 342 ? -17.156 10.188 3.627 1 95.31 342 TYR B C 1
ATOM 5563 O O . TYR B 1 342 ? -18.328 10.328 3.967 1 95.31 342 TYR B O 1
ATOM 5571 N N . LEU B 1 343 ? -16.125 10.562 4.332 1 94.06 343 LEU B N 1
ATOM 5572 C CA . LEU B 1 343 ? -16.312 11.102 5.676 1 94.06 343 LEU B CA 1
ATOM 5573 C C . LEU B 1 343 ? -15.797 12.539 5.758 1 94.06 343 LEU B C 1
ATOM 5575 O O . LEU B 1 343 ? -14.586 12.773 5.781 1 94.06 343 LEU B O 1
ATOM 5579 N N . SER B 1 344 ? -16.703 13.414 5.793 1 90.94 344 SER B N 1
ATOM 5580 C CA . SER B 1 344 ? -16.344 14.828 5.863 1 90.94 344 SER B CA 1
ATOM 5581 C C . SER B 1 344 ? -16.312 15.32 7.309 1 90.94 344 SER B C 1
ATOM 5583 O O . SER B 1 344 ? -17.312 15.281 8.016 1 90.94 344 SER B O 1
ATOM 5585 N N . GLY B 1 345 ? -15.156 15.875 7.684 1 85 345 GLY B N 1
ATOM 5586 C CA . GLY B 1 345 ? -14.883 16.25 9.062 1 85 345 GLY B CA 1
ATOM 5587 C C . GLY B 1 345 ? -13.984 15.266 9.789 1 85 345 GLY B C 1
ATOM 5588 O O . GLY B 1 345 ? -14.25 14.062 9.789 1 85 345 GLY B O 1
ATOM 5589 N N . GLY B 1 346 ? -12.984 15.727 10.359 1 84.31 346 GLY B N 1
ATOM 5590 C CA . GLY B 1 346 ? -12.023 14.883 11.047 1 84.31 346 GLY B CA 1
ATOM 5591 C C . GLY B 1 346 ? -12.633 14.094 12.188 1 84.31 346 GLY B C 1
ATOM 5592 O O . GLY B 1 346 ? -12.375 12.891 12.328 1 84.31 346 GLY B O 1
ATOM 5593 N N . ASP B 1 347 ? -13.492 14.742 12.984 1 83.75 347 ASP B N 1
ATOM 5594 C CA . ASP B 1 347 ? -14.133 14.094 14.125 1 83.75 347 ASP B CA 1
ATOM 5595 C C . ASP B 1 347 ? -15.055 12.961 13.664 1 83.75 347 ASP B C 1
ATOM 5597 O O . ASP B 1 347 ? -15.094 11.898 14.281 1 83.75 347 ASP B O 1
ATOM 5601 N N . VAL B 1 348 ? -15.711 13.25 12.656 1 89 348 VAL B N 1
ATOM 5602 C CA . VAL B 1 348 ? -16.609 12.234 12.109 1 89 348 VAL B CA 1
ATOM 5603 C C . VAL B 1 348 ? -15.805 11.055 11.578 1 89 348 VAL B C 1
ATOM 5605 O O . VAL B 1 348 ? -16.156 9.898 11.82 1 89 348 VAL B O 1
ATOM 5608 N N . ALA B 1 349 ? -14.773 11.336 10.859 1 90.5 349 ALA B N 1
ATOM 5609 C CA . ALA B 1 349 ? -13.93 10.289 10.273 1 90.5 349 ALA B CA 1
ATOM 5610 C C . ALA B 1 349 ? -13.359 9.375 11.352 1 90.5 349 ALA B C 1
ATOM 5612 O O . ALA B 1 349 ? -13.43 8.148 11.234 1 90.5 349 ALA B O 1
ATOM 5613 N N . ILE B 1 350 ? -12.883 9.945 12.383 1 87.69 350 ILE B N 1
ATOM 5614 C CA . ILE B 1 350 ? -12.273 9.18 13.461 1 87.69 350 ILE B CA 1
ATOM 5615 C C . ILE B 1 350 ? -13.352 8.375 14.188 1 87.69 350 ILE B C 1
ATOM 5617 O O . ILE B 1 350 ? -13.141 7.203 14.531 1 87.69 350 ILE B O 1
ATOM 5621 N N . ALA B 1 351 ? -14.492 9.016 14.477 1 90.75 351 ALA B N 1
ATOM 5622 C CA . ALA B 1 351 ? -15.586 8.336 15.164 1 90.75 351 ALA B CA 1
ATOM 5623 C C . ALA B 1 351 ? -16.062 7.125 14.359 1 90.75 351 ALA B C 1
ATOM 5625 O O . ALA B 1 351 ? -16.266 6.043 14.922 1 90.75 351 ALA B O 1
ATOM 5626 N N . VAL B 1 352 ? -16.203 7.34 13.102 1 94.25 352 VAL B N 1
ATOM 5627 C CA . VAL B 1 352 ? -16.641 6.25 12.242 1 94.25 352 VAL B CA 1
ATOM 5628 C C . VAL B 1 352 ? -15.578 5.156 12.195 1 94.25 352 VAL B C 1
ATOM 5630 O O . VAL B 1 352 ? -15.898 3.967 12.25 1 94.25 352 VAL B O 1
ATOM 5633 N N . ALA B 1 353 ? -14.336 5.488 12.062 1 92.19 353 ALA B N 1
ATOM 5634 C CA . ALA B 1 353 ? -13.234 4.527 12.07 1 92.19 353 ALA B CA 1
ATOM 5635 C C . ALA B 1 353 ? -13.281 3.658 13.328 1 92.19 353 ALA B C 1
ATOM 5637 O O . ALA B 1 353 ? -13.203 2.43 13.234 1 92.19 353 ALA B O 1
ATOM 5638 N N . HIS B 1 354 ? -13.492 4.309 14.43 1 90.81 354 HIS B N 1
ATOM 5639 C CA . HIS B 1 354 ? -13.562 3.58 15.695 1 90.81 354 HIS B CA 1
ATOM 5640 C C . HIS B 1 354 ? -14.773 2.658 15.734 1 90.81 354 HIS B C 1
ATOM 5642 O O . HIS B 1 354 ? -14.672 1.514 16.188 1 90.81 354 HIS B O 1
ATOM 5648 N N . ALA B 1 355 ? -15.883 3.199 15.344 1 94.12 355 ALA B N 1
ATOM 5649 C CA . ALA B 1 355 ? -17.109 2.41 15.336 1 94.12 355 ALA B CA 1
ATOM 5650 C C . ALA B 1 355 ? -16.969 1.171 14.461 1 94.12 355 ALA B C 1
ATOM 5652 O O . ALA B 1 355 ? -17.578 0.132 14.734 1 94.12 355 ALA B O 1
ATOM 5653 N N . LEU B 1 356 ? -16.109 1.27 13.5 1 92.81 356 LEU B N 1
ATOM 5654 C CA . LEU B 1 356 ? -15.914 0.159 12.578 1 92.81 356 LEU B CA 1
ATOM 5655 C C . LEU B 1 356 ? -14.719 -0.687 13 1 92.81 356 LEU B C 1
ATOM 5657 O O . LEU B 1 356 ? -14.344 -1.637 12.305 1 92.81 356 LEU B O 1
ATOM 5661 N N . GLY B 1 357 ? -14.078 -0.291 14.039 1 89.44 357 GLY B N 1
ATOM 5662 C CA . GLY B 1 357 ? -13.016 -1.092 14.633 1 89.44 357 GLY B CA 1
ATOM 5663 C C . GLY B 1 357 ? -11.656 -0.83 14.016 1 89.44 357 GLY B C 1
ATOM 5664 O O . GLY B 1 357 ? -10.742 -1.639 14.156 1 89.44 357 GLY B O 1
ATOM 5665 N N . ALA B 1 358 ? -11.5 0.242 13.305 1 87.81 358 ALA B N 1
ATOM 5666 C CA . ALA B 1 358 ? -10.234 0.546 12.641 1 87.81 358 ALA B CA 1
ATOM 5667 C C . ALA B 1 358 ? -9.188 1.034 13.641 1 87.81 358 ALA B C 1
ATOM 5669 O O . ALA B 1 358 ? -9.516 1.76 14.578 1 87.81 358 ALA B O 1
ATOM 5670 N N . THR B 1 359 ? -7.945 0.676 13.359 1 85.56 359 THR B N 1
ATOM 5671 C CA . THR B 1 359 ? -6.844 1.085 14.227 1 85.56 359 THR B CA 1
ATOM 5672 C C . THR B 1 359 ? -5.98 2.139 13.539 1 85.56 359 THR B C 1
ATOM 5674 O O . THR B 1 359 ? -5.145 2.779 14.18 1 85.56 359 THR B O 1
ATOM 5677 N N . GLY B 1 360 ? -6.211 2.299 12.344 1 87.31 360 GLY B N 1
ATOM 5678 C CA . GLY B 1 360 ? -5.457 3.273 11.57 1 87.31 360 GLY B CA 1
ATOM 5679 C C . GLY B 1 360 ? -6.02 3.49 10.172 1 87.31 360 GLY B C 1
ATOM 5680 O O . GLY B 1 360 ? -7.082 2.967 9.844 1 87.31 360 GLY B O 1
ATOM 5681 N N . PHE B 1 361 ? -5.355 4.34 9.445 1 89.44 361 PHE B N 1
ATOM 5682 C CA . PHE B 1 361 ? -5.73 4.719 8.094 1 89.44 361 PHE B CA 1
ATOM 5683 C C . PHE B 1 361 ? -4.512 4.723 7.176 1 89.44 361 PHE B C 1
ATOM 5685 O O . PHE B 1 361 ? -3.549 5.457 7.418 1 89.44 361 PHE B O 1
ATOM 5692 N N . GLN B 1 362 ? -4.551 3.834 6.203 1 88.75 362 GLN B N 1
ATOM 5693 C CA . GLN B 1 362 ? -3.512 3.818 5.176 1 88.75 362 GLN B CA 1
ATOM 5694 C C . GLN B 1 362 ? -3.838 4.793 4.051 1 88.75 362 GLN B C 1
ATOM 5696 O O . GLN B 1 362 ? -4.848 4.637 3.359 1 88.75 362 GLN B O 1
ATOM 5701 N N . ILE B 1 363 ? -3.018 5.766 3.893 1 90.69 363 ILE B N 1
ATOM 5702 C CA . ILE B 1 363 ? -3.248 6.754 2.844 1 90.69 363 ILE B CA 1
ATOM 5703 C C . ILE B 1 363 ? -2.652 6.258 1.527 1 90.69 363 ILE B C 1
ATOM 5705 O O . ILE B 1 363 ? -1.498 5.82 1.486 1 90.69 363 ILE B O 1
ATOM 5709 N N . ARG B 1 364 ? -3.443 6.336 0.455 1 83.06 364 ARG B N 1
ATOM 5710 C CA . ARG B 1 364 ? -2.99 5.902 -0.863 1 83.06 364 ARG B CA 1
ATOM 5711 C C . ARG B 1 364 ? -2.756 7.098 -1.781 1 83.06 364 ARG B C 1
ATOM 5713 O O . ARG B 1 364 ? -1.918 7.039 -2.684 1 83.06 364 ARG B O 1
ATOM 5720 N N . GLY B 1 365 ? -3.473 8.109 -1.578 1 84.25 365 GLY B N 1
ATOM 5721 C CA . GLY B 1 365 ? -3.369 9.297 -2.418 1 84.25 365 GLY B CA 1
ATOM 5722 C C . GLY B 1 365 ? -4.516 10.266 -2.223 1 84.25 365 GLY B C 1
ATOM 5723 O O . GLY B 1 365 ? -5.039 10.406 -1.114 1 84.25 365 GLY B O 1
ATOM 5724 N N . ARG B 1 366 ? -4.738 10.992 -3.322 1 86 366 ARG B N 1
ATOM 5725 C CA . ARG B 1 366 ? -5.82 11.977 -3.297 1 86 366 ARG B CA 1
ATOM 5726 C C . ARG B 1 366 ? -6.785 11.758 -4.453 1 86 366 ARG B C 1
ATOM 5728 O O . ARG B 1 366 ? -6.391 11.273 -5.52 1 86 366 ARG B O 1
ATOM 5735 N N . VAL B 1 367 ? -7.977 11.961 -4.117 1 83.75 367 VAL B N 1
ATOM 5736 C CA . VAL B 1 367 ? -9 11.992 -5.156 1 83.75 367 VAL B CA 1
ATOM 5737 C C . VAL B 1 367 ? -9.625 13.383 -5.234 1 83.75 367 VAL B C 1
ATOM 5739 O O . VAL B 1 367 ? -9.492 14.18 -4.301 1 83.75 367 VAL B O 1
ATOM 5742 N N . ALA B 1 368 ? -10.211 13.734 -6.344 1 80.38 368 ALA B N 1
ATOM 5743 C CA . ALA B 1 368 ? -10.859 15.031 -6.547 1 80.38 368 ALA B CA 1
ATOM 5744 C C . ALA B 1 368 ? -9.938 16.172 -6.145 1 80.38 368 ALA B C 1
ATOM 5746 O O . ALA B 1 368 ? -10.359 17.109 -5.445 1 80.38 368 ALA B O 1
ATOM 5747 N N . GLU B 1 369 ? -8.734 15.992 -6.414 1 73.81 369 GLU B N 1
ATOM 5748 C CA . GLU B 1 369 ? -7.695 17.016 -6.305 1 73.81 369 GLU B CA 1
ATOM 5749 C C . GLU B 1 369 ? -7.238 17.172 -4.859 1 73.81 369 GLU B C 1
ATOM 5751 O O . GLU B 1 369 ? -6.043 17.312 -4.594 1 73.81 369 GLU B O 1
ATOM 5756 N N . CYS B 1 370 ? -8.258 17.094 -3.926 1 79.56 370 CYS B N 1
ATOM 5757 C CA . CYS B 1 370 ? -7.832 17.531 -2.602 1 79.56 370 CYS B CA 1
ATOM 5758 C C . CYS B 1 370 ? -8.344 16.578 -1.523 1 79.56 370 CYS B C 1
ATOM 5760 O O . CYS B 1 370 ? -8.289 16.906 -0.334 1 79.56 370 CYS B O 1
ATOM 5762 N N . VAL B 1 371 ? -8.898 15.469 -1.877 1 89.5 371 VAL B N 1
ATOM 5763 C CA . VAL B 1 371 ? -9.508 14.594 -0.878 1 89.5 371 VAL B CA 1
ATOM 5764 C C . VAL B 1 371 ? -8.617 13.383 -0.642 1 89.5 371 VAL B C 1
ATOM 5766 O O . VAL B 1 371 ? -8.484 12.516 -1.513 1 89.5 371 VAL B O 1
ATOM 5769 N N . PRO B 1 372 ? -8.062 13.289 0.515 1 90.88 372 PRO B N 1
ATOM 5770 C CA . PRO B 1 372 ? -7.301 12.078 0.823 1 90.88 372 PRO B CA 1
ATOM 5771 C C . PRO B 1 372 ? -8.148 10.805 0.721 1 90.88 372 PRO B C 1
ATOM 5773 O O . PRO B 1 372 ? -9.32 10.812 1.104 1 90.88 372 PRO B O 1
ATOM 5776 N N . TYR B 1 373 ? -7.555 9.781 0.169 1 90.56 373 TYR B N 1
ATOM 5777 C CA . TYR B 1 373 ? -8.234 8.492 0.079 1 90.56 373 TYR B CA 1
ATOM 5778 C C . TYR B 1 373 ? -7.297 7.355 0.46 1 90.56 373 TYR B C 1
ATOM 5780 O O . TYR B 1 373 ? -6.074 7.48 0.339 1 90.56 373 TYR B O 1
ATOM 5788 N N . GLY B 1 374 ? -7.93 6.324 1.021 1 88.75 374 GLY B N 1
ATOM 5789 C CA . GLY B 1 374 ? -7.215 5.125 1.43 1 88.75 374 GLY B CA 1
ATOM 5790 C C . GLY B 1 374 ? -8.117 4.07 2.033 1 88.75 374 GLY B C 1
ATOM 5791 O O . GLY B 1 374 ? -9.258 3.895 1.592 1 88.75 374 GLY B O 1
ATOM 5792 N N . HIS B 1 375 ? -7.496 3.363 2.994 1 87.81 375 HIS B N 1
ATOM 5793 C CA . HIS B 1 375 ? -8.227 2.283 3.645 1 87.81 375 HIS B CA 1
ATOM 5794 C C . HIS B 1 375 ? -7.996 2.289 5.152 1 87.81 375 HIS B C 1
ATOM 5796 O O . HIS B 1 375 ? -6.902 2.635 5.613 1 87.81 375 HIS B O 1
ATOM 5802 N N . PHE B 1 376 ? -9.055 1.95 5.844 1 87.81 376 PHE B N 1
ATOM 5803 C CA . PHE B 1 376 ? -8.867 1.712 7.273 1 87.81 376 PHE B CA 1
ATOM 5804 C C . PHE B 1 376 ? -7.98 0.494 7.504 1 87.81 376 PHE B C 1
ATOM 5806 O O . PHE B 1 376 ? -8.039 -0.476 6.746 1 87.81 376 PHE B O 1
ATOM 5813 N N . LEU B 1 377 ? -7.117 0.597 8.398 1 80.69 377 LEU B N 1
ATOM 5814 C CA . LEU B 1 377 ? -6.352 -0.554 8.867 1 80.69 377 LEU B CA 1
ATOM 5815 C C . LEU B 1 377 ? -7.082 -1.268 10 1 80.69 377 LEU B C 1
ATOM 5817 O O . LEU B 1 377 ? -7.602 -0.623 10.914 1 80.69 377 LEU B O 1
ATOM 5821 N N . GLY B 1 378 ? -7.098 -2.471 9.836 1 74.69 378 GLY B N 1
ATOM 5822 C CA . GLY B 1 378 ? -7.867 -3.221 10.812 1 74.69 378 GLY B CA 1
ATOM 5823 C C . GLY B 1 378 ? -9.367 -3.01 10.688 1 74.69 378 GLY B C 1
ATOM 5824 O O . GLY B 1 378 ? -9.828 -2.379 9.734 1 74.69 378 GLY B O 1
ATOM 5825 N N . GLY B 1 379 ? -10.133 -3.605 11.531 1 78.25 379 GLY B N 1
ATOM 5826 C CA . GLY B 1 379 ? -11.57 -3.424 11.594 1 78.25 379 GLY B CA 1
ATOM 5827 C C . GLY B 1 379 ? -12.32 -4.227 10.547 1 78.25 379 GLY B C 1
ATOM 5828 O O . GLY B 1 379 ? -11.742 -5.102 9.898 1 78.25 379 GLY B O 1
ATOM 5829 N N . ARG B 1 380 ? -13.586 -3.832 10.414 1 78.38 380 ARG B N 1
ATOM 5830 C CA . ARG B 1 380 ? -14.453 -4.668 9.586 1 78.38 380 ARG B CA 1
ATOM 5831 C C . ARG B 1 380 ? -14.664 -4.047 8.211 1 78.38 380 ARG B C 1
ATOM 5833 O O . ARG B 1 380 ? -15.312 -4.645 7.348 1 78.38 380 ARG B O 1
ATOM 5840 N N . TRP B 1 381 ? -14.148 -2.773 8.078 1 83.88 381 TRP B N 1
ATOM 5841 C CA . TRP B 1 381 ? -14.305 -2.094 6.801 1 83.88 381 TRP B CA 1
ATOM 5842 C C . TRP B 1 381 ? -13.023 -2.178 5.977 1 83.88 381 TRP B C 1
ATOM 5844 O O . TRP B 1 381 ? -11.961 -1.735 6.418 1 83.88 381 TRP B O 1
ATOM 5854 N N . SER B 1 382 ? -13.125 -2.635 4.758 1 77.69 382 SER B N 1
ATOM 5855 C CA . SER B 1 382 ? -11.914 -2.84 3.963 1 77.69 382 SER B CA 1
ATOM 5856 C C . SER B 1 382 ? -11.984 -2.078 2.643 1 77.69 382 SER B C 1
ATOM 5858 O O . SER B 1 382 ? -11.039 -2.104 1.855 1 77.69 382 SER B O 1
ATOM 5860 N N . ARG B 1 383 ? -13.094 -1.411 2.438 1 83.69 383 ARG B N 1
ATOM 5861 C CA . ARG B 1 383 ? -13.273 -0.685 1.184 1 83.69 383 ARG B CA 1
ATOM 5862 C C . ARG B 1 383 ? -12.727 0.736 1.291 1 83.69 383 ARG B C 1
ATOM 5864 O O . ARG B 1 383 ? -12.344 1.18 2.375 1 83.69 383 ARG B O 1
ATOM 5871 N N . PRO B 1 384 ? -12.633 1.442 0.165 1 86.94 384 PRO B N 1
ATOM 5872 C CA . PRO B 1 384 ? -12.008 2.768 0.167 1 86.94 384 PRO B CA 1
ATOM 5873 C C . PRO B 1 384 ? -12.727 3.756 1.083 1 86.94 384 PRO B C 1
ATOM 5875 O O . PRO B 1 384 ? -13.953 3.715 1.2 1 86.94 384 PRO B O 1
ATOM 5878 N N . VAL B 1 385 ? -11.898 4.547 1.694 1 92.31 385 VAL B N 1
ATOM 5879 C CA . VAL B 1 385 ? -12.383 5.641 2.527 1 92.31 385 VAL B CA 1
ATOM 5880 C C . VAL B 1 385 ? -11.789 6.961 2.049 1 92.31 385 VAL B C 1
ATOM 5882 O O . VAL B 1 385 ? -10.594 7.027 1.73 1 92.31 385 VAL B O 1
ATOM 5885 N N . MET B 1 386 ? -12.648 7.887 1.885 1 93.38 386 MET B N 1
ATOM 5886 C CA . MET B 1 386 ? -12.242 9.258 1.59 1 93.38 386 MET B CA 1
ATOM 5887 C C . MET B 1 386 ? -12.594 10.188 2.744 1 93.38 386 MET B C 1
ATOM 5889 O O . MET B 1 386 ? -13.648 10.055 3.357 1 93.38 386 MET B O 1
ATOM 5893 N N . THR B 1 387 ? -11.625 10.992 3.062 1 91.62 387 THR B N 1
ATOM 5894 C CA . THR B 1 387 ? -11.898 11.898 4.176 1 91.62 387 THR B CA 1
ATOM 5895 C C . THR B 1 387 ? -11.336 13.289 3.891 1 91.62 387 THR B C 1
ATOM 5897 O O . THR B 1 387 ? -10.32 13.422 3.211 1 91.62 387 THR B O 1
ATOM 5900 N N . LYS B 1 388 ? -12.039 14.242 4.355 1 84.12 388 LYS B N 1
ATOM 5901 C CA . LYS B 1 388 ? -11.602 15.633 4.238 1 84.12 388 LYS B CA 1
ATOM 5902 C C . LYS B 1 388 ? -12.102 16.469 5.41 1 84.12 388 LYS B C 1
ATOM 5904 O O . LYS B 1 388 ? -13.055 16.078 6.09 1 84.12 388 LYS B O 1
ATOM 5909 N N . ALA B 1 389 ? -11.336 17.562 5.527 1 75.38 389 ALA B N 1
ATOM 5910 C CA . ALA B 1 389 ? -11.859 18.531 6.492 1 75.38 389 ALA B CA 1
ATOM 5911 C C . ALA B 1 389 ? -13.148 19.172 5.984 1 75.38 389 ALA B C 1
ATOM 5913 O O . ALA B 1 389 ? -13.359 19.281 4.773 1 75.38 389 ALA B O 1
ATOM 5914 N N . GLY B 1 390 ? -14.023 19.516 6.836 1 66.62 390 GLY B N 1
ATOM 5915 C CA . GLY B 1 390 ? -15.336 20.031 6.477 1 66.62 390 GLY B CA 1
ATOM 5916 C C . GLY B 1 390 ? -15.258 21.281 5.605 1 66.62 390 GLY B C 1
ATOM 5917 O O . GLY B 1 390 ? -16.062 21.438 4.688 1 66.62 390 GLY B O 1
ATOM 5918 N N . GLY B 1 391 ? -14.297 22.125 5.863 1 68.81 391 GLY B N 1
ATOM 5919 C CA . GLY B 1 391 ? -14.219 23.391 5.145 1 68.81 391 GLY B CA 1
ATOM 5920 C C . GLY B 1 391 ? -13.32 23.328 3.926 1 68.81 391 GLY B C 1
ATOM 5921 O O . GLY B 1 391 ? -13.141 24.344 3.234 1 68.81 391 GLY B O 1
ATOM 5922 N N . PHE B 1 392 ? -12.93 22.203 3.541 1 76.38 392 PHE B N 1
ATOM 5923 C CA . PHE B 1 392 ? -11.938 22.094 2.475 1 76.38 392 PHE B CA 1
ATOM 5924 C C . PHE B 1 392 ? -12.609 21.766 1.146 1 76.38 392 PHE B C 1
ATOM 5926 O O . PHE B 1 392 ? -13.711 21.219 1.118 1 76.38 392 PHE B O 1
ATOM 5933 N N . GLY B 1 393 ? -12 22.25 0.076 1 81.31 393 GLY B N 1
ATOM 5934 C CA . GLY B 1 393 ? -12.461 21.922 -1.267 1 81.31 393 GLY B CA 1
ATOM 5935 C C . GLY B 1 393 ? -13.273 23.031 -1.902 1 81.31 393 GLY B C 1
ATOM 5936 O O . GLY B 1 393 ? -13.234 24.188 -1.456 1 81.31 393 GLY B O 1
ATOM 5937 N N . THR B 1 394 ? -13.898 22.672 -2.98 1 87.25 394 THR B N 1
ATOM 5938 C CA . THR B 1 394 ? -14.773 23.562 -3.721 1 87.25 394 THR B CA 1
ATOM 5939 C C . THR B 1 394 ? -16.219 23.062 -3.703 1 87.25 394 THR B C 1
ATOM 5941 O O . THR B 1 394 ? -16.5 22 -3.152 1 87.25 394 THR B O 1
ATOM 5944 N N . ASP B 1 395 ? -17.016 23.828 -4.297 1 89.94 395 ASP B N 1
ATOM 5945 C CA . ASP B 1 395 ? -18.438 23.484 -4.344 1 89.94 395 ASP B CA 1
ATOM 5946 C C . ASP B 1 395 ? -18.656 22.141 -5.031 1 89.94 395 ASP B C 1
ATOM 5948 O O . ASP B 1 395 ? -19.609 21.422 -4.727 1 89.94 395 ASP B O 1
ATOM 5952 N N . THR B 1 396 ? -17.719 21.766 -5.824 1 90.5 396 THR B N 1
ATOM 5953 C CA . THR B 1 396 ? -17.953 20.594 -6.652 1 90.5 396 THR B CA 1
ATOM 5954 C C . THR B 1 396 ? -17.125 19.406 -6.156 1 90.5 396 THR B C 1
ATOM 5956 O O . THR B 1 396 ? -17.109 18.344 -6.781 1 90.5 396 THR B O 1
ATOM 5959 N N . THR B 1 397 ? -16.484 19.531 -5.07 1 91.06 397 THR B N 1
ATOM 5960 C CA . THR B 1 397 ? -15.586 18.484 -4.574 1 91.06 397 THR B CA 1
ATOM 5961 C C . THR B 1 397 ? -16.344 17.172 -4.367 1 91.06 397 THR B C 1
ATOM 5963 O O . THR B 1 397 ? -15.914 16.125 -4.848 1 91.06 397 THR B O 1
ATOM 5966 N N . LEU B 1 398 ? -17.453 17.203 -3.686 1 92.62 398 LEU B N 1
ATOM 5967 C CA . LEU B 1 398 ? -18.219 15.992 -3.402 1 92.62 398 LEU B CA 1
ATOM 5968 C C . LEU B 1 398 ? -18.766 15.391 -4.688 1 92.62 398 LEU B C 1
ATOM 5970 O O . LEU B 1 398 ? -18.859 14.172 -4.82 1 92.62 398 LEU B O 1
ATOM 5974 N N . LEU B 1 399 ? -19.141 16.266 -5.598 1 92.44 399 LEU B N 1
ATOM 5975 C CA . LEU B 1 399 ? -19.578 15.789 -6.906 1 92.44 399 LEU B CA 1
ATOM 5976 C C . LEU B 1 399 ? -18.469 15.031 -7.617 1 92.44 399 LEU B C 1
ATOM 5978 O O . LEU B 1 399 ? -18.719 13.984 -8.219 1 92.44 399 LEU B O 1
ATOM 5982 N N . HIS B 1 400 ? -17.297 15.562 -7.523 1 90.56 400 HIS B N 1
ATOM 5983 C CA . HIS B 1 400 ? -16.156 14.906 -8.141 1 90.56 400 HIS B CA 1
ATOM 5984 C C . HIS B 1 400 ? -15.883 13.547 -7.496 1 90.56 400 HIS B C 1
ATOM 5986 O O . HIS B 1 400 ? -15.469 12.609 -8.172 1 90.56 400 HIS B O 1
ATOM 5992 N N . VAL B 1 401 ? -16.094 13.445 -6.242 1 91.38 401 VAL B N 1
ATOM 5993 C CA . VAL B 1 401 ? -15.906 12.188 -5.535 1 91.38 401 VAL B CA 1
ATOM 5994 C C . VAL B 1 401 ? -16.922 11.164 -6.031 1 91.38 401 VAL B C 1
ATOM 5996 O O . VAL B 1 401 ? -16.578 10.016 -6.312 1 91.38 401 VAL B O 1
ATOM 5999 N N . VAL B 1 402 ? -18.156 11.578 -6.16 1 91.12 402 VAL B N 1
ATOM 6000 C CA . VAL B 1 402 ? -19.203 10.695 -6.652 1 91.12 402 VAL B CA 1
ATOM 6001 C C . VAL B 1 402 ? -18.859 10.195 -8.047 1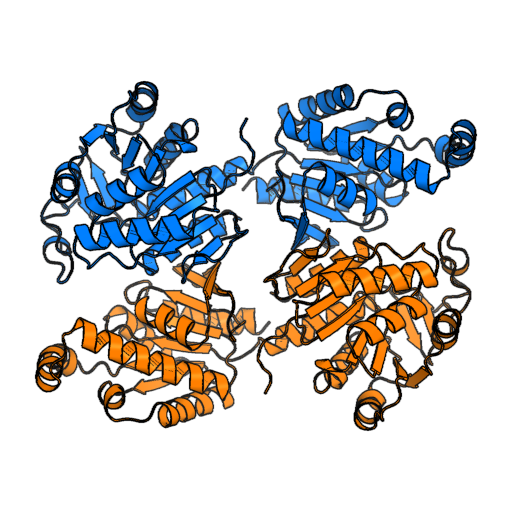 91.12 402 VAL B C 1
ATOM 6003 O O . VAL B 1 402 ? -18.953 9 -8.336 1 91.12 402 VAL B O 1
ATOM 6006 N N . ASN B 1 403 ? -18.375 11.094 -8.844 1 86.5 403 ASN B N 1
ATOM 6007 C CA . ASN B 1 403 ? -18 10.727 -10.203 1 86.5 403 ASN B CA 1
ATOM 6008 C C . ASN B 1 403 ? -16.828 9.734 -10.211 1 86.5 403 ASN B C 1
ATOM 6010 O O . ASN B 1 403 ? -16.812 8.812 -11.023 1 86.5 403 ASN B O 1
ATOM 6014 N N . PHE B 1 404 ? -15.969 9.961 -9.391 1 83.88 404 PHE B N 1
ATOM 6015 C CA . PHE B 1 404 ? -14.82 9.07 -9.266 1 83.88 404 PHE B CA 1
ATOM 6016 C C . PHE B 1 404 ? -15.266 7.66 -8.914 1 83.88 404 PHE B C 1
ATOM 6018 O O . PHE B 1 404 ? -14.781 6.684 -9.492 1 83.88 404 PHE B O 1
ATOM 6025 N N . ILE B 1 405 ? -16.109 7.574 -8.008 1 83 405 ILE B N 1
ATOM 6026 C CA . ILE B 1 405 ? -16.609 6.277 -7.562 1 83 405 ILE B CA 1
ATOM 6027 C C . ILE B 1 405 ? -17.359 5.594 -8.703 1 83 405 ILE B C 1
ATOM 6029 O O . ILE B 1 405 ? -17.234 4.387 -8.906 1 83 405 ILE B O 1
ATOM 6033 N N . GLU B 1 406 ? -18.062 6.414 -9.398 1 81.81 406 GLU B N 1
ATOM 6034 C CA . GLU B 1 406 ? -18.828 5.855 -10.508 1 81.81 406 GLU B CA 1
ATOM 6035 C C . GLU B 1 406 ? -17.906 5.391 -11.633 1 81.81 406 GLU B C 1
ATOM 6037 O O . GLU B 1 406 ? -18.203 4.391 -12.305 1 81.81 406 GLU B O 1
ATOM 6042 N N . GLU B 1 407 ? -16.781 6.105 -11.883 1 71.56 407 GLU B N 1
ATOM 6043 C CA . GLU B 1 407 ? -15.859 5.766 -12.969 1 71.56 407 GLU B CA 1
ATOM 6044 C C . GLU B 1 407 ? -14.914 4.641 -12.555 1 71.56 407 GLU B C 1
ATOM 6046 O O . GLU B 1 407 ? -14.664 3.715 -13.336 1 71.56 407 GLU B O 1
ATOM 6051 N N . LYS B 1 408 ? -14.172 4.828 -11.594 1 59.66 408 LYS B N 1
ATOM 6052 C CA . LYS B 1 408 ? -13.062 3.949 -11.227 1 59.66 408 LYS B CA 1
ATOM 6053 C C . LYS B 1 408 ? -13.57 2.699 -10.516 1 59.66 408 LYS B C 1
ATOM 6055 O O . LYS B 1 408 ? -13.008 1.615 -10.672 1 59.66 408 LYS B O 1
ATOM 6060 N N . LEU B 1 409 ? -14.539 3.049 -9.68 1 52.66 409 LEU B N 1
ATOM 6061 C CA . LEU B 1 409 ? -14.961 1.869 -8.93 1 52.66 409 LEU B CA 1
ATOM 6062 C C . LEU B 1 409 ? -16.062 1.122 -9.68 1 52.66 409 LEU B C 1
ATOM 6064 O O . LEU B 1 409 ? -16.469 0.033 -9.266 1 52.66 409 LEU B O 1
ATOM 6068 N N . SER B 1 410 ? -16.5 1.737 -10.828 1 40.28 410 SER B N 1
ATOM 6069 C CA . SER B 1 410 ? -17.375 1.055 -11.773 1 40.28 410 SER B CA 1
ATOM 6070 C C . SER B 1 410 ? -16.562 0.367 -12.867 1 40.28 410 SER B C 1
ATOM 6072 O O . SER B 1 410 ? -17.125 -0.329 -13.719 1 40.28 410 SER B O 1
ATOM 6074 N N . VAL B 1 411 ? -15.32 0.7 -12.984 1 32.53 411 VAL B N 1
ATOM 6075 C CA . VAL B 1 411 ? -14.711 0.025 -14.125 1 32.53 411 VAL B CA 1
ATOM 6076 C C . VAL B 1 411 ? -14.289 -1.386 -13.719 1 32.53 411 VAL B C 1
ATOM 6078 O O . VAL B 1 411 ? -13.656 -1.579 -12.68 1 32.53 411 VAL B O 1
#

pLDDT: mean 88.79, std 11.23, range [24.45, 98.88]